Protein 1MPY (pdb70)

CATH classification: 3.10.180.10 (+1 more: 3.10.180.10)

Solvent-accessible surface area: 40881 Å² total; per-residue (Å²): 22,104,71,10,0,1,26,4,6,0,0,8,0,38,0,84,56,20,88,121,0,19,109,11,0,26,74,8,0,3,5,28,74,53,38,131,21,145,134,41,15,0,0,0,0,0,25,13,18,5,10,34,4,3,0,0,0,86,109,18,144,100,31,0,17,30,6,0,0,0,13,0,52,68,65,83,15,0,121,94,1,8,133,34,0,98,92,107,68,39,96,35,88,96,17,85,74,44,52,0,50,38,8,12,62,0,0,37,4,99,1,46,0,10,3,66,0,0,0,2,7,85,14,85,65,58,10,50,73,48,38,113,79,58,24,12,50,13,41,4,124,111,40,112,9,12,27,0,23,23,4,5,4,0,8,0,0,0,44,69,4,101,38,0,48,50,3,0,28,123,6,0,2,7,26,18,4,1,14,5,29,31,157,122,51,73,82,41,2,1,12,0,0,3,10,17,33,11,17,1,0,0,0,13,80,32,111,85,103,26,50,2,1,4,0,0,0,39,4,86,25,1,25,50,0,11,109,1,0,4,0,0,2,42,67,110,15,70,26,5,27,19,3,5,18,23,0,8,9,6,0,6,0,0,5,0,30,6,64,8,34,0,5,0,3,0,23,2,29,33,33,46,8,10,41,36,26,123,45,31,23,0,39,36,114,62,50,18,12,0,10,1,0,1,40,47,121,68,20,119,92,4,98,102,58,21,36,20,79,61,11,1,1,23,8,5,0,0,8,0,33,0,71,61,19,79,109,0,23,109,12,0,28,82,6,0,4,4,24,76,54,36,134,27,145,134,47,17,1,0,0,1,2,30,10,19,5,7,24,2,7,0,0,0,76,98,22,151,112,33,0,24,28,10,0,0,1,13,0,49,65,50,108,7,1,133,73,0,18,150,36,0,102,55,99,64,19,96,37,70,105,24,84,71,40,68,0,48,39,6,9,52,0,0,38,2,96,1,33,0,17,5,56,0,0,1,1,11,85,17,85,84,61,14,54,89,51,38,111,112,59,30,8,49,9,58,7,118,120,45,103,13,1,23,1,20,31,7,3,3,0,10,0,0,0,49,73,6,107,39,0,49,54,0,0,30,141,8,0,4,6,23,15,4,4,15,3,35,36,152,122,49,77,90,39,1,2,12,0,0,1,12,15,28,11,16,1,0,0,0,5,88,30,107,94,92,26,60,0,0,4,0,0,3,34,1,85,23,5,24,37,0,9,66,0,0,1,1,0,1,33,72,106,19,66,24,10,30,15,6,7,18,22,0,6,12,7,0,12,0,0,6,0,28,8,73,11,33,0,2,0,3,0,24,2,31,38,42,41,12,7,31,39,20,123,45,35,19,0,32,52,114,59,31,13,17,0,12,1,0,0,45,55,111,64,30,137,83,3,66,98,52,28,16,35,94,82,13,0,2,32,7,8,0,0,7,0,54,0,84,49,22,74,121,0,25,111,10,0,31,64,7,0,3,3,30,72,59,35,128,13,158,125,55,18,1,0,0,1,0,28,12,26,7,8,17,2,3,0,0,0,78,98,22,119,100,28,0,17,26,8,0,0,0,12,0,57,71,58,98,20,0,107,102,3,15,146,45,0,90,91,109,67,36,99,30,94,95,21,93,66,48,55,0,49,41,7,11,55,0,0,42,5,103,1,43,0,13,5,63,0,0,0,2,8,81,13,90,78,54,16,53,74,48,35,109,118,55,29,9,52,8,52,4,115,119,51,115,18,1,20,0,20,32,6,4,4,0,10,0,0,0,46,81,3,96,36,0,57,50,4,0,27,133,6,0,3,7,30,14,6,4,12,4,40,35,133,119,56,70,78,42,2,0,14,0,0,2,4,15,30,9,15,1,0,0,0,12,84,34,112,98,84,27,56,0,1,5,0,0,0,36,1,82,16,5,26,36,0,14,72,0,0,4,5,0,2,37,61,109,13,69,16,5,36,16,6,5,18,18,0,7,10,8,1,9,0,0,7,0,24,4,74,9,33,0,3,0,5,0,23,4,30,32,43,43,8,5,38,35,23,121,46,31,13,0,36,40,119,60,46,14,19,0,8,2,0,0,50,46,118,64,33,152,93,4,78,104,48,27,18,26,96,59,12,0,1,26,7,4,0,0,8,0,45,0,73,47,23,80,121,0,20,102,11,0,19,81,6,0,3,8,24,75,54,37,142,20,142,112,48,17,0,0,0,1,1,25,12,21,6,5,24,5,5,0,0,0,85,100,19,143,115,29,0,14,24,8,0,0,0,12,1,54,60,62,103,10,0,107,67,0,17,146,47,0,114,93,98,62,25,94,37,87,99,15,95,68,46,61,0,44,39,7,11,68,1,0,40,3,98,0,41,0,16,2,69,0,0,0,1,9,80,16,79,77,59,14,55,75,51,31,121,96,65,29,10,49,8,31,3,100,121,52,113,14,14,25,0,20,26,6,4,3,0,7,0,3,0,40,79,2,93,40,0,43,45,0,0,27,125,10,0,2,5,24,14,5,3,20,2,41,30,156,127,49,74,74,45,2,1,10,0,0,0,9,16,30,10,15,1,0,0,0,14,80,33,105,89,89,21,68,0,1,2,0,0,2,38,3,79,24,3,32,51,0,14,106,0,0,3,3,0,0,29,59,110,17,69,27,6,27,17,3,9,18,18,0,6,10,13,0,8,0,0,4,0,30,8,68,11,30,0,3,0,4,0,21,2,27,36,41,48,10,8,37,37,19,122,46,30,18,0,35,55,123,58,28,14,23,0,10,4,0,1,53,51,120,75,26,114,81,2,79,102,59,32,26

Secondary structure (DSSP, 8-state):
-TTSEEEEEEEEEEES-HHHHHIIIIIIT-PEEEEE-TTS-EEEE-TT--BS-SEEEEE-SS-EEEEEEEEES-HHHHHHHHHHHHHHT---EEEPTTSSTTB--EEEEE-TTS-EEEEES-B-B--STT--SBS--SS-S---TT---EEEEEEEEES-HHHHHHIIIIIT--EEEEEEE-TT--EEEEEEESSSBS-SEEEEE-SSSSEEEEEEEE-S-HHHHHHHHHHHHHHT--EEEEEEE-SSTT-EEEEEE-TTS-EEEEEE---B--TTSPPEEEEGGGHHHHH-TTT-S--GGGGT---/--SSEEEEEEEEEEES-HHHHHIIIIIIS-PEEEEE-TT--EEEE-TT--BS-SEEEEE-SS-EEEEEEEEES-HHHHHHHHHHHHHHT---EEEPTTSSTTB--EEEEE-TTS-EEEEES-B-B--STT--SBS--SS-TT--TT---EEEEEEEEES-HHHHHHIIIIIT--EEEEEEE-TT--EEEEEEESSSSS-SEEEEE-SSTTEEEEEEEE---HHHHHHHHHHHHHHT-EEEEEEEE-SSTT-EEEEEE-TTS-EEEEEE------TTSPPEEEEGGGHHHHH-TTT-S--HHHHH---/-TTSEEEEEEEEEEES-HHHHHIIIIIIS-PEEEEE-TTSEEEEE-TT--BS-SEEEEE-SS-EEEEEEEEESSHHHHHHHHHHHHHTT---EEEPTTSSTTB--EEEEE-TTS-EEEEES-B-B--STT--SBS--SS-S---TT---EEEEEEEEES-HHHHHHIIIIIT--EEEEEEE-TTS-EEEEEEESSSSS-SEEEEE-SSSSEEEEEEEE-S-HHHHHHHHHHHHHHTPPEEEEEEE-SSTT-EEEEEE-TTS-EEEEEE------TTSPPEEEEGGGHHHHH-TTT-S--HHHHS---/--SSEEEEEEEEEEES-HHHHHIIIIIIS-PEEEEE-TTS-EEEE-TT--BS-SEEEEE-SS-EEEEEEEEES-HHHHHHHHHHHHHHT--EEEE-TTSSTTB--EEEEE-TTS-EEEEES-B-B--STT--SBS--SS-SS--TT---EEEEEEEEES-HHHHHHIIIIIS--EEEEEEEETTTEEEEEEEESSSBS-SEEEEE-SSSS-EEEEEEE---HHHHHHHHHHHHHTT--EEEEEEE-SGGG-EEEEEE-TTS-EEEEEE---B--TTSPPEEEEGGGHHHHH-TTT-S--HHHHH---

Organism: Pseudomonas putida (NCBI:txid303)

Nearest PDB structures (foldseek):
  1mpy-assembly1_D  TM=1.002E+00  e=1.279E-67  Pseudomonas putida
  3hpv-assembly1_D  TM=9.755E-01  e=1.397E-42  Pseudomonas alkylphenolica
  4z6m-assembly1_A  TM=8.998E-01  e=2.943E-26  Brevibacterium fuscum
  3ecj-assembly1_B  TM=9.038E-01  e=1.707E-25  Brevibacterium fuscum
  2ehz-assembly1_A  TM=8.226E-01  e=1.346E-21  Pseudomonas sp. C18

Foldseek 3Di:
DQQFFDFWQAWEKEFQDPVQLCCCCCAAVQWAFQQADDQGKTFTWAQQDFFRGHYIYHYDNAIATDEIETEGAAPVSVVVLLVVCVVVVFDWDWAAQCSPPQFHIWIWGQAQQRHIYIYGHGGHGHGGPQFDPPPTDPDHDDGHHLSFHGFAAFEFEGAPVVRNVCCCCPSVVWAFAAFEAEPVRHTQKTAIGRFWQSHSYMYGYDPHGRKTQETETEHADLVSLVSSVVSCVVVVFAWDDHFAFALRQRWTKTWTAGPRQHIYMYTYHGGIDGRVDDHHYHYVVQVQCRGGVVRSHDDPCNVPRID/DQLFWDAWQAWEKEFQDPVQQCCCCCAAVLWAWADADPQGKTFTWAQQDFFRGHYIYHHDDAIATQEIETEGAAPVSVVQLLVLCVVVVWDWDWAQQCPPPQFHIWIWTAAPFGHIYIYGHGGHGPGGPQFDPPPTDPDHPPTHHLRFRGFAAWEEEGADDVRNVCSCVPSNNWAWAAFEAEPVRDTQKTATHNFWASHRYIYGYDPHGRWTLETETEHEDLVSLVSSVVSCVVVVFAWQAHFAFALRQRWTWTWTAGPNQHIYIYIYDGGTDGRPDDHHYHYPVQVQCNGGVPVSHDRPCSPPRTD/DQLFWDAFQAWEKEFQDDVLLVCCVCAAQQWAFQDADPQRKTFTWFQQDFFRGHYIYDYDNAIATQEIEIEGAAPVSVVVLLVLCVVVVFDWDKDAACPPPQFHIKIWGAAQQGHIYIYGHDGHTHHGPQFDPPPTDPDHDPTHHLRFHGFAEFEFAGADVPSNVCCCPVRVPWAFQAFEAEDVRHTQKTATHNFKANHRYIYGYDPHGRWTQATETEGEDLVSLVSSVVSCVVVVFAWDDHFFFALRQRWTWTWTARPNQHIYMYIYRGGIDGNPDDHHYHYPVQVQCRGGVVVSHDDDCNPPRTD/DVLFWDAWQAWEKEFADPVQQVCCCCQAVQWAFQDADPQGKTFTWAQQDFFRGHYIYHHDPAIATQEIETEGQADVSQVQLLVLCVVVVWDWDWAAQPPPPQFHIWIWTAAPFGHIYIYGHDGHTPGGPQWDPPPTDPDHDDTHHLRFRGFAAFEFEGADPPRSVCVCCPRVNWAFAAFEAEPVRHTQKTATHRFWASHRYIYGYDPHGRWTLETETEHEDLVSLVRSQVSCVVVVFAWQAHFFAALRQRWTWTWTAGPRGHIYIYIYDGGIDGRPDDYHYHYPVQVQCNGTVVPSHDDPCNVPPID

Structure (mmCIF, N/CA/C/O backbone):
data_1MPY
#
_entry.id   1MPY
#
_cell.length_a   264.000
_cell.length_b   264.000
_cell.length_c   59.800
_cell.angle_alpha   90.00
_cell.angle_beta   90.00
_cell.angle_gamma   90.00
#
_symmetry.space_group_name_H-M   'P 42 21 2'
#
loop_
_entity.id
_entity.type
_entity.pdbx_description
1 polymer 'CATECHOL 2,3-DIOXYGENASE'
2 non-polymer 'FE (II) ION'
3 non-polymer ACETONE
4 water water
#
loop_
_atom_site.group_PDB
_atom_site.id
_atom_site.type_symbol
_atom_site.label_atom_id
_atom_site.label_alt_id
_atom_site.label_comp_id
_atom_site.label_asym_id
_atom_site.label_entity_id
_atom_site.label_seq_id
_atom_site.pdbx_PDB_ins_code
_atom_site.Cartn_x
_atom_site.Cartn_y
_atom_site.Cartn_z
_atom_site.occupancy
_atom_site.B_iso_or_equiv
_atom_site.auth_seq_id
_atom_site.auth_comp_id
_atom_site.auth_asym_id
_atom_site.auth_atom_id
_atom_site.pdbx_PDB_model_num
ATOM 1 N N . MET A 1 1 ? 103.110 11.705 -4.118 1.00 30.56 1 MET A N 1
ATOM 2 C CA . MET A 1 1 ? 103.424 10.618 -3.170 1.00 31.02 1 MET A CA 1
ATOM 3 C C . MET A 1 1 ? 104.619 9.810 -3.715 1.00 32.31 1 MET A C 1
ATOM 4 O O . MET A 1 1 ? 104.871 8.681 -3.254 1.00 30.50 1 MET A O 1
ATOM 9 N N . ASN A 1 2 ? 105.234 10.462 -4.661 1.00 33.01 2 ASN A N 1
ATOM 10 C CA . ASN A 1 2 ? 106.449 10.160 -5.449 1.00 31.58 2 ASN A CA 1
ATOM 11 C C . ASN A 1 2 ? 107.629 9.859 -4.592 1.00 27.63 2 ASN A C 1
ATOM 12 O O . ASN A 1 2 ? 108.442 8.964 -4.904 1.00 28.93 2 ASN A O 1
ATOM 17 N N . LYS A 1 3 ? 107.571 10.638 -3.559 1.00 22.79 3 LYS A N 1
ATOM 18 C CA . LYS A 1 3 ? 108.694 10.743 -2.641 1.00 19.75 3 LYS A CA 1
ATOM 19 C C . LYS A 1 3 ? 108.259 10.658 -1.180 1.00 15.80 3 LYS A C 1
ATOM 20 O O . LYS A 1 3 ? 108.942 11.128 -0.274 1.00 12.89 3 LYS A O 1
ATOM 26 N N . GLY A 1 4 ? 107.089 10.110 -0.909 1.00 15.39 4 GLY A N 1
ATOM 27 C CA . GLY A 1 4 ? 106.724 9.878 0.498 1.00 11.14 4 GLY A CA 1
ATOM 28 C C . GLY A 1 4 ? 105.611 10.841 0.930 1.00 9.90 4 GLY A C 1
ATOM 29 O O . GLY A 1 4 ? 104.848 10.553 1.868 1.00 15.06 4 GLY A O 1
ATOM 30 N N . VAL A 1 5 ? 105.491 12.035 0.361 1.00 8.10 5 VAL A N 1
ATOM 31 C CA . VAL A 1 5 ? 104.456 13.000 0.796 1.00 7.85 5 VAL A CA 1
ATOM 32 C C . VAL A 1 5 ? 103.062 12.446 0.497 1.00 7.85 5 VAL A C 1
ATOM 33 O O . VAL A 1 5 ? 102.706 12.205 -0.661 1.00 7.85 5 VAL A O 1
ATOM 37 N N . MET A 1 6 ? 102.282 12.197 1.569 1.00 7.85 6 MET A N 1
ATOM 38 C CA . MET A 1 6 ? 100.943 11.607 1.444 1.00 7.85 6 MET A CA 1
ATOM 39 C C . MET A 1 6 ? 99.767 12.564 1.278 1.00 7.85 6 MET A C 1
ATOM 40 O O . MET A 1 6 ? 98.933 12.372 0.381 1.00 10.12 6 MET A O 1
ATOM 45 N N . ARG A 1 7 ? 99.663 13.562 2.153 1.00 7.85 7 ARG A N 1
ATOM 46 C CA . ARG A 1 7 ? 98.556 14.505 2.064 1.00 7.85 7 ARG A CA 1
ATOM 47 C C . ARG A 1 7 ? 98.773 15.668 3.014 1.00 8.24 7 ARG A C 1
ATOM 48 O O . ARG A 1 7 ? 99.694 15.624 3.829 1.00 11.22 7 ARG A O 1
ATOM 56 N N . PRO A 1 8 ? 97.970 16.747 2.890 1.00 7.85 8 PRO A N 1
ATOM 57 C CA . PRO A 1 8 ? 98.106 17.908 3.775 1.00 7.85 8 PRO A CA 1
ATOM 58 C C . PRO A 1 8 ? 97.672 17.475 5.175 1.00 7.85 8 PRO A C 1
ATOM 59 O O . PRO A 1 8 ? 96.542 17.022 5.363 1.00 7.85 8 PRO A O 1
ATOM 63 N N . GLY A 1 9 ? 98.581 17.585 6.141 1.00 8.23 9 GLY A N 1
ATOM 64 C CA . GLY A 1 9 ? 98.284 17.180 7.504 1.00 7.85 9 GLY A CA 1
ATOM 65 C C . GLY A 1 9 ? 97.674 18.241 8.398 1.00 7.85 9 GLY A C 1
ATOM 66 O O . GLY A 1 9 ? 96.866 17.929 9.267 1.00 7.85 9 GLY A O 1
ATOM 67 N N . HIS A 1 10 ? 98.083 19.489 8.223 1.00 7.85 10 HIS A N 1
ATOM 68 C CA . HIS A 1 10 ? 97.539 20.560 9.042 1.00 7.85 10 HIS A CA 1
ATOM 69 C C . HIS A 1 10 ? 97.868 21.953 8.531 1.00 7.85 10 HIS A C 1
ATOM 70 O O . HIS A 1 10 ? 98.751 22.122 7.689 1.00 7.85 10 HIS A O 1
ATOM 77 N N . VAL A 1 11 ? 97.152 22.941 9.049 1.00 7.85 11 VAL A N 1
ATOM 78 C CA . VAL A 1 11 ? 97.359 24.339 8.690 1.00 7.85 11 VAL A CA 1
ATOM 79 C C . VAL A 1 11 ? 97.054 25.194 9.919 1.00 7.85 11 VAL A C 1
ATOM 80 O O . VAL A 1 11 ? 96.078 24.940 10.641 1.00 7.85 11 VAL A O 1
ATOM 84 N N . GLN A 1 12 ? 97.940 26.138 10.212 1.00 7.85 12 GLN A N 1
ATOM 85 C CA . GLN A 1 12 ? 97.747 27.034 11.345 1.00 8.03 12 GLN A CA 1
ATOM 86 C C . GLN A 1 12 ? 97.327 28.404 10.820 1.00 7.85 12 GLN A C 1
ATOM 87 O O . GLN A 1 12 ? 98.050 29.027 10.029 1.00 7.85 12 GLN A O 1
ATOM 93 N N . LEU A 1 13 ? 96.152 28.854 11.254 1.00 7.85 13 LEU A N 1
ATOM 94 C CA . LEU A 1 13 ? 95.610 30.140 10.829 1.00 8.11 13 LEU A CA 1
ATOM 95 C C . LEU A 1 13 ? 95.604 31.171 11.941 1.00 7.85 13 LEU A C 1
ATOM 96 O O . LEU A 1 13 ? 95.508 30.827 13.122 1.00 7.85 13 LEU A O 1
ATOM 101 N N . ARG A 1 14 ? 95.697 32.435 11.552 1.00 7.85 14 ARG A N 1
ATOM 102 C CA . ARG A 1 14 ? 95.657 33.526 12.502 1.00 8.26 14 ARG A CA 1
ATOM 103 C C . ARG A 1 14 ? 94.249 34.070 12.562 1.00 8.83 14 ARG A C 1
ATOM 104 O O . ARG A 1 14 ? 93.628 34.309 11.527 1.00 11.22 14 ARG A O 1
ATOM 112 N N . VAL A 1 15 ? 93.732 34.229 13.774 1.00 10.85 15 VAL A N 1
ATOM 113 C CA . VAL A 1 15 ? 92.391 34.746 13.954 1.00 13.95 15 VAL A CA 1
ATOM 114 C C . VAL A 1 15 ? 92.413 35.919 14.917 1.00 17.35 15 VAL A C 1
ATOM 115 O O . VAL A 1 15 ? 93.146 35.910 15.913 1.00 18.25 15 VAL A O 1
ATOM 119 N N . LEU A 1 16 ? 91.619 36.934 14.605 1.00 19.89 16 LEU A N 1
ATOM 120 C CA . LEU A 1 16 ? 91.531 38.127 15.432 1.00 20.45 16 LEU A CA 1
ATOM 121 C C . LEU A 1 16 ? 90.894 37.819 16.776 1.00 22.02 16 LEU A C 1
ATOM 122 O O . LEU A 1 16 ? 91.292 38.370 17.798 1.00 22.89 16 LEU A O 1
ATOM 127 N N . ASP A 1 17 ? 89.913 36.925 16.772 1.00 21.38 17 ASP A N 1
ATOM 128 C CA . ASP A 1 17 ? 89.204 36.561 17.990 1.00 22.67 17 ASP A CA 1
ATOM 129 C C . ASP A 1 17 ? 89.020 35.046 18.071 1.00 21.17 17 ASP A C 1
ATOM 130 O O . ASP A 1 17 ? 88.413 34.422 17.188 1.00 20.49 17 ASP A O 1
ATOM 135 N N . MET A 1 18 ? 89.520 34.472 19.158 1.00 19.32 18 MET A N 1
ATOM 136 C CA . MET A 1 18 ? 89.438 33.038 19.397 1.00 17.13 18 MET A CA 1
ATOM 137 C C . MET A 1 18 ? 88.023 32.578 19.762 1.00 19.33 18 MET A C 1
ATOM 138 O O . MET A 1 18 ? 87.591 31.519 19.306 1.00 17.99 18 MET A O 1
ATOM 143 N N . SER A 1 19 ? 87.293 33.358 20.565 1.00 17.17 19 SER A N 1
ATOM 144 C CA . SER A 1 19 ? 85.925 32.972 20.943 1.00 19.89 19 SER A CA 1
ATOM 145 C C . SER A 1 19 ? 85.052 32.845 19.705 1.00 19.26 19 SER A C 1
ATOM 146 O O . SER A 1 19 ? 84.313 31.868 19.544 1.00 18.44 19 SER A O 1
ATOM 149 N N . LYS A 1 20 ? 85.158 33.837 18.828 1.00 18.27 20 LYS A N 1
ATOM 150 C CA . LYS A 1 20 ? 84.401 33.858 17.587 1.00 17.41 20 LYS A CA 1
ATOM 151 C C . LYS A 1 20 ? 84.880 32.792 16.627 1.00 13.40 20 LYS A C 1
ATOM 152 O O . LYS A 1 20 ? 84.083 32.008 16.118 1.00 15.55 20 LYS A O 1
ATOM 158 N N . ALA A 1 21 ? 86.186 32.764 16.385 1.00 15.35 21 ALA A N 1
ATOM 159 C CA . ALA A 1 21 ? 86.776 31.786 15.481 1.00 11.32 21 ALA A CA 1
ATOM 160 C C . ALA A 1 21 ? 86.305 30.383 15.831 1.00 12.72 21 ALA A C 1
ATOM 161 O O . ALA A 1 21 ? 85.886 29.635 14.947 1.00 13.39 21 ALA A O 1
ATOM 163 N N . LEU A 1 22 ? 86.321 30.048 17.124 1.00 12.81 22 LEU A N 1
ATOM 164 C CA . LEU A 1 22 ? 85.880 28.729 17.580 1.00 10.93 22 LEU A CA 1
ATOM 165 C C . LEU A 1 22 ? 84.425 28.441 17.229 1.00 11.78 22 LEU A C 1
ATOM 166 O O . LEU A 1 22 ? 84.089 27.303 16.918 1.00 15.43 22 LEU A O 1
ATOM 171 N N . GLU A 1 23 ? 83.563 29.452 17.263 1.00 13.68 23 GLU A N 1
ATOM 172 C CA . GLU A 1 23 ? 82.156 29.246 16.912 1.00 14.74 23 GLU A CA 1
ATOM 173 C C . GLU A 1 23 ? 81.973 28.928 15.439 1.00 11.99 23 GLU A C 1
ATOM 174 O O . GLU A 1 23 ? 81.114 28.126 15.063 1.00 10.67 23 GLU A O 1
ATOM 180 N N . HIS A 1 24 ? 82.742 29.607 14.599 1.00 8.04 24 HIS A N 1
ATOM 181 C CA . HIS A 1 24 ? 82.656 29.388 13.174 1.00 7.85 24 HIS A CA 1
ATOM 182 C C . HIS A 1 24 ? 83.115 27.970 12.839 1.00 8.52 24 HIS A C 1
ATOM 183 O O . HIS A 1 24 ? 82.374 27.192 12.237 1.00 8.42 24 HIS A O 1
ATOM 190 N N . TYR A 1 25 ? 84.308 27.615 13.301 1.00 9.61 25 TYR A N 1
ATOM 191 C CA . TYR A 1 25 ? 84.894 26.307 13.025 1.00 7.85 25 TYR A CA 1
ATOM 192 C C . TYR A 1 25 ? 84.280 25.081 13.705 1.00 8.45 25 TYR A C 1
ATOM 193 O O . TYR A 1 25 ? 84.232 24.003 13.098 1.00 8.24 25 TYR A O 1
ATOM 202 N N . VAL A 1 26 ? 83.788 25.218 14.934 1.00 7.85 26 VAL A N 1
ATOM 203 C CA . VAL A 1 26 ? 83.186 24.054 15.576 1.00 8.88 26 VAL A CA 1
ATOM 204 C C . VAL A 1 26 ? 81.670 23.999 15.377 1.00 10.04 26 VAL A C 1
ATOM 205 O O . VAL A 1 26 ? 81.129 22.953 15.037 1.00 10.39 26 VAL A O 1
ATOM 209 N N . GLU A 1 27 ? 80.998 25.137 15.489 1.00 7.85 27 GLU A N 1
ATOM 210 C CA . GLU A 1 27 ? 79.548 25.165 15.332 1.00 11.31 27 GLU A CA 1
ATOM 211 C C . GLU A 1 27 ? 79.065 25.112 13.891 1.00 7.85 27 GLU A C 1
ATOM 212 O O . GLU A 1 27 ? 78.229 24.285 13.537 1.00 7.85 27 GLU A O 1
ATOM 218 N N . LEU A 1 28 ? 79.568 26.028 13.076 1.00 7.85 28 LEU A N 1
ATOM 219 C CA . LEU A 1 28 ? 79.171 26.112 11.685 1.00 7.85 28 LEU A CA 1
ATOM 220 C C . LEU A 1 28 ? 79.843 25.025 10.860 1.00 7.85 28 LEU A C 1
ATOM 221 O O . LEU A 1 28 ? 79.173 24.327 10.103 1.00 7.85 28 LEU A O 1
ATOM 226 N N . LEU A 1 29 ? 81.146 24.829 11.046 1.00 7.85 29 LEU A N 1
ATOM 227 C CA . LEU A 1 29 ? 81.866 23.829 10.266 1.00 7.85 29 LEU A CA 1
ATOM 228 C C . LEU A 1 29 ? 81.810 22.386 10.747 1.00 7.85 29 LEU A C 1
ATOM 229 O O . LEU A 1 29 ? 81.999 21.468 9.955 1.00 7.85 29 LEU A O 1
ATOM 234 N N . GLY A 1 30 ? 81.542 22.171 12.027 1.00 7.85 30 GLY A N 1
ATOM 235 C CA . GLY A 1 30 ? 81.476 20.812 12.538 1.00 7.85 30 GLY A CA 1
ATOM 236 C C . GLY A 1 30 ? 82.820 20.208 12.934 1.00 7.85 30 GLY A C 1
ATOM 237 O O . GLY A 1 30 ? 82.914 18.994 13.137 1.00 7.85 30 GLY A O 1
ATOM 238 N N . LEU A 1 31 ? 83.865 21.033 13.020 1.00 7.85 31 LEU A N 1
ATOM 239 C CA . LEU A 1 31 ? 85.186 20.552 13.417 1.00 7.85 31 LEU A CA 1
ATOM 240 C C . LEU A 1 31 ? 85.194 20.250 14.907 1.00 7.85 31 LEU A C 1
ATOM 241 O O . LEU A 1 31 ? 84.482 20.885 15.676 1.00 7.85 31 LEU A O 1
ATOM 246 N N . ILE A 1 32 ? 86.036 19.312 15.312 1.00 7.85 32 ILE A N 1
ATOM 247 C CA . ILE A 1 32 ? 86.124 18.901 16.705 1.00 7.85 32 ILE A CA 1
ATOM 248 C C . ILE A 1 32 ? 87.361 19.478 17.386 1.00 7.85 32 ILE A C 1
ATOM 249 O O . ILE A 1 32 ? 88.490 19.202 16.972 1.00 7.85 32 ILE A O 1
ATOM 254 N N . GLU A 1 33 ? 87.143 20.307 18.406 1.00 7.85 33 GLU A N 1
ATOM 255 C CA . GLU A 1 33 ? 88.232 20.895 19.169 1.00 8.15 33 GLU A CA 1
ATOM 256 C C . GLU A 1 33 ? 88.860 19.738 19.917 1.00 7.85 33 GLU A C 1
ATOM 257 O O . GLU A 1 33 ? 88.191 19.053 20.689 1.00 10.69 33 GLU A O 1
ATOM 263 N N . MET A 1 34 ? 90.151 19.539 19.713 1.00 10.28 34 MET A N 1
ATOM 264 C CA . MET A 1 34 ? 90.843 18.427 20.331 1.00 7.85 34 MET A CA 1
ATOM 265 C C . MET A 1 34 ? 91.834 18.798 21.418 1.00 13.23 34 MET A C 1
ATOM 266 O O . MET A 1 34 ? 92.124 17.979 22.289 1.00 12.34 34 MET A O 1
ATOM 271 N N . ASP A 1 35 ? 92.331 20.032 21.396 1.00 15.31 35 ASP A N 1
ATOM 272 C CA . ASP A 1 35 ? 93.340 20.450 22.363 1.00 19.02 35 ASP A CA 1
ATOM 273 C C . ASP A 1 35 ? 93.461 21.972 22.409 1.00 22.35 35 ASP A C 1
ATOM 274 O O . ASP A 1 35 ? 92.843 22.682 21.612 1.00 21.96 35 ASP A O 1
ATOM 279 N N . ARG A 1 36 ? 94.286 22.452 23.336 1.00 20.93 36 ARG A N 1
ATOM 280 C CA . ARG A 1 36 ? 94.564 23.874 23.539 1.00 23.61 36 ARG A CA 1
ATOM 281 C C . ARG A 1 36 ? 95.908 23.890 24.272 1.00 21.90 36 ARG A C 1
ATOM 282 O O . ARG A 1 36 ? 96.053 23.203 25.281 1.00 22.99 36 ARG A O 1
ATOM 290 N N . ASP A 1 37 ? 96.905 24.611 23.768 1.00 20.42 37 ASP A N 1
ATOM 291 C CA . ASP A 1 37 ? 98.194 24.623 24.453 1.00 19.54 37 ASP A CA 1
ATOM 292 C C . ASP A 1 37 ? 98.473 25.883 25.267 1.00 23.30 37 ASP A C 1
ATOM 293 O O . ASP A 1 37 ? 97.600 26.739 25.410 1.00 22.97 37 ASP A O 1
ATOM 298 N N . ASP A 1 38 ? 99.709 26.011 25.748 1.00 29.46 38 ASP A N 1
ATOM 299 C CA . ASP A 1 38 ? 100.120 27.163 26.555 1.00 32.65 38 ASP A CA 1
ATOM 300 C C . ASP A 1 38 ? 99.865 28.509 25.878 1.00 31.07 38 ASP A C 1
ATOM 301 O O . ASP A 1 38 ? 99.161 29.357 26.420 1.00 30.77 38 ASP A O 1
ATOM 306 N N . GLN A 1 39 ? 100.416 28.700 24.683 1.00 27.88 39 GLN A N 1
ATOM 307 C CA . GLN A 1 39 ? 100.247 29.959 23.974 1.00 27.29 39 GLN A CA 1
ATOM 308 C C . GLN A 1 39 ? 98.830 30.243 23.476 1.00 28.10 39 GLN A C 1
ATOM 309 O O . GLN A 1 39 ? 98.627 31.123 22.641 1.00 30.28 39 GLN A O 1
ATOM 315 N N . GLY A 1 40 ? 97.849 29.514 23.996 1.00 25.63 40 GLY A N 1
ATOM 316 C CA . GLY A 1 40 ? 96.479 29.743 23.585 1.00 24.73 40 GLY A CA 1
ATOM 317 C C . GLY A 1 40 ? 96.160 29.307 22.164 1.00 21.88 40 GLY A C 1
ATOM 318 O O . GLY A 1 40 ? 95.304 29.899 21.499 1.00 23.84 40 GLY A O 1
ATOM 319 N N . ARG A 1 41 ? 96.916 28.343 21.659 1.00 17.92 41 ARG A N 1
ATOM 320 C CA . ARG A 1 41 ? 96.643 27.809 20.338 1.00 11.96 41 ARG A CA 1
ATOM 321 C C . ARG A 1 41 ? 95.566 26.770 20.646 1.00 11.23 41 ARG A C 1
ATOM 322 O O . ARG A 1 41 ? 95.556 26.187 21.741 1.00 10.09 41 ARG A O 1
ATOM 330 N N . VAL A 1 42 ? 94.625 26.588 19.731 1.00 10.09 42 VAL A N 1
ATOM 331 C CA . VAL A 1 42 ? 93.591 25.587 19.925 1.00 10.37 42 VAL A CA 1
ATOM 332 C C . VAL A 1 42 ? 93.644 24.671 18.702 1.00 10.99 42 VAL A C 1
ATOM 333 O O . VAL A 1 42 ? 93.788 25.137 17.567 1.00 9.97 42 VAL A O 1
ATOM 337 N N . TYR A 1 43 ? 93.683 23.368 18.957 1.00 11.66 43 TYR A N 1
ATOM 338 C CA . TYR A 1 43 ? 93.758 22.361 17.901 1.00 9.96 43 TYR A CA 1
ATOM 339 C C . TYR A 1 43 ? 92.383 21.753 17.614 1.00 8.24 43 TYR A C 1
ATOM 340 O O . TYR A 1 43 ? 91.607 21.492 18.531 1.00 7.85 43 TYR A O 1
ATOM 349 N N . LEU A 1 44 ? 92.090 21.515 16.344 1.00 7.85 44 LEU A N 1
ATOM 350 C CA . LEU A 1 44 ? 90.811 20.955 15.951 1.00 7.85 44 LEU A CA 1
ATOM 351 C C . LEU A 1 44 ? 91.008 19.944 14.842 1.00 7.85 44 LEU A C 1
ATOM 352 O O . LEU A 1 44 ? 92.070 19.911 14.216 1.00 7.85 44 LEU A O 1
ATOM 357 N N . LYS A 1 45 ? 89.975 19.147 14.573 1.00 7.85 45 LYS A N 1
ATOM 358 C CA . LYS A 1 45 ? 90.040 18.118 13.532 1.00 7.85 45 LYS A CA 1
ATOM 359 C C . LYS A 1 45 ? 88.683 17.822 12.886 1.00 7.85 45 LYS A C 1
ATOM 360 O O . LYS A 1 45 ? 87.638 18.208 13.403 1.00 8.22 45 LYS A O 1
ATOM 366 N N . ALA A 1 46 ? 88.719 17.185 11.721 1.00 7.85 46 ALA A N 1
ATOM 367 C CA . ALA A 1 46 ? 87.508 16.793 11.012 1.00 7.85 46 ALA A CA 1
ATOM 368 C C . ALA A 1 46 ? 87.350 15.324 11.409 1.00 7.85 46 ALA A C 1
ATOM 369 O O . ALA A 1 46 ? 88.346 14.631 11.617 1.00 9.04 46 ALA A O 1
ATOM 371 N N . TRP A 1 47 ? 86.117 14.839 11.495 1.00 7.85 47 TRP A N 1
ATOM 372 C CA . TRP A 1 47 ? 85.882 13.478 11.952 1.00 7.85 47 TRP A CA 1
ATOM 373 C C . TRP A 1 47 ? 86.431 12.253 11.187 1.00 8.99 47 TRP A C 1
ATOM 374 O O . TRP A 1 47 ? 86.749 11.246 11.820 1.00 8.99 47 TRP A O 1
ATOM 385 N N . THR A 1 48 ? 86.516 12.297 9.857 1.00 7.85 48 THR A N 1
ATOM 386 C CA . THR A 1 48 ? 87.024 11.135 9.118 1.00 7.85 48 THR A CA 1
ATOM 387 C C . THR A 1 48 ? 88.544 11.023 9.211 1.00 7.85 48 THR A C 1
ATOM 388 O O . THR A 1 48 ? 89.132 9.986 8.882 1.00 7.85 48 THR A O 1
ATOM 392 N N . GLU A 1 49 ? 89.174 12.093 9.680 1.00 7.99 49 GLU A N 1
ATOM 393 C CA . GLU A 1 49 ? 90.620 12.128 9.829 1.00 7.85 49 GLU A CA 1
ATOM 394 C C . GLU A 1 49 ? 91.037 11.222 10.978 1.00 7.85 49 GLU A C 1
ATOM 395 O O . GLU A 1 49 ? 90.352 11.116 11.997 1.00 7.85 49 GLU A O 1
ATOM 401 N N . VAL A 1 50 ? 92.160 10.550 10.780 1.00 7.85 50 VAL A N 1
ATOM 402 C CA . VAL A 1 50 ? 92.677 9.586 11.729 1.00 7.85 50 VAL A CA 1
ATOM 403 C C . VAL A 1 50 ? 93.646 10.145 12.778 1.00 7.85 50 VAL A C 1
ATOM 404 O O . VAL A 1 50 ? 93.859 9.526 13.819 1.00 7.85 50 VAL A O 1
ATOM 408 N N . ASP A 1 51 ? 94.224 11.311 12.521 1.00 7.85 51 ASP A N 1
ATOM 409 C CA . ASP A 1 51 ? 95.163 11.899 13.469 1.00 7.85 51 ASP A CA 1
ATOM 410 C C . ASP A 1 51 ? 94.558 12.989 14.355 1.00 7.85 51 ASP A C 1
ATOM 411 O O . ASP A 1 51 ? 93.548 13.607 14.012 1.00 7.85 51 ASP A O 1
ATOM 416 N N . LYS A 1 52 ? 95.216 13.225 15.484 1.00 7.85 52 LYS A N 1
ATOM 417 C CA . LYS A 1 52 ? 94.810 14.196 16.495 1.00 7.85 52 LYS A CA 1
ATOM 418 C C . LYS A 1 52 ? 94.231 15.521 16.006 1.00 7.85 52 LYS A C 1
ATOM 419 O O . LYS A 1 52 ? 93.168 15.930 16.462 1.00 7.85 52 LYS A O 1
ATOM 425 N N . PHE A 1 53 ? 94.934 16.202 15.108 1.00 7.85 53 PHE A N 1
ATOM 426 C CA . PHE A 1 53 ? 94.474 17.500 14.618 1.00 7.85 53 PHE A CA 1
ATOM 427 C C . PHE A 1 53 ? 94.860 17.797 13.179 1.00 7.85 53 PHE A C 1
ATOM 428 O O . PHE A 1 53 ? 95.704 17.117 12.613 1.00 7.85 53 PHE A O 1
ATOM 436 N N . SER A 1 54 ? 94.230 18.824 12.608 1.00 7.85 54 SER A N 1
ATOM 437 C CA . SER A 1 54 ? 94.488 19.277 11.238 1.00 7.85 54 SER A CA 1
ATOM 438 C C . SER A 1 54 ? 94.381 20.799 11.143 1.00 7.85 54 SER A C 1
ATOM 439 O O . SER A 1 54 ? 95.013 21.424 10.290 1.00 9.51 54 SER A O 1
ATOM 442 N N . LEU A 1 55 ? 93.574 21.400 12.009 1.00 8.01 55 LEU A N 1
ATOM 443 C CA . LEU A 1 55 ? 93.417 22.846 12.014 1.00 7.85 55 LEU A CA 1
ATOM 444 C C . LEU A 1 55 ? 93.823 23.340 13.370 1.00 11.02 55 LEU A C 1
ATOM 445 O O . LEU A 1 55 ? 93.406 22.796 14.385 1.00 8.51 55 LEU A O 1
ATOM 450 N N . VAL A 1 56 ? 94.648 24.370 13.384 1.00 12.35 56 VAL A N 1
ATOM 451 C CA . VAL A 1 56 ? 95.099 24.949 14.631 1.00 11.24 56 VAL A CA 1
ATOM 452 C C . VAL A 1 56 ? 95.017 26.463 14.524 1.00 9.99 56 VAL A C 1
ATOM 453 O O . VAL A 1 56 ? 95.646 27.082 13.655 1.00 10.08 56 VAL A O 1
ATOM 457 N N . LEU A 1 57 ? 94.108 27.026 15.313 1.00 10.99 57 LEU A N 1
ATOM 458 C CA . LEU A 1 57 ? 93.907 28.458 15.344 1.00 10.00 57 LEU A CA 1
ATOM 459 C C . LEU A 1 57 ? 94.839 29.109 16.354 1.00 12.05 57 LEU A C 1
ATOM 460 O O . LEU A 1 57 ? 95.151 28.543 17.403 1.00 11.10 57 LEU A O 1
ATOM 465 N N . ARG A 1 58 ? 95.262 30.316 16.030 1.00 9.09 58 ARG A N 1
ATOM 466 C CA . ARG A 1 58 ? 96.155 31.075 16.876 1.00 10.77 58 ARG A CA 1
ATOM 467 C C . ARG A 1 58 ? 95.628 32.501 16.899 1.00 11.28 58 ARG A C 1
ATOM 468 O O . ARG A 1 58 ? 95.268 33.056 15.848 1.00 9.09 58 ARG A O 1
ATOM 476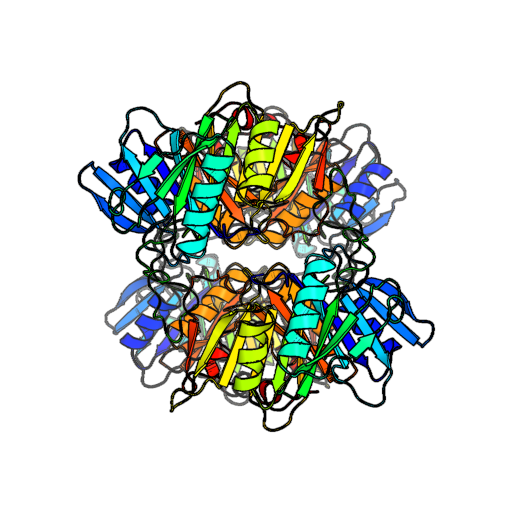 N N . GLU A 1 59 ? 95.489 33.077 18.089 1.00 13.80 59 GLU A N 1
ATOM 477 C CA . GLU A 1 59 ? 95.005 34.444 18.153 1.00 16.85 59 GLU A CA 1
ATOM 478 C C . GLU A 1 59 ? 96.149 35.417 17.847 1.00 15.05 59 GLU A C 1
ATOM 479 O O . GLU A 1 59 ? 97.192 35.392 18.497 1.00 16.00 59 GLU A O 1
ATOM 485 N N . ALA A 1 60 ? 95.987 36.185 16.777 1.00 14.52 60 ALA A N 1
ATOM 486 C CA . ALA A 1 60 ? 96.974 37.168 16.349 1.00 13.58 60 ALA A CA 1
ATOM 487 C C . ALA A 1 60 ? 96.167 38.309 15.780 1.00 18.29 60 ALA A C 1
ATOM 488 O O . ALA A 1 60 ? 95.088 38.099 15.230 1.00 19.06 60 ALA A O 1
ATOM 490 N N . ASP A 1 61 ? 96.696 39.515 15.865 1.00 19.31 61 ASP A N 1
ATOM 491 C CA . ASP A 1 61 ? 95.968 40.675 15.372 1.00 24.87 61 ASP A CA 1
ATOM 492 C C . ASP A 1 61 ? 95.971 40.894 13.859 1.00 23.20 61 ASP A C 1
ATOM 493 O O . ASP A 1 61 ? 95.725 42.001 13.383 1.00 22.62 61 ASP A O 1
ATOM 498 N N . GLU A 1 62 ? 96.201 39.829 13.105 1.00 20.54 62 GLU A N 1
ATOM 499 C CA . GLU A 1 62 ? 96.230 39.905 11.652 1.00 21.21 62 GLU A CA 1
ATOM 500 C C . GLU A 1 62 ? 95.827 38.540 11.140 1.00 19.33 62 GLU A C 1
ATOM 501 O O . GLU A 1 62 ? 96.440 37.544 11.506 1.00 20.12 62 GLU A O 1
ATOM 507 N N . PRO A 1 63 ? 94.759 38.462 10.329 1.00 17.77 63 PRO A N 1
ATOM 508 C CA . PRO A 1 63 ? 94.340 37.159 9.816 1.00 13.95 63 PRO A CA 1
ATOM 509 C C . PRO A 1 63 ? 95.329 36.643 8.778 1.00 12.07 63 PRO A C 1
ATOM 510 O O . PRO A 1 63 ? 96.131 37.407 8.233 1.00 12.85 63 PRO A O 1
ATOM 514 N N . GLY A 1 64 ? 95.307 35.336 8.546 1.00 11.36 64 GLY A N 1
ATOM 515 C CA . GLY A 1 64 ? 96.207 34.757 7.573 1.00 8.13 64 GLY A CA 1
ATOM 516 C C . GLY A 1 64 ? 96.701 33.383 7.956 1.00 8.29 64 GLY A C 1
ATOM 517 O O . GLY A 1 64 ? 96.323 32.824 8.990 1.00 7.85 64 GLY A O 1
ATOM 518 N N . MET A 1 65 ? 97.561 32.838 7.108 1.00 7.85 65 MET A N 1
ATOM 519 C CA . MET A 1 65 ? 98.132 31.520 7.332 1.00 8.17 65 MET A CA 1
ATOM 520 C C . MET A 1 65 ? 99.566 31.643 7.829 1.00 7.85 65 MET A C 1
ATOM 521 O O . MET A 1 65 ? 100.315 32.479 7.338 1.00 9.78 65 MET A O 1
ATOM 526 N N . ASP A 1 66 ? 99.930 30.842 8.826 1.00 9.86 66 ASP A N 1
ATOM 527 C CA . ASP A 1 66 ? 101.293 30.840 9.356 1.00 10.36 66 ASP A CA 1
ATOM 528 C C . ASP A 1 66 ? 102.144 29.797 8.619 1.00 13.46 66 ASP A C 1
ATOM 529 O O . ASP A 1 66 ? 103.289 30.054 8.235 1.00 15.49 66 ASP A O 1
ATOM 534 N N . PHE A 1 67 ? 101.568 28.611 8.441 1.00 16.75 67 PHE A N 1
ATOM 535 C CA . PHE A 1 67 ? 102.230 27.504 7.763 1.00 17.25 67 PHE A CA 1
ATOM 536 C C . PHE A 1 67 ? 101.242 26.358 7.477 1.00 16.19 67 PHE A C 1
ATOM 537 O O . PHE A 1 67 ? 100.234 26.202 8.177 1.00 14.64 67 PHE A O 1
ATOM 545 N N . MET A 1 68 ? 101.531 25.592 6.427 1.00 14.45 68 MET A N 1
ATOM 546 C CA . MET A 1 68 ? 100.728 24.442 6.017 1.00 11.85 68 MET A CA 1
ATOM 547 C C . MET A 1 68 ? 101.682 23.271 5.928 1.00 9.09 68 MET A C 1
ATOM 548 O O . MET A 1 68 ? 102.664 23.327 5.179 1.00 9.60 68 MET A O 1
ATOM 553 N N . GLY A 1 69 ? 101.416 22.240 6.724 1.00 7.85 69 GLY A N 1
ATOM 554 C CA . GLY A 1 69 ? 102.260 21.059 6.737 1.00 7.85 69 GLY A CA 1
ATOM 555 C C . GLY A 1 69 ? 101.639 19.847 6.073 1.00 7.85 69 GLY A C 1
ATOM 556 O O . GLY A 1 69 ? 100.412 19.725 5.995 1.00 7.85 69 GLY A O 1
ATOM 557 N N . PHE A 1 70 ? 102.505 18.952 5.609 1.00 7.85 70 PHE A N 1
ATOM 558 C CA . PHE A 1 70 ? 102.115 17.714 4.938 1.00 8.38 70 PHE A CA 1
ATOM 559 C C . PHE A 1 70 ? 102.693 16.549 5.733 1.00 7.85 70 PHE A C 1
ATOM 560 O O . PHE A 1 70 ? 103.810 16.645 6.239 1.00 10.71 70 PHE A O 1
ATOM 568 N N . LYS A 1 71 ? 101.936 15.467 5.880 1.00 7.85 71 LYS A N 1
ATOM 569 C CA . LYS A 1 71 ? 102.441 14.310 6.592 1.00 7.85 71 LYS A CA 1
ATOM 570 C C . LYS A 1 71 ? 103.076 13.388 5.559 1.00 8.99 71 LYS A C 1
ATOM 571 O O . LYS A 1 71 ? 102.545 13.218 4.456 1.00 8.04 71 LYS A O 1
ATOM 577 N N . VAL A 1 72 ? 104.252 12.864 5.874 1.00 10.46 72 VAL A N 1
ATOM 578 C CA . VAL A 1 72 ? 104.938 11.950 4.973 1.00 12.65 72 VAL A CA 1
ATOM 579 C C . VAL A 1 72 ? 104.857 10.571 5.603 1.00 12.45 72 VAL A C 1
ATOM 580 O O . VAL A 1 72 ? 104.659 10.473 6.816 1.00 11.88 72 VAL A O 1
ATOM 584 N N . VAL A 1 73 ? 104.999 9.528 4.780 1.00 14.38 73 VAL A N 1
ATOM 585 C CA . VAL A 1 73 ? 104.921 8.128 5.220 1.00 15.84 73 VAL A CA 1
ATOM 586 C C . VAL A 1 73 ? 105.645 7.777 6.517 1.00 18.39 73 VAL A C 1
ATOM 587 O O . VAL A 1 73 ? 105.010 7.517 7.542 1.00 18.18 73 VAL A O 1
ATOM 591 N N . ASP A 1 74 ? 106.973 7.750 6.464 1.00 17.30 74 ASP A N 1
ATOM 592 C CA . ASP A 1 74 ? 107.772 7.416 7.633 1.00 18.70 74 ASP A CA 1
ATOM 593 C C . ASP A 1 74 ? 108.880 8.414 7.953 1.00 16.28 74 ASP A C 1
ATOM 594 O O . ASP A 1 74 ? 109.117 9.371 7.212 1.00 12.25 74 ASP A O 1
ATOM 599 N N . GLU A 1 75 ? 109.580 8.146 9.050 1.00 18.07 75 GLU A N 1
ATOM 600 C CA . GLU A 1 75 ? 110.684 8.986 9.496 1.00 18.70 75 GLU A CA 1
ATOM 601 C C . GLU A 1 75 ? 111.792 8.964 8.448 1.00 16.44 75 GLU A C 1
ATOM 602 O O . GLU A 1 75 ? 112.496 9.957 8.253 1.00 14.82 75 GLU A O 1
ATOM 608 N N . ASP A 1 76 ? 111.919 7.836 7.756 1.00 17.56 76 ASP A N 1
ATOM 609 C CA . ASP A 1 76 ? 112.927 7.688 6.714 1.00 20.68 76 ASP A CA 1
ATOM 610 C C . ASP A 1 76 ? 112.733 8.714 5.597 1.00 22.77 76 ASP A C 1
ATOM 611 O O . ASP A 1 76 ? 113.651 9.466 5.260 1.00 21.82 76 ASP A O 1
ATOM 616 N N . ALA A 1 77 ? 111.529 8.749 5.035 1.00 21.20 77 ALA A N 1
ATOM 617 C CA . ALA A 1 77 ? 111.203 9.687 3.968 1.00 17.33 77 ALA A CA 1
ATOM 618 C C . ALA A 1 77 ? 111.379 11.133 4.430 1.00 14.05 77 ALA A C 1
ATOM 619 O O . ALA A 1 77 ? 111.666 12.004 3.614 1.00 17.42 77 ALA A O 1
ATOM 621 N N . LEU A 1 78 ? 111.204 11.385 5.729 1.00 14.69 78 LEU A N 1
ATOM 622 C CA . LEU A 1 78 ? 111.365 12.731 6.289 1.00 11.32 78 LEU A CA 1
ATOM 623 C C . LEU A 1 78 ? 112.837 13.143 6.284 1.00 11.96 78 LEU A C 1
ATOM 624 O O . LEU A 1 78 ? 113.178 14.238 5.845 1.00 9.86 78 LEU A O 1
ATOM 629 N N . ARG A 1 79 ? 113.714 12.263 6.756 1.00 12.00 79 ARG A N 1
ATOM 630 C CA . ARG A 1 79 ? 115.140 12.570 6.775 1.00 13.72 79 ARG A CA 1
ATOM 631 C C . ARG A 1 79 ? 115.615 12.750 5.353 1.00 12.72 79 ARG A C 1
ATOM 632 O O . ARG A 1 79 ? 116.469 13.578 5.063 1.00 9.59 79 ARG A O 1
ATOM 640 N N . GLN A 1 80 ? 114.992 12.001 4.478 1.00 15.57 80 GLN A N 1
ATOM 641 C CA . GLN A 1 80 ? 115.342 12.009 3.058 1.00 18.48 80 GLN A CA 1
ATOM 642 C C . GLN A 1 80 ? 114.943 13.341 2.418 1.00 17.18 80 GLN A C 1
ATOM 643 O O . GLN A 1 80 ? 115.771 14.008 1.778 1.00 19.50 80 GLN A O 1
ATOM 649 N N . LEU A 1 81 ? 113.697 13.795 2.587 1.00 14.96 81 LEU A N 1
ATOM 650 C CA . LEU A 1 81 ? 113.268 15.066 2.014 1.00 15.84 81 LEU A CA 1
ATOM 651 C C . LEU A 1 81 ? 114.064 16.209 2.647 1.00 17.74 81 LEU A C 1
ATOM 652 O O . LEU A 1 81 ? 114.520 17.116 1.950 1.00 16.98 81 LEU A O 1
ATOM 657 N N . GLU A 1 82 ? 114.294 16.118 3.953 1.00 18.70 82 GLU A N 1
ATOM 658 C CA . GLU A 1 82 ? 115.061 17.114 4.690 1.00 16.66 82 GLU A CA 1
ATOM 659 C C . GLU A 1 82 ? 116.463 17.238 4.099 1.00 18.38 82 GLU A C 1
ATOM 660 O O . GLU A 1 82 ? 116.999 18.341 3.999 1.00 21.20 82 GLU A O 1
ATOM 666 N N . ARG A 1 83 ? 117.055 16.104 3.729 1.00 16.76 83 ARG A N 1
ATOM 667 C CA . ARG A 1 83 ? 118.390 16.066 3.122 1.00 19.43 83 ARG A CA 1
ATOM 668 C C . ARG A 1 83 ? 118.333 16.741 1.758 1.00 16.76 83 ARG A C 1
ATOM 669 O O . ARG A 1 83 ? 119.134 17.628 1.461 1.00 14.49 83 ARG A O 1
ATOM 677 N N . ASP A 1 84 ? 117.365 16.311 0.945 1.00 15.48 84 ASP A N 1
ATOM 678 C CA . ASP A 1 84 ? 117.142 16.832 -0.406 1.00 12.54 84 ASP A CA 1
ATOM 679 C C . ASP A 1 84 ? 116.880 18.341 -0.420 1.00 12.81 84 ASP A C 1
ATOM 680 O O . ASP A 1 84 ? 117.213 19.029 -1.388 1.00 8.52 84 ASP A O 1
ATOM 685 N N . LEU A 1 85 ? 116.234 18.834 0.632 1.00 10.45 85 LEU A N 1
ATOM 686 C CA . LEU A 1 85 ? 115.921 20.254 0.772 1.00 12.32 85 LEU A CA 1
ATOM 687 C C . LEU A 1 85 ? 117.203 21.035 1.024 1.00 13.77 85 LEU A C 1
ATOM 688 O O . LEU A 1 85 ? 117.448 22.058 0.393 1.00 15.52 85 LEU A O 1
ATOM 693 N N . MET A 1 86 ? 118.042 20.533 1.919 1.00 17.85 86 MET A N 1
ATOM 694 C CA . MET A 1 86 ? 119.302 21.200 2.205 1.00 20.31 86 MET A CA 1
ATOM 695 C C . MET A 1 86 ? 120.187 21.125 0.970 1.00 19.32 86 MET A C 1
ATOM 696 O O . MET A 1 86 ? 120.840 22.101 0.606 1.00 20.74 86 MET A O 1
ATOM 701 N N . ALA A 1 87 ? 120.166 19.978 0.300 1.00 18.72 87 ALA A N 1
ATOM 702 C CA . ALA A 1 87 ? 120.958 19.794 -0.908 1.00 21.31 87 ALA A CA 1
ATOM 703 C C . ALA A 1 87 ? 120.494 20.763 -1.996 1.00 23.37 87 ALA A C 1
ATOM 704 O O . ALA A 1 87 ? 121.311 21.336 -2.714 1.00 23.77 87 ALA A O 1
ATOM 706 N N . TYR A 1 88 ? 119.183 20.971 -2.083 1.00 25.00 88 TYR A N 1
ATOM 707 C CA . TYR A 1 88 ? 118.592 21.868 -3.078 1.00 24.93 88 TYR A CA 1
ATOM 708 C C . TYR A 1 88 ? 119.060 23.317 -2.878 1.00 24.66 88 TYR A C 1
ATOM 709 O O . TYR A 1 88 ? 118.976 24.138 -3.794 1.00 24.81 88 TYR A O 1
ATOM 718 N N . GLY A 1 89 ? 119.545 23.620 -1.676 1.00 24.16 89 GLY A N 1
ATOM 719 C CA . GLY A 1 89 ? 120.021 24.961 -1.373 1.00 24.86 89 GLY A CA 1
ATOM 720 C C . GLY A 1 89 ? 119.080 25.729 -0.464 1.00 25.03 89 GLY A C 1
ATOM 721 O O . GLY A 1 89 ? 119.240 26.932 -0.252 1.00 27.21 89 GLY A O 1
ATOM 722 N N . CYS A 1 90 ? 118.087 25.037 0.075 1.00 25.29 90 CYS A N 1
ATOM 723 C CA . CYS A 1 90 ? 117.122 25.667 0.965 1.00 24.12 90 CYS A CA 1
ATOM 724 C C . CYS A 1 90 ? 117.559 25.816 2.426 1.00 19.18 90 CYS A C 1
ATOM 725 O O . CYS A 1 90 ? 118.389 25.055 2.944 1.00 19.66 90 CYS A O 1
ATOM 728 N N . ALA A 1 91 ? 117.020 26.856 3.053 1.00 20.18 91 ALA A N 1
ATOM 729 C CA . ALA A 1 91 ? 117.252 27.153 4.457 1.00 16.07 91 ALA A CA 1
ATOM 730 C C . ALA A 1 91 ? 116.084 26.490 5.187 1.00 19.01 91 ALA A C 1
ATOM 731 O O . ALA A 1 91 ? 114.917 26.882 5.035 1.00 19.23 91 ALA A O 1
ATOM 733 N N . VAL A 1 92 ? 116.415 25.421 5.894 1.00 15.87 92 VAL A N 1
ATOM 734 C CA . VAL A 1 92 ? 115.469 24.620 6.651 1.00 13.92 92 VAL A CA 1
ATOM 735 C C . VAL A 1 92 ? 115.368 25.056 8.114 1.00 12.30 92 VAL A C 1
ATOM 736 O O . VAL A 1 92 ? 116.297 25.619 8.678 1.00 13.47 92 VAL A O 1
ATOM 740 N N . GLU A 1 93 ? 114.219 24.816 8.719 1.00 13.94 93 GLU A N 1
ATOM 741 C CA . GLU A 1 93 ? 114.019 25.121 10.121 1.00 13.17 93 GLU A CA 1
ATOM 742 C C . GLU A 1 93 ? 113.568 23.801 10.743 1.00 11.00 93 GLU A C 1
ATOM 743 O O . GLU A 1 93 ? 112.720 23.103 10.181 1.00 9.46 93 GLU A O 1
ATOM 749 N N . GLN A 1 94 ? 114.197 23.421 11.849 1.00 10.02 94 GLN A N 1
ATOM 750 C CA . GLN A 1 94 ? 113.896 22.154 12.534 1.00 9.53 94 GLN A CA 1
ATOM 751 C C . GLN A 1 94 ? 113.029 22.408 13.760 1.00 11.28 94 GLN A C 1
ATOM 752 O O . GLN A 1 94 ? 113.519 22.891 14.789 1.00 14.70 94 GLN A O 1
ATOM 758 N N . LEU A 1 95 ? 111.759 22.057 13.668 1.00 10.86 95 LEU A N 1
ATOM 759 C CA . LEU A 1 95 ? 110.866 22.195 14.803 1.00 11.06 95 LEU A CA 1
ATOM 760 C C . LEU A 1 95 ? 110.992 20.918 15.611 1.00 12.63 95 LEU A C 1
ATOM 761 O O . LEU A 1 95 ? 110.892 19.819 15.068 1.00 10.17 95 LEU A O 1
ATOM 766 N N . PRO A 1 96 ? 111.296 21.046 16.907 1.00 15.82 96 PRO A N 1
ATOM 767 C CA . PRO A 1 96 ? 111.440 19.885 17.783 1.00 16.65 96 PRO A CA 1
ATOM 768 C C . PRO A 1 96 ? 110.084 19.254 18.038 1.00 16.20 96 PRO A C 1
ATOM 769 O O . PRO A 1 96 ? 109.044 19.902 17.876 1.00 18.73 96 PRO A O 1
ATOM 773 N N . ALA A 1 97 ? 110.096 17.980 18.409 1.00 16.95 97 ALA A N 1
ATOM 774 C CA . ALA A 1 97 ? 108.861 17.263 18.707 1.00 15.34 97 ALA A CA 1
ATOM 775 C C . ALA A 1 97 ? 108.241 17.920 19.917 1.00 16.16 97 ALA A C 1
ATOM 776 O O . ALA A 1 97 ? 108.946 18.256 20.869 1.00 16.46 97 ALA A O 1
ATOM 778 N N . GLY A 1 98 ? 106.936 18.150 19.859 1.00 19.07 98 GLY A N 1
ATOM 779 C CA . GLY A 1 98 ? 106.251 18.777 20.973 1.00 20.22 98 GLY A CA 1
ATOM 780 C C . GLY A 1 98 ? 105.991 20.258 20.776 1.00 20.94 98 GLY A C 1
ATOM 781 O O . GLY A 1 98 ? 105.187 20.833 21.520 1.00 23.04 98 GLY A O 1
ATOM 782 N N . GLU A 1 99 ? 106.669 20.879 19.804 1.00 21.79 99 GLU A N 1
ATOM 783 C CA . GLU A 1 99 ? 106.478 22.306 19.517 1.00 21.06 99 GLU A CA 1
ATOM 784 C C . GLU A 1 99 ? 104.958 22.455 19.343 1.00 20.26 99 GLU A C 1
ATOM 785 O O . GLU A 1 99 ? 104.331 23.349 19.918 1.00 21.28 99 GLU A O 1
ATOM 791 N N . LEU A 1 100 ? 104.383 21.535 18.573 1.00 17.18 100 LEU A N 1
ATOM 792 C CA . LEU A 1 100 ? 102.947 21.455 18.365 1.00 14.21 100 LEU A CA 1
ATOM 793 C C . LEU A 1 100 ? 102.530 20.220 19.160 1.00 14.45 100 LEU A C 1
ATOM 794 O O . LEU A 1 100 ? 102.992 19.114 18.889 1.00 13.45 100 LEU A O 1
ATOM 799 N N . ASN A 1 101 ? 101.688 20.400 20.130 1.00 13.21 101 ASN A N 1
ATOM 800 C CA . ASN A 1 101 ? 101.262 19.323 21.035 1.00 14.34 101 ASN A CA 1
ATOM 801 C C . ASN A 1 101 ? 100.790 18.109 20.228 1.00 15.17 101 ASN A C 1
ATOM 802 O O . ASN A 1 101 ? 100.119 18.246 19.195 1.00 15.57 101 ASN A O 1
ATOM 807 N N . SER A 1 102 ? 101.259 16.947 20.684 1.00 11.15 102 SER A N 1
ATOM 808 C CA . SER A 1 102 ? 100.938 15.656 20.086 1.00 10.42 102 SER A CA 1
ATOM 809 C C . SER A 1 102 ? 101.393 15.495 18.647 1.00 9.94 102 SER A C 1
ATOM 810 O O . SER A 1 102 ? 100.818 14.708 17.892 1.00 12.39 102 SER A O 1
ATOM 813 N N . CYS A 1 103 ? 102.461 16.197 18.289 1.00 8.55 103 CYS A N 1
ATOM 814 C CA . CYS A 1 103 ? 102.995 16.152 16.942 1.00 11.18 103 CYS A CA 1
ATOM 815 C C . CYS A 1 103 ? 104.500 15.963 17.045 1.00 12.48 103 CYS A C 1
ATOM 816 O O . CYS A 1 103 ? 105.124 16.458 17.985 1.00 12.03 103 CYS A O 1
ATOM 819 N N . GLY A 1 104 ? 105.068 15.201 16.117 1.00 11.70 104 GLY A N 1
ATOM 820 C CA . GLY A 1 104 ? 106.499 14.952 16.115 1.00 11.01 104 GLY A CA 1
ATOM 821 C C . GLY A 1 104 ? 107.307 16.128 15.608 1.00 11.43 104 GLY A C 1
ATOM 822 O O . GLY A 1 104 ? 106.804 17.251 15.567 1.00 12.66 104 GLY A O 1
ATOM 823 N N . ARG A 1 105 ? 108.571 15.889 15.259 1.00 15.02 105 ARG A N 1
ATOM 824 C CA . ARG A 1 105 ? 109.415 16.970 14.755 1.00 12.10 105 ARG A CA 1
ATOM 825 C C . ARG A 1 105 ? 108.883 17.361 13.394 1.00 14.17 105 ARG A C 1
ATOM 826 O O . ARG A 1 105 ? 108.117 16.611 12.778 1.00 15.40 105 ARG A O 1
ATOM 834 N N . ARG A 1 106 ? 109.302 18.523 12.918 1.00 12.26 106 ARG A N 1
ATOM 835 C CA . ARG A 1 106 ? 108.858 19.017 11.628 1.00 12.16 106 ARG A CA 1
ATOM 836 C C . ARG A 1 106 ? 109.995 19.740 10.918 1.00 10.37 106 ARG A C 1
ATOM 837 O O . ARG A 1 106 ? 110.927 20.235 11.550 1.00 14.39 106 ARG A O 1
ATOM 845 N N . VAL A 1 107 ? 109.954 19.737 9.600 1.00 10.68 107 VAL A N 1
ATOM 846 C CA . VAL A 1 107 ? 110.944 20.429 8.806 1.00 9.13 107 VAL A CA 1
ATOM 847 C C . VAL A 1 107 ? 110.128 21.534 8.144 1.00 9.39 107 VAL A C 1
ATOM 848 O O . VAL A 1 107 ? 109.105 21.263 7.525 1.00 10.69 107 VAL A O 1
ATOM 852 N N . ARG A 1 108 ? 110.506 22.783 8.346 1.00 7.85 108 ARG A N 1
ATOM 853 C CA . ARG A 1 108 ? 109.749 23.869 7.746 1.00 7.85 108 ARG A CA 1
ATOM 854 C C . ARG A 1 108 ? 110.595 24.677 6.782 1.00 7.85 108 ARG A C 1
ATOM 855 O O . ARG A 1 108 ? 111.775 24.904 7.026 1.00 7.85 108 ARG A O 1
ATOM 863 N N . PHE A 1 109 ? 109.993 25.116 5.686 1.00 8.22 109 PHE A N 1
ATOM 864 C CA . PHE A 1 109 ? 110.704 25.924 4.703 1.00 10.80 109 PHE A CA 1
ATOM 865 C C . PHE A 1 109 ? 109.781 26.964 4.080 1.00 12.25 109 PHE A C 1
ATOM 866 O O . PHE A 1 109 ? 108.563 26.868 4.194 1.00 10.18 109 PHE A O 1
ATOM 874 N N . GLN A 1 110 ? 110.369 28.014 3.524 1.00 13.40 110 GLN A N 1
ATOM 875 C CA . GLN A 1 110 ? 109.595 29.054 2.861 1.00 12.37 110 GLN A CA 1
ATOM 876 C C . GLN A 1 110 ? 109.749 28.798 1.376 1.00 13.29 110 GLN A C 1
ATOM 877 O O . GLN A 1 110 ? 110.873 28.660 0.878 1.00 13.30 110 GLN A O 1
ATOM 883 N N . ALA A 1 111 ? 108.623 28.621 0.697 1.00 13.39 111 ALA A N 1
ATOM 884 C CA . ALA A 1 111 ? 108.626 28.403 -0.743 1.00 12.99 111 ALA A CA 1
ATOM 885 C C . ALA A 1 111 ? 108.854 29.777 -1.388 1.00 9.86 111 ALA A C 1
ATOM 886 O O . ALA A 1 111 ? 108.494 30.795 -0.801 1.00 9.65 111 ALA A O 1
ATOM 888 N N . PRO A 1 112 ? 109.454 29.824 -2.594 1.00 8.41 112 PRO A N 1
ATOM 889 C CA . PRO A 1 112 ? 109.721 31.081 -3.304 1.00 8.78 112 PRO A CA 1
ATOM 890 C C . PRO A 1 112 ? 108.514 32.035 -3.304 1.00 12.20 112 PRO A C 1
ATOM 891 O O . PRO A 1 112 ? 108.671 33.261 -3.291 1.00 13.23 112 PRO A O 1
ATOM 895 N N . SER A 1 113 ? 107.316 31.457 -3.240 1.00 12.49 113 SER A N 1
ATOM 896 C CA . SER A 1 113 ? 106.065 32.210 -3.220 1.00 13.75 113 SER A CA 1
ATOM 897 C C . SER A 1 113 ? 105.839 32.959 -1.901 1.00 12.05 113 SER A C 1
ATOM 898 O O . SER A 1 113 ? 104.835 33.668 -1.741 1.00 13.24 113 SER A O 1
ATOM 901 N N . GLY A 1 114 ? 106.730 32.730 -0.940 1.00 11.64 114 GLY A N 1
ATOM 902 C CA . GLY A 1 114 ? 106.631 33.369 0.360 1.00 11.01 114 GLY A CA 1
ATOM 903 C C . GLY A 1 114 ? 105.791 32.619 1.384 1.00 12.42 114 GLY A C 1
ATOM 904 O O . GLY A 1 114 ? 105.601 33.085 2.515 1.00 13.37 114 GLY A O 1
ATOM 905 N N . HIS A 1 115 ? 105.288 31.451 1.003 1.00 13.25 115 HIS A N 1
ATOM 906 C CA . HIS A 1 115 ? 104.464 30.660 1.904 1.00 12.94 115 HIS A CA 1
ATOM 907 C C . HIS A 1 115 ? 105.324 29.675 2.652 1.00 10.92 115 HIS A C 1
ATOM 908 O O . HIS A 1 115 ? 106.298 29.166 2.101 1.00 9.73 115 HIS A O 1
ATOM 915 N N . HIS A 1 116 ? 105.005 29.440 3.920 1.00 12.61 116 HIS A N 1
ATOM 916 C CA . HIS A 1 116 ? 105.784 28.491 4.698 1.00 10.03 116 HIS A CA 1
ATOM 917 C C . HIS A 1 116 ? 105.126 27.138 4.665 1.00 13.67 116 HIS A C 1
ATOM 918 O O . HIS A 1 116 ? 103.912 27.037 4.782 1.00 15.85 116 HIS A O 1
ATOM 925 N N . PHE A 1 117 ? 105.930 26.101 4.482 1.00 14.88 117 PHE A N 1
ATOM 926 C CA . PHE A 1 117 ? 105.427 24.747 4.429 1.00 14.41 117 PHE A CA 1
ATOM 927 C C . PHE A 1 117 ? 106.155 23.847 5.405 1.00 10.95 117 PHE A C 1
ATOM 928 O O . PHE A 1 117 ? 107.246 24.177 5.868 1.00 11.90 117 PHE A O 1
ATOM 936 N N . GLU A 1 118 ? 105.533 22.722 5.735 1.00 11.87 118 GLU A N 1
ATOM 937 C CA . GLU A 1 118 ? 106.113 21.771 6.668 1.00 10.04 118 GLU A CA 1
ATOM 938 C C . GLU A 1 118 ? 105.969 20.336 6.210 1.00 15.28 118 GLU A C 1
ATOM 939 O O . GLU A 1 118 ? 105.065 19.988 5.441 1.00 14.54 118 GLU A O 1
ATOM 945 N N . LEU A 1 119 ? 106.812 19.494 6.794 1.00 15.59 119 LEU A N 1
ATOM 946 C CA . LEU A 1 119 ? 106.837 18.064 6.543 1.00 13.38 119 LEU A CA 1
ATOM 947 C C . LEU A 1 119 ? 106.924 17.436 7.930 1.00 9.92 119 LEU A C 1
ATOM 948 O O . LEU A 1 119 ? 107.534 18.008 8.829 1.00 9.93 119 LEU A O 1
ATOM 953 N N . TYR A 1 120 ? 106.236 16.327 8.141 1.00 8.87 120 TYR A N 1
ATOM 954 C CA . TYR A 1 120 ? 106.303 15.658 9.429 1.00 9.81 120 TYR A CA 1
ATOM 955 C C . TYR A 1 120 ? 105.875 14.218 9.275 1.00 10.67 120 TYR A C 1
ATOM 956 O O . TYR A 1 120 ? 105.079 13.896 8.391 1.00 13.80 120 TYR A O 1
ATOM 965 N N . ALA A 1 121 ? 106.431 13.351 10.114 1.00 13.39 121 ALA A N 1
ATOM 966 C CA . ALA A 1 121 ? 106.125 11.933 10.042 1.00 13.60 121 ALA A CA 1
ATOM 967 C C . ALA A 1 121 ? 105.209 11.441 11.151 1.00 16.24 121 ALA A C 1
ATOM 968 O O . ALA A 1 121 ? 104.397 10.540 10.925 1.00 16.82 121 ALA A O 1
ATOM 970 N N . ASP A 1 122 ? 105.303 12.048 12.334 1.00 15.67 122 ASP A N 1
ATOM 971 C CA . ASP A 1 122 ? 104.504 11.591 13.467 1.00 14.32 122 ASP A CA 1
ATOM 972 C C . ASP A 1 122 ? 103.530 12.569 14.067 1.00 12.32 122 ASP A C 1
ATOM 973 O O . ASP A 1 122 ? 103.827 13.740 14.226 1.00 16.91 122 ASP A O 1
ATOM 978 N N . LYS A 1 123 ? 102.375 12.046 14.446 1.00 10.95 123 LYS A N 1
ATOM 979 C CA . LYS A 1 123 ? 101.315 12.801 15.090 1.00 10.64 123 LYS A CA 1
ATOM 980 C C . LYS A 1 123 ? 100.478 11.739 15.776 1.00 10.05 123 LYS A C 1
ATOM 981 O O . LYS A 1 123 ? 100.256 10.660 15.220 1.00 7.89 123 LYS A O 1
ATOM 987 N N . GLU A 1 124 ? 100.094 12.012 17.015 1.00 9.51 124 GLU A N 1
ATOM 988 C CA . GLU A 1 124 ? 99.306 11.081 17.802 1.00 10.48 124 GLU A CA 1
ATOM 989 C C . GLU A 1 124 ? 98.118 10.539 16.996 1.00 11.28 124 GLU A C 1
ATOM 990 O O . GLU A 1 124 ? 97.238 11.302 16.570 1.00 9.88 124 GLU A O 1
ATOM 996 N N . TYR A 1 125 ? 98.153 9.235 16.717 1.00 11.82 125 TYR A N 1
ATOM 997 C CA . TYR A 1 125 ? 97.085 8.567 15.974 1.00 11.29 125 TYR A CA 1
ATOM 998 C C . TYR A 1 125 ? 95.899 8.500 16.920 1.00 10.95 125 TYR A C 1
ATOM 999 O O . TYR A 1 125 ? 96.027 8.043 18.047 1.00 13.81 125 TYR A O 1
ATOM 1008 N N . THR A 1 126 ? 94.736 8.926 16.459 1.00 14.94 126 THR A N 1
ATOM 1009 C CA . THR A 1 126 ? 93.574 8.936 17.326 1.00 13.02 126 THR A CA 1
ATOM 1010 C C . THR A 1 126 ? 92.387 8.178 16.712 1.00 13.83 126 THR A C 1
ATOM 1011 O O . THR A 1 126 ? 91.488 7.731 17.428 1.00 13.52 126 THR A O 1
ATOM 1015 N N . GLY A 1 127 ? 92.446 7.938 15.405 1.00 11.33 127 GLY A N 1
ATOM 1016 C CA . GLY A 1 127 ? 91.371 7.225 14.735 1.00 11.68 127 GLY A CA 1
ATOM 1017 C C . GLY A 1 127 ? 90.197 8.137 14.434 1.00 10.92 127 GLY A C 1
ATOM 1018 O O . GLY A 1 127 ? 90.139 9.242 14.969 1.00 11.55 127 GLY A O 1
ATOM 1019 N N . LYS A 1 128 ? 89.282 7.695 13.573 1.00 7.85 128 LYS A N 1
ATOM 1020 C CA . LYS A 1 128 ? 88.119 8.497 13.207 1.00 7.85 128 LYS A CA 1
ATOM 1021 C C . LYS A 1 128 ? 87.382 8.898 14.459 1.00 7.85 128 LYS A C 1
ATOM 1022 O O . LYS A 1 128 ? 87.309 8.116 15.405 1.00 7.85 128 LYS A O 1
ATOM 1028 N N . TRP A 1 129 ? 86.836 10.112 14.463 1.00 8.79 129 TRP A N 1
ATOM 1029 C CA . TRP A 1 129 ? 86.142 10.622 15.635 1.00 11.28 129 TRP A CA 1
ATOM 1030 C C . TRP A 1 129 ? 84.793 10.009 15.877 1.00 10.02 129 TRP A C 1
ATOM 1031 O O . TRP A 1 129 ? 83.922 10.056 15.018 1.00 9.61 129 TRP A O 1
ATOM 1042 N N . GLY A 1 130 ? 84.626 9.494 17.091 1.00 13.47 130 GLY A N 1
ATOM 1043 C CA . GLY A 1 130 ? 83.380 8.883 17.519 1.00 12.39 130 GLY A CA 1
ATOM 1044 C C . GLY A 1 130 ? 82.898 7.704 16.705 1.00 17.36 130 GLY A C 1
ATOM 1045 O O . GLY A 1 130 ? 81.754 7.706 16.254 1.00 17.88 130 GLY A O 1
ATOM 1046 N N . LEU A 1 131 ? 83.743 6.679 16.582 1.00 17.73 131 LEU A N 1
ATOM 1047 C CA . LEU A 1 131 ? 83.447 5.458 15.820 1.00 17.67 131 LEU A CA 1
ATOM 1048 C C . LEU A 1 131 ? 84.397 4.354 16.309 1.00 21.60 131 LEU A C 1
ATOM 1049 O O . LEU A 1 131 ? 85.612 4.542 16.306 1.00 23.09 131 LEU A O 1
ATOM 1054 N N . ASN A 1 132 ? 83.859 3.230 16.781 1.00 26.70 132 ASN A N 1
ATOM 1055 C CA . ASN A 1 132 ? 84.705 2.133 17.267 1.00 28.23 132 ASN A CA 1
ATOM 1056 C C . ASN A 1 132 ? 85.590 1.652 16.115 1.00 24.84 132 ASN A C 1
ATOM 1057 O O . ASN A 1 132 ? 85.214 1.747 14.949 1.00 24.23 132 ASN A O 1
ATOM 1062 N N . ASP A 1 133 ? 86.780 1.165 16.446 1.00 25.06 133 ASP A N 1
ATOM 1063 C CA . ASP A 1 133 ? 87.722 0.680 15.441 1.00 26.19 133 ASP A CA 1
ATOM 1064 C C . ASP A 1 133 ? 87.299 -0.643 14.794 1.00 25.49 133 ASP A C 1
ATOM 1065 O O . ASP A 1 133 ? 87.757 -0.974 13.694 1.00 21.40 133 ASP A O 1
ATOM 1070 N N . VAL A 1 134 ? 86.480 -1.421 15.499 1.00 18.12 134 VAL A N 1
ATOM 1071 C CA . VAL A 1 134 ? 85.986 -2.683 14.961 1.00 14.37 134 VAL A CA 1
ATOM 1072 C C . VAL A 1 134 ? 84.508 -2.533 14.679 1.00 8.58 134 VAL A C 1
ATOM 1073 O O . VAL A 1 134 ? 83.750 -2.104 15.540 1.00 11.31 134 VAL A O 1
ATOM 1077 N N . ASN A 1 135 ? 84.120 -2.873 13.462 1.00 8.97 135 ASN A N 1
ATOM 1078 C CA . ASN A 1 135 ? 82.735 -2.802 12.975 1.00 8.67 135 ASN A CA 1
ATOM 1079 C C . ASN A 1 135 ? 82.202 -1.377 13.114 1.00 10.87 135 ASN A C 1
ATOM 1080 O O . ASN A 1 135 ? 81.170 -1.143 13.757 1.00 13.12 135 ASN A O 1
ATOM 1085 N N . PRO A 1 136 ? 82.877 -0.419 12.462 1.00 11.31 136 PRO A N 1
ATOM 1086 C CA . PRO A 1 136 ? 82.465 0.990 12.494 1.00 9.66 136 PRO A CA 1
ATOM 1087 C C . PRO A 1 136 ? 81.149 1.280 11.780 1.00 8.50 136 PRO A C 1
ATOM 1088 O O . PRO A 1 136 ? 80.809 0.632 10.783 1.00 7.85 136 PRO A O 1
ATOM 1092 N N . GLU A 1 137 ? 80.405 2.251 12.302 1.00 9.83 137 GLU A N 1
ATOM 1093 C CA . GLU A 1 137 ? 79.145 2.653 11.688 1.00 10.26 137 GLU A CA 1
ATOM 1094 C C . GLU A 1 137 ? 79.497 3.570 10.526 1.00 7.85 137 GLU A C 1
ATOM 1095 O O . GLU A 1 137 ? 80.657 3.899 10.320 1.00 9.80 137 GLU A O 1
ATOM 1101 N N . ALA A 1 138 ? 78.502 3.983 9.761 1.00 8.06 138 ALA A N 1
ATOM 1102 C CA . ALA A 1 138 ? 78.763 4.826 8.610 1.00 7.85 138 ALA A CA 1
ATOM 1103 C C . ALA A 1 138 ? 79.137 6.248 8.979 1.00 7.85 138 ALA A C 1
ATOM 1104 O O . ALA A 1 138 ? 79.821 6.929 8.211 1.00 7.85 138 ALA A O 1
ATOM 1106 N N . TRP A 1 139 ? 78.691 6.697 10.147 1.00 7.85 139 TRP A N 1
ATOM 1107 C CA . TRP A 1 139 ? 78.968 8.057 10.598 1.00 7.85 139 TRP A CA 1
ATOM 1108 C C . TRP A 1 139 ? 78.632 8.249 12.070 1.00 7.85 139 TRP A C 1
ATOM 1109 O O . TRP A 1 139 ? 77.774 7.538 12.608 1.00 7.85 139 TRP A O 1
ATOM 1120 N N . PRO A 1 140 ? 79.352 9.166 12.751 1.00 8.01 140 PRO A N 1
ATOM 1121 C CA . PRO A 1 140 ? 79.161 9.479 14.165 1.00 8.56 140 PRO A CA 1
ATOM 1122 C C . PRO A 1 140 ? 77.796 10.089 14.306 1.00 14.03 140 PRO A C 1
ATOM 1123 O O . PRO A 1 140 ? 77.261 10.651 13.355 1.00 13.28 140 PRO A O 1
ATOM 1127 N N . ARG A 1 141 ? 77.273 10.097 15.515 1.00 16.89 141 ARG A N 1
ATOM 1128 C CA . ARG A 1 141 ? 75.948 10.641 15.698 1.00 24.13 141 ARG A CA 1
ATOM 1129 C C . ARG A 1 141 ? 75.833 12.137 15.949 1.00 25.69 141 ARG A C 1
ATOM 1130 O O . ARG A 1 141 ? 74.898 12.771 15.451 1.00 26.68 141 ARG A O 1
ATOM 1138 N N . ASP A 1 142 ? 76.806 12.719 16.643 1.00 26.88 142 ASP A N 1
ATOM 1139 C CA . ASP A 1 142 ? 76.710 14.133 17.006 1.00 28.41 142 ASP A CA 1
ATOM 1140 C C . ASP A 1 142 ? 77.519 15.187 16.242 1.00 28.08 142 ASP A C 1
ATOM 1141 O O . ASP A 1 142 ? 78.068 16.115 16.843 1.00 29.82 142 ASP A O 1
ATOM 1146 N N . LEU A 1 143 ? 77.549 15.081 14.919 1.00 23.83 143 LEU A N 1
ATOM 1147 C CA . LEU A 1 143 ? 78.289 16.034 14.096 1.00 21.77 143 LEU A CA 1
ATOM 1148 C C . LEU A 1 143 ? 77.496 17.326 13.873 1.00 19.40 143 LEU A C 1
ATOM 1149 O O . LEU A 1 143 ? 76.430 17.317 13.263 1.00 19.97 143 LEU A O 1
ATOM 1154 N N . LYS A 1 144 ? 78.030 18.429 14.385 1.00 16.10 144 LYS A N 1
ATOM 1155 C CA . LYS A 1 144 ? 77.401 19.737 14.285 1.00 14.09 144 LYS A CA 1
ATOM 1156 C C . LYS A 1 144 ? 77.515 20.431 12.932 1.00 14.25 144 LYS A C 1
ATOM 1157 O O . LYS A 1 144 ? 78.385 20.109 12.121 1.00 14.01 144 LYS A O 1
ATOM 1163 N N . GLY A 1 145 ? 76.629 21.405 12.729 1.00 8.79 145 GLY A N 1
ATOM 1164 C CA . GLY A 1 145 ? 76.591 22.205 11.517 1.00 9.19 145 GLY A CA 1
ATOM 1165 C C . GLY A 1 145 ? 76.838 21.467 10.224 1.00 8.72 145 GLY A C 1
ATOM 1166 O O . GLY A 1 145 ? 76.150 20.485 9.924 1.00 8.57 145 GLY A O 1
ATOM 1167 N N . MET A 1 146 ? 77.822 21.954 9.469 1.00 7.85 146 MET A N 1
ATOM 1168 C CA . MET A 1 146 ? 78.212 21.382 8.187 1.00 7.85 146 MET A CA 1
ATOM 1169 C C . MET A 1 146 ? 78.803 19.974 8.267 1.00 7.85 146 MET A C 1
ATOM 1170 O O . MET A 1 146 ? 78.877 19.282 7.254 1.00 9.22 146 MET A O 1
ATOM 1175 N N . ALA A 1 147 ? 79.256 19.572 9.455 1.00 8.41 147 ALA A N 1
ATOM 1176 C CA . ALA A 1 147 ? 79.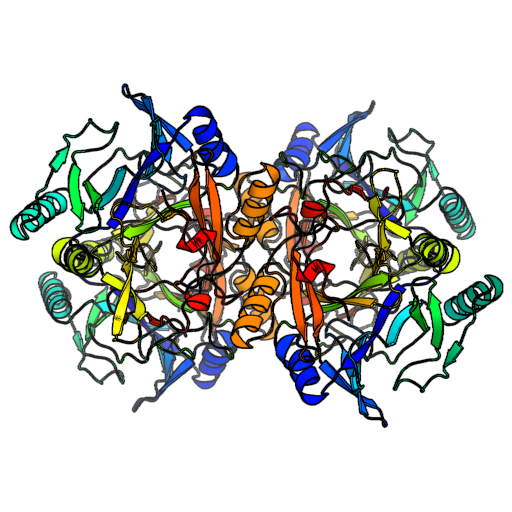859 18.258 9.676 1.00 8.39 147 ALA A CA 1
ATOM 1177 C C . ALA A 1 147 ? 80.972 17.962 8.660 1.00 8.54 147 ALA A C 1
ATOM 1178 O O . ALA A 1 147 ? 80.965 16.912 8.002 1.00 9.30 147 ALA A O 1
ATOM 1180 N N . ALA A 1 148 ? 81.923 18.891 8.542 1.00 7.85 148 ALA A N 1
ATOM 1181 C CA . ALA A 1 148 ? 83.038 18.770 7.594 1.00 7.85 148 ALA A CA 1
ATOM 1182 C C . ALA A 1 148 ? 83.670 17.396 7.637 1.00 7.85 148 ALA A C 1
ATOM 1183 O O . ALA A 1 148 ? 83.886 16.845 8.708 1.00 9.05 148 ALA A O 1
ATOM 1185 N N . VAL A 1 149 ? 83.969 16.842 6.468 1.00 8.07 149 VAL A N 1
ATOM 1186 C CA . VAL A 1 149 ? 84.575 15.520 6.381 1.00 8.09 149 VAL A CA 1
ATOM 1187 C C . VAL A 1 149 ? 86.079 15.504 6.686 1.00 7.85 149 VAL A C 1
ATOM 1188 O O . VAL A 1 149 ? 86.521 14.784 7.581 1.00 7.85 149 VAL A O 1
ATOM 1192 N N . ARG A 1 150 ? 86.856 16.309 5.967 1.00 8.24 150 ARG A N 1
ATOM 1193 C CA . ARG A 1 150 ? 88.303 16.356 6.165 1.00 9.24 150 ARG A CA 1
ATOM 1194 C C . ARG A 1 150 ? 88.909 17.643 5.624 1.00 10.18 150 ARG A C 1
ATOM 1195 O O . ARG A 1 150 ? 88.348 18.267 4.724 1.00 12.35 150 ARG A O 1
ATOM 1203 N N . PHE A 1 151 ? 90.032 18.057 6.204 1.00 9.63 151 PHE A N 1
ATOM 1204 C CA . PHE A 1 151 ? 90.732 19.253 5.754 1.00 8.53 151 PHE A CA 1
ATOM 1205 C C . PHE A 1 151 ? 91.287 18.819 4.405 1.00 7.85 151 PHE A C 1
ATOM 1206 O O . PHE A 1 151 ? 92.155 17.964 4.335 1.00 8.54 151 PHE A O 1
ATOM 1214 N N . ASP A 1 152 ? 90.766 19.396 3.334 1.00 7.85 152 ASP A N 1
ATOM 1215 C CA . ASP A 1 152 ? 91.177 18.992 2.000 1.00 7.85 152 ASP A CA 1
ATOM 1216 C C . ASP A 1 152 ? 92.432 19.603 1.386 1.00 7.85 152 ASP A C 1
ATOM 1217 O O . ASP A 1 152 ? 93.399 18.899 1.121 1.00 7.85 152 ASP A O 1
ATOM 1222 N N . HIS A 1 153 ? 92.399 20.900 1.112 1.00 7.85 153 HIS A N 1
ATOM 1223 C CA . HIS A 1 153 ? 93.536 21.567 0.489 1.00 7.85 153 HIS A CA 1
ATOM 1224 C C . HIS A 1 153 ? 93.499 23.043 0.821 1.00 7.85 153 HIS A C 1
ATOM 1225 O O . HIS A 1 153 ? 92.711 23.475 1.651 1.00 8.45 153 HIS A O 1
ATOM 1232 N N . ALA A 1 154 ? 94.318 23.815 0.124 1.00 7.85 154 ALA A N 1
ATOM 1233 C CA . ALA A 1 154 ? 94.378 25.252 0.320 1.00 9.16 154 ALA A CA 1
ATOM 1234 C C . ALA A 1 154 ? 94.950 25.885 -0.930 1.00 10.00 154 ALA A C 1
ATOM 1235 O O . ALA A 1 154 ? 95.822 25.299 -1.582 1.00 10.12 154 ALA A O 1
ATOM 1237 N N . LEU A 1 155 ? 94.423 27.039 -1.301 1.00 8.23 155 LEU A N 1
ATOM 1238 C CA . LEU A 1 155 ? 94.889 27.751 -2.478 1.00 10.23 155 LEU A CA 1
ATOM 1239 C C . LEU A 1 155 ? 95.732 28.956 -2.025 1.00 10.40 155 LEU A C 1
ATOM 1240 O O . LEU A 1 155 ? 95.312 29.734 -1.155 1.00 9.73 155 LEU A O 1
ATOM 1245 N N . MET A 1 156 ? 96.855 29.070 -2.734 1.00 11.76 156 MET A N 1
ATOM 1246 C CA . MET A 1 156 ? 97.709 30.183 -2.302 1.00 10.51 156 MET A CA 1
ATOM 1247 C C . MET A 1 156 ? 97.984 31.141 -3.447 1.00 13.91 156 MET A C 1
ATOM 1248 O O . MET A 1 156 ? 98.213 30.723 -4.589 1.00 11.55 156 MET A O 1
ATOM 1253 N N . TYR A 1 157 ? 97.951 32.402 -3.102 1.00 15.16 157 TYR A N 1
ATOM 1254 C CA . TYR A 1 157 ? 98.242 33.480 -4.039 1.00 17.26 157 TYR A CA 1
ATOM 1255 C C . TYR A 1 157 ? 99.684 33.903 -3.767 1.00 17.93 157 TYR A C 1
ATOM 1256 O O . TYR A 1 157 ? 99.981 34.540 -2.747 1.00 16.52 157 TYR A O 1
ATOM 1265 N N . GLY A 1 158 ? 100.557 33.526 -4.689 1.00 20.16 158 GLY A N 1
ATOM 1266 C CA . GLY A 1 158 ? 101.994 33.815 -4.561 1.00 20.28 158 GLY A CA 1
ATOM 1267 C C . GLY A 1 158 ? 102.561 34.498 -5.804 1.00 20.60 158 GLY A C 1
ATOM 1268 O O . GLY A 1 158 ? 101.852 34.714 -6.798 1.00 21.66 158 GLY A O 1
ATOM 1269 N N . ASP A 1 159 ? 103.841 34.804 -5.669 1.00 25.07 159 ASP A N 1
ATOM 1270 C CA . ASP A 1 159 ? 104.638 35.472 -6.702 1.00 28.54 159 ASP A CA 1
ATOM 1271 C C . ASP A 1 159 ? 105.451 34.442 -7.489 1.00 29.59 159 ASP A C 1
ATOM 1272 O O . ASP A 1 159 ? 105.709 34.613 -8.689 1.00 33.05 159 ASP A O 1
ATOM 1277 N N . GLU A 1 160 ? 106.360 33.573 -6.990 1.00 28.10 160 GLU A N 1
ATOM 1278 C CA . GLU A 1 160 ? 107.386 32.842 -7.767 1.00 26.10 160 GLU A CA 1
ATOM 1279 C C . GLU A 1 160 ? 106.855 31.466 -8.216 1.00 28.69 160 GLU A C 1
ATOM 1280 O O . GLU A 1 160 ? 107.375 30.418 -7.840 1.00 28.26 160 GLU A O 1
ATOM 1286 N N . LEU A 1 161 ? 105.846 31.451 -9.046 1.00 25.98 161 LEU A N 1
ATOM 1287 C CA . LEU A 1 161 ? 105.201 30.195 -9.484 1.00 24.79 161 LEU A CA 1
ATOM 1288 C C . LEU A 1 161 ? 106.219 29.185 -10.103 1.00 20.08 161 LEU A C 1
ATOM 1289 O O . LEU A 1 161 ? 106.263 28.012 -9.703 1.00 19.96 161 LEU A O 1
ATOM 1294 N N . PRO A 1 162 ? 107.083 29.570 -11.094 1.00 16.41 162 PRO A N 1
ATOM 1295 C CA . PRO A 1 162 ? 108.031 28.625 -11.735 1.00 13.85 162 PRO A CA 1
ATOM 1296 C C . PRO A 1 162 ? 109.003 28.013 -10.763 1.00 9.87 162 PRO A C 1
ATOM 1297 O O . PRO A 1 162 ? 109.384 26.807 -10.949 1.00 13.10 162 PRO A O 1
ATOM 1301 N N . ALA A 1 163 ? 109.461 28.798 -9.838 1.00 11.34 163 ALA A N 1
ATOM 1302 C CA . ALA A 1 163 ? 110.452 28.353 -8.851 1.00 7.85 163 ALA A CA 1
ATOM 1303 C C . ALA A 1 163 ? 109.805 27.404 -7.845 1.00 8.34 163 ALA A C 1
ATOM 1304 O O . ALA A 1 163 ? 110.344 26.326 -7.550 1.00 9.90 163 ALA A O 1
ATOM 1306 N N . THR A 1 164 ? 108.611 27.751 -7.416 1.00 8.51 164 THR A N 1
ATOM 1307 C CA . THR A 1 164 ? 107.851 26.917 -6.485 1.00 7.85 164 THR A CA 1
ATOM 1308 C C . THR A 1 164 ? 107.494 25.602 -7.182 1.00 7.85 164 THR A C 1
ATOM 1309 O O . THR A 1 164 ? 107.599 24.518 -6.595 1.00 7.85 164 THR A O 1
ATOM 1313 N N . TYR A 1 165 ? 107.073 25.706 -8.437 1.00 7.85 165 TYR A N 1
ATOM 1314 C CA . TYR A 1 165 ? 106.704 24.539 -9.217 1.00 7.85 165 TYR A CA 1
ATOM 1315 C C . TYR A 1 165 ? 107.840 23.522 -9.195 1.00 7.85 165 TYR A C 1
ATOM 1316 O O . TYR A 1 165 ? 107.638 22.358 -8.849 1.00 7.85 165 TYR A O 1
ATOM 1325 N N . ASP A 1 166 ? 109.045 23.967 -9.525 1.00 9.60 166 ASP A N 1
ATOM 1326 C CA . ASP A 1 166 ? 110.191 23.066 -9.510 1.00 12.17 166 ASP A CA 1
ATOM 1327 C C . ASP A 1 166 ? 110.450 22.494 -8.127 1.00 9.97 166 ASP A C 1
ATOM 1328 O O . ASP A 1 166 ? 110.749 21.313 -7.987 1.00 7.85 166 ASP A O 1
ATOM 1333 N N . LEU A 1 167 ? 110.326 23.334 -7.106 1.00 8.46 167 LEU A N 1
ATOM 1334 C CA . LEU A 1 167 ? 110.553 22.918 -5.726 1.00 7.85 167 LEU A CA 1
ATOM 1335 C C . LEU A 1 167 ? 109.595 21.786 -5.312 1.00 7.85 167 LEU A C 1
ATOM 1336 O O . LEU A 1 167 ? 110.027 20.750 -4.790 1.00 7.85 167 LEU A O 1
ATOM 1341 N N . PHE A 1 168 ? 108.309 21.958 -5.605 1.00 7.85 168 PHE A N 1
ATOM 1342 C CA . PHE A 1 168 ? 107.312 20.951 -5.264 1.00 9.32 168 PHE A CA 1
ATOM 1343 C C . PHE A 1 168 ? 107.417 19.682 -6.106 1.00 10.47 168 PHE A C 1
ATOM 1344 O O . PHE A 1 168 ? 107.411 18.579 -5.566 1.00 10.69 168 PHE A O 1
ATOM 1352 N N . THR A 1 169 ? 107.513 19.826 -7.422 1.00 11.79 169 THR A N 1
ATOM 1353 C CA . THR A 1 169 ? 107.626 18.653 -8.267 1.00 14.34 169 THR A CA 1
ATOM 1354 C C . THR A 1 169 ? 108.963 17.946 -8.038 1.00 14.89 169 THR A C 1
ATOM 1355 O O . THR A 1 169 ? 108.986 16.784 -7.635 1.00 19.32 169 THR A O 1
ATOM 1359 N N . LYS A 1 170 ? 110.068 18.666 -8.195 1.00 13.62 170 LYS A N 1
ATOM 1360 C CA . LYS A 1 170 ? 111.388 18.061 -8.031 1.00 14.87 170 LYS A CA 1
ATOM 1361 C C . LYS A 1 170 ? 111.765 17.511 -6.654 1.00 13.97 170 LYS A C 1
ATOM 1362 O O . LYS A 1 170 ? 112.135 16.340 -6.534 1.00 13.37 170 LYS A O 1
ATOM 1368 N N . VAL A 1 171 ? 111.696 18.347 -5.623 1.00 13.13 171 VAL A N 1
ATOM 1369 C CA . VAL A 1 171 ? 112.076 17.899 -4.291 1.00 12.59 171 VAL A CA 1
ATOM 1370 C C . VAL A 1 171 ? 110.953 17.226 -3.506 1.00 14.37 171 VAL A C 1
ATOM 1371 O O . VAL A 1 171 ? 111.184 16.224 -2.832 1.00 16.85 171 VAL A O 1
ATOM 1375 N N . LEU A 1 172 ? 109.732 17.740 -3.613 1.00 17.16 172 LEU A N 1
ATOM 1376 C CA . LEU A 1 172 ? 108.620 17.168 -2.856 1.00 16.05 172 LEU A CA 1
ATOM 1377 C C . LEU A 1 172 ? 107.810 16.042 -3.522 1.00 16.35 172 LEU A C 1
ATOM 1378 O O . LEU A 1 172 ? 106.964 15.406 -2.875 1.00 16.76 172 LEU A O 1
ATOM 1383 N N . GLY A 1 173 ? 108.097 15.765 -4.790 1.00 14.16 173 GLY A N 1
ATOM 1384 C CA . GLY A 1 173 ? 107.402 14.693 -5.474 1.00 13.25 173 GLY A CA 1
ATOM 1385 C C . GLY A 1 173 ? 105.900 14.854 -5.591 1.00 11.69 173 GLY A C 1
ATOM 1386 O O . GLY A 1 173 ? 105.139 13.972 -5.166 1.00 12.03 173 GLY A O 1
ATOM 1387 N N . PHE A 1 174 ? 105.492 16.013 -6.107 1.00 10.06 174 PHE A N 1
ATOM 1388 C CA . PHE A 1 174 ? 104.095 16.381 -6.376 1.00 7.89 174 PHE A CA 1
ATOM 1389 C C . PHE A 1 174 ? 104.003 16.308 -7.901 1.00 7.85 174 PHE A C 1
ATOM 1390 O O . PHE A 1 174 ? 105.026 16.256 -8.584 1.00 8.78 174 PHE A O 1
ATOM 1398 N N . TYR A 1 175 ? 102.793 16.344 -8.443 1.00 7.88 175 TYR A N 1
ATOM 1399 C CA . TYR A 1 175 ? 102.627 16.339 -9.888 1.00 7.85 175 TYR A CA 1
ATOM 1400 C C . TYR A 1 175 ? 101.555 17.339 -10.320 1.00 7.85 175 TYR A C 1
ATOM 1401 O O . TYR A 1 175 ? 100.562 17.553 -9.613 1.00 8.48 175 TYR A O 1
ATOM 1410 N N . LEU A 1 176 ? 101.808 18.009 -11.440 1.00 7.85 176 LEU A N 1
ATOM 1411 C CA . LEU A 1 176 ? 100.884 19.001 -11.981 1.00 9.12 176 LEU A CA 1
ATOM 1412 C C . LEU A 1 176 ? 99.613 18.321 -12.496 1.00 9.88 176 LEU A C 1
ATOM 1413 O O . LEU A 1 176 ? 99.635 17.658 -13.526 1.00 10.68 176 LEU A O 1
ATOM 1418 N N . ALA A 1 177 ? 98.520 18.465 -11.757 1.00 10.14 177 ALA A N 1
ATOM 1419 C CA . ALA A 1 177 ? 97.248 17.880 -12.143 1.00 8.71 177 ALA A CA 1
ATOM 1420 C C . ALA A 1 177 ? 96.594 18.782 -13.187 1.00 8.96 177 ALA A C 1
ATOM 1421 O O . ALA A 1 177 ? 96.349 18.364 -14.322 1.00 10.95 177 ALA A O 1
ATOM 1423 N N . GLU A 1 178 ? 96.340 20.032 -12.811 1.00 10.26 178 GLU A N 1
ATOM 1424 C CA . GLU A 1 178 ? 95.721 20.994 -13.719 1.00 10.88 178 GLU A CA 1
ATOM 1425 C C . GLU A 1 178 ? 96.545 22.264 -13.774 1.00 9.91 178 GLU A C 1
ATOM 1426 O O . GLU A 1 178 ? 97.387 22.496 -12.915 1.00 10.54 178 GLU A O 1
ATOM 1432 N N . GLN A 1 179 ? 96.295 23.096 -14.774 1.00 9.62 179 GLN A N 1
ATOM 1433 C CA . GLN A 1 179 ? 97.029 24.346 -14.923 1.00 7.85 179 GLN A CA 1
ATOM 1434 C C . GLN A 1 179 ? 96.228 25.299 -15.789 1.00 7.85 179 GLN A C 1
ATOM 1435 O O . GLN A 1 179 ? 95.245 24.902 -16.422 1.00 7.85 179 GLN A O 1
ATOM 1441 N N . VAL A 1 180 ? 96.641 26.560 -15.789 1.00 8.27 180 VAL A N 1
ATOM 1442 C CA . VAL A 1 180 ? 96.019 27.592 -16.612 1.00 7.85 180 VAL A CA 1
ATOM 1443 C C . VAL A 1 180 ? 97.147 28.475 -17.107 1.00 7.85 180 VAL A C 1
ATOM 1444 O O . VAL A 1 180 ? 98.004 28.880 -16.323 1.00 7.85 180 VAL A O 1
ATOM 1448 N N . LEU A 1 181 ? 97.210 28.685 -18.414 1.00 8.19 181 LEU A N 1
ATOM 1449 C CA . LEU A 1 181 ? 98.254 29.530 -18.968 1.00 11.75 181 LEU A CA 1
ATOM 1450 C C . LEU A 1 181 ? 97.755 30.615 -19.916 1.00 15.57 181 LEU A C 1
ATOM 1451 O O . LEU A 1 181 ? 96.713 30.455 -20.565 1.00 16.07 181 LEU A O 1
ATOM 1456 N N . ASP A 1 182 ? 98.468 31.741 -19.945 1.00 14.67 182 ASP A N 1
ATOM 1457 C CA . ASP A 1 182 ? 98.085 32.856 -20.806 1.00 19.26 182 ASP A CA 1
ATOM 1458 C C . ASP A 1 182 ? 98.479 32.668 -22.271 1.00 22.01 182 ASP A C 1
ATOM 1459 O O . ASP A 1 182 ? 99.056 31.647 -22.649 1.00 22.69 182 ASP A O 1
ATOM 1464 N N . GLU A 1 183 ? 98.199 33.696 -23.071 1.00 27.36 183 GLU A N 1
ATOM 1465 C CA . GLU A 1 183 ? 98.486 33.709 -24.509 1.00 29.73 183 GLU A CA 1
ATOM 1466 C C . GLU A 1 183 ? 99.931 33.340 -24.831 1.00 27.53 183 GLU A C 1
ATOM 1467 O O . GLU A 1 183 ? 100.198 32.665 -25.821 1.00 30.38 183 GLU A O 1
ATOM 1473 N N . ASN A 1 184 ? 100.852 33.766 -23.969 1.00 29.20 184 ASN A N 1
ATOM 1474 C CA . ASN A 1 184 ? 102.281 33.494 -24.136 1.00 29.86 184 ASN A CA 1
ATOM 1475 C C . ASN A 1 184 ? 102.648 32.123 -23.570 1.00 30.94 184 ASN A C 1
ATOM 1476 O O . ASN A 1 184 ? 103.824 31.809 -23.368 1.00 27.84 184 ASN A O 1
ATOM 1481 N N . GLY A 1 185 ? 101.626 31.309 -23.319 1.00 25.59 185 GLY A N 1
ATOM 1482 C CA . GLY A 1 185 ? 101.841 29.980 -22.785 1.00 26.49 185 GLY A CA 1
ATOM 1483 C C . GLY A 1 185 ? 102.489 30.010 -21.416 1.00 23.98 185 GLY A C 1
ATOM 1484 O O . GLY A 1 185 ? 103.085 29.018 -20.988 1.00 25.36 185 GLY A O 1
ATOM 1485 N N . THR A 1 186 ? 102.387 31.152 -20.739 1.00 20.41 186 THR A N 1
ATOM 1486 C CA . THR A 1 186 ? 102.951 31.322 -19.404 1.00 20.39 186 THR A CA 1
ATOM 1487 C C . THR A 1 186 ? 101.962 30.752 -18.381 1.00 18.68 186 THR A C 1
ATOM 1488 O O . THR A 1 186 ? 100.797 31.171 -18.319 1.00 18.10 186 THR A O 1
ATOM 1492 N N . ARG A 1 187 ? 102.423 29.765 -17.621 1.00 19.07 187 ARG A N 1
ATOM 1493 C CA . ARG A 1 187 ? 101.604 29.118 -16.605 1.00 16.91 187 ARG A CA 1
ATOM 1494 C C . ARG A 1 187 ? 101.259 30.103 -15.494 1.00 17.12 187 ARG A C 1
ATOM 1495 O O . ARG A 1 187 ? 102.104 30.454 -14.669 1.00 18.01 187 ARG A O 1
ATOM 1503 N N . VAL A 1 188 ? 100.005 30.537 -15.486 1.00 17.84 188 VAL A N 1
ATOM 1504 C CA . VAL A 1 188 ? 99.511 31.507 -14.523 1.00 16.68 188 VAL A CA 1
ATOM 1505 C C . VAL A 1 188 ? 99.017 30.916 -13.194 1.00 16.04 188 VAL A C 1
ATOM 1506 O O . VAL A 1 188 ? 98.906 31.623 -12.183 1.00 15.94 188 VAL A O 1
ATOM 1510 N N . ALA A 1 189 ? 98.758 29.614 -13.188 1.00 13.48 189 ALA A N 1
ATOM 1511 C CA . ALA A 1 189 ? 98.319 28.922 -11.983 1.00 14.61 189 ALA A CA 1
ATOM 1512 C C . ALA A 1 189 ? 98.584 27.431 -12.141 1.00 12.19 189 ALA A C 1
ATOM 1513 O O . ALA A 1 189 ? 98.425 26.875 -13.234 1.00 11.73 189 ALA A O 1
ATOM 1515 N N . GLN A 1 190 ? 98.990 26.796 -11.047 1.00 11.19 190 GLN A N 1
ATOM 1516 C CA . GLN A 1 190 ? 99.294 25.379 -11.044 1.00 7.85 190 GLN A CA 1
ATOM 1517 C C . GLN A 1 190 ? 98.550 24.654 -9.929 1.00 8.85 190 GLN A C 1
ATOM 1518 O O . GLN A 1 190 ? 98.491 25.128 -8.788 1.00 8.36 190 GLN A O 1
ATOM 1524 N N . PHE A 1 191 ? 97.944 23.527 -10.280 1.00 7.85 191 PHE A N 1
ATOM 1525 C CA . PHE A 1 191 ? 97.202 22.712 -9.336 1.00 8.12 191 PHE A CA 1
ATOM 1526 C C . PHE A 1 191 ? 97.967 21.402 -9.213 1.00 8.89 191 PHE A C 1
ATOM 1527 O O . PHE A 1 191 ? 97.979 20.594 -10.144 1.00 9.73 191 PHE A O 1
ATOM 1535 N N . LEU A 1 192 ? 98.625 21.217 -8.069 1.00 7.85 192 LEU A N 1
ATOM 1536 C CA . LEU A 1 192 ? 99.462 20.047 -7.818 1.00 7.85 192 LEU A CA 1
ATOM 1537 C C . LEU A 1 192 ? 98.863 19.057 -6.858 1.00 7.85 192 LEU A C 1
ATOM 1538 O O . LEU A 1 192 ? 98.309 19.429 -5.835 1.00 7.85 192 LEU A O 1
ATOM 1543 N N . SER A 1 193 ? 99.038 17.782 -7.164 1.00 10.78 193 SER A N 1
ATOM 1544 C CA . SER A 1 193 ? 98.512 16.712 -6.328 1.00 12.41 193 SER A CA 1
ATOM 1545 C C . SER A 1 193 ? 99.586 15.733 -5.890 1.00 14.28 193 SER A C 1
ATOM 1546 O O . SER A 1 193 ? 100.682 15.702 -6.447 1.00 14.00 193 SER A O 1
ATOM 1549 N N . LEU A 1 194 ? 99.280 14.965 -4.854 1.00 14.89 194 LEU A N 1
ATOM 1550 C CA . LEU A 1 194 ? 100.210 13.976 -4.342 1.00 18.19 194 LEU A CA 1
ATOM 1551 C C . LEU A 1 194 ? 99.862 12.607 -4.896 1.00 23.06 194 LEU A C 1
ATOM 1552 O O . LEU A 1 194 ? 100.749 11.880 -5.333 1.00 26.75 194 LEU A O 1
ATOM 1557 N N . SER A 1 195 ? 98.572 12.273 -4.902 1.00 25.84 195 SER A N 1
ATOM 1558 C CA . SER A 1 195 ? 98.135 10.965 -5.369 1.00 26.80 195 SER A CA 1
ATOM 1559 C C . SER A 1 195 ? 97.029 10.941 -6.425 1.00 24.65 195 SER A C 1
ATOM 1560 O O . SER A 1 195 ? 97.296 10.711 -7.604 1.00 22.87 195 SER A O 1
ATOM 1563 N N . THR A 1 196 ? 95.787 11.139 -5.992 1.00 20.46 196 THR A N 1
ATOM 1564 C CA . THR A 1 196 ? 94.659 11.103 -6.914 1.00 16.13 196 THR A CA 1
ATOM 1565 C C . THR A 1 196 ? 93.761 12.327 -6.886 1.00 14.41 196 THR A C 1
ATOM 1566 O O . THR A 1 196 ? 92.964 12.532 -7.808 1.00 13.04 196 THR A O 1
ATOM 1570 N N . LYS A 1 197 ? 93.875 13.117 -5.819 1.00 9.61 197 LYS A N 1
ATOM 1571 C CA . LYS A 1 197 ? 93.087 14.338 -5.647 1.00 7.85 197 LYS A CA 1
ATOM 1572 C C . LYS A 1 197 ? 93.445 15.342 -6.728 1.00 7.97 197 LYS A C 1
ATOM 1573 O O . LYS A 1 197 ? 94.610 15.500 -7.044 1.00 9.66 197 LYS A O 1
ATOM 1579 N N . ALA A 1 198 ? 92.447 16.059 -7.254 1.00 10.47 198 ALA A N 1
ATOM 1580 C CA . ALA A 1 198 ? 92.674 17.065 -8.302 1.00 10.01 198 ALA A CA 1
ATOM 1581 C C . ALA A 1 198 ? 93.780 18.018 -7.878 1.00 9.97 198 ALA A C 1
ATOM 1582 O O . ALA A 1 198 ? 94.502 18.561 -8.711 1.00 10.48 198 ALA A O 1
ATOM 1584 N N . HIS A 1 199 ? 93.873 18.231 -6.575 1.00 11.12 199 HIS A N 1
ATOM 1585 C CA . HIS A 1 199 ? 94.895 19.094 -6.045 1.00 11.71 199 HIS A CA 1
ATOM 1586 C C . HIS A 1 199 ? 94.952 19.059 -4.503 1.00 12.89 199 HIS A C 1
ATOM 1587 O O . HIS A 1 199 ? 93.917 19.000 -3.847 1.00 12.18 199 HIS A O 1
ATOM 1594 N N . ASP A 1 200 ? 96.183 18.999 -3.979 1.00 7.85 200 ASP A N 1
ATOM 1595 C CA . ASP A 1 200 ? 96.460 18.967 -2.545 1.00 8.79 200 ASP A CA 1
ATOM 1596 C C . ASP A 1 200 ? 96.960 20.357 -2.131 1.00 7.85 200 ASP A C 1
ATOM 1597 O O . ASP A 1 200 ? 96.973 20.720 -0.947 1.00 8.58 200 ASP A O 1
ATOM 1602 N N . VAL A 1 201 ? 97.395 21.112 -3.139 1.00 7.85 201 VAL A N 1
ATOM 1603 C CA . VAL A 1 201 ? 97.867 22.487 -2.988 1.00 7.85 201 VAL A CA 1
ATOM 1604 C C . VAL A 1 201 ? 97.887 23.122 -4.387 1.00 7.85 201 VAL A C 1
ATOM 1605 O O . VAL A 1 201 ? 98.012 22.418 -5.402 1.00 7.85 201 VAL A O 1
ATOM 1609 N N . ALA A 1 202 ? 97.667 24.433 -4.442 1.00 7.85 202 ALA A N 1
ATOM 1610 C CA . ALA A 1 202 ? 97.641 25.153 -5.706 1.00 7.85 202 ALA A CA 1
ATOM 1611 C C . ALA A 1 202 ? 98.128 26.578 -5.511 1.00 7.87 202 ALA A C 1
ATOM 1612 O O . ALA A 1 202 ? 98.002 27.140 -4.424 1.00 7.85 202 ALA A O 1
ATOM 1614 N N . PHE A 1 203 ? 98.699 27.152 -6.563 1.00 8.14 203 PHE A N 1
ATOM 1615 C CA . PHE A 1 203 ? 99.222 28.514 -6.507 1.00 11.21 203 PHE A CA 1
ATOM 1616 C C . PHE A 1 203 ? 98.746 29.327 -7.694 1.00 11.75 203 PHE A C 1
ATOM 1617 O O . PHE A 1 203 ? 98.874 28.886 -8.842 1.00 14.13 203 PHE A O 1
ATOM 1625 N N . ILE A 1 204 ? 98.179 30.498 -7.416 1.00 13.58 204 ILE A N 1
ATOM 1626 C CA . ILE A 1 204 ? 97.715 31.409 -8.464 1.00 16.50 204 ILE A CA 1
ATOM 1627 C C . ILE A 1 204 ? 98.652 32.612 -8.441 1.00 15.73 204 ILE A C 1
ATOM 1628 O O . ILE A 1 204 ? 98.951 33.149 -7.366 1.00 15.89 204 ILE A O 1
ATOM 1633 N N . HIS A 1 205 ? 99.139 33.024 -9.612 1.00 16.45 205 HIS A N 1
ATOM 1634 C CA . HIS A 1 205 ? 100.052 34.156 -9.671 1.00 15.60 205 HIS A CA 1
ATOM 1635 C C . HIS A 1 205 ? 99.440 35.427 -9.114 1.00 14.89 205 HIS A C 1
ATOM 1636 O O . HIS A 1 205 ? 98.325 35.818 -9.459 1.00 14.34 205 HIS A O 1
ATOM 1643 N N . HIS A 1 206 ? 100.234 36.096 -8.289 1.00 16.59 206 HIS A N 1
ATOM 1644 C CA . HIS A 1 206 ? 99.841 37.322 -7.615 1.00 12.13 206 HIS A CA 1
ATOM 1645 C C . HIS A 1 206 ? 101.142 38.061 -7.312 1.00 13.92 206 HIS A C 1
ATOM 1646 O O . HIS A 1 206 ? 102.166 37.433 -7.048 1.00 14.69 206 HIS A O 1
ATOM 1653 N N . PRO A 1 207 ? 101.142 39.395 -7.425 1.00 15.23 207 PRO A N 1
ATOM 1654 C CA . PRO A 1 207 ? 102.344 40.194 -7.160 1.00 16.88 207 PRO A CA 1
ATOM 1655 C C . PRO A 1 207 ? 102.760 40.265 -5.687 1.00 19.95 207 PRO A C 1
ATOM 1656 O O . PRO A 1 207 ? 103.668 41.012 -5.322 1.00 20.50 207 PRO A O 1
ATOM 1660 N N . GLU A 1 208 ? 102.082 39.511 -4.833 1.00 23.57 208 GLU A N 1
ATOM 1661 C CA . GLU A 1 208 ? 102.439 39.505 -3.427 1.00 24.45 208 GLU A CA 1
ATOM 1662 C C . GLU A 1 208 ? 102.776 38.110 -2.958 1.00 24.45 208 GLU A C 1
ATOM 1663 O O . GLU A 1 208 ? 102.202 37.133 -3.444 1.00 26.63 208 GLU A O 1
ATOM 1669 N N . LYS A 1 209 ? 103.721 38.025 -2.027 1.00 21.75 209 LYS A N 1
ATOM 1670 C CA . LYS A 1 209 ? 104.151 36.749 -1.480 1.00 19.84 209 LYS A CA 1
ATOM 1671 C C . LYS A 1 209 ? 103.407 36.439 -0.172 1.00 17.27 209 LYS A C 1
ATOM 1672 O O . LYS A 1 209 ? 102.862 37.340 0.450 1.00 16.84 209 LYS A O 1
ATOM 1678 N N . GLY A 1 210 ? 103.299 35.156 0.169 1.00 14.07 210 GLY A N 1
ATOM 1679 C CA . GLY A 1 210 ? 102.651 34.737 1.406 1.00 17.64 210 GLY A CA 1
ATOM 1680 C C . GLY A 1 210 ? 101.155 34.921 1.646 1.00 17.18 210 GLY A C 1
ATOM 1681 O O . GLY A 1 210 ? 100.683 34.661 2.752 1.00 16.52 210 GLY A O 1
ATOM 1682 N N . ARG A 1 211 ? 100.399 35.285 0.611 1.00 17.61 211 ARG A N 1
ATOM 1683 C CA . ARG A 1 211 ? 98.951 35.507 0.724 1.00 16.16 211 ARG A CA 1
ATOM 1684 C C . ARG A 1 211 ? 98.129 34.212 0.667 1.00 15.85 211 ARG A C 1
ATOM 1685 O O . ARG A 1 211 ? 98.380 33.321 -0.153 1.00 16.02 211 ARG A O 1
ATOM 1693 N N . LEU A 1 212 ? 97.130 34.121 1.532 1.00 15.24 212 LEU A N 1
ATOM 1694 C CA . LEU A 1 212 ? 96.282 32.937 1.611 1.00 13.65 212 LEU A CA 1
ATOM 1695 C C . LEU A 1 212 ? 94.953 33.251 0.965 1.00 13.95 212 LEU A C 1
ATOM 1696 O O . LEU A 1 212 ? 94.273 34.173 1.382 1.00 16.48 212 LEU A O 1
ATOM 1701 N N . HIS A 1 213 ? 94.588 32.527 -0.079 1.00 14.51 213 HIS A N 1
ATOM 1702 C CA . HIS A 1 213 ? 93.308 32.804 -0.705 1.00 13.86 213 HIS A CA 1
ATOM 1703 C C . HIS A 1 213 ? 92.186 32.099 0.040 1.00 13.80 213 HIS A C 1
ATOM 1704 O O . HIS A 1 213 ? 91.146 32.703 0.296 1.00 10.57 213 HIS A O 1
ATOM 1711 N N . HIS A 1 214 ? 92.379 30.812 0.335 1.00 9.92 214 HIS A N 1
ATOM 1712 C CA . HIS A 1 214 ? 91.384 30.012 1.058 1.00 9.99 214 HIS A CA 1
ATOM 1713 C C . HIS A 1 214 ? 91.915 28.654 1.516 1.00 7.85 214 HIS A C 1
ATOM 1714 O O . HIS A 1 214 ? 92.892 28.129 0.980 1.00 7.85 214 HIS A O 1
ATOM 1721 N N . VAL A 1 215 ? 91.270 28.108 2.535 1.00 9.64 215 VAL A N 1
ATOM 1722 C CA . VAL A 1 215 ? 91.617 26.810 3.084 1.00 10.42 215 VAL A CA 1
ATOM 1723 C C . VAL A 1 215 ? 90.342 25.996 2.865 1.00 10.28 215 VAL A C 1
ATOM 1724 O O . VAL A 1 215 ? 89.243 26.536 3.017 1.00 9.30 215 VAL A O 1
ATOM 1728 N N . SER A 1 216 ? 90.471 24.731 2.473 1.00 11.73 216 SER A N 1
ATOM 1729 C CA . SER A 1 216 ? 89.288 23.915 2.194 1.00 13.79 216 SER A CA 1
ATOM 1730 C C . SER A 1 216 ? 88.997 22.693 3.030 1.00 12.33 216 SER A C 1
ATOM 1731 O O . SER A 1 216 ? 89.896 21.986 3.485 1.00 14.38 216 SER A O 1
ATOM 1734 N N . PHE A 1 217 ? 87.707 22.409 3.131 1.00 10.64 217 PHE A N 1
ATOM 1735 C CA . PHE A 1 217 ? 87.203 21.263 3.852 1.00 9.87 217 PHE A CA 1
ATOM 1736 C C . PHE A 1 217 ? 86.268 20.554 2.895 1.00 8.85 217 PHE A C 1
ATOM 1737 O O . PHE A 1 217 ? 85.551 21.180 2.105 1.00 7.85 217 PHE A O 1
ATOM 1745 N N . HIS A 1 218 ? 86.355 19.236 2.914 1.00 8.13 218 HIS A N 1
ATOM 1746 C CA . HIS A 1 218 ? 85.576 18.404 2.033 1.00 7.85 218 HIS A CA 1
ATOM 1747 C C . HIS A 1 218 ? 84.229 18.071 2.630 1.00 7.85 218 HIS A C 1
ATOM 1748 O O . HIS A 1 218 ? 84.114 17.834 3.825 1.00 7.85 218 HIS A O 1
ATOM 1755 N N . LEU A 1 219 ? 83.211 18.110 1.779 1.00 7.85 219 LEU A N 1
ATOM 1756 C CA . LEU A 1 219 ? 81.842 17.762 2.121 1.00 7.85 219 LEU A CA 1
ATOM 1757 C C . LEU A 1 219 ? 81.535 16.695 1.072 1.00 7.85 219 LEU A C 1
ATOM 1758 O O . LEU A 1 219 ? 82.031 16.764 -0.059 1.00 8.63 219 LEU A O 1
ATOM 1763 N N . GLU A 1 220 ? 80.765 15.687 1.449 1.00 7.85 220 GLU A N 1
ATOM 1764 C CA . GLU A 1 220 ? 80.481 14.585 0.547 1.00 10.11 220 GLU A CA 1
ATOM 1765 C C . GLU A 1 220 ? 79.639 14.812 -0.711 1.00 9.31 220 GLU A C 1
ATOM 1766 O O . GLU A 1 220 ? 80.115 14.557 -1.817 1.00 9.36 220 GLU A O 1
ATOM 1772 N N . THR A 1 221 ? 78.421 15.323 -0.562 1.00 13.41 221 THR A N 1
ATOM 1773 C CA . THR A 1 221 ? 77.528 15.503 -1.710 1.00 13.54 221 THR A CA 1
ATOM 1774 C C . THR A 1 221 ? 77.018 16.912 -2.007 1.00 11.82 221 THR A C 1
ATOM 1775 O O . THR A 1 221 ? 77.103 17.812 -1.171 1.00 11.65 221 THR A O 1
ATOM 1779 N N . TRP A 1 222 ? 76.379 17.039 -3.170 1.00 10.03 222 TRP A N 1
ATOM 1780 C CA . TRP A 1 222 ? 75.805 18.288 -3.667 1.00 8.18 222 TRP A CA 1
ATOM 1781 C C . TRP A 1 222 ? 74.697 18.740 -2.734 1.00 7.85 222 TRP A C 1
ATOM 1782 O O . TRP A 1 222 ? 74.512 19.924 -2.508 1.00 8.01 222 TRP A O 1
ATOM 1793 N N . GLU A 1 223 ? 73.972 17.786 -2.169 1.00 9.17 223 GLU A N 1
ATOM 1794 C CA . GLU A 1 223 ? 72.902 18.126 -1.236 1.00 10.55 223 GLU A CA 1
ATOM 1795 C C . GLU A 1 223 ? 73.490 18.567 0.097 1.00 8.23 223 GLU A C 1
ATOM 1796 O O . GLU A 1 223 ? 72.840 19.265 0.871 1.00 10.40 223 GLU A O 1
ATOM 1802 N N . ASP A 1 224 ? 74.714 18.132 0.370 1.00 7.85 224 ASP A N 1
ATOM 1803 C CA . ASP A 1 224 ? 75.402 18.514 1.591 1.00 7.85 224 ASP A CA 1
ATOM 1804 C C . ASP A 1 224 ? 75.794 19.968 1.421 1.00 7.85 224 ASP A C 1
ATOM 1805 O O . ASP A 1 224 ? 75.724 20.748 2.366 1.00 7.85 224 ASP A O 1
ATOM 1810 N N . LEU A 1 225 ? 76.209 20.325 0.207 1.00 7.85 225 LEU A N 1
ATOM 1811 C CA . LEU A 1 225 ? 76.603 21.701 -0.116 1.00 8.53 225 LEU A CA 1
ATOM 1812 C C . LEU A 1 225 ? 75.406 22.622 0.099 1.00 7.85 225 LEU A C 1
ATOM 1813 O O . LEU A 1 225 ? 75.554 23.745 0.566 1.00 7.85 225 LEU A O 1
ATOM 1818 N N . LEU A 1 226 ? 74.218 22.121 -0.233 1.00 7.85 226 LEU A N 1
ATOM 1819 C CA . LEU A 1 226 ? 72.986 22.875 -0.078 1.00 7.85 226 LEU A CA 1
ATOM 1820 C C . LEU A 1 226 ? 72.665 23.098 1.395 1.00 7.85 226 LEU A C 1
ATOM 1821 O O . LEU A 1 226 ? 72.303 24.207 1.790 1.00 7.85 226 LEU A O 1
ATOM 1826 N N . ARG A 1 227 ? 72.805 22.060 2.211 1.00 7.85 227 ARG A N 1
ATOM 1827 C CA . ARG A 1 227 ? 72.541 22.190 3.637 1.00 7.85 227 ARG A CA 1
ATOM 1828 C C . ARG A 1 227 ? 73.513 23.200 4.246 1.00 7.85 227 ARG A C 1
ATOM 1829 O O . ARG A 1 227 ? 73.158 23.946 5.144 1.00 7.85 227 ARG A O 1
ATOM 1837 N N . ALA A 1 228 ? 74.736 23.227 3.730 1.00 7.85 228 ALA A N 1
ATOM 1838 C CA . ALA A 1 228 ? 75.771 24.148 4.184 1.00 7.85 228 ALA A CA 1
ATOM 1839 C C . ALA A 1 228 ? 75.351 25.575 3.873 1.00 8.13 228 ALA A C 1
ATOM 1840 O O . ALA A 1 228 ? 75.520 26.480 4.693 1.00 9.09 228 ALA A O 1
ATOM 1842 N N . ALA A 1 229 ? 74.788 25.768 2.684 1.00 8.36 229 ALA A N 1
ATOM 1843 C CA . ALA A 1 229 ? 74.339 27.080 2.246 1.00 7.85 229 ALA A CA 1
ATOM 1844 C C . ALA A 1 229 ? 73.201 27.583 3.131 1.00 7.85 229 ALA A C 1
ATOM 1845 O O . ALA A 1 229 ? 73.070 28.781 3.366 1.00 9.64 229 ALA A O 1
ATOM 1847 N N . ASP A 1 230 ? 72.347 26.673 3.579 1.00 7.85 230 ASP A N 1
ATOM 1848 C CA . ASP A 1 230 ? 71.230 27.040 4.445 1.00 8.23 230 ASP A CA 1
ATOM 1849 C C . ASP A 1 230 ? 71.780 27.537 5.780 1.00 8.80 230 ASP A C 1
ATOM 1850 O O . ASP A 1 230 ? 71.335 28.564 6.294 1.00 8.40 230 ASP A O 1
ATOM 1855 N N . LEU A 1 231 ? 72.751 26.800 6.325 1.00 8.24 231 LEU A N 1
ATOM 1856 C CA . LEU A 1 231 ? 73.382 27.122 7.601 1.00 7.85 231 LEU A CA 1
ATOM 1857 C C . LEU A 1 231 ? 74.090 28.457 7.537 1.00 7.85 231 LEU A C 1
ATOM 1858 O O . LEU A 1 231 ? 73.932 29.279 8.432 1.00 8.78 231 LEU A O 1
ATOM 1863 N N . ILE A 1 232 ? 74.853 28.690 6.475 1.00 7.85 232 ILE A N 1
ATOM 1864 C CA . ILE A 1 232 ? 75.541 29.968 6.316 1.00 7.85 232 ILE A CA 1
ATOM 1865 C C . ILE A 1 232 ? 74.489 31.069 6.432 1.00 7.85 232 ILE A C 1
ATOM 1866 O O . ILE A 1 232 ? 74.624 31.986 7.244 1.00 7.85 232 ILE A O 1
ATOM 1871 N N . SER A 1 233 ? 73.404 30.913 5.680 1.00 7.85 233 SER A N 1
ATOM 1872 C CA . SER A 1 233 ? 72.300 31.863 5.670 1.00 7.85 233 SER A CA 1
ATOM 1873 C C . SER A 1 233 ? 71.662 32.040 7.053 1.00 8.51 233 SER A C 1
ATOM 1874 O O . SER A 1 233 ? 71.375 33.164 7.476 1.00 7.85 233 SER A O 1
ATOM 1877 N N . MET A 1 234 ? 71.456 30.924 7.752 1.00 12.59 234 MET A N 1
ATOM 1878 C CA . MET A 1 234 ? 70.857 30.919 9.092 1.00 13.11 234 MET A CA 1
ATOM 1879 C C . MET A 1 234 ? 71.729 31.529 10.180 1.00 14.73 234 MET A C 1
ATOM 1880 O O . MET A 1 234 ? 71.217 32.168 11.100 1.00 15.47 234 MET A O 1
ATOM 1885 N N . THR A 1 235 ? 73.034 31.293 10.105 1.00 13.56 235 THR A N 1
ATOM 1886 C CA . THR A 1 235 ? 73.956 31.818 11.102 1.00 14.13 235 THR A CA 1
ATOM 1887 C C . THR A 1 235 ? 74.455 33.199 10.720 1.00 15.09 235 THR A C 1
ATOM 1888 O O . THR A 1 235 ? 75.211 33.827 11.467 1.00 16.73 235 THR A O 1
ATOM 1892 N N . ASP A 1 236 ? 74.014 33.666 9.555 1.00 17.11 236 ASP A N 1
ATOM 1893 C CA . ASP A 1 236 ? 74.397 34.973 9.041 1.00 18.68 236 ASP A CA 1
ATOM 1894 C C . ASP A 1 236 ? 75.893 35.085 8.865 1.00 17.06 236 ASP A C 1
ATOM 1895 O O . ASP A 1 236 ? 76.543 35.972 9.416 1.00 20.14 236 ASP A O 1
ATOM 1900 N N . THR A 1 237 ? 76.438 34.140 8.120 1.00 17.19 237 THR A N 1
ATOM 1901 C CA . THR A 1 237 ? 77.855 34.118 7.836 1.00 15.85 237 THR A CA 1
ATOM 1902 C C . THR A 1 237 ? 78.000 34.848 6.510 1.00 17.22 237 THR A C 1
ATOM 1903 O O . THR A 1 237 ? 77.042 34.922 5.731 1.00 19.49 237 THR A O 1
ATOM 1907 N N . SER A 1 238 ? 79.167 35.433 6.273 1.00 15.96 238 SER A N 1
ATOM 1908 C CA . SER A 1 238 ? 79.401 36.154 5.033 1.00 14.83 238 SER A CA 1
ATOM 1909 C C . SER A 1 238 ? 79.744 35.148 3.945 1.00 15.69 238 SER A C 1
ATOM 1910 O O . SER A 1 238 ? 80.745 34.439 4.034 1.00 17.22 238 SER A O 1
ATOM 1913 N N . ILE A 1 239 ? 78.881 35.052 2.946 1.00 12.85 239 ILE A N 1
ATOM 1914 C CA . ILE A 1 239 ? 79.093 34.126 1.851 1.00 15.85 239 ILE A CA 1
ATOM 1915 C C . ILE A 1 239 ? 79.737 34.869 0.693 1.00 16.33 239 ILE A C 1
ATOM 1916 O O . ILE A 1 239 ? 79.343 35.985 0.383 1.00 15.78 239 ILE A O 1
ATOM 1921 N N . ASP A 1 240 ? 80.771 34.276 0.106 1.00 17.06 240 ASP A N 1
ATOM 1922 C CA . ASP A 1 240 ? 81.458 34.878 -1.028 1.00 15.21 240 ASP A CA 1
ATOM 1923 C C . ASP A 1 240 ? 80.814 34.438 -2.338 1.00 15.55 240 ASP A C 1
ATOM 1924 O O . ASP A 1 240 ? 80.338 35.274 -3.100 1.00 18.21 240 ASP A O 1
ATOM 1929 N N . ILE A 1 241 ? 80.825 33.138 -2.620 1.00 18.80 241 ILE A N 1
ATOM 1930 C CA . ILE A 1 241 ? 80.222 32.643 -3.853 1.00 19.70 241 ILE A CA 1
ATOM 1931 C C . ILE A 1 241 ? 79.374 31.403 -3.581 1.00 19.86 241 ILE A C 1
ATOM 1932 O O . ILE A 1 241 ? 79.869 30.405 -3.044 1.00 21.22 241 ILE A O 1
ATOM 1937 N N . GLY A 1 242 ? 78.080 31.529 -3.906 1.00 22.58 242 GLY A N 1
ATOM 1938 C CA . GLY A 1 242 ? 77.076 30.486 -3.711 1.00 18.52 242 GLY A CA 1
ATOM 1939 C C . GLY A 1 242 ? 77.394 29.124 -4.293 1.00 21.13 242 GLY A C 1
ATOM 1940 O O . GLY A 1 242 ? 78.395 28.982 -5.011 1.00 20.47 242 GLY A O 1
ATOM 1941 N N . PRO A 1 243 ? 76.546 28.106 -4.030 1.00 16.99 243 PRO A N 1
ATOM 1942 C CA . PRO A 1 243 ? 76.767 26.746 -4.538 1.00 14.86 243 PRO A CA 1
ATOM 1943 C C . PRO A 1 243 ? 76.883 26.721 -6.052 1.00 12.50 243 PRO A C 1
ATOM 1944 O O . PRO A 1 243 ? 75.898 26.912 -6.768 1.00 14.04 243 PRO A O 1
ATOM 1948 N N . THR A 1 244 ? 78.105 26.542 -6.535 1.00 10.68 244 THR A N 1
ATOM 1949 C CA . THR A 1 244 ? 78.357 26.517 -7.965 1.00 8.99 244 THR A CA 1
ATOM 1950 C C . THR A 1 244 ? 79.314 25.391 -8.289 1.00 9.28 244 THR A C 1
ATOM 1951 O O . THR A 1 244 ? 79.513 24.487 -7.479 1.00 7.85 244 THR A O 1
ATOM 1955 N N . ARG A 1 245 ? 79.874 25.448 -9.493 1.00 11.12 245 ARG A N 1
ATOM 1956 C CA . ARG A 1 245 ? 80.817 24.467 -9.992 1.00 9.14 245 ARG A CA 1
ATOM 1957 C C . ARG A 1 245 ? 82.011 25.200 -10.594 1.00 10.07 245 ARG A C 1
ATOM 1958 O O . ARG A 1 245 ? 81.829 26.199 -11.292 1.00 8.57 245 ARG A O 1
ATOM 1966 N N . HIS A 1 246 ? 83.219 24.738 -10.274 1.00 9.70 246 HIS A N 1
ATOM 1967 C CA . HIS A 1 246 ? 84.448 25.321 -10.798 1.00 8.25 246 HIS A CA 1
ATOM 1968 C C . HIS A 1 246 ? 84.716 24.741 -12.185 1.00 9.65 246 HIS A C 1
ATOM 1969 O O . HIS A 1 246 ? 84.257 23.644 -12.494 1.00 13.13 246 HIS A O 1
ATOM 1976 N N . GLY A 1 247 ? 85.439 25.478 -13.027 1.00 14.43 247 GLY A N 1
ATOM 1977 C CA . GLY A 1 247 ? 85.809 24.962 -14.345 1.00 16.90 247 GLY A CA 1
ATOM 1978 C C . GLY A 1 247 ? 86.970 24.008 -14.073 1.00 13.15 247 GLY A C 1
ATOM 1979 O O . GLY A 1 247 ? 86.936 22.818 -14.419 1.00 12.94 247 GLY A O 1
ATOM 1980 N N . LEU A 1 248 ? 87.989 24.539 -13.396 1.00 14.57 248 LEU A N 1
ATOM 1981 C CA . LEU A 1 248 ? 89.156 23.761 -12.992 1.00 11.56 248 LEU A CA 1
ATOM 1982 C C . LEU A 1 248 ? 88.654 22.787 -11.942 1.00 12.53 248 LEU A C 1
ATOM 1983 O O . LEU A 1 248 ? 87.867 23.160 -11.071 1.00 14.51 248 LEU A O 1
ATOM 1988 N N . THR A 1 249 ? 89.084 21.538 -12.048 1.00 10.95 249 THR A N 1
ATOM 1989 C CA . THR A 1 249 ? 88.708 20.468 -11.125 1.00 9.67 249 THR A CA 1
ATOM 1990 C C . THR A 1 249 ? 87.241 20.013 -11.195 1.00 9.10 249 THR A C 1
ATOM 1991 O O . THR A 1 249 ? 86.943 18.885 -10.830 1.00 9.87 249 THR A O 1
ATOM 1995 N N . HIS A 1 250 ? 86.357 20.859 -11.725 1.00 7.85 250 HIS A N 1
ATOM 1996 C CA . HIS A 1 250 ? 84.923 20.571 -11.842 1.00 7.85 250 HIS A CA 1
ATOM 1997 C C . HIS A 1 250 ? 84.184 20.268 -10.531 1.00 7.85 250 HIS A C 1
ATOM 1998 O O . HIS A 1 250 ? 83.060 19.775 -10.543 1.00 7.85 250 HIS A O 1
ATOM 2005 N N . GLY A 1 251 ? 84.791 20.617 -9.402 1.00 7.85 251 GLY A N 1
ATOM 2006 C CA . GLY A 1 251 ? 84.156 20.360 -8.120 1.00 7.85 251 GLY A CA 1
ATOM 2007 C C . GLY A 1 251 ? 83.071 21.373 -7.799 1.00 8.76 251 GLY A C 1
ATOM 2008 O O . GLY A 1 251 ? 83.146 22.526 -8.246 1.00 7.85 251 GLY A O 1
ATOM 2009 N N . LYS A 1 252 ? 82.066 20.943 -7.035 1.00 7.85 252 LYS A N 1
ATOM 2010 C CA . LYS A 1 252 ? 80.956 21.797 -6.631 1.00 9.53 252 LYS A CA 1
ATOM 2011 C C . LYS A 1 252 ? 81.500 22.599 -5.462 1.00 10.69 252 LYS A C 1
ATOM 2012 O O . LYS A 1 252 ? 82.115 22.025 -4.581 1.00 11.57 252 LYS A O 1
ATOM 2018 N N . THR A 1 253 ? 81.225 23.898 -5.403 1.00 11.48 253 THR A N 1
ATOM 2019 C CA . THR A 1 253 ? 81.834 24.720 -4.359 1.00 12.16 253 THR A CA 1
ATOM 2020 C C . THR A 1 253 ? 81.039 25.869 -3.734 1.00 10.46 253 THR A C 1
ATOM 2021 O O . THR A 1 253 ? 80.101 26.396 -4.335 1.00 12.96 253 THR A O 1
ATOM 2025 N N . ILE A 1 254 ? 81.437 26.244 -2.518 1.00 8.01 254 ILE A N 1
ATOM 2026 C CA . ILE A 1 254 ? 80.850 27.379 -1.800 1.00 8.95 254 ILE A CA 1
ATOM 2027 C C . ILE A 1 254 ? 81.984 28.078 -1.072 1.00 8.28 254 ILE A C 1
ATOM 2028 O O . ILE A 1 254 ? 82.746 27.442 -0.346 1.00 7.85 254 ILE A O 1
ATOM 2033 N N . TYR A 1 255 ? 82.124 29.374 -1.333 1.00 12.16 255 TYR A N 1
ATOM 2034 C CA . TYR A 1 255 ? 83.131 30.207 -0.696 1.00 11.26 255 TYR A CA 1
ATOM 2035 C C . TYR A 1 255 ? 82.448 31.068 0.368 1.00 10.03 255 TYR A C 1
ATOM 2036 O O . TYR A 1 255 ? 81.349 31.574 0.138 1.00 9.76 255 TYR A O 1
ATOM 2045 N N . PHE A 1 256 ? 83.065 31.181 1.542 1.00 7.85 256 PHE A N 1
ATOM 2046 C CA . PHE A 1 256 ? 82.541 32.007 2.637 1.00 9.24 256 PHE A CA 1
ATOM 2047 C C . PHE A 1 256 ? 83.681 32.457 3.548 1.00 7.92 256 PHE A C 1
ATOM 2048 O O . PHE A 1 256 ? 84.835 32.110 3.296 1.00 8.83 256 PHE A O 1
ATOM 2056 N N . PHE A 1 257 ? 83.383 33.249 4.575 1.00 10.69 257 PHE A N 1
ATOM 2057 C CA . PHE A 1 257 ? 84.439 33.761 5.458 1.00 11.30 257 PHE A CA 1
ATOM 2058 C C . PHE A 1 257 ? 84.285 33.450 6.935 1.00 13.64 257 PHE A C 1
ATOM 2059 O O . PHE A 1 257 ? 83.166 33.314 7.431 1.00 14.26 257 PHE A O 1
ATOM 2067 N N . ASP A 1 258 ? 85.409 33.334 7.636 1.00 11.61 258 ASP A N 1
ATOM 2068 C CA . ASP A 1 258 ? 85.370 33.087 9.071 1.00 14.88 258 ASP A CA 1
ATOM 2069 C C . ASP A 1 258 ? 85.279 34.462 9.744 1.00 14.45 258 ASP A C 1
ATOM 2070 O O . ASP A 1 258 ? 85.461 35.484 9.075 1.00 14.06 258 ASP A O 1
ATOM 2075 N N . PRO A 1 259 ? 85.046 34.512 11.071 1.00 15.28 259 PRO A N 1
ATOM 2076 C CA . PRO A 1 259 ? 84.939 35.804 11.752 1.00 15.06 259 PRO A CA 1
ATOM 2077 C C . PRO A 1 259 ? 86.152 36.739 11.632 1.00 16.84 259 PRO A C 1
ATOM 2078 O O . PRO A 1 259 ? 86.071 37.907 12.015 1.00 17.69 259 PRO A O 1
ATOM 2082 N N . SER A 1 260 ? 87.269 36.233 11.113 1.00 14.84 260 SER A N 1
ATOM 2083 C CA . SER A 1 260 ? 88.471 37.050 10.965 1.00 11.59 260 SER A CA 1
ATOM 2084 C C . SER A 1 260 ? 88.772 37.448 9.528 1.00 9.79 260 SER A C 1
ATOM 2085 O O . SER A 1 260 ? 89.786 38.093 9.273 1.00 14.08 260 SER A O 1
ATOM 2088 N N . GLY A 1 261 ? 87.920 37.049 8.589 1.00 10.22 261 GLY A N 1
ATOM 2089 C CA . GLY A 1 261 ? 88.143 37.417 7.199 1.00 8.98 261 GLY A CA 1
ATOM 2090 C C . GLY A 1 261 ? 88.771 36.349 6.321 1.00 9.31 261 GLY A C 1
ATOM 2091 O O . GLY A 1 261 ? 88.763 36.472 5.097 1.00 10.44 261 GLY A O 1
ATOM 2092 N N . ASN A 1 262 ? 89.353 35.323 6.954 1.00 9.86 262 ASN A N 1
ATOM 2093 C CA . ASN A 1 262 ? 89.939 34.232 6.166 1.00 7.85 262 ASN A CA 1
ATOM 2094 C C . ASN A 1 262 ? 88.839 33.498 5.409 1.00 10.26 262 ASN A C 1
ATOM 2095 O O . ASN A 1 262 ? 87.775 33.200 5.970 1.00 7.85 262 ASN A O 1
ATOM 2100 N N . ARG A 1 263 ? 89.043 33.327 4.118 1.00 7.85 263 ARG A N 1
ATOM 2101 C CA . ARG A 1 263 ? 88.046 32.654 3.302 1.00 10.81 263 ARG A CA 1
ATOM 2102 C C . ARG A 1 263 ? 88.080 31.143 3.515 1.00 10.40 263 ARG A C 1
ATOM 2103 O O . ARG A 1 263 ? 89.179 30.557 3.635 1.00 13.17 263 ARG A O 1
ATOM 2111 N N . ASN A 1 264 ? 86.924 30.560 3.672 1.00 10.22 264 ASN A N 1
ATOM 2112 C CA . ASN A 1 264 ? 86.794 29.123 3.853 1.00 7.97 264 ASN A CA 1
ATOM 2113 C C . ASN A 1 264 ? 86.054 28.584 2.624 1.00 7.85 264 ASN A C 1
ATOM 2114 O O . ASN A 1 264 ? 85.254 29.311 2.000 1.00 9.43 264 ASN A O 1
ATOM 2119 N N . GLU A 1 265 ? 86.329 27.343 2.259 1.00 7.85 265 GLU A N 1
ATOM 2120 C CA . GLU A 1 265 ? 85.633 26.722 1.151 1.00 7.85 265 GLU A CA 1
ATOM 2121 C C . GLU A 1 265 ? 85.187 25.350 1.581 1.00 7.85 265 GLU A C 1
ATOM 2122 O O . GLU A 1 265 ? 85.832 24.710 2.423 1.00 8.40 265 GLU A O 1
ATOM 2128 N N . VAL A 1 266 ? 84.109 24.908 0.976 1.00 10.00 266 VAL A N 1
ATOM 2129 C CA . VAL A 1 266 ? 83.488 23.605 1.213 1.00 9.01 266 VAL A CA 1
ATOM 2130 C C . VAL A 1 266 ? 83.157 23.117 -0.196 1.00 7.85 266 VAL A C 1
ATOM 2131 O O . VAL A 1 266 ? 82.645 23.894 -1.023 1.00 11.41 266 VAL A O 1
ATOM 2135 N N . PHE A 1 267 ? 83.494 21.886 -0.510 1.00 10.37 267 PHE A N 1
ATOM 2136 C CA . PHE A 1 267 ? 83.201 21.388 -1.838 1.00 12.50 267 PHE A CA 1
ATOM 2137 C C . PHE A 1 267 ? 83.070 19.883 -1.876 1.00 12.38 267 PHE A C 1
ATOM 2138 O O . PHE A 1 267 ? 83.497 19.193 -0.950 1.00 7.85 267 PHE A O 1
ATOM 2146 N N . CYS A 1 268 ? 82.554 19.389 -2.994 1.00 11.01 268 CYS A N 1
ATOM 2147 C CA . CYS A 1 268 ? 82.387 17.968 -3.195 1.00 11.94 268 CYS A CA 1
ATOM 2148 C C . CYS A 1 268 ? 82.699 17.610 -4.642 1.00 10.05 268 CYS A C 1
ATOM 2149 O O . CYS A 1 268 ? 82.665 18.471 -5.515 1.00 12.18 268 CYS A O 1
ATOM 2152 N N . GLY A 1 269 ? 83.141 16.368 -4.831 1.00 16.39 269 GLY A N 1
ATOM 2153 C CA . GLY A 1 269 ? 83.445 15.788 -6.134 1.00 17.75 269 GLY A CA 1
ATOM 2154 C C . GLY A 1 269 ? 84.183 16.445 -7.288 1.00 17.77 269 GLY A C 1
ATOM 2155 O O . GLY A 1 269 ? 83.581 16.772 -8.316 1.00 22.87 269 GLY A O 1
ATOM 2156 N N . GLY A 1 270 ? 85.493 16.590 -7.166 1.00 20.67 270 GLY A N 1
ATOM 2157 C CA . GLY A 1 270 ? 86.239 17.155 -8.277 1.00 21.68 270 GLY A CA 1
ATOM 2158 C C . GLY A 1 270 ? 86.526 16.054 -9.291 1.00 18.53 270 GLY A C 1
ATOM 2159 O O . GLY A 1 270 ? 85.810 15.053 -9.369 1.00 19.90 270 GLY A O 1
ATOM 2160 N N . ASP A 1 271 ? 87.543 16.264 -10.111 1.00 20.24 271 ASP A N 1
ATOM 2161 C CA . ASP A 1 271 ? 87.963 15.257 -11.077 1.00 17.82 271 ASP A CA 1
ATOM 2162 C C . ASP A 1 271 ? 89.089 14.515 -10.353 1.00 18.05 271 ASP A C 1
ATOM 2163 O O . ASP A 1 271 ? 89.659 15.046 -9.390 1.00 18.73 271 ASP A O 1
ATOM 2168 N N . TYR A 1 272 ? 89.368 13.282 -10.766 1.00 16.50 272 TYR A N 1
ATOM 2169 C CA . TYR A 1 272 ? 90.443 12.522 -10.150 1.00 15.65 272 TYR A CA 1
ATOM 2170 C C . TYR A 1 272 ? 91.505 12.351 -11.214 1.00 14.89 272 TYR A C 1
ATOM 2171 O O . TYR A 1 272 ? 91.225 12.447 -12.410 1.00 15.22 272 TYR A O 1
ATOM 2180 N N . ASN A 1 273 ? 92.730 12.125 -10.768 1.00 13.03 273 ASN A N 1
ATOM 2181 C CA . ASN A 1 273 ? 93.798 11.893 -11.751 1.00 11.00 273 ASN A CA 1
ATOM 2182 C C . ASN A 1 273 ? 94.913 11.052 -11.123 1.00 10.57 273 ASN A C 1
ATOM 2183 O O . ASN A 1 273 ? 94.840 10.673 -9.945 1.00 10.47 273 ASN A O 1
ATOM 2188 N N . TYR A 1 274 ? 95.793 10.572 -11.980 1.00 10.36 274 TYR A N 1
ATOM 2189 C CA . TYR A 1 274 ? 96.905 9.724 -11.578 1.00 14.20 274 TYR A CA 1
ATOM 2190 C C . TYR A 1 274 ? 98.137 10.330 -12.259 1.00 11.46 274 TYR A C 1
ATOM 2191 O O . TYR A 1 274 ? 98.008 11.035 -13.262 1.00 13.73 274 TYR A O 1
ATOM 2200 N N . PRO A 1 275 ? 99.339 10.026 -11.758 1.00 10.52 275 PRO A N 1
ATOM 2201 C CA . PRO A 1 275 ? 100.613 10.523 -12.288 1.00 11.53 275 PRO A CA 1
ATOM 2202 C C . PRO A 1 275 ? 100.831 10.452 -13.809 1.00 12.92 275 PRO A C 1
ATOM 2203 O O . PRO A 1 275 ? 101.670 11.182 -14.347 1.00 14.28 275 PRO A O 1
ATOM 2207 N N . ASP A 1 276 ? 100.095 9.581 -14.497 1.00 12.67 276 ASP A N 1
ATOM 2208 C CA . ASP A 1 276 ? 100.242 9.417 -15.948 1.00 13.10 276 ASP A CA 1
ATOM 2209 C C . ASP A 1 276 ? 99.355 10.328 -16.801 1.00 11.61 276 ASP A C 1
ATOM 2210 O O . ASP A 1 276 ? 99.558 10.449 -18.020 1.00 12.24 276 ASP A O 1
ATOM 2215 N N . HIS A 1 277 ? 98.355 10.933 -16.165 1.00 13.50 277 HIS A N 1
ATOM 2216 C CA . HIS A 1 277 ? 97.444 11.853 -16.842 1.00 12.79 277 HIS A CA 1
ATOM 2217 C C . HIS A 1 277 ? 98.181 13.096 -17.337 1.00 14.59 277 HIS A C 1
ATOM 2218 O O . HIS A 1 277 ? 99.152 13.540 -16.733 1.00 13.61 277 HIS A O 1
ATOM 2225 N N . LYS A 1 278 ? 97.709 13.655 -18.440 1.00 13.25 278 LYS A N 1
ATOM 2226 C CA . LYS A 1 278 ? 98.292 14.871 -18.987 1.00 16.84 278 LYS A CA 1
ATOM 2227 C C . LYS A 1 278 ? 97.640 15.975 -18.143 1.00 15.87 278 LYS A C 1
ATOM 2228 O O . LYS A 1 278 ? 96.456 15.864 -17.803 1.00 18.43 278 LYS A O 1
ATOM 2234 N N . PRO A 1 279 ? 98.390 17.033 -17.770 1.00 15.00 279 PRO A N 1
ATOM 2235 C CA . PRO A 1 279 ? 97.754 18.076 -16.963 1.00 15.05 279 PRO A CA 1
ATOM 2236 C C . PRO A 1 279 ? 96.653 18.770 -17.750 1.00 17.57 279 PRO A C 1
ATOM 2237 O O . PRO A 1 279 ? 96.853 19.128 -18.922 1.00 17.23 279 PRO A O 1
ATOM 2241 N N . VAL A 1 280 ? 95.474 18.908 -17.144 1.00 17.04 280 VAL A N 1
ATOM 2242 C CA . VAL A 1 280 ? 94.374 19.574 -17.841 1.00 16.44 280 VAL A CA 1
ATOM 2243 C C . VAL A 1 280 ? 94.731 21.050 -17.975 1.00 16.26 280 VAL A C 1
ATOM 2244 O O . VAL A 1 280 ? 95.302 21.657 -17.062 1.00 16.27 280 VAL A O 1
ATOM 2248 N N . THR A 1 281 ? 94.436 21.612 -19.138 1.00 18.15 281 THR A N 1
ATOM 2249 C CA . THR A 1 281 ? 94.774 23.000 -19.401 1.00 17.87 281 THR A CA 1
ATOM 2250 C C . THR A 1 281 ? 93.586 23.931 -19.564 1.00 14.46 281 THR A C 1
ATOM 2251 O O . THR A 1 281 ? 92.582 23.587 -20.180 1.00 16.90 281 THR A O 1
ATOM 2255 N N . TRP A 1 282 ? 93.700 25.105 -18.964 1.00 13.54 282 TRP A N 1
ATOM 2256 C CA . TRP A 1 282 ? 92.681 26.131 -19.070 1.00 12.58 282 TRP A CA 1
ATOM 2257 C C . TRP A 1 282 ? 93.447 27.343 -19.558 1.00 13.94 282 TRP A C 1
ATOM 2258 O O . TRP A 1 282 ? 94.560 27.593 -19.107 1.00 16.68 282 TRP A O 1
ATOM 2269 N N . THR A 1 283 ? 92.943 27.975 -20.607 1.00 14.42 283 THR A N 1
ATOM 2270 C CA . THR A 1 283 ? 93.580 29.163 -21.161 1.00 15.51 283 THR A CA 1
ATOM 2271 C C . THR A 1 283 ? 92.892 30.402 -20.584 1.00 11.29 283 THR A C 1
ATOM 2272 O O . THR A 1 283 ? 91.671 30.418 -20.436 1.00 12.63 283 THR A O 1
ATOM 2276 N N . THR A 1 284 ? 93.677 31.418 -20.231 1.00 13.40 284 THR A N 1
ATOM 2277 C CA . THR A 1 284 ? 93.155 32.664 -19.650 1.00 11.66 284 THR A CA 1
ATOM 2278 C C . THR A 1 284 ? 91.946 33.296 -20.369 1.00 14.50 284 THR A C 1
ATOM 2279 O O . THR A 1 284 ? 91.119 33.961 -19.732 1.00 11.41 284 THR A O 1
ATOM 2283 N N . ASP A 1 285 ? 91.816 33.063 -21.676 1.00 16.01 285 ASP A N 1
ATOM 2284 C CA . ASP A 1 285 ? 90.682 33.618 -22.425 1.00 19.21 285 ASP A CA 1
ATOM 2285 C C . ASP A 1 285 ? 89.349 33.038 -21.916 1.00 18.60 285 ASP A C 1
ATOM 2286 O O . ASP A 1 285 ? 88.266 33.587 -22.153 1.00 16.34 285 ASP A O 1
ATOM 2291 N N . GLN A 1 286 ? 89.453 31.930 -21.193 1.00 16.82 286 GLN A N 1
ATOM 2292 C CA . GLN A 1 286 ? 88.306 31.255 -20.616 1.00 16.41 286 GLN A CA 1
ATOM 2293 C C . GLN A 1 286 ? 88.394 31.270 -19.090 1.00 13.37 286 GLN A C 1
ATOM 2294 O O . GLN A 1 286 ? 87.673 30.539 -18.420 1.00 11.77 286 GLN A O 1
ATOM 2300 N N . LEU A 1 287 ? 89.243 32.150 -18.554 1.00 12.81 287 LEU A N 1
ATOM 2301 C CA . LEU A 1 287 ? 89.453 32.293 -17.115 1.00 13.10 287 LEU A CA 1
ATOM 2302 C C . LEU A 1 287 ? 88.115 32.492 -16.395 1.00 15.26 287 LEU A C 1
ATOM 2303 O O . LEU A 1 287 ? 87.946 32.066 -15.249 1.00 17.30 287 LEU A O 1
ATOM 2308 N N . GLY A 1 288 ? 87.174 33.162 -17.054 1.00 13.58 288 GLY A N 1
ATOM 2309 C CA . GLY A 1 288 ? 85.873 33.384 -16.448 1.00 11.02 288 GLY A CA 1
ATOM 2310 C C . GLY A 1 288 ? 85.202 32.055 -16.159 1.00 12.51 288 GLY A C 1
ATOM 2311 O O . GLY A 1 288 ? 84.836 31.781 -15.018 1.00 11.15 288 GLY A O 1
ATOM 2312 N N . LYS A 1 289 ? 85.081 31.218 -17.188 1.00 11.79 289 LYS A N 1
ATOM 2313 C CA . LYS A 1 289 ? 84.466 29.893 -17.064 1.00 12.01 289 LYS A CA 1
ATOM 2314 C C . LYS A 1 289 ? 85.339 28.947 -16.230 1.00 13.02 289 LYS A C 1
ATOM 2315 O O . LYS A 1 289 ? 84.834 28.116 -15.479 1.00 16.89 289 LYS A O 1
ATOM 2321 N N . ALA A 1 290 ? 86.653 29.083 -16.375 1.00 13.89 290 ALA A N 1
ATOM 2322 C CA . ALA A 1 290 ? 87.628 28.265 -15.660 1.00 15.50 290 ALA A CA 1
ATOM 2323 C C . ALA A 1 290 ? 87.418 28.292 -14.148 1.00 15.07 290 ALA A C 1
ATOM 2324 O O . ALA A 1 290 ? 87.568 27.269 -13.472 1.00 13.14 290 ALA A O 1
ATOM 2326 N N . ILE A 1 291 ? 87.102 29.468 -13.618 1.00 13.38 291 ILE A N 1
ATOM 2327 C CA . ILE A 1 291 ? 86.872 29.627 -12.188 1.00 13.49 291 ILE A CA 1
ATOM 2328 C C . ILE A 1 291 ? 85.402 29.368 -11.866 1.00 13.09 291 ILE A C 1
ATOM 2329 O O . ILE A 1 291 ? 85.077 28.571 -10.983 1.00 13.75 291 ILE A O 1
ATOM 2334 N N . PHE A 1 292 ? 84.518 30.057 -12.575 1.00 13.00 292 PHE A N 1
ATOM 2335 C CA . PHE A 1 292 ? 83.092 29.915 -12.358 1.00 14.36 292 PHE A CA 1
ATOM 2336 C C . PHE A 1 292 ? 82.439 29.346 -13.606 1.00 13.86 292 PHE A C 1
ATOM 2337 O O . PHE A 1 292 ? 82.047 30.066 -14.513 1.00 15.27 292 PHE A O 1
ATOM 2345 N N . TYR A 1 293 ? 82.341 28.025 -13.626 1.00 13.58 293 TYR A N 1
ATOM 2346 C CA . TYR A 1 293 ? 81.777 27.265 -14.727 1.00 14.37 293 TYR A CA 1
ATOM 2347 C C . TYR A 1 293 ? 80.369 27.691 -15.155 1.00 15.02 293 TYR A C 1
ATOM 2348 O O . TYR A 1 293 ? 80.128 27.916 -16.334 1.00 12.65 293 TYR A O 1
ATOM 2357 N N . HIS A 1 294 ? 79.439 27.798 -14.206 1.00 18.18 294 HIS A N 1
ATOM 2358 C CA . HIS A 1 294 ? 78.052 28.184 -14.524 1.00 18.65 294 HIS A CA 1
ATOM 2359 C C . HIS A 1 294 ? 77.876 29.645 -14.929 1.00 19.03 294 HIS A C 1
ATOM 2360 O O . HIS A 1 294 ? 77.087 29.945 -15.824 1.00 19.79 294 HIS A O 1
ATOM 2367 N N . ASP A 1 295 ? 78.572 30.544 -14.227 1.00 20.55 295 ASP A N 1
ATOM 2368 C CA . ASP A 1 295 ? 78.486 31.990 -14.465 1.00 19.50 295 ASP A CA 1
ATOM 2369 C C . ASP A 1 295 ? 79.377 32.476 -15.580 1.00 17.65 295 ASP A C 1
ATOM 2370 O O . ASP A 1 295 ? 79.076 33.465 -16.250 1.00 16.67 295 ASP A O 1
ATOM 2375 N N . ARG A 1 296 ? 80.524 31.827 -15.694 1.00 16.92 296 ARG A N 1
ATOM 2376 C CA . ARG A 1 296 ? 81.509 32.144 -16.709 1.00 17.62 296 ARG A CA 1
ATOM 2377 C C . ARG A 1 296 ? 82.057 33.567 -16.610 1.00 19.12 296 ARG A C 1
ATOM 2378 O O . ARG A 1 296 ? 82.701 34.051 -17.538 1.00 17.85 296 ARG A O 1
ATOM 2386 N N . ILE A 1 297 ? 81.824 34.215 -15.466 1.00 20.45 297 ILE A N 1
ATOM 2387 C CA . ILE A 1 297 ? 82.321 35.571 -15.207 1.00 24.68 297 ILE A CA 1
ATOM 2388 C C . ILE A 1 297 ? 83.131 35.561 -13.906 1.00 24.46 297 ILE A C 1
ATOM 2389 O O . ILE A 1 297 ? 82.970 34.660 -13.087 1.00 27.88 297 ILE A O 1
ATOM 2394 N N . LEU A 1 298 ? 84.006 36.547 -13.722 1.00 25.71 298 LEU A N 1
ATOM 2395 C CA . LEU A 1 298 ? 84.831 36.618 -12.514 1.00 25.71 298 LEU A CA 1
ATOM 2396 C C . LEU A 1 298 ? 84.259 37.613 -11.494 1.00 24.41 298 LEU A C 1
ATOM 2397 O O . LEU A 1 298 ? 84.021 38.774 -11.823 1.00 23.52 298 LEU A O 1
ATOM 2402 N N . ASN A 1 299 ? 83.993 37.125 -10.270 1.00 23.01 299 ASN A N 1
ATOM 2403 C CA . ASN A 1 299 ? 83.457 38.028 -9.245 1.00 21.69 299 ASN A CA 1
ATOM 2404 C C . ASN A 1 299 ? 84.611 38.755 -8.546 1.00 22.61 299 ASN A C 1
ATOM 2405 O O . ASN A 1 299 ? 85.665 38.164 -8.267 1.00 19.85 299 ASN A O 1
ATOM 2410 N N . GLU A 1 300 ? 84.465 40.079 -8.494 1.00 21.34 300 GLU A N 1
ATOM 2411 C CA . GLU A 1 300 ? 85.466 40.986 -7.937 1.00 26.22 300 GLU A CA 1
ATOM 2412 C C . GLU A 1 300 ? 86.186 40.479 -6.678 1.00 22.86 300 GLU A C 1
ATOM 2413 O O . GLU A 1 300 ? 87.412 40.380 -6.659 1.00 21.72 300 GLU A O 1
ATOM 2419 N N . ARG A 1 301 ? 85.417 40.115 -5.657 1.00 22.95 301 ARG A N 1
ATOM 2420 C CA . ARG A 1 301 ? 85.962 39.613 -4.399 1.00 21.68 301 ARG A CA 1
ATOM 2421 C C . ARG A 1 301 ? 86.926 38.448 -4.591 1.00 20.45 301 ARG A C 1
ATOM 2422 O O . ARG A 1 301 ? 87.941 38.381 -3.915 1.00 21.22 301 ARG A O 1
ATOM 2430 N N . PHE A 1 302 ? 86.609 37.537 -5.510 1.00 22.78 302 PHE A N 1
ATOM 2431 C CA . PHE A 1 302 ? 87.454 36.370 -5.768 1.00 26.06 302 PHE A CA 1
ATOM 2432 C C . PHE A 1 302 ? 88.943 36.649 -5.975 1.00 28.18 302 PHE A C 1
ATOM 2433 O O . PHE A 1 302 ? 89.780 35.995 -5.354 1.00 27.68 302 PHE A O 1
ATOM 2441 N N . MET A 1 303 ? 89.297 37.533 -6.899 1.00 30.53 303 MET A N 1
ATOM 2442 C CA . MET A 1 303 ? 90.720 37.778 -7.099 1.00 32.77 303 MET A CA 1
ATOM 2443 C C . MET A 1 303 ? 91.223 39.044 -6.426 1.00 31.69 303 MET A C 1
ATOM 2444 O O . MET A 1 303 ? 92.314 39.538 -6.725 1.00 33.96 303 MET A O 1
ATOM 2449 N N . THR A 1 304 ? 90.457 39.513 -5.451 1.00 31.20 304 THR A N 1
ATOM 2450 C CA . THR A 1 304 ? 90.799 40.719 -4.717 1.00 29.97 304 THR A CA 1
ATOM 2451 C C . THR A 1 304 ? 90.982 40.462 -3.212 1.00 28.69 304 THR A C 1
ATOM 2452 O O . THR A 1 304 ? 92.046 40.752 -2.657 1.00 29.20 304 THR A O 1
ATOM 2456 N N . VAL A 1 305 ? 89.947 39.934 -2.559 1.00 23.98 305 VAL A N 1
ATOM 2457 C CA . VAL A 1 305 ? 90.003 39.628 -1.127 1.00 21.84 305 VAL A CA 1
ATOM 2458 C C . VAL A 1 305 ? 91.055 38.540 -0.897 1.00 20.39 305 VAL A C 1
ATOM 2459 O O . VAL A 1 305 ? 90.987 37.463 -1.495 1.00 21.66 305 VAL A O 1
ATOM 2463 N N . LEU A 1 306 ? 92.016 38.822 -0.022 1.00 16.97 306 LEU A N 1
ATOM 2464 C CA . LEU A 1 306 ? 93.091 37.880 0.234 1.00 14.83 306 LEU A CA 1
ATOM 2465 C C . LEU A 1 306 ? 93.591 37.827 1.696 1.00 13.72 306 LEU A C 1
ATOM 2466 O O . LEU A 1 306 ? 93.417 38.776 2.468 1.00 13.68 306 LEU A O 1
ATOM 2471 N N . THR A 1 307 ? 94.263 36.721 2.012 1.00 16.17 307 THR A N 1
ATOM 2472 C CA . THR A 1 307 ? 94.829 36.368 3.322 1.00 15.00 307 THR A CA 1
ATOM 2473 C C . THR A 1 307 ? 93.889 36.311 4.540 1.00 15.15 307 THR A C 1
ATOM 2474 O O . THR A 1 307 ? 92.981 37.149 4.704 1.00 14.01 307 THR A O 1
ATOM 2479 N N . MET B 1 1 ? 41.516 25.512 -6.061 1.00 27.22 1 MET B N 1
ATOM 2480 C CA . MET B 1 1 ? 40.572 24.393 -6.359 1.00 26.30 1 MET B CA 1
ATOM 2481 C C . MET B 1 1 ? 39.258 24.650 -5.628 1.00 26.34 1 MET B C 1
ATOM 2482 O O . MET B 1 1 ? 38.365 23.809 -5.592 1.00 25.69 1 MET B O 1
ATOM 2487 N N . ASN B 1 2 ? 39.133 25.857 -5.097 1.00 29.77 2 ASN B N 1
ATOM 2488 C CA . ASN B 1 2 ? 37.963 26.259 -4.334 1.00 28.93 2 ASN B CA 1
ATOM 2489 C C . ASN B 1 2 ? 36.760 26.487 -5.251 1.00 26.05 2 ASN B C 1
ATOM 2490 O O . ASN B 1 2 ? 35.632 26.169 -4.890 1.00 23.65 2 ASN B O 1
ATOM 2495 N N . LYS B 1 3 ? 37.014 27.004 -6.453 1.00 22.79 3 LYS B N 1
ATOM 2496 C CA . LYS B 1 3 ? 35.945 27.266 -7.419 1.00 17.61 3 LYS B CA 1
ATOM 2497 C C . LYS B 1 3 ? 35.992 26.368 -8.656 1.00 15.05 3 LYS B C 1
ATOM 2498 O O . LYS B 1 3 ? 35.283 26.609 -9.623 1.00 13.77 3 LYS B O 1
ATOM 2504 N N . GLY B 1 4 ? 36.826 25.335 -8.629 1.00 10.51 4 GLY B N 1
ATOM 2505 C CA . GLY B 1 4 ? 36.917 24.440 -9.767 1.00 8.82 4 GLY B CA 1
ATOM 2506 C C . GLY B 1 4 ? 38.145 24.622 -10.637 1.00 7.85 4 GLY B C 1
ATOM 2507 O O . GLY B 1 4 ? 38.282 23.939 -11.648 1.00 7.85 4 GLY B O 1
ATOM 2508 N N . VAL B 1 5 ? 39.010 25.567 -10.286 1.00 7.85 5 VAL B N 1
ATOM 2509 C CA . VAL B 1 5 ? 40.236 25.802 -11.049 1.00 7.85 5 VAL B CA 1
ATOM 2510 C C . VAL B 1 5 ? 41.288 24.829 -10.507 1.00 7.85 5 VAL B C 1
ATOM 2511 O O . VAL B 1 5 ? 41.565 24.816 -9.309 1.00 7.85 5 VAL B O 1
ATOM 2515 N N . MET B 1 6 ? 41.856 24.007 -11.382 1.00 7.85 6 MET B N 1
ATOM 2516 C CA . MET B 1 6 ? 42.847 23.009 -10.977 1.00 7.85 6 MET B CA 1
ATOM 2517 C C . MET B 1 6 ? 44.312 23.386 -11.100 1.00 7.85 6 MET B C 1
ATOM 2518 O O . MET B 1 6 ? 45.096 23.089 -10.204 1.00 7.85 6 MET B O 1
ATOM 2523 N N . ARG B 1 7 ? 44.700 24.001 -12.214 1.00 7.85 7 ARG B N 1
ATOM 2524 C CA . ARG B 1 7 ? 46.119 24.320 -12.418 1.00 8.07 7 ARG B CA 1
ATOM 2525 C C . ARG B 1 7 ? 46.386 25.189 -13.640 1.00 7.85 7 ARG B C 1
ATOM 2526 O O . ARG B 1 7 ? 45.478 25.489 -14.417 1.00 10.27 7 ARG B O 1
ATOM 2534 N N . PRO B 1 8 ? 47.635 25.662 -13.780 1.00 10.10 8 PRO B N 1
ATOM 2535 C CA . PRO B 1 8 ? 48.031 26.486 -14.923 1.00 7.85 8 PRO B CA 1
ATOM 2536 C C . PRO B 1 8 ? 48.125 25.487 -16.079 1.00 7.85 8 PRO B C 1
ATOM 2537 O O . PRO B 1 8 ? 48.861 24.509 -15.988 1.00 7.85 8 PRO B O 1
ATOM 2541 N N . GLY B 1 9 ? 47.421 25.760 -17.181 1.00 7.85 9 GLY B N 1
ATOM 2542 C CA . GLY B 1 9 ? 47.310 24.746 -18.237 1.00 7.85 9 GLY B CA 1
ATOM 2543 C C . GLY B 1 9 ? 48.206 25.097 -19.441 1.00 7.85 9 GLY B C 1
ATOM 2544 O O . GLY B 1 9 ? 48.736 24.219 -20.133 1.00 7.85 9 GLY B O 1
ATOM 2545 N N . HIS B 1 10 ? 48.377 26.381 -19.696 1.00 7.85 10 HIS B N 1
ATOM 2546 C CA . HIS B 1 10 ? 49.212 26.814 -20.827 1.00 7.85 10 HIS B CA 1
ATOM 2547 C C . HIS B 1 10 ? 49.491 28.316 -20.777 1.00 7.85 10 HIS B C 1
ATOM 2548 O O . HIS B 1 10 ? 48.739 29.096 -20.183 1.00 7.85 10 HIS B O 1
ATOM 2555 N N . VAL B 1 11 ? 50.582 28.664 -21.410 1.00 7.85 11 VAL B N 1
ATOM 2556 C CA . VAL B 1 11 ? 51.043 30.044 -21.510 1.00 7.85 11 VAL B CA 1
ATOM 2557 C C . VAL B 1 11 ? 51.545 30.287 -22.921 1.00 7.85 11 VAL B C 1
ATOM 2558 O O . VAL B 1 11 ? 52.001 29.351 -23.594 1.00 7.85 11 VAL B O 1
ATOM 2562 N N . GLN B 1 12 ? 51.216 31.421 -23.471 1.00 7.85 12 GLN B N 1
ATOM 2563 C CA . GLN B 1 12 ? 51.648 31.715 -24.817 1.00 7.85 12 GLN B CA 1
ATOM 2564 C C . GLN B 1 12 ? 52.613 32.876 -24.723 1.00 8.06 12 GLN B C 1
ATOM 2565 O O . GLN B 1 12 ? 52.221 33.973 -24.312 1.00 7.85 12 GLN B O 1
ATOM 2571 N N . LEU B 1 13 ? 53.872 32.611 -25.066 1.00 7.85 13 LEU B N 1
ATOM 2572 C CA . LEU B 1 13 ? 54.933 33.609 -25.024 1.00 8.39 13 LEU B CA 1
ATOM 2573 C C . LEU B 1 13 ? 55.230 34.120 -26.413 1.00 7.85 13 LEU B C 1
ATOM 2574 O O . LEU B 1 13 ? 54.973 33.422 -27.392 1.00 10.28 13 LEU B O 1
ATOM 2579 N N . ARG B 1 14 ? 55.783 35.323 -26.501 1.00 7.85 14 ARG B N 1
ATOM 2580 C CA . ARG B 1 14 ? 56.155 35.896 -27.782 1.00 7.85 14 ARG B CA 1
ATOM 2581 C C . ARG B 1 14 ? 57.650 35.788 -27.919 1.00 7.85 14 ARG B C 1
ATOM 2582 O O . ARG B 1 14 ? 58.378 36.103 -26.981 1.00 7.85 14 ARG B O 1
ATOM 2590 N N . VAL B 1 15 ? 58.113 35.363 -29.087 1.00 7.85 15 VAL B N 1
ATOM 2591 C CA . VAL B 1 15 ? 59.542 35.242 -29.333 1.00 7.85 15 VAL B CA 1
ATOM 2592 C C . VAL B 1 15 ? 59.891 35.989 -30.611 1.00 10.26 15 VAL B C 1
ATOM 2593 O O . VAL B 1 15 ? 59.052 36.132 -31.504 1.00 10.45 15 VAL B O 1
ATOM 2597 N N . LEU B 1 16 ? 61.119 36.489 -30.684 1.00 11.24 16 LEU B N 1
ATOM 2598 C CA . LEU B 1 16 ? 61.569 37.218 -31.860 1.00 13.42 16 LEU B CA 1
ATOM 2599 C C . LEU B 1 16 ? 61.978 36.264 -32.965 1.00 14.57 16 LEU B C 1
ATOM 2600 O O . LEU B 1 16 ? 61.840 36.589 -34.145 1.00 16.80 16 LEU B O 1
ATOM 2605 N N . ASP B 1 17 ? 62.502 35.097 -32.587 1.00 14.28 17 ASP B N 1
ATOM 2606 C CA . ASP B 1 17 ? 62.909 34.102 -33.573 1.00 12.80 17 ASP B CA 1
ATOM 2607 C C . ASP B 1 17 ? 62.466 32.708 -33.145 1.00 15.41 17 ASP B C 1
ATOM 2608 O O . ASP B 1 17 ? 62.954 32.150 -32.154 1.00 16.42 17 ASP B O 1
ATOM 2613 N N . MET B 1 18 ? 61.578 32.126 -33.938 1.00 13.11 18 MET B N 1
ATOM 2614 C CA . MET B 1 18 ? 61.042 30.805 -33.677 1.00 13.03 18 MET B CA 1
ATOM 2615 C C . MET B 1 18 ? 62.112 29.718 -33.621 1.00 13.46 18 MET B C 1
ATOM 2616 O O . MET B 1 18 ? 62.174 28.965 -32.654 1.00 16.96 18 MET B O 1
ATOM 2621 N N . SER B 1 19 ? 62.981 29.661 -34.626 1.00 15.38 19 SER B N 1
ATOM 2622 C CA . SER B 1 19 ? 64.039 28.641 -34.686 1.00 15.59 19 SER B CA 1
ATOM 2623 C C . SER B 1 19 ? 64.974 28.637 -33.486 1.00 13.74 19 SER B C 1
ATOM 2624 O O . SER B 1 19 ? 65.430 27.587 -33.042 1.00 12.00 19 SER B O 1
ATOM 2627 N N . LYS B 1 20 ? 65.267 29.830 -32.988 1.00 14.01 20 LYS B N 1
ATOM 2628 C CA . LYS B 1 20 ? 66.139 29.997 -31.841 1.00 11.79 20 LYS B CA 1
ATOM 2629 C C . LYS B 1 20 ? 65.382 29.511 -30.630 1.00 9.89 20 LYS B C 1
ATOM 2630 O O . LYS B 1 20 ? 65.913 28.792 -29.788 1.00 10.80 20 LYS B O 1
ATOM 2636 N N . ALA B 1 21 ? 64.128 29.927 -30.548 1.00 7.85 21 ALA B N 1
ATOM 2637 C CA . ALA B 1 21 ? 63.284 29.550 -29.440 1.00 7.85 21 ALA B CA 1
ATOM 2638 C C . ALA B 1 21 ? 63.138 28.035 -29.369 1.00 8.25 21 ALA B C 1
ATOM 2639 O O . ALA B 1 21 ? 63.225 27.462 -28.289 1.00 7.85 21 ALA B O 1
ATOM 2641 N N . LEU B 1 22 ? 62.953 27.372 -30.504 1.00 7.85 22 LEU B N 1
ATOM 2642 C CA . LEU B 1 22 ? 62.801 25.921 -30.473 1.00 7.85 22 LEU B CA 1
ATOM 2643 C C . LEU B 1 22 ? 64.073 25.215 -30.002 1.00 7.85 22 LEU B C 1
ATOM 2644 O O . LEU B 1 22 ? 63.990 24.258 -29.230 1.00 7.85 22 LEU B O 1
ATOM 2649 N N . GLU B 1 23 ? 65.240 25.687 -30.430 1.00 9.09 23 GLU B N 1
ATOM 2650 C CA . GLU B 1 23 ? 66.507 25.075 -29.987 1.00 13.78 23 GLU B CA 1
ATOM 2651 C C . GLU B 1 23 ? 66.539 25.091 -28.460 1.00 10.24 23 GLU B C 1
ATOM 2652 O O . GLU B 1 23 ? 66.787 24.081 -27.819 1.00 9.12 23 GLU B O 1
ATOM 2658 N N . HIS B 1 24 ? 66.232 26.253 -27.892 1.00 11.96 24 HIS B N 1
ATOM 2659 C CA . HIS B 1 24 ? 66.195 26.456 -26.451 1.00 7.85 24 HIS B CA 1
ATOM 2660 C C . HIS B 1 24 ? 65.153 25.567 -25.753 1.00 7.85 24 HIS B C 1
ATOM 2661 O O . HIS B 1 24 ? 65.476 24.780 -24.863 1.00 7.85 24 HIS B O 1
ATOM 2668 N N . TYR B 1 25 ? 63.903 25.679 -26.178 1.00 7.85 25 TYR B N 1
ATOM 2669 C CA . TYR B 1 25 ? 62.836 24.928 -25.561 1.00 7.85 25 TYR B CA 1
ATOM 2670 C C . TYR B 1 25 ? 62.803 23.434 -25.804 1.00 7.85 25 TYR B C 1
ATOM 2671 O O . TYR B 1 25 ? 62.419 22.697 -24.901 1.00 9.03 25 TYR B O 1
ATOM 2680 N N . VAL B 1 26 ? 63.234 22.954 -26.967 1.00 7.85 26 VAL B N 1
ATOM 2681 C CA . VAL B 1 26 ? 63.204 21.505 -27.177 1.00 8.24 26 VAL B CA 1
ATOM 2682 C C . VAL B 1 26 ? 64.525 20.827 -26.881 1.00 7.85 26 VAL B C 1
ATOM 2683 O O . VAL B 1 26 ? 64.552 19.728 -26.337 1.00 7.85 26 VAL B O 1
ATOM 2687 N N . GLU B 1 27 ? 65.623 21.503 -27.182 1.00 7.85 27 GLU B N 1
ATOM 2688 C CA . GLU B 1 27 ? 66.935 20.928 -26.951 1.00 7.85 27 GLU B CA 1
ATOM 2689 C C . GLU B 1 27 ? 67.501 21.148 -25.549 1.00 8.08 27 GLU B C 1
ATOM 2690 O O . GLU B 1 27 ? 68.200 20.286 -25.013 1.00 9.75 27 GLU B O 1
ATOM 2696 N N . LEU B 1 28 ? 67.221 22.306 -24.959 1.00 9.92 28 LEU B N 1
ATOM 2697 C CA . LEU B 1 28 ? 67.718 22.605 -23.625 1.00 7.85 28 LEU B CA 1
ATOM 2698 C C . LEU B 1 28 ? 66.689 22.217 -22.577 1.00 7.85 28 LEU B C 1
ATOM 2699 O O . LEU B 1 28 ? 66.940 21.338 -21.752 1.00 7.85 28 LEU B O 1
ATOM 2704 N N . LEU B 1 29 ? 65.531 22.869 -22.610 1.00 7.85 29 LEU B N 1
ATOM 2705 C CA . LEU B 1 29 ? 64.498 22.593 -21.638 1.00 7.85 29 LEU B CA 1
ATOM 2706 C C . LEU B 1 29 ? 63.988 21.165 -21.689 1.00 7.85 29 LEU B C 1
ATOM 2707 O O . LEU B 1 29 ? 63.568 20.618 -20.672 1.00 7.85 29 LEU B O 1
ATOM 2712 N N . GLY B 1 30 ? 64.036 20.557 -22.868 1.00 7.85 30 GLY B N 1
ATOM 2713 C CA . GLY B 1 30 ? 63.582 19.187 -23.012 1.00 7.85 30 GLY B CA 1
ATOM 2714 C C . GLY B 1 30 ? 62.118 19.066 -23.376 1.00 8.13 30 GLY B C 1
ATOM 2715 O O . GLY B 1 30 ? 61.562 17.961 -23.397 1.00 7.85 30 GLY B O 1
ATOM 2716 N N . LEU B 1 31 ? 61.483 20.202 -23.652 1.00 7.85 31 LEU B N 1
ATOM 2717 C CA . LEU B 1 31 ? 60.070 20.228 -24.016 1.00 7.85 31 LEU B CA 1
ATOM 2718 C C . LEU B 1 31 ? 59.802 19.510 -25.330 1.00 7.85 31 LEU B C 1
ATOM 2719 O O . LEU B 1 31 ? 60.582 19.594 -26.276 1.00 7.85 31 LEU B O 1
ATOM 2724 N N . ILE B 1 32 ? 58.707 18.763 -25.358 1.00 7.85 32 ILE B N 1
ATOM 2725 C CA . ILE B 1 32 ? 58.316 18.017 -26.539 1.00 7.85 32 ILE B CA 1
ATOM 2726 C C . ILE B 1 32 ? 57.348 18.844 -27.392 1.00 7.85 32 ILE B C 1
ATOM 2727 O O . ILE B 1 32 ? 56.377 19.410 -26.880 1.00 7.85 32 ILE B O 1
ATOM 2732 N N . GLU B 1 33 ? 57.656 18.956 -28.680 1.00 7.85 33 GLU B N 1
ATOM 2733 C CA . GLU B 1 33 ? 56.820 19.687 -29.625 1.00 7.85 33 GLU B CA 1
ATOM 2734 C C . GLU B 1 33 ? 55.605 18.831 -29.921 1.00 7.85 33 GLU B C 1
ATOM 2735 O O . GLU B 1 33 ? 55.713 17.622 -29.987 1.00 9.77 33 GLU B O 1
ATOM 2741 N N . MET B 1 34 ? 54.462 19.443 -30.152 1.00 7.85 34 MET B N 1
ATOM 2742 C CA . MET B 1 34 ? 53.273 18.656 -30.402 1.00 8.86 34 MET B CA 1
ATOM 2743 C C . MET B 1 34 ? 52.404 19.042 -31.601 1.00 9.10 34 MET B C 1
ATOM 2744 O O . MET B 1 34 ? 51.798 18.171 -32.229 1.00 10.76 34 MET B O 1
ATOM 2749 N N . ASP B 1 35 ? 52.347 20.329 -31.932 1.00 8.21 35 ASP B N 1
ATOM 2750 C CA . ASP B 1 35 ? 51.477 20.781 -33.015 1.00 8.01 35 ASP B CA 1
ATOM 2751 C C . ASP B 1 35 ? 52.025 22.058 -33.621 1.00 8.10 35 ASP B C 1
ATOM 2752 O O . ASP B 1 35 ? 52.957 22.671 -33.081 1.00 10.25 35 ASP B O 1
ATOM 2757 N N . ARG B 1 36 ? 51.430 22.458 -34.739 1.00 8.65 36 ARG B N 1
ATOM 2758 C CA . ARG B 1 36 ? 51.793 23.690 -35.420 1.00 8.57 36 ARG B CA 1
ATOM 2759 C C . ARG B 1 36 ? 50.502 24.312 -35.952 1.00 7.85 36 ARG B C 1
ATOM 2760 O O . ARG B 1 36 ? 49.504 23.626 -36.154 1.00 8.18 36 ARG B O 1
ATOM 2768 N N . ASP B 1 37 ? 50.517 25.621 -36.128 1.00 7.85 37 ASP B N 1
ATOM 2769 C CA . ASP B 1 37 ? 49.346 26.377 -36.553 1.00 11.60 37 ASP B CA 1
ATOM 2770 C C . ASP B 1 37 ? 49.172 26.779 -38.002 1.00 12.08 37 ASP B C 1
ATOM 2771 O O . ASP B 1 37 ? 50.082 26.741 -38.820 1.00 15.46 37 ASP B O 1
ATOM 2776 N N . ASP B 1 38 ? 48.003 27.365 -38.208 1.00 19.29 38 ASP B N 1
ATOM 2777 C CA . ASP B 1 38 ? 47.551 27.945 -39.464 1.00 19.42 38 ASP B CA 1
ATOM 2778 C C . ASP B 1 38 ? 48.284 29.296 -39.397 1.00 20.23 38 ASP B C 1
ATOM 2779 O O . ASP B 1 38 ? 48.713 29.853 -40.400 1.00 17.51 38 ASP B O 1
ATOM 2784 N N . GLN B 1 39 ? 48.452 29.771 -38.161 1.00 19.81 39 GLN B N 1
ATOM 2785 C CA . GLN B 1 39 ? 49.090 31.043 -37.830 1.00 21.62 39 GLN B CA 1
ATOM 2786 C C . GLN B 1 39 ? 50.590 30.907 -37.512 1.00 19.66 39 GLN B C 1
ATOM 2787 O O . GLN B 1 39 ? 51.207 31.835 -36.982 1.00 18.21 39 GLN B O 1
ATOM 2793 N N . GLY B 1 40 ? 51.150 29.727 -37.743 1.00 14.99 40 GLY B N 1
ATOM 2794 C CA . GLY B 1 40 ? 52.567 29.524 -37.482 1.00 13.28 40 GLY B CA 1
ATOM 2795 C C . GLY B 1 40 ? 53.015 29.374 -36.035 1.00 10.24 40 GLY B C 1
ATOM 2796 O O . GLY B 1 40 ? 54.203 29.523 -35.747 1.00 10.98 40 GLY B O 1
ATOM 2797 N N . ARG B 1 41 ? 52.087 29.091 -35.123 1.00 7.88 41 ARG B N 1
ATOM 2798 C CA . ARG B 1 41 ? 52.441 28.909 -33.725 1.00 7.85 41 ARG B CA 1
ATOM 2799 C C . ARG B 1 41 ? 52.913 27.494 -33.509 1.00 7.85 41 ARG B C 1
ATOM 2800 O O . ARG B 1 41 ? 52.563 26.597 -34.276 1.00 7.85 41 ARG B O 1
ATOM 2808 N N . VAL B 1 42 ? 53.745 27.297 -32.494 1.00 7.85 42 VAL B N 1
ATOM 2809 C CA . VAL B 1 42 ? 54.250 25.968 -32.192 1.00 7.85 42 VAL B CA 1
ATOM 2810 C C . VAL B 1 42 ? 53.812 25.580 -30.789 1.00 7.85 42 VAL B C 1
ATOM 2811 O O . VAL B 1 42 ? 54.000 26.344 -29.842 1.00 7.85 42 VAL B O 1
ATOM 2815 N N . TYR B 1 43 ? 53.167 24.418 -30.694 1.00 8.36 43 TYR B N 1
ATOM 2816 C CA . TYR B 1 43 ? 52.646 23.881 -29.438 1.00 7.85 43 TYR B CA 1
ATOM 2817 C C . TYR B 1 43 ? 53.600 22.878 -28.794 1.00 7.85 43 TYR B C 1
ATOM 2818 O O . TYR B 1 43 ? 54.011 21.931 -29.457 1.00 8.97 43 TYR B O 1
ATOM 2827 N N . LEU B 1 44 ? 53.894 23.043 -27.501 1.00 8.07 44 LEU B N 1
ATOM 2828 C CA . LEU B 1 44 ? 54.792 22.133 -26.768 1.00 7.85 44 LEU B CA 1
ATOM 2829 C C . LEU B 1 44 ? 54.219 21.720 -25.413 1.00 7.85 44 LEU B C 1
ATOM 2830 O O . LEU B 1 44 ? 53.365 22.404 -24.848 1.00 7.85 44 LEU B O 1
ATOM 2835 N N . LYS B 1 45 ? 54.720 20.608 -24.886 1.00 7.85 45 LYS B N 1
ATOM 2836 C CA . LYS B 1 45 ? 54.298 20.084 -23.591 1.00 7.85 45 LYS B CA 1
ATOM 2837 C C . LYS B 1 45 ? 55.511 19.531 -22.861 1.00 7.85 45 LYS B C 1
ATOM 2838 O O . LYS B 1 45 ? 56.618 19.487 -23.406 1.00 7.85 45 LYS B O 1
ATOM 2844 N N . ALA B 1 46 ? 55.296 19.150 -21.608 1.00 7.85 46 ALA B N 1
ATOM 2845 C CA . ALA B 1 46 ? 56.326 18.544 -20.768 1.00 7.85 46 ALA B CA 1
ATOM 2846 C C . ALA B 1 46 ? 55.886 17.088 -20.715 1.00 7.85 46 ALA B C 1
ATOM 2847 O O . ALA B 1 46 ? 54.725 16.783 -20.964 1.00 7.85 46 ALA B O 1
ATOM 2849 N N . TRP B 1 47 ? 56.779 16.181 -20.365 1.00 7.85 47 TRP B N 1
ATOM 2850 C CA . TRP B 1 47 ? 56.405 14.776 -20.381 1.00 7.85 47 TRP B CA 1
ATOM 2851 C C . TRP B 1 47 ? 55.462 14.212 -19.321 1.00 7.85 47 TRP B C 1
ATOM 2852 O O . TRP B 1 47 ? 54.735 13.268 -19.608 1.00 7.91 47 TRP B O 1
ATOM 2863 N N . THR B 1 48 ? 55.455 14.753 -18.109 1.00 7.85 48 THR B N 1
ATOM 2864 C CA . THR B 1 48 ? 54.568 14.203 -17.089 1.00 7.85 48 THR B CA 1
ATOM 2865 C C . THR B 1 48 ? 53.157 14.716 -17.275 1.00 7.85 48 THR B C 1
ATOM 2866 O O . THR B 1 48 ? 52.222 14.299 -16.587 1.00 7.85 48 THR B O 1
ATOM 2870 N N . GLU B 1 49 ? 53.006 15.620 -18.226 1.00 7.85 49 GLU B N 1
ATOM 2871 C CA . GLU B 1 49 ? 51.720 16.211 -18.501 1.00 7.85 49 GLU B CA 1
ATOM 2872 C C . GLU B 1 49 ? 50.860 15.317 -19.370 1.00 7.85 49 GLU B C 1
ATOM 2873 O O . GLU B 1 49 ? 51.318 14.714 -20.326 1.00 7.85 49 GLU B O 1
ATOM 2879 N N . VAL B 1 50 ? 49.606 15.210 -18.969 1.00 7.85 50 VAL B N 1
ATOM 2880 C CA . VAL B 1 50 ? 48.612 14.390 -19.620 1.00 7.85 50 VAL B CA 1
ATOM 2881 C C . VAL B 1 50 ? 47.947 15.059 -20.851 1.00 7.85 50 VAL B C 1
ATOM 2882 O O . VAL B 1 50 ? 47.568 14.382 -21.809 1.00 7.85 50 VAL B O 1
ATOM 2886 N N . ASP B 1 51 ? 47.800 16.379 -20.830 1.00 7.85 51 ASP B N 1
ATOM 2887 C CA . ASP B 1 51 ? 47.191 17.089 -21.953 1.00 7.85 51 ASP B CA 1
ATOM 2888 C C . ASP B 1 51 ? 48.139 17.409 -23.108 1.00 7.85 51 ASP B C 1
ATOM 2889 O O . ASP B 1 51 ? 49.349 17.483 -22.936 1.00 7.85 51 ASP B O 1
ATOM 2894 N N . LYS B 1 52 ? 47.537 17.728 -24.249 1.00 7.85 52 LYS B N 1
ATOM 2895 C CA . LYS B 1 52 ? 48.236 18.049 -25.492 1.00 7.85 52 LYS B CA 1
ATOM 2896 C C . LYS B 1 52 ? 49.404 19.032 -25.403 1.00 7.85 52 LYS B C 1
ATOM 2897 O O . LYS B 1 52 ? 50.501 18.744 -25.888 1.00 8.74 52 LYS B O 1
ATOM 2903 N N . PHE B 1 53 ? 49.171 20.194 -24.807 1.00 7.85 53 PHE B N 1
ATOM 2904 C CA . PHE B 1 53 ? 50.221 21.200 -24.712 1.00 7.85 53 PHE B CA 1
ATOM 2905 C C . PHE B 1 53 ? 50.091 22.128 -23.507 1.00 7.85 53 PHE B C 1
ATOM 2906 O O . PHE B 1 53 ? 48.995 22.318 -22.966 1.00 7.89 53 PHE B O 1
ATOM 2914 N N . SER B 1 54 ? 51.211 22.735 -23.131 1.00 7.85 54 SER B N 1
ATOM 2915 C CA . SER B 1 54 ? 51.248 23.668 -22.025 1.00 7.85 54 SER B CA 1
ATOM 2916 C C . SER B 1 54 ? 51.973 24.945 -22.431 1.00 7.85 54 SER B C 1
ATOM 2917 O O . SER B 1 54 ? 51.742 26.009 -21.860 1.00 7.85 54 SER B O 1
ATOM 2920 N N . LEU B 1 55 ? 52.817 24.861 -23.447 1.00 7.85 55 LEU B N 1
ATOM 2921 C CA . LEU B 1 55 ? 53.550 26.036 -23.887 1.00 7.85 55 LEU B CA 1
ATOM 2922 C C . LEU B 1 55 ? 53.320 26.296 -25.356 1.00 7.85 55 LEU B C 1
ATOM 2923 O O . LEU B 1 55 ? 53.493 25.390 -26.165 1.00 7.85 55 LEU B O 1
ATOM 2928 N N . VAL B 1 56 ? 52.872 27.499 -25.701 1.00 7.85 56 VAL B N 1
ATOM 2929 C CA . VAL B 1 56 ? 52.671 27.839 -27.105 1.00 7.85 56 VAL B CA 1
ATOM 2930 C C . VAL B 1 56 ? 53.521 29.066 -27.456 1.00 7.85 56 VAL B C 1
ATOM 2931 O O . VAL B 1 56 ? 53.552 30.057 -26.724 1.00 8.29 56 VAL B O 1
ATOM 2935 N N . LEU B 1 57 ? 54.330 28.921 -28.497 1.00 7.85 57 LEU B N 1
ATOM 2936 C CA . LEU B 1 57 ? 55.230 29.979 -28.945 1.00 7.85 57 LEU B CA 1
ATOM 2937 C C . LEU B 1 57 ? 54.685 30.737 -30.143 1.00 7.85 57 LEU B C 1
ATOM 2938 O O . LEU B 1 57 ? 54.176 30.142 -31.082 1.00 8.76 57 LEU B O 1
ATOM 2943 N N . ARG B 1 58 ? 54.829 32.050 -30.123 1.00 7.85 58 ARG B N 1
ATOM 2944 C CA . ARG B 1 58 ? 54.359 32.886 -31.217 1.00 12.71 58 ARG B CA 1
ATOM 2945 C C . ARG B 1 58 ? 55.393 33.947 -31.633 1.00 15.89 58 ARG B C 1
ATOM 2946 O O . ARG B 1 58 ? 55.821 34.774 -30.812 1.00 14.12 58 ARG B O 1
ATOM 2954 N N . GLU B 1 59 ? 55.832 33.880 -32.892 1.00 16.16 59 GLU B N 1
ATOM 2955 C CA . GLU B 1 59 ? 56.801 34.842 -33.426 1.00 16.44 59 GLU B CA 1
ATOM 2956 C C . GLU B 1 59 ? 56.166 36.217 -33.392 1.00 15.21 59 GLU B C 1
ATOM 2957 O O . GLU B 1 59 ? 55.046 36.395 -33.875 1.00 17.63 59 GLU B O 1
ATOM 2963 N N . ALA B 1 60 ? 56.870 37.176 -32.807 1.00 16.62 60 ALA B N 1
ATOM 2964 C CA . ALA B 1 60 ? 56.369 38.536 -32.695 1.00 15.27 60 ALA B CA 1
ATOM 2965 C C . ALA B 1 60 ? 57.544 39.484 -32.661 1.00 16.30 60 ALA B C 1
ATOM 2966 O O . ALA B 1 60 ? 58.690 39.061 -32.598 1.00 13.54 60 ALA B O 1
ATOM 2968 N N . ASP B 1 61 ? 57.250 40.773 -32.682 1.00 22.43 61 ASP B N 1
ATOM 2969 C CA . ASP B 1 61 ? 58.290 41.786 -32.674 1.00 22.96 61 ASP B CA 1
ATOM 2970 C C . ASP B 1 61 ? 58.856 42.059 -31.303 1.00 19.95 61 ASP B C 1
ATOM 2971 O O . ASP B 1 61 ? 59.996 42.484 -31.191 1.00 21.69 61 ASP B O 1
ATOM 2976 N N . GLU B 1 62 ? 58.060 41.840 -30.264 1.00 17.38 62 GLU B N 1
ATOM 2977 C CA . GLU B 1 62 ? 58.531 42.036 -28.897 1.00 18.52 62 GLU B CA 1
ATOM 2978 C C . GLU B 1 62 ? 58.272 40.764 -28.093 1.00 14.21 62 GLU B C 1
ATOM 2979 O O . GLU B 1 62 ? 57.339 40.008 -28.392 1.00 15.11 62 GLU B O 1
ATOM 2985 N N . PRO B 1 63 ? 59.192 40.422 -27.181 1.00 10.41 63 PRO B N 1
ATOM 2986 C CA . PRO B 1 63 ? 58.993 39.219 -26.376 1.00 8.16 63 PRO B CA 1
ATOM 2987 C C . PRO B 1 63 ? 57.961 39.532 -25.306 1.00 7.85 63 PRO B C 1
ATOM 2988 O O . PRO B 1 63 ? 57.457 40.654 -25.244 1.00 7.85 63 PRO B O 1
ATOM 2992 N N . GLY B 1 64 ? 57.619 38.544 -24.492 1.00 7.85 64 GLY B N 1
ATOM 2993 C CA . GLY B 1 64 ? 56.650 38.788 -23.449 1.00 7.85 64 GLY B CA 1
ATOM 2994 C C . GLY B 1 64 ? 55.612 37.697 -23.398 1.00 7.95 64 GLY B C 1
ATOM 2995 O O . GLY B 1 64 ? 55.770 36.669 -24.053 1.00 8.42 64 GLY B O 1
ATOM 2996 N N . MET B 1 65 ? 54.559 37.918 -22.614 1.00 7.85 65 MET B N 1
ATOM 2997 C CA . MET B 1 65 ? 53.483 36.957 -22.454 1.00 7.85 65 MET B CA 1
ATOM 2998 C C . MET B 1 65 ? 52.202 37.453 -23.101 1.00 8.94 65 MET B C 1
ATOM 2999 O O . MET B 1 65 ? 51.834 38.625 -22.965 1.00 10.90 65 MET B O 1
ATOM 3004 N N . ASP B 1 66 ? 51.533 36.564 -23.821 1.00 8.74 66 ASP B N 1
ATOM 3005 C CA . ASP B 1 66 ? 50.269 36.903 -24.448 1.00 12.02 66 ASP B CA 1
ATOM 3006 C C . ASP B 1 66 ? 49.164 36.616 -23.451 1.00 10.44 66 ASP B C 1
ATOM 3007 O O . ASP B 1 66 ? 48.250 37.415 -23.285 1.00 11.48 66 ASP B O 1
ATOM 3012 N N . PHE B 1 67 ? 49.234 35.461 -22.798 1.00 9.18 67 PHE B N 1
ATOM 3013 C CA . PHE B 1 67 ? 48.216 35.087 -21.826 1.00 7.85 67 PHE B CA 1
ATOM 3014 C C . PHE B 1 67 ? 48.553 33.786 -21.133 1.00 7.85 67 PHE B C 1
ATOM 3015 O O . PHE B 1 67 ? 49.303 32.971 -21.667 1.00 7.85 67 PHE B O 1
ATOM 3023 N N . MET B 1 68 ? 48.009 33.609 -19.935 1.00 7.85 68 MET B N 1
ATOM 3024 C CA . MET B 1 68 ? 48.216 32.397 -19.152 1.00 7.85 68 MET B CA 1
ATOM 3025 C C . MET B 1 68 ? 46.842 31.796 -18.904 1.00 7.85 68 MET B C 1
ATOM 3026 O O . MET B 1 68 ? 45.905 32.508 -18.532 1.00 7.85 68 MET B O 1
ATOM 3031 N N . GLY B 1 69 ? 46.709 30.497 -19.152 1.00 7.85 69 GLY B N 1
ATOM 3032 C CA . GLY B 1 69 ? 45.436 29.838 -18.955 1.00 7.85 69 GLY B CA 1
ATOM 3033 C C . GLY B 1 69 ? 45.505 28.811 -17.852 1.00 7.85 69 GLY B C 1
ATOM 3034 O O . GLY B 1 69 ? 46.551 28.200 -17.633 1.00 7.85 69 GLY B O 1
ATOM 3035 N N . PHE B 1 70 ? 44.399 28.668 -17.132 1.00 7.85 70 PHE B N 1
ATOM 3036 C CA . PHE B 1 70 ? 44.260 27.704 -16.051 1.00 7.85 70 PHE B CA 1
ATOM 3037 C C . PHE B 1 70 ? 43.146 26.758 -16.472 1.00 7.85 70 PHE B C 1
ATOM 3038 O O . PHE B 1 70 ? 42.154 27.186 -17.064 1.00 7.85 70 PHE B O 1
ATOM 3046 N N . LYS B 1 71 ? 43.309 25.477 -16.181 1.00 7.85 71 LYS B N 1
ATOM 3047 C CA . LYS B 1 71 ? 42.310 24.491 -16.548 1.00 7.85 71 LYS B CA 1
ATOM 3048 C C . LYS B 1 71 ? 41.347 24.255 -15.397 1.00 7.85 71 LYS B C 1
ATOM 3049 O O . LYS B 1 71 ? 41.772 24.177 -14.245 1.00 7.85 71 LYS B O 1
ATOM 3055 N N . VAL B 1 72 ? 40.055 24.179 -15.702 1.00 7.85 72 VAL B N 1
ATOM 3056 C CA . VAL B 1 72 ? 39.025 23.955 -14.689 1.00 7.94 72 VAL B CA 1
ATOM 3057 C C . VAL B 1 72 ? 38.473 22.533 -14.787 1.00 8.14 72 VAL B C 1
ATOM 3058 O O . VAL B 1 72 ? 38.543 21.909 -15.851 1.00 12.97 72 VAL B O 1
ATOM 3062 N N . VAL B 1 73 ? 37.907 22.027 -13.695 1.00 11.73 73 VAL B N 1
ATOM 3063 C CA . VAL B 1 73 ? 37.363 20.666 -13.676 1.00 14.75 73 VAL B CA 1
ATOM 3064 C C . VAL B 1 73 ? 36.434 20.324 -14.845 1.00 16.17 73 VAL B C 1
ATOM 3065 O O . VAL B 1 73 ? 36.670 19.346 -15.558 1.00 17.00 73 VAL B O 1
ATOM 3069 N N . ASP B 1 74 ? 35.363 21.094 -15.024 1.00 13.69 74 ASP B N 1
ATOM 3070 C CA . ASP B 1 74 ? 34.430 20.813 -16.106 1.00 13.51 74 ASP B CA 1
ATOM 3071 C C . ASP B 1 74 ? 33.750 22.042 -16.683 1.00 12.56 74 ASP B C 1
ATOM 3072 O O . ASP B 1 74 ? 34.016 23.168 -16.267 1.00 14.32 74 ASP B O 1
ATOM 3077 N N . GLU B 1 75 ? 32.848 21.804 -17.627 1.00 15.55 75 GLU B N 1
ATOM 3078 C CA . GLU B 1 75 ? 32.105 22.865 -18.294 1.00 15.84 75 GLU B CA 1
ATOM 3079 C C . GLU B 1 75 ? 31.142 23.575 -17.344 1.00 14.94 75 GLU B C 1
ATOM 3080 O O . GLU B 1 75 ? 30.933 24.784 -17.461 1.00 13.13 75 GLU B O 1
ATOM 3086 N N . ASP B 1 76 ? 30.589 22.843 -16.379 1.00 13.62 76 ASP B N 1
ATOM 3087 C CA . ASP B 1 76 ? 29.656 23.441 -15.425 1.00 13.15 76 ASP B CA 1
ATOM 3088 C C . ASP B 1 76 ? 30.392 24.518 -14.652 1.00 12.92 76 ASP B C 1
ATOM 3089 O O . ASP B 1 76 ? 29.884 25.625 -14.455 1.00 16.37 76 ASP B O 1
ATOM 3094 N N . ALA B 1 77 ? 31.610 24.190 -14.241 1.00 12.69 77 ALA B N 1
ATOM 3095 C CA . ALA B 1 77 ? 32.449 25.121 -13.514 1.00 8.04 77 ALA B CA 1
ATOM 3096 C C . ALA B 1 77 ? 32.891 26.236 -14.468 1.00 7.85 77 ALA B C 1
ATOM 3097 O O . ALA B 1 77 ? 33.000 27.388 -14.063 1.00 7.94 77 ALA B O 1
ATOM 3099 N N . LEU B 1 78 ? 33.098 25.913 -15.741 1.00 7.85 78 LEU B N 1
ATOM 3100 C CA . LEU B 1 78 ? 33.507 26.928 -16.706 1.00 7.85 78 LEU B CA 1
ATOM 3101 C C . LEU B 1 78 ? 32.439 28.027 -16.829 1.00 9.00 78 LEU B C 1
ATOM 3102 O O . LEU B 1 78 ? 32.757 29.219 -16.764 1.00 7.85 78 LEU B O 1
ATOM 3107 N N . ARG B 1 79 ? 31.173 27.631 -16.952 1.00 9.36 79 ARG B N 1
ATOM 3108 C CA . ARG B 1 79 ? 30.078 28.591 -17.079 1.00 10.04 79 ARG B CA 1
ATOM 3109 C C . ARG B 1 79 ? 29.874 29.384 -15.810 1.00 8.27 79 ARG B C 1
ATOM 3110 O O . ARG B 1 79 ? 29.483 30.551 -15.852 1.00 12.33 79 ARG B O 1
ATOM 3118 N N . GLN B 1 80 ? 30.111 28.758 -14.683 1.00 7.97 80 GLN B N 1
ATOM 3119 C CA . GLN B 1 80 ? 29.845 29.375 -13.376 1.00 11.19 80 GLN B CA 1
ATOM 3120 C C . GLN B 1 80 ? 30.929 30.415 -13.070 1.00 11.31 80 GLN B C 1
ATOM 3121 O O . GLN B 1 80 ? 30.627 31.579 -12.752 1.00 8.01 80 GLN B O 1
ATOM 3127 N N . LEU B 1 81 ? 32.222 30.188 -13.440 1.00 10.95 81 LEU B N 1
ATOM 3128 C CA . LEU B 1 81 ? 33.318 31.160 -13.264 1.00 10.95 81 LEU B CA 1
ATOM 3129 C C . LEU B 1 81 ? 33.263 32.229 -14.353 1.00 8.89 81 LEU B C 1
ATOM 3130 O O . LEU B 1 81 ? 33.781 33.334 -14.214 1.00 10.81 81 LEU B O 1
ATOM 3135 N N . GLU B 1 82 ? 32.615 31.883 -15.446 1.00 8.99 82 GLU B N 1
ATOM 3136 C CA . GLU B 1 82 ? 32.467 32.780 -16.567 1.00 7.85 82 GLU B CA 1
ATOM 3137 C C . GLU B 1 82 ? 31.417 33.829 -16.194 1.00 7.85 82 GLU B C 1
ATOM 3138 O O . GLU B 1 82 ? 31.638 35.031 -16.392 1.00 8.07 82 GLU B O 1
ATOM 3144 N N . ARG B 1 83 ? 30.296 33.374 -15.622 1.00 7.85 83 ARG B N 1
ATOM 3145 C CA . ARG B 1 83 ? 29.209 34.272 -15.198 1.00 8.29 83 ARG B CA 1
ATOM 3146 C C . ARG B 1 83 ? 29.614 35.132 -13.994 1.00 7.85 83 ARG B C 1
ATOM 3147 O O . ARG B 1 83 ? 29.275 36.314 -13.937 1.00 7.85 83 ARG B O 1
ATOM 3155 N N . ASP B 1 84 ? 30.381 34.558 -13.066 1.00 7.85 84 ASP B N 1
ATOM 3156 C CA . ASP B 1 84 ? 30.836 35.284 -11.879 1.00 7.85 84 ASP B CA 1
ATOM 3157 C C . ASP B 1 84 ? 31.786 36.421 -12.239 1.00 7.85 84 ASP B C 1
ATOM 3158 O O . ASP B 1 84 ? 31.768 37.472 -11.596 1.00 7.85 84 ASP B O 1
ATOM 3163 N N . LEU B 1 85 ? 32.595 36.204 -13.279 1.00 7.85 85 LEU B N 1
ATOM 3164 C CA . LEU B 1 85 ? 33.559 37.188 -13.777 1.00 7.85 85 LEU B CA 1
ATOM 3165 C C . LEU B 1 85 ? 32.797 38.348 -14.373 1.00 8.97 85 LEU B C 1
ATOM 3166 O O . LEU B 1 85 ? 33.129 39.508 -14.159 1.00 9.37 85 LEU B O 1
ATOM 3171 N N . MET B 1 86 ? 31.763 38.027 -15.131 1.00 11.84 86 MET B N 1
ATOM 3172 C CA . MET B 1 86 ? 30.948 39.055 -15.748 1.00 16.93 86 MET B CA 1
ATOM 3173 C C . MET B 1 86 ? 30.121 39.747 -14.683 1.00 17.30 86 MET B C 1
ATOM 3174 O O . MET B 1 86 ? 29.821 40.930 -14.799 1.00 18.89 86 MET B O 1
ATOM 3179 N N . ALA B 1 87 ? 29.749 38.999 -13.649 1.00 20.01 87 ALA B N 1
ATOM 3180 C CA . ALA B 1 87 ? 28.964 39.542 -12.543 1.00 17.50 87 ALA B CA 1
ATOM 3181 C C . ALA B 1 87 ? 29.846 40.428 -11.666 1.00 17.97 87 ALA B C 1
ATOM 3182 O O . ALA B 1 87 ? 29.375 41.395 -11.073 1.00 19.77 87 ALA B O 1
ATOM 3184 N N . TYR B 1 88 ? 31.128 40.083 -11.591 1.00 17.99 88 TYR B N 1
ATOM 3185 C CA . TYR B 1 88 ? 32.095 40.837 -10.810 1.00 20.88 88 TYR B CA 1
ATOM 3186 C C . TYR B 1 88 ? 32.374 42.185 -11.488 1.00 22.46 88 TYR B C 1
ATOM 3187 O O . TYR B 1 88 ? 32.717 43.172 -10.825 1.00 22.66 88 TYR B O 1
ATOM 3196 N N . GLY B 1 89 ? 32.226 42.223 -12.809 1.00 19.89 89 GLY B N 1
ATOM 3197 C CA . GLY B 1 89 ? 32.466 43.449 -13.545 1.00 21.94 89 GLY B CA 1
ATOM 3198 C C . GLY B 1 89 ? 33.595 43.297 -14.544 1.00 22.48 89 GLY B C 1
ATOM 3199 O O . GLY B 1 89 ? 33.969 44.246 -15.235 1.00 23.73 89 GLY B O 1
ATOM 3200 N N . CYS B 1 90 ? 34.173 42.103 -14.599 1.00 26.64 90 CYS B N 1
ATOM 3201 C CA . CYS B 1 90 ? 35.259 41.837 -15.532 1.00 24.86 90 CYS B CA 1
ATOM 3202 C C . CYS B 1 90 ? 34.717 41.604 -16.941 1.00 25.09 90 CYS B C 1
ATOM 3203 O O . CYS B 1 90 ? 33.852 40.755 -17.142 1.00 24.69 90 CYS B O 1
ATOM 3206 N N . ALA B 1 91 ? 35.185 42.398 -17.901 1.00 22.04 91 ALA B N 1
ATOM 3207 C CA . ALA B 1 91 ? 34.761 42.259 -19.294 1.00 21.07 91 ALA B CA 1
ATOM 3208 C C . ALA B 1 91 ? 35.473 41.048 -19.865 1.00 17.95 91 ALA B C 1
ATOM 3209 O O . ALA B 1 91 ? 36.691 41.071 -20.050 1.00 18.41 91 ALA B O 1
ATOM 3211 N N . VAL B 1 92 ? 34.698 39.996 -20.104 1.00 15.24 92 VAL B N 1
ATOM 3212 C CA . VAL B 1 92 ? 35.174 38.708 -20.610 1.00 12.58 92 VAL B CA 1
ATOM 3213 C C . VAL B 1 92 ? 35.202 38.566 -22.151 1.00 14.00 92 VAL B C 1
ATOM 3214 O O . VAL B 1 92 ? 34.414 39.195 -22.857 1.00 14.64 92 VAL B O 1
ATOM 3218 N N . GLU B 1 93 ? 36.146 37.769 -22.654 1.00 15.33 93 GLU B N 1
ATOM 3219 C CA . GLU B 1 93 ? 36.287 37.473 -24.083 1.00 13.47 93 GLU B CA 1
ATOM 3220 C C . GLU B 1 93 ? 35.981 35.998 -24.218 1.00 13.41 93 GLU B C 1
ATOM 3221 O O . GLU B 1 93 ? 36.575 35.175 -23.517 1.00 12.58 93 GLU B O 1
ATOM 3227 N N . GLN B 1 94 ? 35.059 35.663 -25.093 1.00 14.92 94 GLN B N 1
ATOM 3228 C CA . GLN B 1 94 ? 34.773 34.242 -25.330 1.00 17.07 94 GLN B CA 1
ATOM 3229 C C . GLN B 1 94 ? 35.603 33.738 -26.508 1.00 17.60 94 GLN B C 1
ATOM 3230 O O . GLN B 1 94 ? 35.550 34.302 -27.610 1.00 17.77 94 GLN B O 1
ATOM 3236 N N . LEU B 1 95 ? 36.533 32.825 -26.244 1.00 12.91 95 LEU B N 1
ATOM 3237 C CA . LEU B 1 95 ? 37.365 32.258 -27.300 1.00 12.12 95 LEU B CA 1
ATOM 3238 C C . LEU B 1 95 ? 36.777 30.906 -27.656 1.00 11.14 95 LEU B C 1
ATOM 3239 O O . LEU B 1 95 ? 36.496 30.092 -26.770 1.00 12.13 95 LEU B O 1
ATOM 3244 N N . PRO B 1 96 ? 36.534 30.663 -28.955 1.00 11.05 96 PRO B N 1
ATOM 3245 C CA . PRO B 1 96 ? 35.965 29.413 -29.478 1.00 9.11 96 PRO B CA 1
ATOM 3246 C C . PRO B 1 96 ? 36.933 28.236 -29.516 1.00 8.46 96 PRO B C 1
ATOM 3247 O O . PRO B 1 96 ? 38.141 28.410 -29.674 1.00 11.53 96 PRO B O 1
ATOM 3251 N N . ALA B 1 97 ? 36.387 27.032 -29.388 1.00 11.98 97 ALA B N 1
ATOM 3252 C CA . ALA B 1 97 ? 37.190 25.813 -29.415 1.00 10.03 97 ALA B CA 1
ATOM 3253 C C . ALA B 1 97 ? 37.866 25.695 -30.760 1.00 12.10 97 ALA B C 1
ATOM 3254 O O . ALA B 1 97 ? 37.234 25.901 -31.786 1.00 11.60 97 ALA B O 1
ATOM 3256 N N . GLY B 1 98 ? 39.152 25.378 -30.751 1.00 13.07 98 GLY B N 1
ATOM 3257 C CA . GLY B 1 98 ? 39.876 25.242 -31.995 1.00 11.17 98 GLY B CA 1
ATOM 3258 C C . GLY B 1 98 ? 40.766 26.420 -32.328 1.00 14.24 98 GLY B C 1
ATOM 3259 O O . GLY B 1 98 ? 41.797 26.241 -32.981 1.00 16.62 98 GLY B O 1
ATOM 3260 N N . GLU B 1 99 ? 40.410 27.617 -31.866 1.00 13.74 99 GLU B N 1
ATOM 3261 C CA . GLU B 1 99 ? 41.217 28.807 -32.147 1.00 15.32 99 GLU B CA 1
ATOM 3262 C C . GLU B 1 99 ? 42.666 28.581 -31.680 1.00 15.38 99 GLU B C 1
ATOM 3263 O O . GLU B 1 99 ? 43.602 29.273 -32.099 1.00 12.24 99 GLU B O 1
ATOM 3269 N N . LEU B 1 100 ? 42.813 27.603 -30.790 1.00 11.30 100 LEU B N 1
ATOM 3270 C CA . LEU B 1 100 ? 44.086 27.129 -30.290 1.00 9.48 100 LEU B CA 1
ATOM 3271 C C . LEU B 1 100 ? 43.885 25.660 -30.635 1.00 8.06 100 LEU B C 1
ATOM 3272 O O . LEU B 1 100 ? 42.925 25.038 -30.170 1.00 9.38 100 LEU B O 1
ATOM 3277 N N . ASN B 1 101 ? 44.712 25.125 -31.525 1.00 13.20 101 ASN B N 1
ATOM 3278 C CA . ASN B 1 101 ? 44.578 23.722 -31.935 1.00 12.03 101 ASN B CA 1
ATOM 3279 C C . ASN B 1 101 ? 44.518 22.744 -30.751 1.00 13.27 101 ASN B C 1
ATOM 3280 O O . ASN B 1 101 ? 45.389 22.748 -29.880 1.00 15.28 101 ASN B O 1
ATOM 3285 N N . SER B 1 102 ? 43.474 21.919 -30.732 1.00 14.02 102 SER B N 1
ATOM 3286 C CA . SER B 1 102 ? 43.254 20.903 -29.698 1.00 15.99 102 SER B CA 1
ATOM 3287 C C . SER B 1 102 ? 42.790 21.413 -28.338 1.00 14.52 102 SER B C 1
ATOM 3288 O O . SER B 1 102 ? 42.766 20.666 -27.351 1.00 14.24 102 SER B O 1
ATOM 3291 N N . CYS B 1 103 ? 42.364 22.665 -28.295 1.00 12.87 103 CYS B N 1
ATOM 3292 C CA . CYS B 1 103 ? 41.918 23.229 -27.046 1.00 8.09 103 CYS B CA 1
ATOM 3293 C C . CYS B 1 103 ? 40.442 23.542 -27.107 1.00 9.21 103 CYS B C 1
ATOM 3294 O O . CYS B 1 103 ? 39.898 23.871 -28.169 1.00 7.85 103 CYS B O 1
ATOM 3297 N N . GLY B 1 104 ? 39.777 23.364 -25.976 1.00 9.91 104 GLY B N 1
ATOM 3298 C CA . GLY B 1 104 ? 38.362 23.649 -25.915 1.00 9.07 104 GLY B CA 1
ATOM 3299 C C . GLY B 1 104 ? 38.169 25.146 -25.964 1.00 9.97 104 GLY B C 1
ATOM 3300 O O . GLY B 1 104 ? 39.059 25.886 -26.413 1.00 11.19 104 GLY B O 1
ATOM 3301 N N . ARG B 1 105 ? 37.001 25.598 -25.520 1.00 11.96 105 ARG B N 1
ATOM 3302 C CA . ARG B 1 105 ? 36.719 27.024 -25.525 1.00 10.35 105 ARG B CA 1
ATOM 3303 C C . ARG B 1 105 ? 37.372 27.664 -24.319 1.00 10.30 105 ARG B C 1
ATOM 3304 O O . ARG B 1 105 ? 37.599 27.007 -23.300 1.00 10.18 105 ARG B O 1
ATOM 3312 N N . ARG B 1 106 ? 37.718 28.931 -24.450 1.00 7.85 106 ARG B N 1
ATOM 3313 C CA . ARG B 1 106 ? 38.341 29.627 -23.349 1.00 7.85 106 ARG B CA 1
ATOM 3314 C C . ARG B 1 106 ? 37.601 30.898 -23.038 1.00 7.85 106 ARG B C 1
ATOM 3315 O O . ARG B 1 106 ? 36.793 31.384 -23.828 1.00 7.85 106 ARG B O 1
ATOM 3323 N N . VAL B 1 107 ? 37.836 31.384 -21.836 1.00 7.85 107 VAL B N 1
ATOM 3324 C CA . VAL B 1 107 ? 37.239 32.604 -21.352 1.00 7.85 107 VAL B CA 1
ATOM 3325 C C . VAL B 1 107 ? 38.480 33.395 -21.071 1.00 7.85 107 VAL B C 1
ATOM 3326 O O . VAL B 1 107 ? 39.336 32.941 -20.311 1.00 8.61 107 VAL B O 1
ATOM 3330 N N . ARG B 1 108 ? 38.656 34.503 -21.767 1.00 7.85 108 ARG B N 1
ATOM 3331 C CA . ARG B 1 108 ? 39.847 35.295 -21.532 1.00 7.85 108 ARG B CA 1
ATOM 3332 C C . ARG B 1 108 ? 39.501 36.655 -20.964 1.00 7.91 108 ARG B C 1
ATOM 3333 O O . ARG B 1 108 ? 38.781 37.426 -21.591 1.00 7.85 108 ARG B O 1
ATOM 3341 N N . PHE B 1 109 ? 40.009 36.945 -19.774 1.00 7.85 109 PHE B N 1
ATOM 3342 C CA . PHE B 1 109 ? 39.752 38.217 -19.135 1.00 7.85 109 PHE B CA 1
ATOM 3343 C C . PHE B 1 109 ? 41.050 38.919 -18.897 1.00 7.85 109 PHE B C 1
ATOM 3344 O O . PHE B 1 109 ? 42.116 38.345 -19.097 1.00 7.85 109 PHE B O 1
ATOM 3352 N N . GLN B 1 110 ? 40.963 40.184 -18.518 1.00 12.95 110 GLN B N 1
ATOM 3353 C CA . GLN B 1 110 ? 42.160 40.950 -18.235 1.00 13.77 110 GLN B CA 1
ATOM 3354 C C . GLN B 1 110 ? 42.220 41.370 -16.786 1.00 12.99 110 GLN B C 1
ATOM 3355 O O . GLN B 1 110 ? 41.332 42.061 -16.287 1.00 15.12 110 GLN B O 1
ATOM 3361 N N . ALA B 1 111 ? 43.279 40.935 -16.117 1.00 11.49 111 ALA B N 1
ATOM 3362 C CA . ALA B 1 111 ? 43.513 41.256 -14.721 1.00 14.07 111 ALA B CA 1
ATOM 3363 C C . ALA B 1 111 ? 43.738 42.756 -14.581 1.00 13.36 111 ALA B C 1
ATOM 3364 O O . ALA B 1 111 ? 44.230 43.409 -15.508 1.00 14.25 111 ALA B O 1
ATOM 3366 N N . PRO B 1 112 ? 43.388 43.323 -13.415 1.00 11.95 112 PRO B N 1
ATOM 3367 C CA . PRO B 1 112 ? 43.567 44.754 -13.173 1.00 8.50 112 PRO B CA 1
ATOM 3368 C C . PRO B 1 112 ? 45.044 45.129 -13.340 1.00 8.82 112 PRO B C 1
ATOM 3369 O O . PRO B 1 112 ? 45.374 46.251 -13.716 1.00 10.24 112 PRO B O 1
ATOM 3373 N N . SER B 1 113 ? 45.925 44.159 -13.111 1.00 7.85 113 SER B N 1
ATOM 3374 C CA . SER B 1 113 ? 47.354 44.378 -13.244 1.00 7.85 113 SER B CA 1
ATOM 3375 C C . SER B 1 113 ? 47.804 44.476 -14.718 1.00 7.85 113 SER B C 1
ATOM 3376 O O . SER B 1 113 ? 48.961 44.791 -15.005 1.00 7.85 113 SER B O 1
ATOM 3379 N N . GLY B 1 114 ? 46.907 44.150 -15.646 1.00 7.85 114 GLY B N 1
ATOM 3380 C CA . GLY B 1 114 ? 47.230 44.238 -17.064 1.00 7.85 114 GLY B CA 1
ATOM 3381 C C . GLY B 1 114 ? 47.531 42.942 -17.799 1.00 7.85 114 GLY B C 1
ATOM 3382 O O . GLY B 1 114 ? 47.795 42.954 -19.001 1.00 7.85 114 GLY B O 1
ATOM 3383 N N . HIS B 1 115 ? 47.494 41.822 -17.087 1.00 7.85 115 HIS B N 1
ATOM 3384 C CA . HIS B 1 115 ? 47.787 40.531 -17.683 1.00 7.85 115 HIS B CA 1
ATOM 3385 C C . HIS B 1 115 ? 46.529 39.836 -18.163 1.00 7.85 115 HIS B C 1
ATOM 3386 O O . HIS B 1 115 ? 45.466 39.989 -17.575 1.00 7.85 115 HIS B O 1
ATOM 3393 N N . HIS B 1 116 ? 46.645 39.066 -19.231 1.00 7.85 116 HIS B N 1
ATOM 3394 C CA . HIS B 1 116 ? 45.496 38.365 -19.749 1.00 7.85 116 HIS B CA 1
ATOM 3395 C C . HIS B 1 116 ? 45.534 36.939 -19.283 1.00 7.85 116 HIS B C 1
ATOM 3396 O O . HIS B 1 116 ? 46.541 36.255 -19.447 1.00 7.85 116 HIS B O 1
ATOM 3403 N N . PHE B 1 117 ? 44.438 36.517 -18.665 1.00 7.85 117 PHE B N 1
ATOM 3404 C CA . PHE B 1 117 ? 44.301 35.173 -18.153 1.00 7.85 117 PHE B CA 1
ATOM 3405 C C . PHE B 1 117 ? 43.128 34.473 -18.820 1.00 7.85 117 PHE B C 1
ATOM 3406 O O . PHE B 1 117 ? 42.188 35.118 -19.290 1.00 7.85 117 PHE B O 1
ATOM 3414 N N . GLU B 1 118 ? 43.205 33.148 -18.883 1.00 7.85 118 GLU B N 1
ATOM 3415 C CA . GLU B 1 118 ? 42.172 32.330 -19.498 1.00 7.85 118 GLU B CA 1
ATOM 3416 C C . GLU B 1 118 ? 41.774 31.183 -18.576 1.00 7.85 118 GLU B C 1
ATOM 3417 O O . GLU B 1 118 ? 42.556 30.741 -17.723 1.00 7.85 118 GLU B O 1
ATOM 3423 N N . LEU B 1 119 ? 40.552 30.707 -18.767 1.00 7.85 119 LEU B N 1
ATOM 3424 C CA . LEU B 1 119 ? 40.010 29.585 -18.029 1.00 7.85 119 LEU B CA 1
ATOM 3425 C C . LEU B 1 119 ? 39.553 28.634 -19.143 1.00 11.03 119 LEU B C 1
ATOM 3426 O O . LEU B 1 119 ? 39.092 29.100 -20.199 1.00 7.85 119 LEU B O 1
ATOM 3431 N N . TYR B 1 120 ? 39.708 27.326 -18.951 1.00 8.10 120 TYR B N 1
ATOM 3432 C CA . TYR B 1 120 ? 39.263 26.368 -19.964 1.00 7.85 120 TYR B CA 1
ATOM 3433 C C . TYR B 1 120 ? 39.007 24.985 -19.379 1.00 8.27 120 TYR B C 1
ATOM 3434 O O . TYR B 1 120 ? 39.764 24.514 -18.525 1.00 11.43 120 TYR B O 1
ATOM 3443 N N . ALA B 1 121 ? 37.923 24.351 -19.812 1.00 8.16 121 ALA B N 1
ATOM 3444 C CA . ALA B 1 121 ? 37.571 23.025 -19.303 1.00 11.85 121 ALA B CA 1
ATOM 3445 C C . ALA B 1 121 ? 38.147 21.870 -20.122 1.00 10.04 121 ALA B C 1
ATOM 3446 O O . ALA B 1 121 ? 38.511 20.842 -19.569 1.00 8.68 121 ALA B O 1
ATOM 3448 N N . ASP B 1 122 ? 38.253 22.071 -21.433 1.00 14.83 122 ASP B N 1
ATOM 3449 C CA . ASP B 1 122 ? 38.731 21.051 -22.363 1.00 11.56 122 ASP B CA 1
ATOM 3450 C C . ASP B 1 122 ? 40.109 21.241 -22.973 1.00 9.41 122 ASP B C 1
ATOM 3451 O O . ASP B 1 122 ? 40.561 22.353 -23.212 1.00 10.39 122 ASP B O 1
ATOM 3456 N N . LYS B 1 123 ? 40.719 20.115 -23.301 1.00 7.85 123 LYS B N 1
ATOM 3457 C CA . LYS B 1 123 ? 42.007 20.052 -23.962 1.00 7.85 123 LYS B CA 1
ATOM 3458 C C . LYS B 1 123 ? 42.255 18.583 -24.293 1.00 7.85 123 LYS B C 1
ATOM 3459 O O . LYS B 1 123 ? 41.906 17.686 -23.519 1.00 7.85 123 LYS B O 1
ATOM 3465 N N . GLU B 1 124 ? 42.798 18.344 -25.479 1.00 7.85 124 GLU B N 1
ATOM 3466 C CA . GLU B 1 124 ? 43.068 16.999 -25.952 1.00 7.85 124 GLU B CA 1
ATOM 3467 C C . GLU B 1 124 ? 44.021 16.219 -25.042 1.00 8.14 124 GLU B C 1
ATOM 3468 O O . GLU B 1 124 ? 45.172 16.614 -24.831 1.00 8.85 124 GLU B O 1
ATOM 3474 N N . TYR B 1 125 ? 43.529 15.095 -24.537 1.00 8.10 125 TYR B N 1
ATOM 3475 C CA . TYR B 1 125 ? 44.280 14.224 -23.639 1.00 9.83 125 TYR B CA 1
ATOM 3476 C C . TYR B 1 125 ? 45.180 13.253 -24.412 1.00 12.15 125 TYR B C 1
ATOM 3477 O O . TYR B 1 125 ? 44.691 12.280 -24.987 1.00 11.77 125 TYR B O 1
ATOM 3486 N N . THR B 1 126 ? 46.487 13.499 -24.417 1.00 12.14 126 THR B N 1
ATOM 3487 C CA . THR B 1 126 ? 47.408 12.601 -25.120 1.00 12.00 126 THR B CA 1
ATOM 3488 C C . THR B 1 126 ? 48.162 11.689 -24.140 1.00 12.56 126 THR B C 1
ATOM 3489 O O . THR B 1 126 ? 48.784 10.694 -24.547 1.00 15.56 126 THR B O 1
ATOM 3493 N N . GLY B 1 127 ? 48.049 11.993 -22.848 1.00 12.83 127 GLY B N 1
ATOM 3494 C CA . GLY B 1 127 ? 48.726 11.202 -21.833 1.00 12.71 127 GLY B CA 1
ATOM 3495 C C . GLY B 1 127 ? 50.192 11.560 -21.659 1.00 14.65 127 GLY B C 1
ATOM 3496 O O . GLY B 1 127 ? 50.752 12.335 -22.442 1.00 15.22 127 GLY B O 1
ATOM 3497 N N . LYS B 1 128 ? 50.810 11.007 -20.619 1.00 9.50 128 LYS B N 1
ATOM 3498 C CA . LYS B 1 128 ? 52.223 11.256 -20.335 1.00 9.12 128 LYS B CA 1
ATOM 3499 C C . LYS B 1 128 ? 53.054 10.947 -21.570 1.00 7.85 128 LYS B C 1
ATOM 3500 O O . LYS B 1 128 ? 52.740 10.021 -22.297 1.00 10.43 128 LYS B O 1
ATOM 3506 N N . TRP B 1 129 ? 54.118 11.697 -21.816 1.00 7.85 129 TRP B N 1
ATOM 3507 C CA . TRP B 1 129 ? 54.919 11.423 -22.999 1.00 7.85 129 TRP B CA 1
ATOM 3508 C C . TRP B 1 129 ? 55.931 10.295 -22.842 1.00 7.85 129 TRP B C 1
ATOM 3509 O O . TRP B 1 129 ? 56.687 10.236 -21.871 1.00 7.85 129 TRP B O 1
ATOM 3520 N N . GLY B 1 130 ? 55.916 9.393 -23.820 1.00 7.85 130 GLY B N 1
ATOM 3521 C CA . GLY B 1 130 ? 56.842 8.275 -23.859 1.00 7.85 130 GLY B CA 1
ATOM 3522 C C . GLY B 1 130 ? 56.566 7.154 -22.895 1.00 7.85 130 GLY B C 1
ATOM 3523 O O . GLY B 1 130 ? 57.421 6.296 -22.688 1.00 7.85 130 GLY B O 1
ATOM 3524 N N . LEU B 1 131 ? 55.367 7.135 -22.335 1.00 10.59 131 LEU B N 1
ATOM 3525 C CA . LEU B 1 131 ? 54.986 6.111 -21.372 1.00 10.75 131 LEU B CA 1
ATOM 3526 C C . LEU B 1 131 ? 53.650 5.463 -21.747 1.00 14.23 131 LEU B C 1
ATOM 3527 O O . LEU B 1 131 ? 52.819 6.080 -22.430 1.00 18.05 131 LEU B O 1
ATOM 3532 N N . ASN B 1 132 ? 53.469 4.210 -21.330 1.00 16.37 132 ASN B N 1
ATOM 3533 C CA . ASN B 1 132 ? 52.236 3.458 -21.582 1.00 20.37 132 ASN B CA 1
ATOM 3534 C C . ASN B 1 132 ? 51.216 3.759 -20.500 1.00 21.29 132 ASN B C 1
ATOM 3535 O O . ASN B 1 132 ? 51.571 4.235 -19.424 1.00 21.30 132 ASN B O 1
ATOM 3540 N N . ASP B 1 133 ? 49.955 3.437 -20.766 1.00 23.18 133 ASP B N 1
ATOM 3541 C CA . ASP B 1 133 ? 48.902 3.669 -19.779 1.00 25.05 133 ASP B CA 1
ATOM 3542 C C . ASP B 1 133 ? 48.898 2.537 -18.751 1.00 22.59 133 ASP B C 1
ATOM 3543 O O . ASP B 1 133 ? 48.556 2.752 -17.583 1.00 21.33 133 ASP B O 1
ATOM 3548 N N . VAL B 1 134 ? 49.279 1.337 -19.182 1.00 15.59 134 VAL B N 1
ATOM 3549 C CA . VAL B 1 134 ? 49.327 0.201 -18.271 1.00 13.49 134 VAL B CA 1
ATOM 3550 C C . VAL B 1 134 ? 50.759 -0.229 -17.995 1.00 12.68 134 VAL B C 1
ATOM 3551 O O . VAL B 1 134 ? 51.578 -0.323 -18.909 1.00 12.84 134 VAL B O 1
ATOM 3555 N N . ASN B 1 135 ? 51.053 -0.489 -16.731 1.00 12.38 135 ASN B N 1
ATOM 3556 C CA . ASN B 1 135 ? 52.367 -0.913 -16.224 1.00 12.18 135 ASN B CA 1
ATOM 3557 C C . ASN B 1 135 ? 53.450 0.056 -16.702 1.00 11.86 135 ASN B C 1
ATOM 3558 O O . ASN B 1 135 ? 54.508 -0.356 -17.198 1.00 16.48 135 ASN B O 1
ATOM 3563 N N . PRO B 1 136 ? 53.265 1.369 -16.446 1.00 13.67 136 PRO B N 1
ATOM 3564 C CA . PRO B 1 136 ? 54.247 2.388 -16.839 1.00 11.83 136 PRO B CA 1
ATOM 3565 C C . PRO B 1 136 ? 55.581 2.402 -16.101 1.00 9.85 136 PRO B C 1
ATOM 3566 O O . PRO B 1 136 ? 55.658 2.176 -14.887 1.00 11.34 136 PRO B O 1
ATOM 3570 N N . GLU B 1 137 ? 56.627 2.715 -16.853 1.00 11.65 137 GLU B N 1
ATOM 3571 C CA . GLU B 1 137 ? 57.980 2.801 -16.315 1.00 7.85 137 GLU B CA 1
ATOM 3572 C C . GLU B 1 137 ? 58.126 4.103 -15.528 1.00 7.85 137 GLU B C 1
ATOM 3573 O O . GLU B 1 137 ? 57.228 4.942 -15.523 1.00 7.85 137 GLU B O 1
ATOM 3579 N N . ALA B 1 138 ? 59.263 4.276 -14.874 1.00 7.85 138 ALA B N 1
ATOM 3580 C CA . ALA B 1 138 ? 59.495 5.474 -14.094 1.00 7.85 138 ALA B CA 1
ATOM 3581 C C . ALA B 1 138 ? 59.609 6.719 -14.970 1.00 7.85 138 ALA B C 1
ATOM 3582 O O . ALA B 1 138 ? 59.267 7.816 -14.537 1.00 8.76 138 ALA B O 1
ATOM 3584 N N . TRP B 1 139 ? 60.076 6.541 -16.204 1.00 8.14 139 TRP B N 1
ATOM 3585 C CA . TRP B 1 139 ? 60.262 7.657 -17.136 1.00 7.85 139 TRP B CA 1
ATOM 3586 C C . TRP B 1 139 ? 60.627 7.200 -18.552 1.00 7.85 139 TRP B C 1
ATOM 3587 O O . TRP B 1 139 ? 61.104 6.075 -18.734 1.00 8.21 139 TRP B O 1
ATOM 3598 N N . PRO B 1 140 ? 60.372 8.049 -19.574 1.00 7.91 140 PRO B N 1
ATOM 3599 C CA . PRO B 1 140 ? 60.675 7.725 -20.968 1.00 10.99 140 PRO B CA 1
ATOM 3600 C C . PRO B 1 140 ? 62.169 7.848 -21.150 1.00 14.71 140 PRO B C 1
ATOM 3601 O O . PRO B 1 140 ? 62.814 8.760 -20.678 1.00 13.40 140 PRO B O 1
ATOM 3605 N N . ARG B 1 141 ? 62.718 6.948 -21.991 1.00 16.17 141 ARG B N 1
ATOM 3606 C CA . ARG B 1 141 ? 64.156 6.946 -22.172 1.00 21.01 141 ARG B CA 1
ATOM 3607 C C . ARG B 1 141 ? 64.843 7.922 -23.063 1.00 22.84 141 ARG B C 1
ATOM 3608 O O . ARG B 1 141 ? 66.065 7.897 -23.115 1.00 24.04 141 ARG B O 1
ATOM 3616 N N . ASP B 1 142 ? 64.100 8.727 -23.824 1.00 25.12 142 ASP B N 1
ATOM 3617 C CA . ASP B 1 142 ? 64.878 9.634 -24.610 1.00 28.59 142 ASP B CA 1
ATOM 3618 C C . ASP B 1 142 ? 64.592 11.067 -24.588 1.00 22.79 142 ASP B C 1
ATOM 3619 O O . ASP B 1 142 ? 64.455 11.717 -25.623 1.00 22.34 142 ASP B O 1
ATOM 3624 N N . LEU B 1 143 ? 64.476 11.496 -23.361 1.00 18.74 143 LEU B N 1
ATOM 3625 C CA . LEU B 1 143 ? 64.233 12.865 -23.035 1.00 14.91 143 LEU B CA 1
ATOM 3626 C C . LEU B 1 143 ? 65.540 13.595 -23.272 1.00 15.76 143 LEU B C 1
ATOM 3627 O O . LEU B 1 143 ? 66.629 12.978 -23.150 1.00 14.55 143 LEU B O 1
ATOM 3632 N N . LYS B 1 144 ? 65.434 14.862 -23.557 1.00 16.56 144 LYS B N 1
ATOM 3633 C CA . LYS B 1 144 ? 66.559 15.738 -23.858 1.00 13.31 144 LYS B CA 1
ATOM 3634 C C . LYS B 1 144 ? 66.825 16.800 -22.801 1.00 9.72 144 LYS B C 1
ATOM 3635 O O . LYS B 1 144 ? 65.991 17.063 -21.941 1.00 11.97 144 LYS B O 1
ATOM 3641 N N . GLY B 1 145 ? 67.936 17.503 -22.995 1.00 12.82 145 GLY B N 1
ATOM 3642 C CA . GLY B 1 145 ? 68.341 18.595 -22.130 1.00 8.81 145 GLY B CA 1
ATOM 3643 C C . GLY B 1 145 ? 68.081 18.405 -20.664 1.00 7.93 145 GLY B C 1
ATOM 3644 O O . GLY B 1 145 ? 68.588 17.462 -20.060 1.00 9.80 145 GLY B O 1
ATOM 3645 N N . MET B 1 146 ? 67.275 19.303 -20.106 1.00 7.85 146 MET B N 1
ATOM 3646 C CA . MET B 1 146 ? 66.921 19.288 -18.692 1.00 7.85 146 MET B CA 1
ATOM 3647 C C . MET B 1 146 ? 65.746 18.365 -18.402 1.00 7.85 146 MET B C 1
ATOM 3648 O O . MET B 1 146 ? 65.553 17.941 -17.268 1.00 7.85 146 MET B O 1
ATOM 3653 N N . ALA B 1 147 ? 64.942 18.098 -19.426 1.00 7.85 147 ALA B N 1
ATOM 3654 C CA . ALA B 1 147 ? 63.763 17.247 -19.314 1.00 7.85 147 ALA B CA 1
ATOM 3655 C C . ALA B 1 147 ? 62.787 17.800 -18.283 1.00 7.85 147 ALA B C 1
ATOM 3656 O O . ALA B 1 147 ? 62.473 17.142 -17.283 1.00 9.11 147 ALA B O 1
ATOM 3658 N N . ALA B 1 148 ? 62.315 19.015 -18.540 1.00 9.08 148 ALA B N 1
ATOM 3659 C CA . ALA B 1 148 ? 61.371 19.694 -17.667 1.00 9.42 148 ALA B CA 1
ATOM 3660 C C . ALA B 1 148 ? 60.228 18.756 -17.361 1.00 8.96 148 ALA B C 1
ATOM 3661 O O . ALA B 1 148 ? 59.709 18.087 -18.266 1.00 10.83 148 ALA B O 1
ATOM 3663 N N . VAL B 1 149 ? 59.862 18.684 -16.086 1.00 7.85 149 VAL B N 1
ATOM 3664 C CA . VAL B 1 149 ? 58.775 17.816 -15.647 1.00 7.85 149 VAL B CA 1
ATOM 3665 C C . VAL B 1 149 ? 57.427 18.391 -16.066 1.00 7.85 149 VAL B C 1
ATOM 3666 O O . VAL B 1 149 ? 56.636 17.715 -16.717 1.00 7.85 149 VAL B O 1
ATOM 3670 N N . ARG B 1 150 ? 57.190 19.656 -15.745 1.00 7.85 150 ARG B N 1
ATOM 3671 C CA . ARG B 1 150 ? 55.923 20.286 -16.087 1.00 7.85 150 ARG B CA 1
ATOM 3672 C C . ARG B 1 150 ? 56.012 21.795 -15.967 1.00 7.85 150 ARG B C 1
ATOM 3673 O O . ARG B 1 150 ? 56.926 22.321 -15.330 1.00 7.85 150 ARG B O 1
ATOM 3681 N N . PHE B 1 151 ? 55.077 22.479 -16.615 1.00 7.85 151 PHE B N 1
ATOM 3682 C CA . PHE B 1 151 ? 54.972 23.934 -16.557 1.00 7.85 151 PHE B CA 1
ATOM 3683 C C . PHE B 1 151 ? 54.401 24.139 -15.154 1.00 7.85 151 PHE B C 1
ATOM 3684 O O . PHE B 1 151 ? 53.292 23.696 -14.859 1.00 7.85 151 PHE B O 1
ATOM 3692 N N . ASP B 1 152 ? 55.191 24.743 -14.277 1.00 7.85 152 ASP B N 1
ATOM 3693 C CA . ASP B 1 152 ? 54.773 24.927 -12.899 1.00 7.85 152 ASP B CA 1
ATOM 3694 C C . ASP B 1 152 ? 53.961 26.165 -12.607 1.00 7.85 152 ASP B C 1
ATOM 3695 O O . ASP B 1 152 ? 52.829 26.066 -12.167 1.00 7.85 152 ASP B O 1
ATOM 3700 N N . HIS B 1 153 ? 54.546 27.332 -12.835 1.00 8.14 153 HIS B N 1
ATOM 3701 C CA . HIS B 1 153 ? 53.866 28.591 -12.548 1.00 7.85 153 HIS B CA 1
ATOM 3702 C C . HIS B 1 153 ? 54.519 29.720 -13.330 1.00 7.85 153 HIS B C 1
ATOM 3703 O O . HIS B 1 153 ? 55.357 29.474 -14.195 1.00 7.85 153 HIS B O 1
ATOM 3710 N N . ALA B 1 154 ? 54.165 30.953 -12.979 1.00 7.85 154 ALA B N 1
ATOM 3711 C CA . ALA B 1 154 ? 54.723 32.151 -13.606 1.00 9.10 154 ALA B CA 1
ATOM 3712 C C . ALA B 1 154 ? 54.527 33.326 -12.646 1.00 11.05 154 ALA B C 1
ATOM 3713 O O . ALA B 1 154 ? 53.532 33.367 -11.909 1.00 12.11 154 ALA B O 1
ATOM 3715 N N . LEU B 1 155 ? 55.497 34.240 -12.613 1.00 10.65 155 LEU B N 1
ATOM 3716 C CA . LEU B 1 155 ? 55.442 35.406 -11.729 1.00 10.01 155 LEU B CA 1
ATOM 3717 C C . LEU B 1 155 ? 55.236 36.676 -12.552 1.00 10.20 155 LEU B C 1
ATOM 3718 O O . LEU B 1 155 ? 55.962 36.919 -13.526 1.00 12.67 155 LEU B O 1
ATOM 3723 N N . MET B 1 156 ? 54.307 37.522 -12.115 1.00 11.51 156 MET B N 1
ATOM 3724 C CA . MET B 1 156 ? 54.022 38.763 -12.818 1.00 8.28 156 MET B CA 1
ATOM 3725 C C . MET B 1 156 ? 54.311 40.061 -12.074 1.00 8.06 156 MET B C 1
ATOM 3726 O O . MET B 1 156 ? 54.235 40.116 -10.849 1.00 9.97 156 MET B O 1
ATOM 3731 N N . TYR B 1 157 ? 54.719 41.097 -12.808 1.00 7.85 157 TYR B N 1
ATOM 3732 C CA . TYR B 1 157 ? 54.958 42.439 -12.223 1.00 8.10 157 TYR B CA 1
ATOM 3733 C C . TYR B 1 157 ? 53.793 43.284 -12.669 1.00 9.03 157 TYR B C 1
ATOM 3734 O O . TYR B 1 157 ? 53.502 43.367 -13.878 1.00 7.85 157 TYR B O 1
ATOM 3743 N N . GLY B 1 158 ? 53.143 43.909 -11.662 1.00 12.71 158 GLY B N 1
ATOM 3744 C CA . GLY B 1 158 ? 51.836 44.520 -11.949 1.00 16.88 158 GLY B CA 1
ATOM 3745 C C . GLY B 1 158 ? 51.524 45.762 -11.161 1.00 21.49 158 GLY B C 1
ATOM 3746 O O . GLY B 1 158 ? 52.216 46.101 -10.200 1.00 22.05 158 GLY B O 1
ATOM 3747 N N . ASP B 1 159 ? 50.439 46.399 -11.613 1.00 27.12 159 ASP B N 1
ATOM 3748 C CA . ASP B 1 159 ? 49.997 47.702 -11.077 1.00 27.24 159 ASP B CA 1
ATOM 3749 C C . ASP B 1 159 ? 48.882 47.744 -10.001 1.00 26.28 159 ASP B C 1
ATOM 3750 O O . ASP B 1 159 ? 48.864 48.609 -9.127 1.00 31.81 159 ASP B O 1
ATOM 3755 N N . GLU B 1 160 ? 47.914 46.867 -9.995 1.00 18.78 160 GLU B N 1
ATOM 3756 C CA . GLU B 1 160 ? 46.843 47.004 -8.966 1.00 16.01 160 GLU B CA 1
ATOM 3757 C C . GLU B 1 160 ? 46.666 45.728 -8.154 1.00 14.81 160 GLU B C 1
ATOM 3758 O O . GLU B 1 160 ? 45.692 44.992 -8.337 1.00 11.61 160 GLU B O 1
ATOM 3764 N N . LEU B 1 161 ? 47.530 45.768 -7.222 1.00 13.05 161 LEU B N 1
ATOM 3765 C CA . LEU B 1 161 ? 47.544 44.456 -6.603 1.00 8.53 161 LEU B CA 1
ATOM 3766 C C . LEU B 1 161 ? 46.289 44.132 -5.789 1.00 7.85 161 LEU B C 1
ATOM 3767 O O . LEU B 1 161 ? 45.788 43.009 -5.861 1.00 7.85 161 LEU B O 1
ATOM 3772 N N . PRO B 1 162 ? 45.739 45.110 -5.038 1.00 7.89 162 PRO B N 1
ATOM 3773 C CA . PRO B 1 162 ? 44.531 44.853 -4.241 1.00 7.85 162 PRO B CA 1
ATOM 3774 C C . PRO B 1 162 ? 43.339 44.336 -5.050 1.00 7.85 162 PRO B C 1
ATOM 3775 O O . PRO B 1 162 ? 42.650 43.417 -4.616 1.00 7.85 162 PRO B O 1
ATOM 3779 N N . ALA B 1 163 ? 43.102 44.932 -6.217 1.00 7.85 163 ALA B N 1
ATOM 3780 C CA . ALA B 1 163 ? 41.986 44.551 -7.087 1.00 7.85 163 ALA B CA 1
ATOM 3781 C C . ALA B 1 163 ? 42.200 43.191 -7.726 1.00 7.85 163 ALA B C 1
ATOM 3782 O O . ALA B 1 163 ? 41.252 42.463 -8.001 1.00 7.85 163 ALA B O 1
ATOM 3784 N N . THR B 1 164 ? 43.457 42.878 -7.999 1.00 7.85 164 THR B N 1
ATOM 3785 C CA . THR B 1 164 ? 43.816 41.613 -8.596 1.00 7.85 164 THR B CA 1
ATOM 3786 C C . THR B 1 164 ? 43.661 40.531 -7.530 1.00 7.85 164 THR B C 1
ATOM 3787 O O . THR B 1 164 ? 43.132 39.454 -7.809 1.00 7.85 164 THR B O 1
ATOM 3791 N N . TYR B 1 165 ? 44.046 40.848 -6.296 1.00 7.85 165 TYR B N 1
ATOM 3792 C CA . TYR B 1 165 ? 43.929 39.904 -5.183 1.00 7.85 165 TYR B CA 1
ATOM 3793 C C . TYR B 1 165 ? 42.472 39.521 -4.970 1.00 7.85 165 TYR B C 1
ATOM 3794 O O . TYR B 1 165 ? 42.166 38.354 -4.761 1.00 8.01 165 TYR B O 1
ATOM 3803 N N . ASP B 1 166 ? 41.574 40.500 -5.034 1.00 8.00 166 ASP B N 1
ATOM 3804 C CA . ASP B 1 166 ? 40.150 40.243 -4.843 1.00 10.49 166 ASP B CA 1
ATOM 3805 C C . ASP B 1 166 ? 39.566 39.393 -5.942 1.00 10.50 166 ASP B C 1
ATOM 3806 O O . ASP B 1 166 ? 38.670 38.585 -5.696 1.00 10.07 166 ASP B O 1
ATOM 3811 N N . LEU B 1 167 ? 40.072 39.578 -7.156 1.00 11.07 167 LEU B N 1
ATOM 3812 C CA . LEU B 1 167 ? 39.592 38.826 -8.302 1.00 9.25 167 LEU B CA 1
ATOM 3813 C C . LEU B 1 167 ? 39.965 37.362 -8.125 1.00 7.85 167 LEU B C 1
ATOM 3814 O O . LEU B 1 167 ? 39.098 36.485 -8.161 1.00 8.79 167 LEU B O 1
ATOM 3819 N N . PHE B 1 168 ? 41.246 37.101 -7.898 1.00 10.46 168 PHE B N 1
ATOM 3820 C CA . PHE B 1 168 ? 41.698 35.729 -7.756 1.00 7.85 168 PHE B CA 1
ATOM 3821 C C . PHE B 1 168 ? 41.161 35.000 -6.537 1.00 8.31 168 PHE B C 1
ATOM 3822 O O . PHE B 1 168 ? 40.793 33.831 -6.635 1.00 8.46 168 PHE B O 1
ATOM 3830 N N . THR B 1 169 ? 41.038 35.684 -5.410 1.00 7.85 169 THR B N 1
ATOM 3831 C CA . THR B 1 169 ? 40.512 35.015 -4.226 1.00 7.85 169 THR B CA 1
ATOM 3832 C C . THR B 1 169 ? 38.988 34.845 -4.266 1.00 8.22 169 THR B C 1
ATOM 3833 O O . THR B 1 169 ? 38.468 33.731 -4.182 1.00 8.60 169 THR B O 1
ATOM 3837 N N . LYS B 1 170 ? 38.274 35.943 -4.459 1.00 9.27 170 LYS B N 1
ATOM 3838 C CA . LYS B 1 170 ? 36.823 35.890 -4.460 1.00 10.25 170 LYS B CA 1
ATOM 3839 C C . LYS B 1 170 ? 36.171 35.169 -5.625 1.00 8.76 170 LYS B C 1
ATOM 3840 O O . LYS B 1 170 ? 35.501 34.163 -5.433 1.00 10.95 170 LYS B O 1
ATOM 3846 N N . VAL B 1 171 ? 36.354 35.667 -6.836 1.00 8.62 171 VAL B N 1
ATOM 3847 C CA . VAL B 1 171 ? 35.709 35.026 -7.967 1.00 9.47 171 VAL B CA 1
ATOM 3848 C C . VAL B 1 171 ? 36.364 33.757 -8.524 1.00 8.58 171 VAL B C 1
ATOM 3849 O O . VAL B 1 171 ? 35.650 32.845 -8.927 1.00 10.41 171 VAL B O 1
ATOM 3853 N N . LEU B 1 172 ? 37.686 33.632 -8.428 1.00 9.56 172 LEU B N 1
ATOM 3854 C CA . LEU B 1 172 ? 38.377 32.453 -8.979 1.00 8.29 172 LEU B CA 1
ATOM 3855 C C . LEU B 1 172 ? 38.734 31.298 -8.029 1.00 9.72 172 LEU B C 1
ATOM 3856 O O . LEU B 1 172 ? 39.026 30.183 -8.483 1.00 9.17 172 LEU B O 1
ATOM 3861 N N . GLY B 1 173 ? 38.764 31.558 -6.729 1.00 7.85 173 GLY B N 1
ATOM 3862 C CA . GLY B 1 173 ? 39.055 30.491 -5.790 1.00 7.85 173 GLY B CA 1
ATOM 3863 C C . GLY B 1 173 ? 40.500 30.165 -5.453 1.00 8.22 173 GLY B C 1
ATOM 3864 O O . GLY B 1 173 ? 40.794 29.017 -5.112 1.00 8.40 173 GLY B O 1
ATOM 3865 N N . PHE B 1 174 ? 41.410 31.120 -5.611 1.00 7.85 174 PHE B N 1
ATOM 3866 C CA . PHE B 1 174 ? 42.812 30.901 -5.252 1.00 7.85 174 PHE B CA 1
ATOM 3867 C C . PHE B 1 174 ? 42.902 31.347 -3.801 1.00 7.85 174 PHE B C 1
ATOM 3868 O O . PHE B 1 174 ? 42.133 32.216 -3.377 1.00 11.28 174 PHE B O 1
ATOM 3876 N N . TYR B 1 175 ? 43.840 30.794 -3.041 1.00 8.24 175 TYR B N 1
ATOM 3877 C CA . TYR B 1 175 ? 44.019 31.231 -1.662 1.00 7.85 175 TYR B CA 1
ATOM 3878 C C . TYR B 1 175 ? 45.442 31.763 -1.487 1.00 7.85 175 TYR B C 1
ATOM 3879 O O . TYR B 1 175 ? 46.353 31.339 -2.193 1.00 7.85 175 TYR B O 1
ATOM 3888 N N . LEU B 1 176 ? 45.602 32.754 -0.612 1.00 7.85 176 LEU B N 1
ATOM 3889 C CA . LEU B 1 176 ? 46.905 33.361 -0.337 1.00 7.85 176 LEU B CA 1
ATOM 3890 C C . LEU B 1 176 ? 47.806 32.355 0.375 1.00 7.85 176 LEU B C 1
ATOM 3891 O O . LEU B 1 176 ? 47.471 31.872 1.459 1.00 7.85 176 LEU B O 1
ATOM 3896 N N . ALA B 1 177 ? 48.943 32.050 -0.232 1.00 7.85 177 ALA B N 1
ATOM 3897 C CA . ALA B 1 177 ? 49.881 31.093 0.344 1.00 7.85 177 ALA B CA 1
ATOM 3898 C C . ALA B 1 177 ? 51.089 31.785 0.980 1.00 7.85 177 ALA B C 1
ATOM 3899 O O . ALA B 1 177 ? 51.519 31.415 2.070 1.00 7.85 177 ALA B O 1
ATOM 3901 N N . GLU B 1 178 ? 51.647 32.765 0.275 1.00 7.85 178 GLU B N 1
ATOM 3902 C CA . GLU B 1 178 ? 52.798 33.525 0.754 1.00 7.85 178 GLU B CA 1
ATOM 3903 C C . GLU B 1 178 ? 52.524 34.987 0.450 1.00 7.85 178 GLU B C 1
ATOM 3904 O O . GLU B 1 178 ? 51.790 35.303 -0.483 1.00 7.85 178 GLU B O 1
ATOM 3910 N N . GLN B 1 179 ? 53.150 35.874 1.213 1.00 7.85 179 GLN B N 1
ATOM 3911 C CA . GLN B 1 179 ? 52.989 37.304 1.025 1.00 7.85 179 GLN B CA 1
ATOM 3912 C C . GLN B 1 179 ? 54.178 38.029 1.623 1.00 7.85 179 GLN B C 1
ATOM 3913 O O . GLN B 1 179 ? 54.884 37.479 2.465 1.00 7.85 179 GLN B O 1
ATOM 3919 N N . VAL B 1 180 ? 54.425 39.244 1.154 1.00 7.85 180 VAL B N 1
ATOM 3920 C CA . VAL B 1 180 ? 55.479 40.068 1.712 1.00 7.85 180 VAL B CA 1
ATOM 3921 C C . VAL B 1 180 ? 54.838 41.423 1.971 1.00 7.85 180 VAL B C 1
ATOM 3922 O O . VAL B 1 180 ? 54.212 41.998 1.089 1.00 7.85 180 VAL B O 1
ATOM 3926 N N . LEU B 1 181 ? 54.854 41.830 3.233 1.00 7.85 181 LEU B N 1
ATOM 3927 C CA . LEU B 1 181 ? 54.265 43.092 3.681 1.00 7.85 181 LEU B CA 1
ATOM 3928 C C . LEU B 1 181 ? 55.335 44.096 4.050 1.00 7.85 181 LEU B C 1
ATOM 3929 O O . LEU B 1 181 ? 56.471 43.714 4.339 1.00 7.85 181 LEU B O 1
ATOM 3934 N N . ASP B 1 182 ? 54.978 45.380 4.032 1.00 8.72 182 ASP B N 1
ATOM 3935 C CA . ASP B 1 182 ? 55.910 46.429 4.444 1.00 7.85 182 ASP B CA 1
ATOM 3936 C C . ASP B 1 182 ? 55.539 46.864 5.868 1.00 9.07 182 ASP B C 1
ATOM 3937 O O . ASP B 1 182 ? 54.691 46.229 6.504 1.00 10.05 182 ASP B O 1
ATOM 3942 N N . GLU B 1 183 ? 56.097 47.969 6.349 1.00 9.07 183 GLU B N 1
ATOM 3943 C CA . GLU B 1 183 ? 55.811 48.408 7.715 1.00 14.21 183 GLU B CA 1
ATOM 3944 C C . GLU B 1 183 ? 54.361 48.783 8.000 1.00 11.70 183 GLU B C 1
ATOM 3945 O O . GLU B 1 183 ? 53.935 48.815 9.154 1.00 8.79 183 GLU B O 1
ATOM 3951 N N . ASN B 1 184 ? 53.598 49.029 6.943 1.00 9.66 184 ASN B N 1
ATOM 3952 C CA . ASN B 1 184 ? 52.197 49.397 7.073 1.00 10.17 184 ASN B CA 1
ATOM 3953 C C . ASN B 1 184 ? 51.276 48.200 7.001 1.00 10.46 184 ASN B C 1
ATOM 3954 O O . ASN B 1 184 ? 50.098 48.288 7.372 1.00 12.76 184 ASN B O 1
ATOM 3959 N N . GLY B 1 185 ? 51.801 47.090 6.503 1.00 9.76 185 GLY B N 1
ATOM 3960 C CA . GLY B 1 185 ? 50.994 45.894 6.377 1.00 10.70 185 GLY B CA 1
ATOM 3961 C C . GLY B 1 185 ? 50.445 45.807 4.970 1.00 10.47 185 GLY B C 1
ATOM 3962 O O . GLY B 1 185 ? 49.454 45.127 4.731 1.00 9.26 185 GLY B O 1
ATOM 3963 N N . THR B 1 186 ? 51.107 46.496 4.041 1.00 11.66 186 THR B N 1
ATOM 3964 C CA . THR B 1 186 ? 50.728 46.528 2.625 1.00 9.74 186 THR B CA 1
ATOM 3965 C C . THR B 1 186 ? 51.405 45.387 1.834 1.00 9.79 186 THR B C 1
ATOM 3966 O O . THR B 1 186 ? 52.625 45.222 1.920 1.00 7.85 186 THR B O 1
ATOM 3970 N N . ARG B 1 187 ? 50.604 44.581 1.123 1.00 8.21 187 ARG B N 1
ATOM 3971 C CA . ARG B 1 187 ? 51.103 43.453 0.321 1.00 7.85 187 ARG B CA 1
ATOM 3972 C C . ARG B 1 187 ? 51.856 43.880 -0.925 1.00 7.85 187 ARG B C 1
ATOM 3973 O O . ARG B 1 187 ? 51.273 44.347 -1.899 1.00 7.85 187 ARG B O 1
ATOM 3981 N N . VAL B 1 188 ? 53.157 43.661 -0.888 1.00 7.85 188 VAL B N 1
ATOM 3982 C CA . VAL B 1 188 ? 54.060 44.014 -1.963 1.00 7.85 188 VAL B CA 1
ATOM 3983 C C . VAL B 1 188 ? 54.162 42.887 -2.987 1.00 7.85 188 VAL B C 1
ATOM 3984 O O . VAL B 1 188 ? 54.494 43.110 -4.153 1.00 7.85 188 VAL B O 1
ATOM 3988 N N . ALA B 1 189 ? 53.871 41.677 -2.542 1.00 7.85 189 ALA B N 1
ATOM 3989 C CA . ALA B 1 189 ? 53.902 40.516 -3.408 1.00 7.85 189 ALA B CA 1
ATOM 3990 C C . ALA B 1 189 ? 52.902 39.574 -2.794 1.00 7.85 189 ALA B C 1
ATOM 3991 O O . ALA B 1 189 ? 52.659 39.622 -1.584 1.00 7.85 189 ALA B O 1
ATOM 3993 N N . GLN B 1 190 ? 52.297 38.746 -3.631 1.00 7.85 190 GLN B N 1
ATOM 3994 C CA . GLN B 1 190 ? 51.298 37.800 -3.170 1.00 7.85 190 GLN B CA 1
ATOM 3995 C C . GLN B 1 190 ? 51.439 36.527 -3.965 1.00 7.85 190 GLN B C 1
ATOM 3996 O O . GLN B 1 190 ? 51.516 36.567 -5.193 1.00 7.85 190 GLN B O 1
ATOM 4002 N N . PHE B 1 191 ? 51.551 35.413 -3.253 1.00 7.85 191 PHE B N 1
ATOM 4003 C CA . PHE B 1 191 ? 51.698 34.106 -3.869 1.00 7.85 191 PHE B CA 1
ATOM 4004 C C . PHE B 1 191 ? 50.407 33.344 -3.627 1.00 7.85 191 PHE B C 1
ATOM 4005 O O . PHE B 1 191 ? 50.094 32.961 -2.502 1.00 7.85 191 PHE B O 1
ATOM 4013 N N . LEU B 1 192 ? 49.635 33.195 -4.694 1.00 7.85 192 LEU B N 1
ATOM 4014 C CA . LEU B 1 192 ? 48.343 32.534 -4.659 1.00 7.85 192 LEU B CA 1
ATOM 4015 C C . LEU B 1 192 ? 48.442 31.070 -5.040 1.00 7.85 192 LEU B C 1
ATOM 4016 O O . LEU B 1 192 ? 49.106 30.709 -6.016 1.00 7.85 192 LEU B O 1
ATOM 4021 N N . SER B 1 193 ? 47.823 30.215 -4.240 1.00 7.85 193 SER B N 1
ATOM 4022 C CA . SER B 1 193 ? 47.845 28.801 -4.533 1.00 7.85 193 SER B CA 1
ATOM 4023 C C . SER B 1 193 ? 46.468 28.325 -4.951 1.00 12.34 193 SER B C 1
ATOM 4024 O O . SER B 1 193 ? 45.442 28.894 -4.561 1.00 10.42 193 SER B O 1
ATOM 4027 N N . LEU B 1 194 ? 46.453 27.252 -5.728 1.00 12.34 194 LEU B N 1
ATOM 4028 C CA . LEU B 1 194 ? 45.223 26.671 -6.214 1.00 11.19 194 LEU B CA 1
ATOM 4029 C C . LEU B 1 194 ? 44.932 25.373 -5.454 1.00 13.72 194 LEU B C 1
ATOM 4030 O O . LEU B 1 194 ? 43.774 24.999 -5.293 1.00 16.86 194 LEU B O 1
ATOM 4035 N N . SER B 1 195 ? 45.980 24.712 -4.957 1.00 18.59 195 SER B N 1
ATOM 4036 C CA . SER B 1 195 ? 45.833 23.456 -4.202 1.00 23.00 195 SER B CA 1
ATOM 4037 C C . SER B 1 195 ? 46.851 23.272 -3.042 1.00 21.94 195 SER B C 1
ATOM 4038 O O . SER B 1 195 ? 46.615 23.732 -1.925 1.00 19.84 195 SER B O 1
ATOM 4041 N N . THR B 1 196 ? 47.983 22.626 -3.318 1.00 18.51 196 THR B N 1
ATOM 4042 C CA . THR B 1 196 ? 49.005 22.371 -2.294 1.00 15.68 196 THR B CA 1
ATOM 4043 C C . THR B 1 196 ? 50.353 23.033 -2.580 1.00 14.12 196 THR B C 1
ATOM 4044 O O . THR B 1 196 ? 51.270 23.007 -1.746 1.00 13.73 196 THR B O 1
ATOM 4048 N N . LYS B 1 197 ? 50.490 23.546 -3.799 1.00 12.46 197 LYS B N 1
ATOM 4049 C CA . LYS B 1 197 ? 51.708 24.200 -4.250 1.00 8.60 197 LYS B CA 1
ATOM 4050 C C . LYS B 1 197 ? 51.881 25.553 -3.573 1.00 11.62 197 LYS B C 1
ATOM 4051 O O . LYS B 1 197 ? 50.909 26.259 -3.329 1.00 11.56 197 LYS B O 1
ATOM 4057 N N . ALA B 1 198 ? 53.134 25.926 -3.316 1.00 14.44 198 ALA B N 1
ATOM 4058 C CA . ALA B 1 198 ? 53.438 27.206 -2.694 1.00 11.34 198 ALA B CA 1
ATOM 4059 C C . ALA B 1 198 ? 52.754 28.316 -3.471 1.00 10.16 198 ALA B C 1
ATOM 4060 O O . ALA B 1 198 ? 52.418 29.346 -2.911 1.00 13.19 198 ALA B O 1
ATOM 4062 N N . HIS B 1 199 ? 52.603 28.096 -4.773 1.00 8.48 199 HIS B N 1
ATOM 4063 C CA . HIS B 1 199 ? 51.967 29.055 -5.667 1.00 8.59 199 HIS B CA 1
ATOM 4064 C C . HIS B 1 199 ? 51.833 28.565 -7.120 1.00 7.85 199 HIS B C 1
ATOM 4065 O O . HIS B 1 199 ? 52.723 27.889 -7.628 1.00 7.85 199 HIS B O 1
ATOM 4072 N N . ASP B 1 200 ? 50.689 28.892 -7.732 1.00 7.85 200 ASP B N 1
ATOM 4073 C CA . ASP B 1 200 ? 50.377 28.556 -9.119 1.00 7.85 200 ASP B CA 1
ATOM 4074 C C . ASP B 1 200 ? 50.472 29.810 -9.985 1.00 7.85 200 ASP B C 1
ATOM 4075 O O . ASP B 1 200 ? 50.528 29.730 -11.205 1.00 7.85 200 ASP B O 1
ATOM 4080 N N . VAL B 1 201 ? 50.417 30.961 -9.332 1.00 7.85 201 VAL B N 1
ATOM 4081 C CA . VAL B 1 201 ? 50.516 32.258 -9.980 1.00 7.85 201 VAL B CA 1
ATOM 4082 C C . VAL B 1 201 ? 50.964 33.209 -8.871 1.00 7.85 201 VAL B C 1
ATOM 4083 O O . VAL B 1 201 ? 50.716 32.956 -7.689 1.00 7.85 201 VAL B O 1
ATOM 4087 N N . ALA B 1 202 ? 51.671 34.266 -9.235 1.00 7.85 202 ALA B N 1
ATOM 4088 C CA . ALA B 1 202 ? 52.144 35.206 -8.240 1.00 7.85 202 ALA B CA 1
ATOM 4089 C C . ALA B 1 202 ? 52.319 36.568 -8.876 1.00 8.32 202 ALA B C 1
ATOM 4090 O O . ALA B 1 202 ? 52.582 36.673 -10.077 1.00 8.82 202 ALA B O 1
ATOM 4092 N N . PHE B 1 203 ? 52.155 37.609 -8.069 1.00 8.09 203 PHE B N 1
ATOM 4093 C CA . PHE B 1 203 ? 52.281 38.984 -8.538 1.00 9.10 203 PHE B CA 1
ATOM 4094 C C . PHE B 1 203 ? 53.121 39.785 -7.550 1.00 9.09 203 PHE B C 1
ATOM 4095 O O . PHE B 1 203 ? 53.021 39.600 -6.328 1.00 10.40 203 PHE B O 1
ATOM 4103 N N . ILE B 1 204 ? 53.975 40.644 -8.088 1.00 8.10 204 ILE B N 1
ATOM 4104 C CA . ILE B 1 204 ? 54.796 41.539 -7.291 1.00 8.04 204 ILE B CA 1
ATOM 4105 C C . ILE B 1 204 ? 54.460 42.901 -7.887 1.00 7.85 204 ILE B C 1
ATOM 4106 O O . ILE B 1 204 ? 54.229 43.022 -9.091 1.00 9.85 204 ILE B O 1
ATOM 4111 N N . HIS B 1 205 ? 54.366 43.918 -7.048 1.00 10.82 205 HIS B N 1
ATOM 4112 C CA . HIS B 1 205 ? 54.012 45.240 -7.533 1.00 10.82 205 HIS B CA 1
ATOM 4113 C C . HIS B 1 205 ? 55.003 45.867 -8.497 1.00 10.88 205 HIS B C 1
ATOM 4114 O O . HIS B 1 205 ? 56.214 45.735 -8.337 1.00 12.74 205 HIS B O 1
ATOM 4121 N N . HIS B 1 206 ? 54.477 46.630 -9.450 1.00 9.53 206 HIS B N 1
ATOM 4122 C CA . HIS B 1 206 ? 55.300 47.306 -10.441 1.00 9.06 206 HIS B CA 1
ATOM 4123 C C . HIS B 1 206 ? 54.510 48.460 -11.031 1.00 10.55 206 HIS B C 1
ATOM 4124 O O . HIS B 1 206 ? 53.290 48.382 -11.152 1.00 12.56 206 HIS B O 1
ATOM 4131 N N . PRO B 1 207 ? 55.188 49.568 -11.351 1.00 12.98 207 PRO B N 1
ATOM 4132 C CA . PRO B 1 207 ? 54.562 50.762 -11.927 1.00 13.08 207 PRO B CA 1
ATOM 4133 C C . PRO B 1 207 ? 53.926 50.505 -13.290 1.00 13.16 207 PRO B C 1
ATOM 4134 O O . PRO B 1 207 ? 52.865 51.042 -13.597 1.00 14.10 207 PRO B O 1
ATOM 4138 N N . GLU B 1 208 ? 54.600 49.711 -14.112 1.00 12.82 208 GLU B N 1
ATOM 4139 C CA . GLU B 1 208 ? 54.095 49.390 -15.437 1.00 14.43 208 GLU B CA 1
ATOM 4140 C C . GLU B 1 208 ? 53.400 48.034 -15.472 1.00 8.56 208 GLU B C 1
ATOM 4141 O O . GLU B 1 208 ? 53.942 47.028 -15.024 1.00 10.81 208 GLU B O 1
ATOM 4147 N N . LYS B 1 209 ? 52.179 48.043 -15.983 1.00 7.85 209 LYS B N 1
ATOM 4148 C CA . LYS B 1 209 ? 51.336 46.862 -16.099 1.00 7.85 209 LYS B CA 1
ATOM 4149 C C . LYS B 1 209 ? 51.821 45.803 -17.084 1.00 10.03 209 LYS B C 1
ATOM 4150 O O . LYS B 1 209 ? 52.684 46.056 -17.922 1.00 9.87 209 LYS B O 1
ATOM 4156 N N . GLY B 1 210 ? 51.213 44.626 -16.996 1.00 7.85 210 GLY B N 1
ATOM 4157 C CA . GLY B 1 210 ? 51.519 43.556 -17.918 1.00 7.85 210 GLY B CA 1
ATOM 4158 C C . GLY B 1 210 ? 52.906 42.976 -18.021 1.00 9.58 210 GLY B C 1
ATOM 4159 O O . GLY B 1 210 ? 53.148 42.174 -18.923 1.00 10.57 210 GLY B O 1
ATOM 4160 N N . ARG B 1 211 ? 53.803 43.317 -17.106 1.00 9.35 211 ARG B N 1
ATOM 4161 C CA . ARG B 1 211 ? 55.153 42.763 -17.146 1.00 11.81 211 ARG B CA 1
ATOM 4162 C C . ARG B 1 211 ? 55.168 41.293 -16.704 1.00 9.64 211 ARG B C 1
ATOM 4163 O O . ARG B 1 211 ? 54.428 40.892 -15.790 1.00 7.85 211 ARG B O 1
ATOM 4171 N N . LEU B 1 212 ? 56.060 40.518 -17.318 1.00 8.99 212 LEU B N 1
ATOM 4172 C CA . LEU B 1 212 ? 56.233 39.102 -17.011 1.00 7.85 212 LEU B CA 1
ATOM 4173 C C . LEU B 1 212 ? 57.625 38.972 -16.419 1.00 7.85 212 LEU B C 1
ATOM 4174 O O . LEU B 1 212 ? 58.606 39.393 -17.038 1.00 9.01 212 LEU B O 1
ATOM 4179 N N . HIS B 1 213 ? 57.713 38.483 -15.188 1.00 7.85 213 HIS B N 1
ATOM 4180 C CA . HIS B 1 213 ? 59.021 38.315 -14.578 1.00 7.85 213 HIS B CA 1
ATOM 4181 C C . HIS B 1 213 ? 59.641 37.038 -15.118 1.00 7.90 213 HIS B C 1
ATOM 4182 O O . HIS B 1 213 ? 60.748 37.061 -15.636 1.00 7.85 213 HIS B O 1
ATOM 4189 N N . HIS B 1 214 ? 58.912 35.931 -15.020 1.00 7.85 214 HIS B N 1
ATOM 4190 C CA . HIS B 1 214 ? 59.409 34.655 -15.506 1.00 7.85 214 HIS B CA 1
ATOM 4191 C C . HIS B 1 214 ? 58.336 33.591 -15.609 1.00 7.85 214 HIS B C 1
ATOM 4192 O O . HIS B 1 214 ? 57.274 33.703 -14.989 1.00 7.85 214 HIS B O 1
ATOM 4199 N N . VAL B 1 215 ? 58.613 32.599 -16.453 1.00 7.85 215 VAL B N 1
ATOM 4200 C CA . VAL B 1 215 ? 57.750 31.448 -16.620 1.00 7.85 215 VAL B CA 1
ATOM 4201 C C . VAL B 1 215 ? 58.558 30.306 -16.006 1.00 7.85 215 VAL B C 1
ATOM 4202 O O . VAL B 1 215 ? 59.784 30.229 -16.316 1.00 7.85 215 VAL B O 1
ATOM 4206 N N . SER B 1 216 ? 58.025 29.532 -15.048 1.00 7.85 216 SER B N 1
ATOM 4207 C CA . SER B 1 216 ? 58.796 28.374 -14.490 1.00 8.21 216 SER B CA 1
ATOM 4208 C C . SER B 1 216 ? 58.378 27.031 -14.980 1.00 9.64 216 SER B C 1
ATOM 4209 O O . SER B 1 216 ? 57.183 26.760 -15.174 1.00 7.85 216 SER B O 1
ATOM 4212 N N . PHE B 1 217 ? 59.361 26.174 -14.837 1.00 7.85 217 PHE B N 1
ATOM 4213 C CA . PHE B 1 217 ? 59.238 24.775 -15.170 1.00 8.65 217 PHE B CA 1
ATOM 4214 C C . PHE B 1 217 ? 59.750 23.934 -14.011 1.00 7.85 217 PHE B C 1
ATOM 4215 O O . PHE B 1 217 ? 60.824 24.191 -13.470 1.00 7.85 217 PHE B O 1
ATOM 4223 N N . HIS B 1 218 ? 58.977 22.938 -13.617 1.00 7.85 218 HIS B N 1
ATOM 4224 C CA . HIS B 1 218 ? 59.371 22.100 -12.503 1.00 7.85 218 HIS B CA 1
ATOM 4225 C C . HIS B 1 218 ? 60.412 21.050 -12.847 1.00 7.85 218 HIS B C 1
ATOM 4226 O O . HIS B 1 218 ? 60.339 20.385 -13.881 1.00 8.04 218 HIS B O 1
ATOM 4233 N N . LEU B 1 219 ? 61.392 20.925 -11.969 1.00 9.66 219 LEU B N 1
ATOM 4234 C CA . LEU B 1 219 ? 62.464 19.953 -12.104 1.00 7.85 219 LEU B CA 1
ATOM 4235 C C . LEU B 1 219 ? 62.378 19.157 -10.802 1.00 7.85 219 LEU B C 1
ATOM 4236 O O . LEU B 1 219 ? 61.921 19.675 -9.791 1.00 8.09 219 LEU B O 1
ATOM 4241 N N . GLU B 1 220 ? 62.813 17.911 -10.807 1.00 7.85 220 GLU B N 1
ATOM 4242 C CA . GLU B 1 220 ? 62.677 17.092 -9.617 1.00 10.04 220 GLU B CA 1
ATOM 4243 C C . GLU B 1 220 ? 63.624 17.248 -8.431 1.00 11.99 220 GLU B C 1
ATOM 4244 O O . GLU B 1 220 ? 63.168 17.460 -7.300 1.00 11.05 220 GLU B O 1
ATOM 4250 N N . THR B 1 221 ? 64.928 17.132 -8.674 1.00 11.94 221 THR B N 1
ATOM 4251 C CA . THR B 1 221 ? 65.919 17.194 -7.602 1.00 12.26 221 THR B CA 1
ATOM 4252 C C . THR B 1 221 ? 66.985 18.288 -7.686 1.00 8.79 221 THR B C 1
ATOM 4253 O O . THR B 1 221 ? 67.226 18.861 -8.745 1.00 7.85 221 THR B O 1
ATOM 4257 N N . TRP B 1 222 ? 67.714 18.445 -6.580 1.00 10.70 222 TRP B N 1
ATOM 4258 C CA . TRP B 1 222 ? 68.797 19.414 -6.457 1.00 8.41 222 TRP B CA 1
ATOM 4259 C C . TRP B 1 222 ? 69.943 19.000 -7.377 1.00 8.29 222 TRP B C 1
ATOM 4260 O O . TRP B 1 222 ? 70.682 19.845 -7.875 1.00 10.15 222 TRP B O 1
ATOM 4271 N N . GLU B 1 223 ? 70.090 17.701 -7.621 1.00 8.22 223 GLU B N 1
ATOM 4272 C CA . GLU B 1 223 ? 71.133 17.232 -8.536 1.00 7.88 223 GLU B CA 1
ATOM 4273 C C . GLU B 1 223 ? 70.657 17.402 -9.979 1.00 10.51 223 GLU B C 1
ATOM 4274 O O . GLU B 1 223 ? 71.457 17.349 -10.908 1.00 13.20 223 GLU B O 1
ATOM 4280 N N . ASP B 1 224 ? 69.354 17.604 -10.167 1.00 12.28 224 ASP B N 1
ATOM 4281 C CA . ASP B 1 224 ? 68.809 17.846 -11.502 1.00 10.59 224 ASP B CA 1
ATOM 4282 C C . ASP B 1 224 ? 69.104 19.299 -11.846 1.00 9.39 224 ASP B C 1
ATOM 4283 O O . ASP B 1 224 ? 69.316 19.643 -13.011 1.00 10.36 224 ASP B O 1
ATOM 4288 N N . LEU B 1 225 ? 69.130 20.139 -10.811 1.00 8.58 225 LEU B N 1
ATOM 4289 C CA . LEU B 1 225 ? 69.410 21.563 -10.959 1.00 9.35 225 LEU B CA 1
ATOM 4290 C C . LEU B 1 225 ? 70.876 21.802 -11.289 1.00 8.60 225 LEU B C 1
ATOM 4291 O O . LEU B 1 225 ? 71.217 22.729 -12.021 1.00 8.80 225 LEU B O 1
ATOM 4296 N N . LEU B 1 226 ? 71.747 20.955 -10.760 1.00 8.99 226 LEU B N 1
ATOM 4297 C CA . LEU B 1 226 ? 73.169 21.076 -11.045 1.00 8.38 226 LEU B CA 1
ATOM 4298 C C . LEU B 1 226 ? 73.386 20.654 -12.499 1.00 7.85 226 LEU B C 1
ATOM 4299 O O . LEU B 1 226 ? 74.146 21.291 -13.230 1.00 8.57 226 LEU B O 1
ATOM 4304 N N . ARG B 1 227 ? 72.692 19.593 -12.913 1.00 7.85 227 ARG B N 1
ATOM 4305 C CA . ARG B 1 227 ? 72.791 19.088 -14.274 1.00 7.85 227 ARG B CA 1
ATOM 4306 C C . ARG B 1 227 ? 72.335 20.179 -15.223 1.00 7.85 227 ARG B C 1
ATOM 4307 O O . ARG B 1 227 ? 72.990 20.465 -16.224 1.00 7.85 227 ARG B O 1
ATOM 4315 N N . ALA B 1 228 ? 71.229 20.821 -14.876 1.00 7.85 228 ALA B N 1
ATOM 4316 C CA . ALA B 1 228 ? 70.680 21.893 -15.691 1.00 7.85 228 ALA B CA 1
ATOM 4317 C C . ALA B 1 228 ? 71.674 23.056 -15.835 1.00 7.85 228 ALA B C 1
ATOM 4318 O O . ALA B 1 228 ? 71.901 23.558 -16.936 1.00 7.85 228 ALA B O 1
ATOM 4320 N N . ALA B 1 229 ? 72.295 23.460 -14.732 1.00 7.85 229 ALA B N 1
ATOM 4321 C CA . ALA B 1 229 ? 73.253 24.562 -14.760 1.00 7.85 229 ALA B CA 1
ATOM 4322 C C . ALA B 1 229 ? 74.500 24.221 -15.566 1.00 7.85 229 ALA B C 1
ATOM 4323 O O . ALA B 1 229 ? 75.145 25.117 -16.110 1.00 7.85 229 ALA B O 1
ATOM 4325 N N . ASP B 1 230 ? 74.862 22.941 -15.612 1.00 7.85 230 ASP B N 1
ATOM 4326 C CA . ASP B 1 230 ? 76.018 22.511 -16.393 1.00 7.85 230 ASP B CA 1
ATOM 4327 C C . ASP B 1 230 ? 75.640 22.696 -17.844 1.00 9.65 230 ASP B C 1
ATOM 4328 O O . ASP B 1 230 ? 76.440 23.191 -18.646 1.00 7.85 230 ASP B O 1
ATOM 4333 N N . LEU B 1 231 ? 74.394 22.338 -18.158 1.00 7.85 231 LEU B N 1
ATOM 4334 C CA . LEU B 1 231 ? 73.860 22.469 -19.505 1.00 7.85 231 LEU B CA 1
ATOM 4335 C C . LEU B 1 231 ? 73.792 23.929 -19.959 1.00 7.85 231 LEU B C 1
ATOM 4336 O O . LEU B 1 231 ? 73.891 24.222 -21.159 1.00 7.85 231 LEU B O 1
ATOM 4341 N N . ILE B 1 232 ? 73.630 24.848 -19.012 1.00 7.85 232 ILE B N 1
ATOM 4342 C CA . ILE B 1 232 ? 73.571 26.254 -19.362 1.00 7.85 232 ILE B CA 1
ATOM 4343 C C . ILE B 1 232 ? 74.966 26.677 -19.816 1.00 7.85 232 ILE B C 1
ATOM 4344 O O . ILE B 1 232 ? 75.134 27.214 -20.914 1.00 7.85 232 ILE B O 1
ATOM 4349 N N . SER B 1 233 ? 75.977 26.354 -19.019 1.00 7.85 233 SER B N 1
ATOM 4350 C CA . SER B 1 233 ? 77.349 26.713 -19.370 1.00 7.85 233 SER B CA 1
ATOM 4351 C C . SER B 1 233 ? 77.691 26.087 -20.701 1.00 7.85 233 SER B C 1
ATOM 4352 O O . SER B 1 233 ? 78.206 26.747 -21.592 1.00 7.85 233 SER B O 1
ATOM 4355 N N . MET B 1 234 ? 77.369 24.804 -20.816 1.00 7.85 234 MET B N 1
ATOM 4356 C CA . MET B 1 234 ? 77.625 24.003 -22.008 1.00 7.85 234 MET B CA 1
ATOM 4357 C C . MET B 1 234 ? 77.089 24.643 -23.278 1.00 7.85 234 MET B C 1
ATOM 4358 O O . MET B 1 234 ? 77.828 24.826 -24.230 1.00 7.85 234 MET B O 1
ATOM 4363 N N . THR B 1 235 ? 75.811 25.003 -23.274 1.00 8.63 235 THR B N 1
ATOM 4364 C CA . THR B 1 235 ? 75.159 25.608 -24.433 1.00 7.94 235 THR B CA 1
ATOM 4365 C C . THR B 1 235 ? 75.374 27.118 -24.552 1.00 9.94 235 THR B C 1
ATOM 4366 O O . THR B 1 235 ? 74.930 27.749 -25.516 1.00 11.92 235 THR B O 1
ATOM 4370 N N . ASP B 1 236 ? 76.052 27.683 -23.559 1.00 10.04 236 ASP B N 1
ATOM 4371 C CA . ASP B 1 236 ? 76.336 29.106 -23.478 1.00 12.70 236 ASP B CA 1
ATOM 4372 C C . ASP B 1 236 ? 75.070 29.947 -23.436 1.00 13.73 236 ASP B C 1
ATOM 4373 O O . ASP B 1 236 ? 74.971 30.996 -24.067 1.00 12.35 236 ASP B O 1
ATOM 4378 N N . THR B 1 237 ? 74.086 29.430 -22.712 1.00 8.20 237 THR B N 1
ATOM 4379 C CA . THR B 1 237 ? 72.816 30.100 -22.491 1.00 8.22 237 THR B CA 1
ATOM 4380 C C . THR B 1 237 ? 73.133 31.148 -21.412 1.00 7.85 237 THR B C 1
ATOM 4381 O O . THR B 1 237 ? 74.097 30.985 -20.666 1.00 7.85 237 THR B O 1
ATOM 4385 N N . SER B 1 238 ? 72.368 32.237 -21.366 1.00 7.85 238 SER B N 1
ATOM 4386 C CA . SER B 1 238 ? 72.580 33.297 -20.377 1.00 9.00 238 SER B CA 1
ATOM 4387 C C . SER B 1 238 ? 71.938 32.915 -19.046 1.00 9.94 238 SER B C 1
ATOM 4388 O O . SER B 1 238 ? 70.777 32.508 -19.010 1.00 8.63 238 SER B O 1
ATOM 4391 N N . ILE B 1 239 ? 72.675 33.078 -17.952 1.00 11.45 239 ILE B N 1
ATOM 4392 C CA . ILE B 1 239 ? 72.160 32.730 -16.633 1.00 14.43 239 ILE B CA 1
ATOM 4393 C C . ILE B 1 239 ? 71.909 34.000 -15.817 1.00 16.28 239 ILE B C 1
ATOM 4394 O O . ILE B 1 239 ? 72.694 34.951 -15.896 1.00 19.67 239 ILE B O 1
ATOM 4399 N N . ASP B 1 240 ? 70.768 34.067 -15.131 1.00 18.61 240 ASP B N 1
ATOM 4400 C CA . ASP B 1 240 ? 70.448 35.237 -14.317 1.00 20.47 240 ASP B CA 1
ATOM 4401 C C . ASP B 1 240 ? 70.945 35.055 -12.887 1.00 19.73 240 ASP B C 1
ATOM 4402 O O . ASP B 1 240 ? 71.629 35.926 -12.355 1.00 20.79 240 ASP B O 1
ATOM 4407 N N . ILE B 1 241 ? 70.562 33.954 -12.245 1.00 20.03 241 ILE B N 1
ATOM 4408 C CA . ILE B 1 241 ? 71.015 33.671 -10.881 1.00 20.31 241 ILE B CA 1
ATOM 4409 C C . ILE B 1 241 ? 71.085 32.145 -10.712 1.00 19.16 241 ILE B C 1
ATOM 4410 O O . ILE B 1 241 ? 70.112 31.445 -10.970 1.00 20.24 241 ILE B O 1
ATOM 4415 N N . GLY B 1 242 ? 72.316 31.664 -10.486 1.00 25.19 242 GLY B N 1
ATOM 4416 C CA . GLY B 1 242 ? 72.659 30.239 -10.362 1.00 20.21 242 GLY B CA 1
ATOM 4417 C C . GLY B 1 242 ? 71.900 29.341 -9.410 1.00 20.85 242 GLY B C 1
ATOM 4418 O O . GLY B 1 242 ? 70.846 29.737 -8.924 1.00 24.77 242 GLY B O 1
ATOM 4419 N N . PRO B 1 243 ? 72.377 28.109 -9.152 1.00 18.00 243 PRO B N 1
ATOM 4420 C CA . PRO B 1 243 ? 71.643 27.235 -8.230 1.00 15.26 243 PRO B CA 1
ATOM 4421 C C . PRO B 1 243 ? 71.644 27.843 -6.826 1.00 14.33 243 PRO B C 1
ATOM 4422 O O . PRO B 1 243 ? 72.709 28.113 -6.264 1.00 12.20 243 PRO B O 1
ATOM 4426 N N . THR B 1 244 ? 70.458 28.112 -6.291 1.00 8.17 244 THR B N 1
ATOM 4427 C CA . THR B 1 244 ? 70.341 28.686 -4.958 1.00 7.90 244 THR B CA 1
ATOM 4428 C C . THR B 1 244 ? 68.978 28.319 -4.380 1.00 8.26 244 THR B C 1
ATOM 4429 O O . THR B 1 244 ? 68.287 27.438 -4.906 1.00 7.85 244 THR B O 1
ATOM 4433 N N . ARG B 1 245 ? 68.594 28.979 -3.295 1.00 7.85 245 ARG B N 1
ATOM 4434 C CA . ARG B 1 245 ? 67.317 28.711 -2.652 1.00 7.85 245 ARG B CA 1
ATOM 4435 C C . ARG B 1 245 ? 66.554 30.023 -2.369 1.00 7.85 245 ARG B C 1
ATOM 4436 O O . ARG B 1 245 ? 67.159 31.029 -1.965 1.00 7.85 245 ARG B O 1
ATOM 4444 N N . HIS B 1 246 ? 65.244 30.019 -2.611 1.00 8.01 246 HIS B N 1
ATOM 4445 C CA . HIS B 1 246 ? 64.404 31.192 -2.375 1.00 7.85 246 HIS B CA 1
ATOM 4446 C C . HIS B 1 246 ? 64.003 31.317 -0.908 1.00 8.04 246 HIS B C 1
ATOM 4447 O O . HIS B 1 246 ? 63.763 30.316 -0.233 1.00 7.85 246 HIS B O 1
ATOM 4454 N N . GLY B 1 247 ? 63.901 32.547 -0.422 1.00 9.12 247 GLY B N 1
ATOM 4455 C CA . GLY B 1 247 ? 63.470 32.751 0.950 1.00 8.49 247 GLY B CA 1
ATOM 4456 C C . GLY B 1 247 ? 61.996 32.390 0.977 1.00 10.48 247 GLY B C 1
ATOM 4457 O O . GLY B 1 247 ? 61.537 31.627 1.836 1.00 10.18 247 GLY B O 1
ATOM 4458 N N . LEU B 1 248 ? 61.266 32.933 -0.001 1.00 12.57 248 LEU B N 1
ATOM 4459 C CA . LEU B 1 248 ? 59.841 32.668 -0.188 1.00 10.35 248 LEU B CA 1
ATOM 4460 C C . LEU B 1 248 ? 59.752 31.283 -0.829 1.00 10.66 248 LEU B C 1
ATOM 4461 O O . LEU B 1 248 ? 60.541 30.955 -1.717 1.00 11.96 248 LEU B O 1
ATOM 4466 N N . THR B 1 249 ? 58.819 30.473 -0.336 1.00 10.73 249 THR B N 1
ATOM 4467 C CA . THR B 1 249 ? 58.569 29.096 -0.787 1.00 10.24 249 THR B CA 1
ATOM 4468 C C . THR B 1 249 ? 59.685 28.085 -0.459 1.00 12.70 249 THR B C 1
ATOM 4469 O O . THR B 1 249 ? 59.422 26.889 -0.348 1.00 13.71 249 THR B O 1
ATOM 4473 N N . HIS B 1 250 ? 60.898 28.582 -0.216 1.00 13.90 250 HIS B N 1
ATOM 4474 C CA . HIS B 1 250 ? 62.063 27.746 0.103 1.00 16.27 250 HIS B CA 1
ATOM 4475 C C . HIS B 1 250 ? 62.441 26.725 -0.982 1.00 16.22 250 HIS B C 1
ATOM 4476 O O . HIS B 1 250 ? 63.122 25.731 -0.707 1.00 17.00 250 HIS B O 1
ATOM 4483 N N . GLY B 1 251 ? 62.041 27.004 -2.220 1.00 16.62 251 GLY B N 1
ATOM 4484 C CA . GLY B 1 251 ? 62.355 26.113 -3.324 1.00 13.12 251 GLY B CA 1
ATOM 4485 C C . GLY B 1 251 ? 63.700 26.468 -3.928 1.00 16.46 251 GLY B C 1
ATOM 4486 O O . GLY B 1 251 ? 64.120 27.639 -3.872 1.00 15.96 251 GLY B O 1
ATOM 4487 N N . LYS B 1 252 ? 64.385 25.464 -4.477 1.00 13.63 252 LYS B N 1
ATOM 4488 C CA . LYS B 1 252 ? 65.701 25.640 -5.101 1.00 12.37 252 LYS B CA 1
ATOM 4489 C C . LYS B 1 252 ? 65.475 26.110 -6.522 1.00 11.01 252 LYS B C 1
ATOM 4490 O O . LYS B 1 252 ? 64.649 25.527 -7.233 1.00 9.75 252 LYS B O 1
ATOM 4496 N N . THR B 1 253 ? 66.277 27.073 -6.976 1.00 7.87 253 THR B N 1
ATOM 4497 C CA . THR B 1 253 ? 66.062 27.639 -8.298 1.00 7.85 253 THR B CA 1
ATOM 4498 C C . THR B 1 253 ? 67.279 28.133 -9.077 1.00 7.85 253 THR B C 1
ATOM 4499 O O . THR B 1 253 ? 68.343 28.414 -8.507 1.00 7.85 253 THR B O 1
ATOM 4503 N N . ILE B 1 254 ? 67.093 28.204 -10.396 1.00 7.85 254 ILE B N 1
ATOM 4504 C CA . ILE B 1 254 ? 68.080 28.730 -11.344 1.00 7.85 254 ILE B CA 1
ATOM 4505 C C . ILE B 1 254 ? 67.262 29.571 -12.326 1.00 8.13 254 ILE B C 1
ATOM 4506 O O . ILE B 1 254 ? 66.204 29.135 -12.797 1.00 7.85 254 ILE B O 1
ATOM 4511 N N . TYR B 1 255 ? 67.735 30.786 -12.587 1.00 8.50 255 TYR B N 1
ATOM 4512 C CA . TYR B 1 255 ? 67.090 31.711 -13.509 1.00 7.85 255 TYR B CA 1
ATOM 4513 C C . TYR B 1 255 ? 68.005 31.864 -14.713 1.00 7.85 255 TYR B C 1
ATOM 4514 O O . TYR B 1 255 ? 69.212 32.020 -14.550 1.00 10.22 255 TYR B O 1
ATOM 4523 N N . PHE B 1 256 ? 67.435 31.804 -15.909 1.00 7.85 256 PHE B N 1
ATOM 4524 C CA . PHE B 1 256 ? 68.193 31.942 -17.152 1.00 7.85 256 PHE B CA 1
ATOM 4525 C C . PHE B 1 256 ? 67.299 32.534 -18.242 1.00 9.50 256 PHE B C 1
ATOM 4526 O O . PHE B 1 256 ? 66.073 32.543 -18.106 1.00 8.92 256 PHE B O 1
ATOM 4534 N N . PHE B 1 257 ? 67.900 33.027 -19.320 1.00 7.93 257 PHE B N 1
ATOM 4535 C CA . PHE B 1 257 ? 67.124 33.647 -20.390 1.00 7.85 257 PHE B CA 1
ATOM 4536 C C . PHE B 1 257 ? 67.059 32.852 -21.672 1.00 7.85 257 PHE B C 1
ATOM 4537 O O . PHE B 1 257 ? 67.965 32.078 -21.981 1.00 7.85 257 PHE B O 1
ATOM 4545 N N . ASP B 1 258 ? 65.972 33.032 -22.415 1.00 7.85 258 ASP B N 1
ATOM 4546 C CA . ASP B 1 258 ? 65.831 32.366 -23.701 1.00 8.40 258 ASP B CA 1
ATOM 4547 C C . ASP B 1 258 ? 66.351 33.315 -24.799 1.00 8.81 258 ASP B C 1
ATOM 4548 O O . ASP B 1 258 ? 66.645 34.478 -24.529 1.00 7.85 258 ASP B O 1
ATOM 4553 N N . PRO B 1 259 ? 66.452 32.845 -26.048 1.00 10.51 259 PRO B N 1
ATOM 4554 C CA . PRO B 1 259 ? 66.951 33.721 -27.111 1.00 9.62 259 PRO B CA 1
ATOM 4555 C C . PRO B 1 259 ? 66.272 35.081 -27.223 1.00 11.15 259 PRO B C 1
ATOM 4556 O O . PRO B 1 259 ? 66.869 36.036 -27.724 1.00 7.85 259 PRO B O 1
ATOM 4560 N N . SER B 1 260 ? 65.031 35.164 -26.757 1.00 9.50 260 SER B N 1
ATOM 4561 C CA . SER B 1 260 ? 64.281 36.400 -26.839 1.00 7.85 260 SER B CA 1
ATOM 4562 C C . SER B 1 260 ? 64.377 37.296 -25.618 1.00 7.85 260 SER B C 1
ATOM 4563 O O . SER B 1 260 ? 63.824 38.387 -25.617 1.00 9.54 260 SER B O 1
ATOM 4566 N N . GLY B 1 261 ? 65.073 36.851 -24.584 1.00 7.85 261 GLY B N 1
ATOM 4567 C CA . GLY B 1 261 ? 65.196 37.661 -23.385 1.00 7.85 261 GLY B CA 1
ATOM 4568 C C . GLY B 1 261 ? 64.151 37.344 -22.328 1.00 9.38 261 GLY B C 1
ATOM 4569 O O . GLY B 1 261 ? 64.134 37.973 -21.268 1.00 9.51 261 GLY B O 1
ATOM 4570 N N . ASN B 1 262 ? 63.181 36.447 -22.683 1.00 8.16 262 ASN B N 1
ATOM 4571 C CA . ASN B 1 262 ? 62.240 35.982 -21.653 1.00 8.40 262 ASN B CA 1
ATOM 4572 C C . ASN B 1 262 ? 62.986 35.194 -20.590 1.00 7.85 262 ASN B C 1
ATOM 4573 O O . ASN B 1 262 ? 63.854 34.372 -20.910 1.00 8.77 262 ASN B O 1
ATOM 4578 N N . ARG B 1 263 ? 62.617 35.397 -19.366 1.00 10.78 263 ARG B N 1
ATOM 4579 C CA . ARG B 1 263 ? 63.278 34.661 -18.309 1.00 8.60 263 ARG B CA 1
ATOM 4580 C C . ARG B 1 263 ? 62.576 33.351 -18.015 1.00 10.95 263 ARG B C 1
ATOM 4581 O O . ARG B 1 263 ? 61.324 33.300 -17.979 1.00 11.35 263 ARG B O 1
ATOM 4589 N N . ASN B 1 264 ? 63.366 32.325 -17.845 1.00 7.85 264 ASN B N 1
ATOM 4590 C CA . ASN B 1 264 ? 62.854 31.013 -17.535 1.00 8.12 264 ASN B CA 1
ATOM 4591 C C . ASN B 1 264 ? 63.394 30.607 -16.165 1.00 8.27 264 ASN B C 1
ATOM 4592 O O . ASN B 1 264 ? 64.555 30.909 -15.820 1.00 9.61 264 ASN B O 1
ATOM 4597 N N . GLU B 1 265 ? 62.559 29.966 -15.376 1.00 7.85 265 GLU B N 1
ATOM 4598 C CA . GLU B 1 265 ? 63.011 29.467 -14.096 1.00 7.85 265 GLU B CA 1
ATOM 4599 C C . GLU B 1 265 ? 62.818 27.970 -14.136 1.00 7.85 265 GLU B C 1
ATOM 4600 O O . GLU B 1 265 ? 61.869 27.471 -14.769 1.00 8.79 265 GLU B O 1
ATOM 4606 N N . VAL B 1 266 ? 63.701 27.271 -13.478 1.00 7.85 266 VAL B N 1
ATOM 4607 C CA . VAL B 1 266 ? 63.643 25.823 -13.383 1.00 7.85 266 VAL B CA 1
ATOM 4608 C C . VAL B 1 266 ? 63.849 25.670 -11.884 1.00 7.85 266 VAL B C 1
ATOM 4609 O O . VAL B 1 266 ? 64.698 26.359 -11.290 1.00 10.93 266 VAL B O 1
ATOM 4613 N N . PHE B 1 267 ? 63.018 24.882 -11.223 1.00 7.85 267 PHE B N 1
ATOM 4614 C CA . PHE B 1 267 ? 63.180 24.749 -9.806 1.00 8.76 267 PHE B CA 1
ATOM 4615 C C . PHE B 1 267 ? 62.652 23.434 -9.282 1.00 10.25 267 PHE B C 1
ATOM 4616 O O . PHE B 1 267 ? 61.853 22.774 -9.948 1.00 10.54 267 PHE B O 1
ATOM 4624 N N . CYS B 1 268 ? 63.041 23.098 -8.053 1.00 13.48 268 CYS B N 1
ATOM 4625 C CA . CYS B 1 268 ? 62.572 21.875 -7.427 1.00 13.59 268 CYS B CA 1
ATOM 4626 C C . CYS B 1 268 ? 62.213 22.054 -5.960 1.00 12.91 268 CYS B C 1
ATOM 4627 O O . CYS B 1 268 ? 62.549 23.061 -5.347 1.00 13.72 268 CYS B O 1
ATOM 4630 N N . GLY B 1 269 ? 61.419 21.109 -5.469 1.00 14.80 269 GLY B N 1
ATOM 4631 C CA . GLY B 1 269 ? 60.958 21.071 -4.087 1.00 14.42 269 GLY B CA 1
ATOM 4632 C C . GLY B 1 269 ? 60.906 22.285 -3.175 1.00 15.28 269 GLY B C 1
ATOM 4633 O O . GLY B 1 269 ? 61.904 22.678 -2.573 1.00 16.06 269 GLY B O 1
ATOM 4634 N N . GLY B 1 270 ? 59.731 22.885 -3.082 1.00 15.89 270 GLY B N 1
ATOM 4635 C CA . GLY B 1 270 ? 59.549 24.014 -2.195 1.00 12.97 270 GLY B CA 1
ATOM 4636 C C . GLY B 1 270 ? 58.703 23.513 -1.036 1.00 12.71 270 GLY B C 1
ATOM 4637 O O . GLY B 1 270 ? 58.648 22.301 -0.767 1.00 12.34 270 GLY B O 1
ATOM 4638 N N . ASP B 1 271 ? 58.012 24.430 -0.372 1.00 10.60 271 ASP B N 1
ATOM 4639 C CA . ASP B 1 271 ? 57.162 24.073 0.751 1.00 10.25 271 ASP B CA 1
ATOM 4640 C C . ASP B 1 271 ? 55.728 23.878 0.279 1.00 8.01 271 ASP B C 1
ATOM 4641 O O . ASP B 1 271 ? 55.306 24.449 -0.730 1.00 10.01 271 ASP B O 1
ATOM 4646 N N . TYR B 1 272 ? 54.996 23.074 1.011 1.00 7.85 272 TYR B N 1
ATOM 4647 C CA . TYR B 1 272 ? 53.596 22.827 0.653 1.00 7.85 272 TYR B CA 1
ATOM 4648 C C . TYR B 1 272 ? 52.682 23.508 1.668 1.00 7.85 272 TYR B C 1
ATOM 4649 O O . TYR B 1 272 ? 53.100 23.883 2.770 1.00 7.85 272 TYR B O 1
ATOM 4658 N N . ASN B 1 273 ? 51.450 23.664 1.281 1.00 7.85 273 ASN B N 1
ATOM 4659 C CA . ASN B 1 273 ? 50.450 24.270 2.148 1.00 7.85 273 ASN B CA 1
ATOM 4660 C C . ASN B 1 273 ? 49.074 23.737 1.767 1.00 7.85 273 ASN B C 1
ATOM 4661 O O . ASN B 1 273 ? 48.911 23.035 0.759 1.00 7.85 273 ASN B O 1
ATOM 4666 N N . TYR B 1 274 ? 48.130 24.077 2.591 1.00 7.85 274 TYR B N 1
ATOM 4667 C CA . TYR B 1 274 ? 46.746 23.673 2.413 1.00 7.85 274 TYR B CA 1
ATOM 4668 C C . TYR B 1 274 ? 45.862 24.871 2.690 1.00 7.85 274 TYR B C 1
ATOM 4669 O O . TYR B 1 274 ? 46.278 25.799 3.398 1.00 7.85 274 TYR B O 1
ATOM 4678 N N . PRO B 1 275 ? 44.678 24.944 2.114 1.00 7.94 275 PRO B N 1
ATOM 4679 C CA . PRO B 1 275 ? 43.814 26.113 2.302 1.00 7.85 275 PRO B CA 1
ATOM 4680 C C . PRO B 1 275 ? 43.723 26.655 3.727 1.00 7.85 275 PRO B C 1
ATOM 4681 O O . PRO B 1 275 ? 43.601 27.866 3.922 1.00 11.83 275 PRO B O 1
ATOM 4685 N N . ASP B 1 276 ? 43.840 25.769 4.711 1.00 7.85 276 ASP B N 1
ATOM 4686 C CA . ASP B 1 276 ? 43.721 26.145 6.114 1.00 7.85 276 ASP B CA 1
ATOM 4687 C C . ASP B 1 276 ? 44.950 26.714 6.814 1.00 8.55 276 ASP B C 1
ATOM 4688 O O . ASP B 1 276 ? 44.871 27.094 7.983 1.00 9.68 276 ASP B O 1
ATOM 4693 N N . HIS B 1 277 ? 46.096 26.707 6.137 1.00 9.36 277 HIS B N 1
ATOM 4694 C CA . HIS B 1 277 ? 47.330 27.257 6.699 1.00 7.85 277 HIS B CA 1
ATOM 4695 C C . HIS B 1 277 ? 47.258 28.768 6.599 1.00 8.30 277 HIS B C 1
ATOM 4696 O O . HIS B 1 277 ? 46.701 29.299 5.634 1.00 7.85 277 HIS B O 1
ATOM 4703 N N . LYS B 1 278 ? 47.862 29.457 7.565 1.00 11.11 278 LYS B N 1
ATOM 4704 C CA . LYS B 1 278 ? 47.933 30.925 7.552 1.00 13.35 278 LYS B CA 1
ATOM 4705 C C . LYS B 1 278 ? 49.042 31.279 6.551 1.00 13.13 278 LYS B C 1
ATOM 4706 O O . LYS B 1 278 ? 50.080 30.609 6.512 1.00 14.17 278 LYS B O 1
ATOM 4712 N N . PRO B 1 279 ? 48.855 32.331 5.735 1.00 14.20 279 PRO B N 1
ATOM 4713 C CA . PRO B 1 279 ? 49.933 32.633 4.793 1.00 17.42 279 PRO B CA 1
ATOM 4714 C C . PRO B 1 279 ? 51.287 32.873 5.462 1.00 18.04 279 PRO B C 1
ATOM 4715 O O . PRO B 1 279 ? 51.360 33.435 6.560 1.00 17.55 279 PRO B O 1
ATOM 4719 N N . VAL B 1 280 ? 52.341 32.347 4.844 1.00 16.08 280 VAL B N 1
ATOM 4720 C CA . VAL B 1 280 ? 53.692 32.536 5.357 1.00 14.44 280 VAL B CA 1
ATOM 4721 C C . VAL B 1 280 ? 54.030 33.973 4.994 1.00 11.63 280 VAL B C 1
ATOM 4722 O O . VAL B 1 280 ? 53.764 34.422 3.874 1.00 11.18 280 VAL B O 1
ATOM 4726 N N . THR B 1 281 ? 54.532 34.710 5.974 1.00 9.98 281 THR B N 1
ATOM 4727 C CA . THR B 1 281 ? 54.846 36.115 5.790 1.00 9.09 281 THR B CA 1
ATOM 4728 C C . THR B 1 281 ? 56.321 36.437 5.787 1.00 7.85 281 THR B C 1
ATOM 4729 O O . THR B 1 281 ? 57.109 35.881 6.555 1.00 8.43 281 THR B O 1
ATOM 4733 N N . TRP B 1 282 ? 56.687 37.335 4.893 1.00 7.85 282 TRP B N 1
ATOM 4734 C CA . TRP B 1 282 ? 58.044 37.809 4.788 1.00 7.85 282 TRP B CA 1
ATOM 4735 C C . TRP B 1 282 ? 57.893 39.303 4.822 1.00 7.85 282 TRP B C 1
ATOM 4736 O O . TRP B 1 282 ? 56.846 39.836 4.434 1.00 7.85 282 TRP B O 1
ATOM 4747 N N . THR B 1 283 ? 58.879 39.990 5.365 1.00 7.85 283 THR B N 1
ATOM 4748 C CA . THR B 1 283 ? 58.782 41.430 5.422 1.00 7.85 283 THR B CA 1
ATOM 4749 C C . THR B 1 283 ? 59.732 42.126 4.471 1.00 7.85 283 THR B C 1
ATOM 4750 O O . THR B 1 283 ? 60.734 41.578 4.013 1.00 7.85 283 THR B O 1
ATOM 4754 N N . THR B 1 284 ? 59.379 43.360 4.177 1.00 10.98 284 THR B N 1
ATOM 4755 C CA . THR B 1 284 ? 60.131 44.196 3.285 1.00 12.11 284 THR B CA 1
ATOM 4756 C C . THR B 1 284 ? 61.577 44.441 3.760 1.00 12.42 284 THR B C 1
ATOM 4757 O O . THR B 1 284 ? 62.497 44.539 2.946 1.00 12.80 284 THR B O 1
ATOM 4761 N N . ASP B 1 285 ? 61.807 44.471 5.067 1.00 11.61 285 ASP B N 1
ATOM 4762 C CA . ASP B 1 285 ? 63.169 44.680 5.549 1.00 13.87 285 ASP B CA 1
ATOM 4763 C C . ASP B 1 285 ? 64.064 43.460 5.290 1.00 15.29 285 ASP B C 1
ATOM 4764 O O . ASP B 1 285 ? 65.287 43.512 5.452 1.00 16.48 285 ASP B O 1
ATOM 4769 N N . GLN B 1 286 ? 63.439 42.362 4.882 1.00 14.61 286 GLN B N 1
ATOM 4770 C CA . GLN B 1 286 ? 64.139 41.119 4.584 1.00 12.48 286 GLN B CA 1
ATOM 4771 C C . GLN B 1 286 ? 63.911 40.793 3.129 1.00 8.74 286 GLN B C 1
ATOM 4772 O O . GLN B 1 286 ? 63.874 39.629 2.758 1.00 10.14 286 GLN B O 1
ATOM 4778 N N . LEU B 1 287 ? 63.747 41.813 2.298 1.00 9.40 287 LEU B N 1
ATOM 4779 C CA . LEU B 1 287 ? 63.499 41.573 0.888 1.00 9.38 287 LEU B CA 1
ATOM 4780 C C . LEU B 1 287 ? 64.640 40.786 0.271 1.00 12.01 287 LEU B C 1
ATOM 4781 O O . LEU B 1 287 ? 64.396 39.851 -0.496 1.00 12.34 287 LEU B O 1
ATOM 4786 N N . GLY B 1 288 ? 65.877 41.134 0.637 1.00 16.19 288 GLY B N 1
ATOM 4787 C CA . GLY B 1 288 ? 67.036 40.427 0.108 1.00 12.48 288 GLY B CA 1
ATOM 4788 C C . GLY B 1 288 ? 66.888 38.932 0.320 1.00 10.98 288 GLY B C 1
ATOM 4789 O O . GLY B 1 288 ? 66.845 38.164 -0.635 1.00 13.90 288 GLY B O 1
ATOM 4790 N N . LYS B 1 289 ? 66.724 38.536 1.577 1.00 10.59 289 LYS B N 1
ATOM 4791 C CA . LYS B 1 289 ? 66.566 37.134 1.952 1.00 8.49 289 LYS B CA 1
ATOM 4792 C C . LYS B 1 289 ? 65.300 36.501 1.356 1.00 7.85 289 LYS B C 1
ATOM 4793 O O . LYS B 1 289 ? 65.334 35.367 0.878 1.00 7.85 289 LYS B O 1
ATOM 4799 N N . ALA B 1 290 ? 64.193 37.237 1.383 1.00 8.46 290 ALA B N 1
ATOM 4800 C CA . ALA B 1 290 ? 62.916 36.762 0.859 1.00 8.08 290 ALA B CA 1
ATOM 4801 C C . ALA B 1 290 ? 63.030 36.249 -0.577 1.00 10.17 290 ALA B C 1
ATOM 4802 O O . ALA B 1 290 ? 62.342 35.306 -0.971 1.00 10.46 290 ALA B O 1
ATOM 4804 N N . ILE B 1 291 ? 63.927 36.846 -1.348 1.00 10.22 291 ILE B N 1
ATOM 4805 C CA . ILE B 1 291 ? 64.114 36.445 -2.727 1.00 7.85 291 ILE B CA 1
ATOM 4806 C C . ILE B 1 291 ? 65.292 35.502 -2.812 1.00 8.15 291 ILE B C 1
ATOM 4807 O O . ILE B 1 291 ? 65.165 34.392 -3.343 1.00 8.12 291 ILE B O 1
ATOM 4812 N N . PHE B 1 292 ? 66.423 35.939 -2.257 1.00 8.68 292 PHE B N 1
ATOM 4813 C CA . PHE B 1 292 ? 67.670 35.171 -2.267 1.00 9.57 292 PHE B CA 1
ATOM 4814 C C . PHE B 1 292 ? 68.114 34.823 -0.864 1.00 7.85 292 PHE B C 1
ATOM 4815 O O . PHE B 1 292 ? 68.880 35.555 -0.235 1.00 7.85 292 PHE B O 1
ATOM 4823 N N . TYR B 1 293 ? 67.661 33.655 -0.428 1.00 7.94 293 TYR B N 1
ATOM 4824 C CA . TYR B 1 293 ? 67.915 33.096 0.892 1.00 7.88 293 TYR B CA 1
ATOM 4825 C C . TYR B 1 293 ? 69.382 33.015 1.313 1.00 10.33 293 TYR B C 1
ATOM 4826 O O . TYR B 1 293 ? 69.739 33.452 2.404 1.00 11.17 293 TYR B O 1
ATOM 4835 N N . HIS B 1 294 ? 70.229 32.460 0.447 1.00 11.07 294 HIS B N 1
ATOM 4836 C CA . HIS B 1 294 ? 71.651 32.289 0.751 1.00 13.15 294 HIS B CA 1
ATOM 4837 C C . HIS B 1 294 ? 72.506 33.561 0.744 1.00 16.90 294 HIS B C 1
ATOM 4838 O O . HIS B 1 294 ? 73.471 33.651 1.499 1.00 16.26 294 HIS B O 1
ATOM 4845 N N . ASP B 1 295 ? 72.172 34.527 -0.113 1.00 15.70 295 ASP B N 1
ATOM 4846 C CA . ASP B 1 295 ? 72.947 35.773 -0.201 1.00 19.34 295 ASP B CA 1
ATOM 4847 C C . ASP B 1 295 ? 72.355 36.904 0.606 1.00 16.71 295 ASP B C 1
ATOM 4848 O O . ASP B 1 295 ? 73.062 37.818 1.026 1.00 14.87 295 ASP B O 1
ATOM 4853 N N . ARG B 1 296 ? 71.043 36.834 0.798 1.00 16.54 296 ARG B N 1
ATOM 4854 C CA . ARG B 1 296 ? 70.294 37.822 1.560 1.00 15.17 296 ARG B CA 1
ATOM 4855 C C . ARG B 1 296 ? 70.406 39.242 1.010 1.00 15.27 296 ARG B C 1
ATOM 4856 O O . ARG B 1 296 ? 70.223 40.217 1.734 1.00 16.93 296 ARG B O 1
ATOM 4864 N N . ILE B 1 297 ? 70.725 39.344 -0.276 1.00 17.25 297 ILE B N 1
ATOM 4865 C CA . ILE B 1 297 ? 70.802 40.625 -0.971 1.00 19.77 297 ILE B CA 1
ATOM 4866 C C . ILE B 1 297 ? 70.127 40.409 -2.324 1.00 20.99 297 ILE B C 1
ATOM 4867 O O . ILE B 1 297 ? 70.024 39.277 -2.793 1.00 19.34 297 ILE B O 1
ATOM 4872 N N . LEU B 1 298 ? 69.658 41.494 -2.934 1.00 23.32 298 LEU B N 1
ATOM 4873 C CA . LEU B 1 298 ? 68.978 41.432 -4.225 1.00 22.98 298 LEU B CA 1
ATOM 4874 C C . LEU B 1 298 ? 69.850 41.624 -5.469 1.00 23.48 298 LEU B C 1
ATOM 4875 O O . LEU B 1 298 ? 70.700 42.513 -5.522 1.00 22.75 298 LEU B O 1
ATOM 4880 N N . ASN B 1 299 ? 69.639 40.756 -6.457 1.00 27.01 299 ASN B N 1
ATOM 4881 C CA . ASN B 1 299 ? 70.349 40.833 -7.730 1.00 28.95 299 ASN B CA 1
ATOM 4882 C C . ASN B 1 299 ? 69.765 42.069 -8.416 1.00 29.56 299 ASN B C 1
ATOM 4883 O O . ASN B 1 299 ? 68.547 42.173 -8.579 1.00 30.49 299 ASN B O 1
ATOM 4888 N N . GLU B 1 300 ? 70.630 43.016 -8.766 1.00 32.29 300 GLU B N 1
ATOM 4889 C CA . GLU B 1 300 ? 70.236 44.261 -9.436 1.00 32.05 300 GLU B CA 1
ATOM 4890 C C . GLU B 1 300 ? 69.226 44.033 -10.559 1.00 29.53 300 GLU B C 1
ATOM 4891 O O . GLU B 1 300 ? 68.167 44.664 -10.615 1.00 28.13 300 GLU B O 1
ATOM 4897 N N . ARG B 1 301 ? 69.558 43.087 -11.428 1.00 25.45 301 ARG B N 1
ATOM 4898 C CA . ARG B 1 301 ? 68.742 42.740 -12.574 1.00 25.77 301 ARG B CA 1
ATOM 4899 C C . ARG B 1 301 ? 67.505 41.905 -12.272 1.00 23.86 301 ARG B C 1
ATOM 4900 O O . ARG B 1 301 ? 66.657 41.731 -13.133 1.00 22.97 301 ARG B O 1
ATOM 4908 N N . PHE B 1 302 ? 67.392 41.417 -11.039 1.00 26.09 302 PHE B N 1
ATOM 4909 C CA . PHE B 1 302 ? 66.237 40.627 -10.619 1.00 23.24 302 PHE B CA 1
ATOM 4910 C C . PHE B 1 302 ? 64.987 41.504 -10.682 1.00 22.86 302 PHE B C 1
ATOM 4911 O O . PHE B 1 302 ? 63.933 41.070 -11.135 1.00 23.65 302 PHE B O 1
ATOM 4919 N N . MET B 1 303 ? 65.107 42.735 -10.208 1.00 25.40 303 MET B N 1
ATOM 4920 C CA . MET B 1 303 ? 63.972 43.654 -10.196 1.00 28.52 303 MET B CA 1
ATOM 4921 C C . MET B 1 303 ? 63.828 44.498 -11.458 1.00 26.16 303 MET B C 1
ATOM 4922 O O . MET B 1 303 ? 62.734 44.932 -11.812 1.00 23.68 303 MET B O 1
ATOM 4927 N N . THR B 1 304 ? 64.946 44.760 -12.115 1.00 25.16 304 THR B N 1
ATOM 4928 C CA . THR B 1 304 ? 64.953 45.610 -13.293 1.00 22.38 304 THR B CA 1
ATOM 4929 C C . THR B 1 304 ? 64.531 44.973 -14.606 1.00 21.50 304 THR B C 1
ATOM 4930 O O . THR B 1 304 ? 63.698 45.524 -15.325 1.00 20.59 304 THR B O 1
ATOM 4934 N N . VAL B 1 305 ? 65.124 43.824 -14.917 1.00 18.38 305 VAL B N 1
ATOM 4935 C CA . VAL B 1 305 ? 64.850 43.127 -16.167 1.00 17.49 305 VAL B CA 1
ATOM 4936 C C . VAL B 1 305 ? 63.545 42.349 -16.200 1.00 16.25 305 VAL B C 1
ATOM 4937 O O . VAL B 1 305 ? 63.333 41.428 -15.420 1.00 16.39 305 VAL B O 1
ATOM 4941 N N . LEU B 1 306 ? 62.675 42.746 -17.123 1.00 17.21 306 LEU B N 1
ATOM 4942 C CA . LEU B 1 306 ? 61.363 42.140 -17.330 1.00 14.16 306 LEU B CA 1
ATOM 4943 C C . LEU B 1 306 ? 61.154 41.956 -18.838 1.00 16.41 306 LEU B C 1
ATOM 4944 O O . LEU B 1 306 ? 62.028 42.279 -19.645 1.00 17.69 306 LEU B O 1
ATOM 4949 N N . THR B 1 307 ? 59.968 41.513 -19.221 1.00 13.54 307 THR B N 1
ATOM 4950 C CA . THR B 1 307 ? 59.662 41.309 -20.621 1.00 15.44 307 THR B CA 1
ATOM 4951 C C . THR B 1 307 ? 58.146 41.408 -20.836 1.00 13.73 307 THR B C 1
ATOM 4952 O O . THR B 1 307 ? 57.413 41.267 -19.830 1.00 11.55 307 THR B O 1
ATOM 4957 N N . MET C 1 1 ? 100.989 2.427 -4.250 1.00 25.49 1 MET C N 1
ATOM 4958 C CA . MET C 1 1 ? 102.008 3.233 -4.982 1.00 26.93 1 MET C CA 1
ATOM 4959 C C . MET C 1 1 ? 103.403 3.145 -4.344 1.00 26.69 1 MET C C 1
ATOM 4960 O O . MET C 1 1 ? 104.331 3.839 -4.751 1.00 23.67 1 MET C O 1
ATOM 4965 N N . ASN C 1 2 ? 103.558 2.241 -3.383 1.00 28.14 2 ASN C N 1
ATOM 4966 C CA . ASN C 1 2 ? 104.833 2.062 -2.691 1.00 28.86 2 ASN C CA 1
ATOM 4967 C C . ASN C 1 2 ? 105.938 1.540 -3.612 1.00 28.42 2 ASN C C 1
ATOM 4968 O O . ASN C 1 2 ? 107.119 1.793 -3.381 1.00 29.57 2 ASN C O 1
ATOM 4973 N N . LYS C 1 3 ? 105.539 0.838 -4.669 1.00 25.73 3 LYS C N 1
ATOM 4974 C CA . LYS C 1 3 ? 106.471 0.303 -5.651 1.00 21.07 3 LYS C CA 1
ATOM 4975 C C . LYS C 1 3 ? 105.973 0.603 -7.063 1.00 18.07 3 LYS C C 1
ATOM 4976 O O . LYS C 1 3 ? 105.911 -0.280 -7.905 1.00 18.70 3 LYS C O 1
ATOM 4982 N N . GLY C 1 4 ? 105.551 1.841 -7.298 1.00 16.93 4 GLY C N 1
ATOM 4983 C CA . GLY C 1 4 ? 105.070 2.241 -8.614 1.00 15.39 4 GLY C CA 1
ATOM 4984 C C . GLY C 1 4 ? 103.710 1.794 -9.154 1.00 13.86 4 GLY C C 1
ATOM 4985 O O . GLY C 1 4 ? 103.281 2.311 -10.191 1.00 12.58 4 GLY C O 1
ATOM 4986 N N . VAL C 1 5 ? 103.020 0.857 -8.504 1.00 11.93 5 VAL C N 1
ATOM 4987 C CA . VAL C 1 5 ? 101.725 0.410 -9.026 1.00 12.53 5 VAL C CA 1
ATOM 4988 C C . VAL C 1 5 ? 100.627 1.462 -8.820 1.00 10.83 5 VAL C C 1
ATOM 4989 O O . VAL C 1 5 ? 100.290 1.814 -7.686 1.00 9.01 5 VAL C O 1
ATOM 4993 N N . MET C 1 6 ? 100.083 1.952 -9.933 1.00 9.39 6 MET C N 1
ATOM 4994 C CA . MET C 1 6 ? 99.066 2.993 -9.926 1.00 10.24 6 MET C CA 1
ATOM 4995 C C . MET C 1 6 ? 97.605 2.613 -9.733 1.00 10.50 6 MET C C 1
ATOM 4996 O O . MET C 1 6 ? 96.971 3.076 -8.787 1.00 11.45 6 MET C O 1
ATOM 5001 N N . ARG C 1 7 ? 97.054 1.797 -10.626 1.00 13.82 7 ARG C N 1
ATOM 5002 C CA . ARG C 1 7 ? 95.640 1.469 -10.529 1.00 11.96 7 ARG C CA 1
ATOM 5003 C C . ARG C 1 7 ? 95.212 0.330 -11.453 1.00 12.23 7 ARG C C 1
ATOM 5004 O O . ARG C 1 7 ? 95.993 -0.124 -12.289 1.00 12.40 7 ARG C O 1
ATOM 5012 N N . PRO C 1 8 ? 93.989 -0.201 -11.268 1.00 11.43 8 PRO C N 1
ATOM 5013 C CA . PRO C 1 8 ? 93.525 -1.284 -12.140 1.00 10.55 8 PRO C CA 1
ATOM 5014 C C . PRO C 1 8 ? 93.426 -0.744 -13.575 1.00 9.70 8 PRO C C 1
ATOM 5015 O O . PRO C 1 8 ? 92.632 0.155 -13.862 1.00 8.88 8 PRO C O 1
ATOM 5019 N N . GLY C 1 9 ? 94.202 -1.315 -14.464 1.00 8.05 9 GLY C N 1
ATOM 5020 C CA . GLY C 1 9 ? 94.423 -0.847 -15.840 1.00 7.85 9 GLY C CA 1
ATOM 5021 C C . GLY C 1 9 ? 93.348 -1.412 -16.787 1.00 7.85 9 GLY C C 1
ATOM 5022 O O . GLY C 1 9 ? 92.770 -0.695 -17.613 1.00 7.85 9 GLY C O 1
ATOM 5023 N N . HIS C 1 10 ? 93.091 -2.704 -16.662 1.00 7.85 10 HIS C N 1
ATOM 5024 C CA . HIS C 1 10 ? 92.081 -3.373 -17.505 1.00 9.32 10 HIS C CA 1
ATOM 5025 C C . HIS C 1 10 ? 91.802 -4.796 -17.002 1.00 8.09 10 HIS C C 1
ATOM 5026 O O . HIS C 1 10 ? 92.575 -5.362 -16.218 1.00 11.03 10 HIS C O 1
ATOM 5033 N N . VAL C 1 11 ? 90.682 -5.326 -17.477 1.00 7.85 11 VAL C N 1
ATOM 5034 C CA . VAL C 1 11 ? 90.220 -6.681 -17.125 1.00 8.56 11 VAL C CA 1
ATOM 5035 C C . VAL C 1 11 ? 89.643 -7.380 -18.357 1.00 9.11 11 VAL C C 1
ATOM 5036 O O . VAL C 1 11 ? 88.926 -6.767 -19.161 1.00 11.45 11 VAL C O 1
ATOM 5040 N N . GLN C 1 12 ? 89.987 -8.658 -18.529 1.00 8.34 12 GLN C N 1
ATOM 5041 C CA . GLN C 1 12 ? 89.451 -9.418 -19.650 1.00 7.85 12 GLN C CA 1
ATOM 5042 C C . GLN C 1 12 ? 88.455 -10.452 -19.138 1.00 8.31 12 GLN C C 1
ATOM 5043 O O . GLN C 1 12 ? 88.827 -11.390 -18.418 1.00 7.85 12 GLN C O 1
ATOM 5049 N N . LEU C 1 13 ? 87.187 -10.252 -19.488 1.00 7.85 13 LEU C N 1
ATOM 5050 C CA . LEU C 1 13 ? 86.113 -11.146 -19.077 1.00 10.62 13 LEU C CA 1
ATOM 5051 C C . LEU C 1 13 ? 85.685 -12.015 -20.232 1.00 7.85 13 LEU C C 1
ATOM 5052 O O . LEU C 1 13 ? 85.726 -11.585 -21.379 1.00 7.85 13 LEU C O 1
ATOM 5057 N N . ARG C 1 14 ? 85.286 -13.240 -19.911 1.00 10.25 14 ARG C N 1
ATOM 5058 C CA . ARG C 1 14 ? 84.820 -14.196 -20.897 1.00 7.85 14 ARG C CA 1
ATOM 5059 C C . ARG C 1 14 ? 83.318 -14.112 -20.944 1.00 8.89 14 ARG C C 1
ATOM 5060 O O . ARG C 1 14 ? 82.658 -14.203 -19.903 1.00 11.41 14 ARG C O 1
ATOM 5068 N N . VAL C 1 15 ? 82.777 -13.913 -22.139 1.00 11.52 15 VAL C N 1
ATOM 5069 C CA . VAL C 1 15 ? 81.329 -13.836 -22.305 1.00 11.33 15 VAL C CA 1
ATOM 5070 C C . VAL C 1 15 ? 80.881 -15.005 -23.170 1.00 13.47 15 VAL C C 1
ATOM 5071 O O . VAL C 1 15 ? 81.666 -15.564 -23.941 1.00 9.98 15 VAL C O 1
ATOM 5075 N N . LEU C 1 16 ? 79.629 -15.399 -23.009 1.00 12.46 16 LEU C N 1
ATOM 5076 C CA . LEU C 1 16 ? 79.079 -16.511 -23.772 1.00 14.91 16 LEU C CA 1
ATOM 5077 C C . LEU C 1 16 ? 78.500 -16.086 -25.117 1.00 12.62 16 LEU C C 1
ATOM 5078 O O . LEU C 1 16 ? 78.311 -16.909 -25.997 1.00 16.15 16 LEU C O 1
ATOM 5083 N N . ASP C 1 17 ? 78.214 -14.800 -25.273 1.00 15.58 17 ASP C N 1
ATOM 5084 C CA . ASP C 1 17 ? 77.682 -14.265 -26.522 1.00 16.14 17 ASP C CA 1
ATOM 5085 C C . ASP C 1 17 ? 78.125 -12.823 -26.575 1.00 15.60 17 ASP C C 1
ATOM 5086 O O . ASP C 1 17 ? 77.749 -12.013 -25.719 1.00 13.68 17 ASP C O 1
ATOM 5091 N N . MET C 1 18 ? 78.889 -12.499 -27.609 1.00 10.82 18 MET C N 1
ATOM 5092 C CA . MET C 1 18 ? 79.416 -11.156 -27.783 1.00 13.38 18 MET C CA 1
ATOM 5093 C C . MET C 1 18 ? 78.331 -10.103 -27.921 1.00 14.08 18 MET C C 1
ATOM 5094 O O . MET C 1 18 ? 78.333 -9.124 -27.183 1.00 12.27 18 MET C O 1
ATOM 5099 N N . SER C 1 19 ? 77.394 -10.311 -28.842 1.00 15.39 19 SER C N 1
ATOM 5100 C CA . SER C 1 19 ? 76.316 -9.347 -29.046 1.00 18.22 19 SER C CA 1
ATOM 5101 C C . SER C 1 19 ? 75.532 -9.025 -27.775 1.00 19.93 19 SER C C 1
ATOM 5102 O O . SER C 1 19 ? 75.348 -7.853 -27.432 1.00 22.85 19 SER C O 1
ATOM 5105 N N . LYS C 1 20 ? 75.083 -10.052 -27.063 1.00 20.50 20 LYS C N 1
ATOM 5106 C CA . LYS C 1 20 ? 74.338 -9.815 -25.837 1.00 21.86 20 LYS C CA 1
ATOM 5107 C C . LYS C 1 20 ? 75.210 -9.069 -24.832 1.00 21.58 20 LYS C C 1
ATOM 5108 O O . LYS C 1 20 ? 74.773 -8.080 -24.235 1.00 22.35 20 LYS C O 1
ATOM 5114 N N . ALA C 1 21 ? 76.458 -9.514 -24.692 1.00 17.77 21 ALA C N 1
ATOM 5115 C CA . ALA C 1 21 ? 77.406 -8.901 -23.763 1.00 15.39 21 ALA C CA 1
ATOM 5116 C C . ALA C 1 21 ? 77.620 -7.421 -24.056 1.00 13.75 21 ALA C C 1
ATOM 5117 O O . ALA C 1 21 ? 77.667 -6.596 -23.142 1.00 13.52 21 ALA C O 1
ATOM 5119 N N . LEU C 1 22 ? 77.735 -7.099 -25.340 1.00 14.29 22 LEU C N 1
ATOM 5120 C CA . LEU C 1 22 ? 77.952 -5.737 -25.810 1.00 11.92 22 LEU C CA 1
ATOM 5121 C C . LEU C 1 22 ? 76.782 -4.841 -25.452 1.00 14.79 22 LEU C C 1
ATOM 5122 O O . LEU C 1 22 ? 76.975 -3.714 -24.995 1.00 17.15 22 LEU C O 1
ATOM 5127 N N . GLU C 1 23 ? 75.565 -5.333 -25.656 1.00 16.58 23 GLU C N 1
ATOM 5128 C CA . GLU C 1 23 ? 74.381 -4.550 -25.324 1.00 18.63 23 GLU C CA 1
ATOM 5129 C C . GLU C 1 23 ? 74.409 -4.192 -23.840 1.00 14.71 23 GLU C C 1
ATOM 5130 O O . GLU C 1 23 ? 74.108 -3.066 -23.455 1.00 17.26 23 GLU C O 1
ATOM 5136 N N . HIS C 1 24 ? 74.803 -5.144 -23.007 1.00 12.58 24 HIS C N 1
ATOM 5137 C CA . HIS C 1 24 ? 74.888 -4.905 -21.578 1.00 9.90 24 HIS C CA 1
ATOM 5138 C C . HIS C 1 24 ? 75.947 -3.840 -21.305 1.00 10.01 24 HIS C C 1
ATOM 5139 O O . HIS C 1 24 ? 75.666 -2.805 -20.688 1.00 10.64 24 HIS C O 1
ATOM 5146 N N . TYR C 1 25 ? 77.147 -4.071 -21.831 1.00 7.90 25 TYR C N 1
ATOM 5147 C CA . TYR C 1 25 ? 78.268 -3.170 -21.604 1.00 9.38 25 TYR C CA 1
ATOM 5148 C C . TYR C 1 25 ? 78.321 -1.818 -22.310 1.00 9.51 25 TYR C C 1
ATOM 5149 O O . TYR C 1 25 ? 79.009 -0.923 -21.811 1.00 8.74 25 TYR C O 1
ATOM 5158 N N . VAL C 1 26 ? 77.664 -1.645 -23.461 1.00 9.62 26 VAL C N 1
ATOM 5159 C CA . VAL C 1 26 ? 77.672 -0.309 -24.064 1.00 8.94 26 VAL C CA 1
ATOM 5160 C C . VAL C 1 26 ? 76.322 0.364 -23.847 1.00 9.56 26 VAL C C 1
ATOM 5161 O O . VAL C 1 26 ? 76.256 1.507 -23.406 1.00 10.22 26 VAL C O 1
ATOM 5165 N N . GLU C 1 27 ? 75.248 -0.385 -24.045 1.00 10.94 27 GLU C N 1
ATOM 5166 C CA . GLU C 1 27 ? 73.906 0.161 -23.883 1.00 15.26 27 GLU C CA 1
ATOM 5167 C C . GLU C 1 27 ? 73.435 0.382 -22.445 1.00 14.78 27 GLU C C 1
ATOM 5168 O O . GLU C 1 27 ? 72.754 1.369 -22.174 1.00 13.15 27 GLU C O 1
ATOM 5174 N N . LEU C 1 28 ? 73.774 -0.535 -21.535 1.00 15.76 28 LEU C N 1
ATOM 5175 C CA . LEU C 1 28 ? 73.364 -0.409 -20.135 1.00 12.20 28 LEU C CA 1
ATOM 5176 C C . LEU C 1 28 ? 74.342 0.436 -19.334 1.00 12.05 28 LEU C C 1
ATOM 5177 O O . LEU C 1 28 ? 74.003 1.540 -18.909 1.00 12.29 28 LEU C O 1
ATOM 5182 N N . LEU C 1 29 ? 75.556 -0.078 -19.138 1.00 12.09 29 LEU C N 1
ATOM 5183 C CA . LEU C 1 29 ? 76.585 0.625 -18.367 1.00 10.22 29 LEU C CA 1
ATOM 5184 C C . LEU C 1 29 ? 77.150 1.876 -19.015 1.00 9.66 29 LEU C C 1
ATOM 5185 O O . LEU C 1 29 ? 77.749 2.707 -18.327 1.00 10.03 29 LEU C O 1
ATOM 5190 N N . GLY C 1 30 ? 76.973 2.010 -20.327 1.00 9.50 30 GLY C N 1
ATOM 5191 C CA . GLY C 1 30 ? 77.466 3.184 -21.037 1.00 8.86 30 GLY C CA 1
ATOM 5192 C C . GLY C 1 30 ? 78.952 3.208 -21.365 1.00 8.43 30 GLY C C 1
ATOM 5193 O O . GLY C 1 30 ? 79.534 4.286 -21.471 1.00 8.87 30 GLY C O 1
ATOM 5194 N N . LEU C 1 31 ? 79.564 2.030 -21.499 1.00 10.00 31 LEU C N 1
ATOM 5195 C CA . LEU C 1 31 ? 80.985 1.904 -21.829 1.00 9.09 31 LEU C CA 1
ATOM 5196 C C . LEU C 1 31 ? 81.167 2.124 -23.320 1.00 8.72 31 LEU C C 1
ATOM 5197 O O . LEU C 1 31 ? 80.328 1.711 -24.114 1.00 11.07 31 LEU C O 1
ATOM 5202 N N . ILE C 1 32 ? 82.252 2.780 -23.704 1.00 10.26 32 ILE C N 1
ATOM 5203 C CA . ILE C 1 32 ? 82.511 3.046 -25.116 1.00 12.14 32 ILE C CA 1
ATOM 5204 C C . ILE C 1 32 ? 83.342 1.935 -25.780 1.00 12.69 32 ILE C C 1
ATOM 5205 O O . ILE C 1 32 ? 84.396 1.548 -25.266 1.00 15.61 32 ILE C O 1
ATOM 5210 N N . GLU C 1 33 ? 82.836 1.383 -26.883 1.00 14.16 33 GLU C N 1
ATOM 5211 C CA . GLU C 1 33 ? 83.570 0.356 -27.615 1.00 12.86 33 GLU C CA 1
ATOM 5212 C C . GLU C 1 33 ? 84.654 1.126 -28.358 1.00 14.44 33 GLU C C 1
ATOM 5213 O O . GLU C 1 33 ? 84.364 2.043 -29.138 1.00 13.85 33 GLU C O 1
ATOM 5219 N N . MET C 1 34 ? 85.899 0.746 -28.119 1.00 12.90 34 MET C N 1
ATOM 5220 C CA . MET C 1 34 ? 87.023 1.442 -28.713 1.00 13.93 34 MET C CA 1
ATOM 5221 C C . MET C 1 34 ? 87.773 0.709 -29.801 1.00 14.39 34 MET C C 1
ATOM 5222 O O . MET C 1 34 ? 88.317 1.340 -30.702 1.00 16.27 34 MET C O 1
ATOM 5227 N N . ASP C 1 35 ? 87.760 -0.616 -29.762 1.00 16.30 35 ASP C N 1
ATOM 5228 C CA . ASP C 1 35 ? 88.521 -1.395 -30.733 1.00 17.37 35 ASP C CA 1
ATOM 5229 C C . ASP C 1 35 ? 87.951 -2.804 -30.853 1.00 17.84 35 ASP C C 1
ATOM 5230 O O . ASP C 1 35 ? 87.033 -3.176 -30.121 1.00 18.79 35 ASP C O 1
ATOM 5235 N N . ARG C 1 36 ? 88.492 -3.574 -31.791 1.00 15.62 36 ARG C N 1
ATOM 5236 C CA . ARG C 1 36 ? 88.097 -4.965 -32.012 1.00 16.39 36 ARG C CA 1
ATOM 5237 C C . ARG C 1 36 ? 89.289 -5.732 -32.561 1.00 15.52 36 ARG C C 1
ATOM 5238 O O . ARG C 1 36 ? 89.820 -5.415 -33.623 1.00 13.25 36 ARG C O 1
ATOM 5246 N N . ASP C 1 37 ? 89.770 -6.654 -31.741 1.00 18.91 37 ASP C N 1
ATOM 5247 C CA . ASP C 1 37 ? 90.900 -7.521 -32.032 1.00 21.54 37 ASP C CA 1
ATOM 5248 C C . ASP C 1 37 ? 90.648 -8.309 -33.302 1.00 24.37 37 ASP C C 1
ATOM 5249 O O . ASP C 1 37 ? 89.508 -8.641 -33.631 1.00 24.50 37 ASP C O 1
ATOM 5254 N N . ASP C 1 38 ? 91.735 -8.734 -33.930 1.00 30.00 38 ASP C N 1
ATOM 5255 C CA . ASP C 1 38 ? 91.663 -9.538 -35.148 1.00 34.74 38 ASP C CA 1
ATOM 5256 C C . ASP C 1 38 ? 91.179 -10.949 -34.801 1.00 33.05 38 ASP C C 1
ATOM 5257 O O . ASP C 1 38 ? 91.053 -11.804 -35.672 1.00 33.58 38 ASP C O 1
ATOM 5262 N N . GLN C 1 39 ? 90.931 -11.198 -33.520 1.00 34.29 39 GLN C N 1
ATOM 5263 C CA . GLN C 1 39 ? 90.473 -12.506 -33.082 1.00 30.61 39 GLN C CA 1
ATOM 5264 C C . GLN C 1 39 ? 89.176 -12.432 -32.291 1.00 29.14 39 GLN C C 1
ATOM 5265 O O . GLN C 1 39 ? 88.998 -13.154 -31.315 1.00 28.21 39 GLN C O 1
ATOM 5271 N N . GLY C 1 40 ? 88.300 -11.512 -32.688 1.00 23.25 40 GLY C N 1
ATOM 5272 C CA . GLY C 1 40 ? 87.006 -11.365 -32.036 1.00 22.87 40 GLY C CA 1
ATOM 5273 C C . GLY C 1 40 ? 86.986 -10.932 -30.580 1.00 19.46 40 GLY C C 1
ATOM 5274 O O . GLY C 1 40 ? 86.041 -11.246 -29.838 1.00 18.34 40 GLY C O 1
ATOM 5275 N N . ARG C 1 41 ? 88.044 -10.242 -30.168 1.00 13.55 41 ARG C N 1
ATOM 5276 C CA . ARG C 1 41 ? 88.166 -9.734 -28.814 1.00 11.75 41 ARG C CA 1
ATOM 5277 C C . ARG C 1 41 ? 87.803 -8.249 -28.935 1.00 10.95 41 ARG C C 1
ATOM 5278 O O . ARG C 1 41 ? 88.368 -7.541 -29.755 1.00 7.85 41 ARG C O 1
ATOM 5286 N N . VAL C 1 42 ? 86.817 -7.785 -28.180 1.00 9.83 42 VAL C N 1
ATOM 5287 C CA . VAL C 1 42 ? 86.429 -6.385 -28.273 1.00 10.15 42 VAL C CA 1
ATOM 5288 C C . VAL C 1 42 ? 86.880 -5.549 -27.060 1.00 9.26 42 VAL C C 1
ATOM 5289 O O . VAL C 1 42 ? 86.867 -6.026 -25.927 1.00 8.48 42 VAL C O 1
ATOM 5293 N N . TYR C 1 43 ? 87.335 -4.324 -27.327 1.00 8.96 43 TYR C N 1
ATOM 5294 C CA . TYR C 1 43 ? 87.867 -3.418 -26.306 1.00 10.02 43 TYR C CA 1
ATOM 5295 C C . TYR C 1 43 ? 86.954 -2.260 -25.990 1.00 9.48 43 TYR C C 1
ATOM 5296 O O . TYR C 1 43 ? 86.550 -1.538 -26.894 1.00 10.46 43 TYR C O 1
ATOM 5305 N N . LEU C 1 44 ? 86.703 -2.028 -24.707 1.00 7.85 44 LEU C N 1
ATOM 5306 C CA . LEU C 1 44 ? 85.827 -0.943 -24.262 1.00 7.85 44 LEU C CA 1
ATOM 5307 C C . LEU C 1 44 ? 86.451 -0.108 -23.135 1.00 7.85 44 LEU C C 1
ATOM 5308 O O . LEU C 1 44 ? 87.378 -0.554 -22.460 1.00 7.85 44 LEU C O 1
ATOM 5313 N N . LYS C 1 45 ? 85.959 1.110 -22.940 1.00 7.85 45 LYS C N 1
ATOM 5314 C CA . LYS C 1 45 ? 86.474 1.974 -21.877 1.00 7.85 45 LYS C CA 1
ATOM 5315 C C . LYS C 1 45 ? 85.357 2.803 -21.274 1.00 8.68 45 LYS C C 1
ATOM 5316 O O . LYS C 1 45 ? 84.229 2.802 -21.773 1.00 10.34 45 LYS C O 1
ATOM 5322 N N . ALA C 1 46 ? 85.676 3.489 -20.182 1.00 10.54 46 ALA C N 1
ATOM 5323 C CA . ALA C 1 46 ? 84.732 4.370 -19.502 1.00 7.85 46 ALA C CA 1
ATOM 5324 C C . ALA C 1 46 ? 85.186 5.770 -19.908 1.00 7.85 46 ALA C C 1
ATOM 5325 O O . ALA C 1 46 ? 86.362 5.994 -20.167 1.00 7.85 46 ALA C O 1
ATOM 5327 N N . TRP C 1 47 ? 84.267 6.715 -19.966 1.00 9.34 47 TRP C N 1
ATOM 5328 C CA . TRP C 1 47 ? 84.609 8.042 -20.427 1.00 8.84 47 TRP C CA 1
ATOM 5329 C C . TRP C 1 47 ? 85.636 8.868 -19.660 1.00 10.23 47 TRP C C 1
ATOM 5330 O O . TRP C 1 47 ? 86.365 9.645 -20.276 1.00 12.46 47 TRP C O 1
ATOM 5341 N N . THR C 1 48 ? 85.677 8.758 -18.333 1.00 10.65 48 THR C N 1
ATOM 5342 C CA . THR C 1 48 ? 86.639 9.553 -17.552 1.00 7.85 48 THR C CA 1
ATOM 5343 C C . THR C 1 48 ? 88.059 9.019 -17.695 1.00 7.85 48 THR C C 1
ATOM 5344 O O . THR C 1 48 ? 89.036 9.728 -17.443 1.00 7.85 48 THR C O 1
ATOM 5348 N N . GLU C 1 49 ? 88.172 7.766 -18.110 1.00 7.85 49 GLU C N 1
ATOM 5349 C CA . GLU C 1 49 ? 89.465 7.134 -18.291 1.00 7.85 49 GLU C CA 1
ATOM 5350 C C . GLU C 1 49 ? 90.261 7.769 -19.410 1.00 8.80 49 GLU C C 1
ATOM 5351 O O . GLU C 1 49 ? 89.739 8.056 -20.488 1.00 9.36 49 GLU C O 1
ATOM 5357 N N . VAL C 1 50 ? 91.554 7.911 -19.163 1.00 9.08 50 VAL C N 1
ATOM 5358 C CA . VAL C 1 50 ? 92.449 8.546 -20.103 1.00 9.12 50 VAL C CA 1
ATOM 5359 C C . VAL C 1 50 ? 93.082 7.596 -21.133 1.00 9.54 50 VAL C C 1
ATOM 5360 O O . VAL C 1 50 ? 93.566 8.033 -22.175 1.00 10.64 50 VAL C O 1
ATOM 5364 N N . ASP C 1 51 ? 93.083 6.297 -20.855 1.00 10.66 51 ASP C N 1
ATOM 5365 C CA . ASP C 1 51 ? 93.664 5.345 -21.796 1.00 8.54 51 ASP C CA 1
ATOM 5366 C C . ASP C 1 51 ? 92.618 4.668 -22.686 1.00 10.78 51 ASP C C 1
ATOM 5367 O O . ASP C 1 51 ? 91.432 4.629 -22.346 1.00 12.36 51 ASP C O 1
ATOM 5372 N N . LYS C 1 52 ? 93.086 4.080 -23.786 1.00 9.20 52 LYS C N 1
ATOM 5373 C CA . LYS C 1 52 ? 92.225 3.447 -24.780 1.00 9.60 52 LYS C CA 1
ATOM 5374 C C . LYS C 1 52 ? 91.213 2.391 -24.374 1.00 8.82 52 LYS C C 1
ATOM 5375 O O . LYS C 1 52 ? 90.167 2.300 -25.015 1.00 9.60 52 LYS C O 1
ATOM 5381 N N . PHE C 1 53 ? 91.499 1.597 -23.342 1.00 7.85 53 PHE C N 1
ATOM 5382 C CA . PHE C 1 53 ? 90.555 0.560 -22.904 1.00 8.05 53 PHE C CA 1
ATOM 5383 C C . PHE C 1 53 ? 90.806 0.005 -21.495 1.00 8.08 53 PHE C C 1
ATOM 5384 O O . PHE C 1 53 ? 91.958 -0.118 -21.073 1.00 10.01 53 PHE C O 1
ATOM 5392 N N . SER C 1 54 ? 89.722 -0.361 -20.798 1.00 11.17 54 SER C N 1
ATOM 5393 C CA . SER C 1 54 ? 89.789 -0.934 -19.448 1.00 7.85 54 SER C CA 1
ATOM 5394 C C . SER C 1 54 ? 89.145 -2.311 -19.423 1.00 7.85 54 SER C C 1
ATOM 5395 O O . SER C 1 54 ? 89.459 -3.144 -18.578 1.00 7.85 54 SER C O 1
ATOM 5398 N N . LEU C 1 55 ? 88.217 -2.543 -20.335 1.00 7.85 55 LEU C N 1
ATOM 5399 C CA . LEU C 1 55 ? 87.531 -3.818 -20.382 1.00 7.85 55 LEU C CA 1
ATOM 5400 C C . LEU C 1 55 ? 87.685 -4.463 -21.735 1.00 8.00 55 LEU C C 1
ATOM 5401 O O . LEU C 1 55 ? 87.603 -3.801 -22.772 1.00 8.69 55 LEU C O 1
ATOM 5406 N N . VAL C 1 56 ? 87.957 -5.754 -21.728 1.00 7.85 56 VAL C N 1
ATOM 5407 C CA . VAL C 1 56 ? 88.086 -6.467 -22.969 1.00 9.84 56 VAL C CA 1
ATOM 5408 C C . VAL C 1 56 ? 87.262 -7.741 -22.859 1.00 8.48 56 VAL C C 1
ATOM 5409 O O . VAL C 1 56 ? 87.369 -8.485 -21.884 1.00 10.13 56 VAL C O 1
ATOM 5413 N N . LEU C 1 57 ? 86.331 -7.881 -23.791 1.00 8.82 57 LEU C N 1
ATOM 5414 C CA . LEU C 1 57 ? 85.431 -9.014 -23.853 1.00 9.97 57 LEU C CA 1
ATOM 5415 C C . LEU C 1 57 ? 85.893 -10.036 -24.882 1.00 11.58 57 LEU C C 1
ATOM 5416 O O . LEU C 1 57 ? 86.470 -9.678 -25.909 1.00 11.34 57 LEU C O 1
ATOM 5421 N N . ARG C 1 58 ? 85.641 -11.310 -24.602 1.00 12.27 58 ARG C N 1
ATOM 5422 C CA . ARG C 1 58 ? 85.987 -12.378 -25.530 1.00 12.10 58 ARG C CA 1
ATOM 5423 C C . ARG C 1 58 ? 85.070 -13.580 -25.362 1.00 12.05 58 ARG C C 1
ATOM 5424 O O . ARG C 1 58 ? 84.783 -14.008 -24.237 1.00 12.23 58 ARG C O 1
ATOM 5432 N N . GLU C 1 59 ? 84.541 -14.072 -26.477 1.00 13.22 59 GLU C N 1
ATOM 5433 C CA . GLU C 1 59 ? 83.658 -15.225 -26.418 1.00 15.76 59 GLU C CA 1
ATOM 5434 C C . GLU C 1 59 ? 84.432 -16.482 -26.034 1.00 14.44 59 GLU C C 1
ATOM 5435 O O . GLU C 1 59 ? 85.520 -16.761 -26.549 1.00 13.72 59 GLU C O 1
ATOM 5441 N N . ALA C 1 60 ? 83.877 -17.216 -25.091 1.00 13.10 60 ALA C N 1
ATOM 5442 C CA . ALA C 1 60 ? 84.476 -18.441 -24.624 1.00 11.81 60 ALA C CA 1
ATOM 5443 C C . ALA C 1 60 ? 83.313 -19.316 -24.218 1.00 16.17 60 ALA C C 1
ATOM 5444 O O . ALA C 1 60 ? 82.165 -18.863 -24.182 1.00 16.95 60 ALA C O 1
ATOM 5446 N N . ASP C 1 61 ? 83.614 -20.578 -23.946 1.00 18.47 61 ASP C N 1
ATOM 5447 C CA . ASP C 1 61 ? 82.614 -21.554 -23.529 1.00 23.18 61 ASP C CA 1
ATOM 5448 C C . ASP C 1 61 ? 81.996 -21.220 -22.172 1.00 22.18 61 ASP C C 1
ATOM 5449 O O . ASP C 1 61 ? 80.809 -21.438 -21.949 1.00 22.55 61 ASP C O 1
ATOM 5454 N N . GLU C 1 62 ? 82.806 -20.689 -21.266 1.00 22.05 62 GLU C N 1
ATOM 5455 C CA . GLU C 1 62 ? 82.315 -20.322 -19.946 1.00 20.62 62 GLU C CA 1
ATOM 5456 C C . GLU C 1 62 ? 82.615 -18.869 -19.651 1.00 17.32 62 GLU C C 1
ATOM 5457 O O . GLU C 1 62 ? 83.353 -18.220 -20.390 1.00 18.33 62 GLU C O 1
ATOM 5463 N N . PRO C 1 63 ? 81.960 -18.310 -18.625 1.00 15.00 63 PRO C N 1
ATOM 5464 C CA . PRO C 1 63 ? 82.180 -16.915 -18.244 1.00 14.83 63 PRO C CA 1
ATOM 5465 C C . PRO C 1 63 ? 83.306 -16.879 -17.213 1.00 15.01 63 PRO C C 1
ATOM 5466 O O . PRO C 1 63 ? 83.870 -17.925 -16.882 1.00 14.83 63 PRO C O 1
ATOM 5470 N N . GLY C 1 64 ? 83.653 -15.689 -16.730 1.00 13.22 64 GLY C N 1
ATOM 5471 C CA . GLY C 1 64 ? 84.711 -15.586 -15.743 1.00 11.49 64 GLY C CA 1
ATOM 5472 C C . GLY C 1 64 ? 85.770 -14.570 -16.096 1.00 9.68 64 GLY C C 1
ATOM 5473 O O . GLY C 1 64 ? 85.597 -13.779 -17.019 1.00 9.65 64 GLY C O 1
ATOM 5474 N N . MET C 1 65 ? 86.889 -14.618 -15.392 1.00 7.85 65 MET C N 1
ATOM 5475 C CA . MET C 1 65 ? 87.956 -13.665 -15.636 1.00 8.57 65 MET C CA 1
ATOM 5476 C C . MET C 1 65 ? 89.234 -14.304 -16.142 1.00 8.26 65 MET C C 1
ATOM 5477 O O . MET C 1 65 ? 89.731 -15.233 -15.524 1.00 12.01 65 MET C O 1
ATOM 5482 N N . ASP C 1 66 ? 89.773 -13.807 -17.252 1.00 9.51 66 ASP C N 1
ATOM 5483 C CA . ASP C 1 66 ? 91.028 -14.344 -17.776 1.00 11.99 66 ASP C CA 1
ATOM 5484 C C . ASP C 1 66 ? 92.209 -13.756 -16.998 1.00 12.87 66 ASP C C 1
ATOM 5485 O O . ASP C 1 66 ? 93.061 -14.484 -16.475 1.00 10.66 66 ASP C O 1
ATOM 5490 N N . PHE C 1 67 ? 92.249 -12.431 -16.923 1.00 12.17 67 PHE C N 1
ATOM 5491 C CA . PHE C 1 67 ? 93.290 -11.730 -16.188 1.00 10.77 67 PHE C CA 1
ATOM 5492 C C . PHE C 1 67 ? 92.825 -10.338 -15.774 1.00 8.52 67 PHE C C 1
ATOM 5493 O O . PHE C 1 67 ? 91.782 -9.858 -16.222 1.00 10.89 67 PHE C O 1
ATOM 5501 N N . MET C 1 68 ? 93.554 -9.743 -14.839 1.00 11.80 68 MET C N 1
ATOM 5502 C CA . MET C 1 68 ? 93.283 -8.390 -14.373 1.00 11.62 68 MET C CA 1
ATOM 5503 C C . MET C 1 68 ? 94.633 -7.695 -14.463 1.00 11.45 68 MET C C 1
ATOM 5504 O O . MET C 1 68 ? 95.637 -8.223 -13.981 1.00 13.94 68 MET C O 1
ATOM 5509 N N . GLY C 1 69 ? 94.681 -6.574 -15.170 1.00 9.30 69 GLY C N 1
ATOM 5510 C CA . GLY C 1 69 ? 95.930 -5.858 -15.302 1.00 9.44 69 GLY C CA 1
ATOM 5511 C C . GLY C 1 69 ? 95.948 -4.603 -14.458 1.00 8.95 69 GLY C C 1
ATOM 5512 O O . GLY C 1 69 ? 94.896 -4.014 -14.215 1.00 7.85 69 GLY C O 1
ATOM 5513 N N . PHE C 1 70 ? 97.135 -4.217 -13.996 1.00 7.85 70 PHE C N 1
ATOM 5514 C CA . PHE C 1 70 ? 97.339 -3.015 -13.189 1.00 7.85 70 PHE C CA 1
ATOM 5515 C C . PHE C 1 70 ? 98.406 -2.234 -13.927 1.00 7.85 70 PHE C C 1
ATOM 5516 O O . PHE C 1 70 ? 99.324 -2.831 -14.493 1.00 10.66 70 PHE C O 1
ATOM 5524 N N . LYS C 1 71 ? 98.295 -0.914 -13.939 1.00 7.85 71 LYS C N 1
ATOM 5525 C CA . LYS C 1 71 ? 99.288 -0.106 -14.618 1.00 9.10 71 LYS C CA 1
ATOM 5526 C C . LYS C 1 71 ? 100.292 0.455 -13.615 1.00 11.00 71 LYS C C 1
ATOM 5527 O O . LYS C 1 71 ? 99.915 0.877 -12.514 1.00 9.92 71 LYS C O 1
ATOM 5533 N N . VAL C 1 72 ? 101.572 0.391 -13.976 1.00 12.81 72 VAL C N 1
ATOM 5534 C CA . VAL C 1 72 ? 102.647 0.909 -13.144 1.00 13.67 72 VAL C CA 1
ATOM 5535 C C . VAL C 1 72 ? 103.132 2.227 -13.749 1.00 17.24 72 VAL C C 1
ATOM 5536 O O . VAL C 1 72 ? 102.929 2.480 -14.936 1.00 16.56 72 VAL C O 1
ATOM 5540 N N . VAL C 1 73 ? 103.778 3.056 -12.934 1.00 18.88 73 VAL C N 1
ATOM 5541 C CA . VAL C 1 73 ? 104.262 4.369 -13.362 1.00 19.65 73 VAL C CA 1
ATOM 5542 C C . VAL C 1 73 ? 105.113 4.419 -14.645 1.00 17.89 73 VAL C C 1
ATOM 5543 O O . VAL C 1 73 ? 104.780 5.151 -15.580 1.00 18.33 73 VAL C O 1
ATOM 5547 N N . ASP C 1 74 ? 106.240 3.710 -14.672 1.00 19.23 74 ASP C N 1
ATOM 5548 C CA . ASP C 1 74 ? 107.081 3.686 -15.877 1.00 18.31 74 ASP C CA 1
ATOM 5549 C C . ASP C 1 74 ? 107.695 2.325 -16.194 1.00 17.52 74 ASP C C 1
ATOM 5550 O O . ASP C 1 74 ? 107.530 1.360 -15.447 1.00 15.00 74 ASP C O 1
ATOM 5555 N N . GLU C 1 75 ? 108.409 2.264 -17.311 1.00 18.58 75 GLU C N 1
ATOM 5556 C CA . GLU C 1 75 ? 109.057 1.041 -17.758 1.00 18.04 75 GLU C CA 1
ATOM 5557 C C . GLU C 1 75 ? 109.998 0.488 -16.701 1.00 20.47 75 GLU C C 1
ATOM 5558 O O . GLU C 1 75 ? 110.079 -0.726 -16.512 1.00 18.05 75 GLU C O 1
ATOM 5564 N N . ASP C 1 76 ? 110.685 1.384 -15.998 1.00 18.57 76 ASP C N 1
ATOM 5565 C CA . ASP C 1 76 ? 111.617 0.980 -14.950 1.00 23.49 76 ASP C CA 1
ATOM 5566 C C . ASP C 1 76 ? 110.902 0.321 -13.787 1.00 20.54 76 ASP C C 1
ATOM 5567 O O . ASP C 1 76 ? 111.358 -0.700 -13.266 1.00 24.45 76 ASP C O 1
ATOM 5572 N N . ALA C 1 77 ? 109.780 0.898 -13.374 1.00 17.91 77 ALA C N 1
ATOM 5573 C CA . ALA C 1 77 ? 109.007 0.315 -12.289 1.00 12.86 77 ALA C CA 1
ATOM 5574 C C . ALA C 1 77 ? 108.561 -1.073 -12.741 1.00 10.18 77 ALA C C 1
ATOM 5575 O O . ALA C 1 77 ? 108.466 -1.991 -11.934 1.00 12.42 77 ALA C O 1
ATOM 5577 N N . LEU C 1 78 ? 108.351 -1.231 -14.046 1.00 8.59 78 LEU C N 1
ATOM 5578 C CA . LEU C 1 78 ? 107.924 -2.507 -14.611 1.00 9.90 78 LEU C CA 1
ATOM 5579 C C . LEU C 1 78 ? 109.045 -3.531 -14.535 1.00 12.42 78 LEU C C 1
ATOM 5580 O O . LEU C 1 78 ? 108.789 -4.715 -14.348 1.00 13.62 78 LEU C O 1
ATOM 5585 N N . ARG C 1 79 ? 110.285 -3.066 -14.677 1.00 15.86 79 ARG C N 1
ATOM 5586 C CA . ARG C 1 79 ? 111.466 -3.930 -14.640 1.00 14.36 79 ARG C CA 1
ATOM 5587 C C . ARG C 1 79 ? 111.765 -4.419 -13.239 1.00 15.01 79 ARG C C 1
ATOM 5588 O O . ARG C 1 79 ? 111.909 -5.624 -13.030 1.00 12.43 79 ARG C O 1
ATOM 5596 N N . GLN C 1 80 ? 111.875 -3.495 -12.283 1.00 12.68 80 GLN C N 1
ATOM 5597 C CA . GLN C 1 80 ? 112.167 -3.879 -10.900 1.00 15.35 80 GLN C CA 1
ATOM 5598 C C . GLN C 1 80 ? 111.134 -4.844 -10.339 1.00 14.23 80 GLN C C 1
ATOM 5599 O O . GLN C 1 80 ? 111.489 -5.779 -9.627 1.00 12.34 80 GLN C O 1
ATOM 5605 N N . LEU C 1 81 ? 109.868 -4.634 -10.692 1.00 13.38 81 LEU C N 1
ATOM 5606 C CA . LEU C 1 81 ? 108.782 -5.497 -10.243 1.00 12.68 81 LEU C CA 1
ATOM 5607 C C . LEU C 1 81 ? 108.954 -6.868 -10.909 1.00 13.42 81 LEU C C 1
ATOM 5608 O O . LEU C 1 81 ? 108.846 -7.918 -10.267 1.00 13.09 81 LEU C O 1
ATOM 5613 N N . GLU C 1 82 ? 109.281 -6.839 -12.192 1.00 10.62 82 GLU C N 1
ATOM 5614 C CA . GLU C 1 82 ? 109.504 -8.045 -12.969 1.00 14.65 82 GLU C CA 1
ATOM 5615 C C . GLU C 1 82 ? 110.616 -8.860 -12.301 1.00 15.88 82 GLU C C 1
ATOM 5616 O O . GLU C 1 82 ? 110.470 -10.069 -12.100 1.00 16.07 82 GLU C O 1
ATOM 5622 N N . ARG C 1 83 ? 111.692 -8.173 -11.910 1.00 14.87 83 ARG C N 1
ATOM 5623 C CA . ARG C 1 83 ? 112.842 -8.782 -11.241 1.00 12.58 83 ARG C CA 1
ATOM 5624 C C . ARG C 1 83 ? 112.404 -9.339 -9.903 1.00 11.66 83 ARG C C 1
ATOM 5625 O O . ARG C 1 83 ? 112.793 -10.439 -9.523 1.00 13.25 83 ARG C O 1
ATOM 5633 N N . ASP C 1 84 ? 111.622 -8.546 -9.176 1.00 12.50 84 ASP C N 1
ATOM 5634 C CA . ASP C 1 84 ? 111.146 -8.915 -7.850 1.00 15.41 84 ASP C CA 1
ATOM 5635 C C . ASP C 1 84 ? 110.211 -10.116 -7.855 1.00 15.80 84 ASP C C 1
ATOM 5636 O O . ASP C 1 84 ? 110.286 -10.956 -6.959 1.00 13.30 84 ASP C O 1
ATOM 5641 N N . LEU C 1 85 ? 109.341 -10.215 -8.853 1.00 12.19 85 LEU C N 1
ATOM 5642 C CA . LEU C 1 85 ? 108.438 -11.359 -8.942 1.00 13.12 85 LEU C CA 1
ATOM 5643 C C . LEU C 1 85 ? 109.275 -12.614 -9.179 1.00 13.96 85 LEU C C 1
ATOM 5644 O O . LEU C 1 85 ? 109.099 -13.625 -8.498 1.00 14.39 85 LEU C O 1
ATOM 5649 N N . MET C 1 86 ? 110.192 -12.542 -10.143 1.00 21.60 86 MET C N 1
ATOM 5650 C CA . MET C 1 86 ? 111.064 -13.677 -10.466 1.00 23.73 86 MET C CA 1
ATOM 5651 C C . MET C 1 86 ? 111.965 -14.068 -9.299 1.00 21.70 86 MET C C 1
ATOM 5652 O O . MET C 1 86 ? 112.070 -15.252 -8.964 1.00 19.97 86 MET C O 1
ATOM 5657 N N . ALA C 1 87 ? 112.591 -13.078 -8.662 1.00 20.55 87 ALA C N 1
ATOM 5658 C CA . ALA C 1 87 ? 113.465 -13.341 -7.517 1.00 20.18 87 ALA C CA 1
ATOM 5659 C C . ALA C 1 87 ? 112.649 -13.889 -6.355 1.00 22.69 87 ALA C C 1
ATOM 5660 O O . ALA C 1 87 ? 113.133 -14.695 -5.565 1.00 24.04 87 ALA C O 1
ATOM 5662 N N . TYR C 1 88 ? 111.392 -13.462 -6.270 1.00 23.64 88 TYR C N 1
ATOM 5663 C CA . TYR C 1 88 ? 110.493 -13.921 -5.215 1.00 22.08 88 TYR C CA 1
ATOM 5664 C C . TYR C 1 88 ? 110.208 -15.401 -5.446 1.00 21.74 88 TYR C C 1
ATOM 5665 O O . TYR C 1 88 ? 109.683 -16.090 -4.568 1.00 21.81 88 TYR C O 1
ATOM 5674 N N . GLY C 1 89 ? 110.555 -15.868 -6.643 1.00 22.36 89 GLY C N 1
ATOM 5675 C CA . GLY C 1 89 ? 110.353 -17.255 -7.016 1.00 25.50 89 GLY C CA 1
ATOM 5676 C C . GLY C 1 89 ? 109.052 -17.487 -7.762 1.00 25.79 89 GLY C C 1
ATOM 5677 O O . GLY C 1 89 ? 108.508 -18.588 -7.700 1.00 24.81 89 GLY C O 1
ATOM 5678 N N . CYS C 1 90 ? 108.559 -16.466 -8.471 1.00 21.53 90 CYS C N 1
ATOM 5679 C CA . CYS C 1 90 ? 107.303 -16.567 -9.224 1.00 23.01 90 CYS C CA 1
ATOM 5680 C C . CYS C 1 90 ? 107.481 -16.821 -10.720 1.00 21.48 90 CYS C C 1
ATOM 5681 O O . CYS C 1 90 ? 108.331 -16.209 -11.374 1.00 22.67 90 CYS C O 1
ATOM 5684 N N . ALA C 1 91 ? 106.658 -17.723 -11.252 1.00 21.65 91 ALA C N 1
ATOM 5685 C CA . ALA C 1 91 ? 106.675 -18.050 -12.671 1.00 16.98 91 ALA C CA 1
ATOM 5686 C C . ALA C 1 91 ? 106.071 -16.842 -13.376 1.00 16.55 91 ALA C C 1
ATOM 5687 O O . ALA C 1 91 ? 104.906 -16.502 -13.168 1.00 20.93 91 ALA C O 1
ATOM 5689 N N . VAL C 1 92 ? 106.880 -16.159 -14.163 1.00 15.98 92 VAL C N 1
ATOM 5690 C CA . VAL C 1 92 ? 106.413 -14.969 -14.852 1.00 15.49 92 VAL C CA 1
ATOM 5691 C C . VAL C 1 92 ? 106.297 -15.186 -16.354 1.00 14.75 92 VAL C C 1
ATOM 5692 O O . VAL C 1 92 ? 107.164 -15.788 -16.974 1.00 13.55 92 VAL C O 1
ATOM 5696 N N . GLU C 1 93 ? 105.183 -14.750 -16.921 1.00 12.64 93 GLU C N 1
ATOM 5697 C CA . GLU C 1 93 ? 104.975 -14.848 -18.349 1.00 9.43 93 GLU C CA 1
ATOM 5698 C C . GLU C 1 93 ? 105.070 -13.447 -18.944 1.00 10.36 93 GLU C C 1
ATOM 5699 O O . GLU C 1 93 ? 104.505 -12.493 -18.410 1.00 8.30 93 GLU C O 1
ATOM 5705 N N . GLN C 1 94 ? 105.812 -13.314 -20.031 1.00 9.36 94 GLN C N 1
ATOM 5706 C CA . GLN C 1 94 ? 105.970 -12.023 -20.672 1.00 13.90 94 GLN C CA 1
ATOM 5707 C C . GLN C 1 94 ? 105.261 -12.016 -22.013 1.00 12.36 94 GLN C C 1
ATOM 5708 O O . GLN C 1 94 ? 105.609 -12.793 -22.898 1.00 12.99 94 GLN C O 1
ATOM 5714 N N . LEU C 1 95 ? 104.234 -11.182 -22.141 1.00 12.94 95 LEU C N 1
ATOM 5715 C CA . LEU C 1 95 ? 103.499 -11.053 -23.394 1.00 11.85 95 LEU C CA 1
ATOM 5716 C C . LEU C 1 95 ? 104.152 -9.881 -24.111 1.00 13.56 95 LEU C C 1
ATOM 5717 O O . LEU C 1 95 ? 104.483 -8.873 -23.484 1.00 15.68 95 LEU C O 1
ATOM 5722 N N . PRO C 1 96 ? 104.381 -10.000 -25.421 1.00 14.26 96 PRO C N 1
ATOM 5723 C CA . PRO C 1 96 ? 105.007 -8.878 -26.119 1.00 14.59 96 PRO C CA 1
ATOM 5724 C C . PRO C 1 96 ? 104.016 -7.746 -26.300 1.00 13.55 96 PRO C C 1
ATOM 5725 O O . PRO C 1 96 ? 102.808 -7.941 -26.185 1.00 15.02 96 PRO C O 1
ATOM 5729 N N . ALA C 1 97 ? 104.532 -6.553 -26.555 1.00 12.77 97 ALA C N 1
ATOM 5730 C CA . ALA C 1 97 ? 103.674 -5.406 -26.796 1.00 16.39 97 ALA C CA 1
ATOM 5731 C C . ALA C 1 97 ? 102.915 -5.739 -28.077 1.00 18.66 97 ALA C C 1
ATOM 5732 O O . ALA C 1 97 ? 103.447 -6.433 -28.958 1.00 17.43 97 ALA C O 1
ATOM 5734 N N . GLY C 1 98 ? 101.663 -5.298 -28.158 1.00 18.31 98 GLY C N 1
ATOM 5735 C CA . GLY C 1 98 ? 100.868 -5.560 -29.342 1.00 14.59 98 GLY C CA 1
ATOM 5736 C C . GLY C 1 98 ? 100.029 -6.820 -29.276 1.00 16.74 98 GLY C C 1
ATOM 5737 O O . GLY C 1 98 ? 99.130 -7.009 -30.106 1.00 16.75 98 GLY C O 1
ATOM 5738 N N . GLU C 1 99 ? 100.323 -7.701 -28.323 1.00 17.36 99 GLU C N 1
ATOM 5739 C CA . GLU C 1 99 ? 99.549 -8.928 -28.185 1.00 19.99 99 GLU C CA 1
ATOM 5740 C C . GLU C 1 99 ? 98.103 -8.490 -27.903 1.00 20.20 99 GLU C C 1
ATOM 5741 O O . GLU C 1 99 ? 97.150 -9.081 -28.422 1.00 19.88 99 GLU C O 1
ATOM 5747 N N . LEU C 1 100 ? 97.950 -7.444 -27.089 1.00 18.45 100 LEU C N 1
ATOM 5748 C CA . LEU C 1 100 ? 96.638 -6.853 -26.810 1.00 15.73 100 LEU C CA 1
ATOM 5749 C C . LEU C 1 100 ? 96.707 -5.552 -27.610 1.00 16.74 100 LEU C C 1
ATOM 5750 O O . LEU C 1 100 ? 97.653 -4.777 -27.442 1.00 18.70 100 LEU C O 1
ATOM 5755 N N . ASN C 1 101 ? 95.762 -5.294 -28.465 1.00 16.88 101 ASN C N 1
ATOM 5756 C CA . ASN C 1 101 ? 95.766 -4.135 -29.369 1.00 19.27 101 ASN C CA 1
ATOM 5757 C C . ASN C 1 101 ? 95.987 -2.843 -28.576 1.00 20.45 101 ASN C C 1
ATOM 5758 O O . ASN C 1 101 ? 95.318 -2.589 -27.564 1.00 19.63 101 ASN C O 1
ATOM 5763 N N . SER C 1 102 ? 96.912 -2.013 -29.088 1.00 19.82 102 SER C N 1
ATOM 5764 C CA . SER C 1 102 ? 97.252 -0.715 -28.487 1.00 19.64 102 SER C CA 1
ATOM 5765 C C . SER C 1 102 ? 97.808 -0.786 -27.067 1.00 17.91 102 SER C C 1
ATOM 5766 O O . SER C 1 102 ? 97.762 0.202 -26.324 1.00 18.16 102 SER C O 1
ATOM 5769 N N . CYS C 1 103 ? 98.349 -1.934 -26.692 1.00 14.31 103 CYS C N 1
ATOM 5770 C CA . CYS C 1 103 ? 98.888 -2.090 -25.354 1.00 14.30 103 CYS C CA 1
ATOM 5771 C C . CYS C 1 103 ? 100.370 -2.444 -25.389 1.00 12.71 103 CYS C C 1
ATOM 5772 O O . CYS C 1 103 ? 100.835 -3.098 -26.334 1.00 13.87 103 CYS C O 1
ATOM 5775 N N . GLY C 1 104 ? 101.111 -1.948 -24.396 1.00 14.10 104 GLY C N 1
ATOM 5776 C CA . GLY C 1 104 ? 102.535 -2.209 -24.303 1.00 7.85 104 GLY C CA 1
ATOM 5777 C C . GLY C 1 104 ? 102.792 -3.625 -23.834 1.00 9.22 104 GLY C C 1
ATOM 5778 O O . GLY C 1 104 ? 101.880 -4.457 -23.792 1.00 8.37 104 GLY C O 1
ATOM 5779 N N . ARG C 1 105 ? 104.042 -3.910 -23.489 1.00 10.85 105 ARG C N 1
ATOM 5780 C CA . ARG C 1 105 ? 104.410 -5.245 -23.033 1.00 9.82 105 ARG C CA 1
ATOM 5781 C C . ARG C 1 105 ? 103.798 -5.531 -21.684 1.00 10.63 105 ARG C C 1
ATOM 5782 O O . ARG C 1 105 ? 103.606 -4.617 -20.880 1.00 12.96 105 ARG C O 1
ATOM 5790 N N . ARG C 1 106 ? 103.563 -6.805 -21.407 1.00 9.59 106 ARG C N 1
ATOM 5791 C CA . ARG C 1 106 ? 102.966 -7.195 -20.148 1.00 10.44 106 ARG C CA 1
ATOM 5792 C C . ARG C 1 106 ? 103.725 -8.306 -19.450 1.00 12.28 106 ARG C C 1
ATOM 5793 O O . ARG C 1 106 ? 104.372 -9.148 -20.094 1.00 10.75 106 ARG C O 1
ATOM 5801 N N . VAL C 1 107 ? 103.657 -8.280 -18.126 1.00 7.85 107 VAL C N 1
ATOM 5802 C CA . VAL C 1 107 ? 104.285 -9.279 -17.277 1.00 7.85 107 VAL C CA 1
ATOM 5803 C C . VAL C 1 107 ? 103.125 -9.852 -16.475 1.00 8.12 107 VAL C C 1
ATOM 5804 O O . VAL C 1 107 ? 102.550 -9.171 -15.637 1.00 10.07 107 VAL C O 1
ATOM 5808 N N . ARG C 1 108 ? 102.729 -11.075 -16.792 1.00 9.97 108 ARG C N 1
ATOM 5809 C CA . ARG C 1 108 ? 101.600 -11.702 -16.125 1.00 8.95 108 ARG C CA 1
ATOM 5810 C C . ARG C 1 108 ? 102.052 -12.752 -15.146 1.00 11.27 108 ARG C C 1
ATOM 5811 O O . ARG C 1 108 ? 103.098 -13.371 -15.323 1.00 14.07 108 ARG C O 1
ATOM 5819 N N . PHE C 1 109 ? 101.235 -12.988 -14.134 1.00 11.64 109 PHE C N 1
ATOM 5820 C CA . PHE C 1 109 ? 101.544 -13.983 -13.127 1.00 13.42 109 PHE C CA 1
ATOM 5821 C C . PHE C 1 109 ? 100.237 -14.443 -12.501 1.00 15.44 109 PHE C C 1
ATOM 5822 O O . PHE C 1 109 ? 99.239 -13.716 -12.512 1.00 17.06 109 PHE C O 1
ATOM 5830 N N . GLN C 1 110 ? 100.215 -15.677 -12.015 1.00 15.29 110 GLN C N 1
ATOM 5831 C CA . GLN C 1 110 ? 99.028 -16.200 -11.363 1.00 14.39 110 GLN C CA 1
ATOM 5832 C C . GLN C 1 110 ? 99.292 -16.177 -9.870 1.00 12.43 110 GLN C C 1
ATOM 5833 O O . GLN C 1 110 ? 100.287 -16.736 -9.419 1.00 13.56 110 GLN C O 1
ATOM 5839 N N . ALA C 1 111 ? 98.425 -15.512 -9.114 1.00 11.10 111 ALA C N 1
ATOM 5840 C CA . ALA C 1 111 ? 98.571 -15.415 -7.668 1.00 10.82 111 ALA C CA 1
ATOM 5841 C C . ALA C 1 111 ? 98.134 -16.719 -7.013 1.00 10.74 111 ALA C C 1
ATOM 5842 O O . ALA C 1 111 ? 97.307 -17.446 -7.566 1.00 10.71 111 ALA C O 1
ATOM 5844 N N . PRO C 1 112 ? 98.647 -17.012 -5.801 1.00 11.81 112 PRO C N 1
ATOM 5845 C CA . PRO C 1 112 ? 98.329 -18.228 -5.042 1.00 12.80 112 PRO C CA 1
ATOM 5846 C C . PRO C 1 112 ? 96.840 -18.585 -5.010 1.00 13.28 112 PRO C C 1
ATOM 5847 O O . PRO C 1 112 ? 96.484 -19.749 -5.165 1.00 16.61 112 PRO C O 1
ATOM 5851 N N . SER C 1 113 ? 95.980 -17.582 -4.840 1.00 12.12 113 SER C N 1
ATOM 5852 C CA . SER C 1 113 ? 94.536 -17.786 -4.795 1.00 10.44 113 SER C CA 1
ATOM 5853 C C . SER C 1 113 ? 93.966 -18.364 -6.093 1.00 9.53 113 SER C C 1
ATOM 5854 O O . SER C 1 113 ? 92.774 -18.646 -6.181 1.00 9.75 113 SER C O 1
ATOM 5857 N N . GLY C 1 114 ? 94.804 -18.459 -7.122 1.00 8.76 114 GLY C N 1
ATOM 5858 C CA . GLY C 1 114 ? 94.389 -19.016 -8.397 1.00 7.85 114 GLY C CA 1
ATOM 5859 C C . GLY C 1 114 ? 94.047 -18.040 -9.509 1.00 9.11 114 GLY C C 1
ATOM 5860 O O . GLY C 1 114 ? 93.701 -18.470 -10.607 1.00 12.22 114 GLY C O 1
ATOM 5861 N N . HIS C 1 115 ? 94.149 -16.737 -9.250 1.00 7.98 115 HIS C N 1
ATOM 5862 C CA . HIS C 1 115 ? 93.822 -15.720 -10.259 1.00 7.85 115 HIS C CA 1
ATOM 5863 C C . HIS C 1 115 ? 95.031 -15.149 -11.018 1.00 7.85 115 HIS C C 1
ATOM 5864 O O . HIS C 1 115 ? 96.139 -15.103 -10.498 1.00 7.85 115 HIS C O 1
ATOM 5871 N N . HIS C 1 116 ? 94.800 -14.648 -12.224 1.00 8.88 116 HIS C N 1
ATOM 5872 C CA . HIS C 1 116 ? 95.885 -14.072 -13.021 1.00 8.08 116 HIS C CA 1
ATOM 5873 C C . HIS C 1 116 ? 95.912 -12.562 -13.032 1.00 7.85 116 HIS C C 1
ATOM 5874 O O . HIS C 1 116 ? 94.947 -11.909 -13.425 1.00 7.85 116 HIS C O 1
ATOM 5881 N N . PHE C 1 117 ? 97.033 -12.013 -12.603 1.00 7.85 117 PHE C N 1
ATOM 5882 C CA . PHE C 1 117 ? 97.204 -10.579 -12.572 1.00 7.85 117 PHE C CA 1
ATOM 5883 C C . PHE C 1 117 ? 98.382 -10.259 -13.465 1.00 7.85 117 PHE C C 1
ATOM 5884 O O . PHE C 1 117 ? 99.218 -11.120 -13.732 1.00 7.96 117 PHE C O 1
ATOM 5892 N N . GLU C 1 118 ? 98.435 -9.039 -13.972 1.00 8.44 118 GLU C N 1
ATOM 5893 C CA . GLU C 1 118 ? 99.530 -8.652 -14.844 1.00 7.85 118 GLU C CA 1
ATOM 5894 C C . GLU C 1 118 ? 99.819 -7.158 -14.804 1.00 8.37 118 GLU C C 1
ATOM 5895 O O . GLU C 1 118 ? 98.906 -6.333 -14.668 1.00 7.85 118 GLU C O 1
ATOM 5901 N N . LEU C 1 119 ? 101.105 -6.826 -14.879 1.00 9.32 119 LEU C N 1
ATOM 5902 C CA . LEU C 1 119 ? 101.557 -5.445 -14.871 1.00 10.06 119 LEU C CA 1
ATOM 5903 C C . LEU C 1 119 ? 101.935 -5.013 -16.291 1.00 8.10 119 LEU C C 1
ATOM 5904 O O . LEU C 1 119 ? 102.342 -5.840 -17.112 1.00 9.52 119 LEU C O 1
ATOM 5909 N N . TYR C 1 120 ? 101.796 -3.720 -16.570 1.00 8.26 120 TYR C N 1
ATOM 5910 C CA . TYR C 1 120 ? 102.167 -3.160 -17.861 1.00 7.85 120 TYR C CA 1
ATOM 5911 C C . TYR C 1 120 ? 102.489 -1.688 -17.650 1.00 10.17 120 TYR C C 1
ATOM 5912 O O . TYR C 1 120 ? 101.857 -1.011 -16.840 1.00 7.85 120 TYR C O 1
ATOM 5921 N N . ALA C 1 121 ? 103.527 -1.217 -18.330 1.00 14.43 121 ALA C N 1
ATOM 5922 C CA . ALA C 1 121 ? 103.960 0.163 -18.187 1.00 14.55 121 ALA C CA 1
ATOM 5923 C C . ALA C 1 121 ? 103.156 1.169 -19.002 1.00 16.15 121 ALA C C 1
ATOM 5924 O O . ALA C 1 121 ? 102.951 2.296 -18.555 1.00 19.82 121 ALA C O 1
ATOM 5926 N N . ASP C 1 122 ? 102.679 0.787 -20.181 1.00 15.25 122 ASP C N 1
ATOM 5927 C CA . ASP C 1 122 ? 101.920 1.746 -20.973 1.00 19.58 122 ASP C CA 1
ATOM 5928 C C . ASP C 1 122 ? 100.835 1.184 -21.871 1.00 17.75 122 ASP C C 1
ATOM 5929 O O . ASP C 1 122 ? 100.792 -0.009 -22.147 1.00 19.80 122 ASP C O 1
ATOM 5934 N N . LYS C 1 123 ? 99.999 2.088 -22.361 1.00 15.72 123 LYS C N 1
ATOM 5935 C CA . LYS C 1 123 ? 98.878 1.776 -23.230 1.00 10.67 123 LYS C CA 1
ATOM 5936 C C . LYS C 1 123 ? 98.540 3.077 -23.962 1.00 9.93 123 LYS C C 1
ATOM 5937 O O . LYS C 1 123 ? 98.772 4.162 -23.429 1.00 8.05 123 LYS C O 1
ATOM 5943 N N . GLU C 1 124 ? 98.013 2.965 -25.177 1.00 9.36 124 GLU C N 1
ATOM 5944 C CA . GLU C 1 124 ? 97.665 4.124 -25.988 1.00 9.63 124 GLU C CA 1
ATOM 5945 C C . GLU C 1 124 ? 96.804 5.118 -25.215 1.00 11.18 124 GLU C C 1
ATOM 5946 O O . GLU C 1 124 ? 95.701 4.788 -24.762 1.00 10.51 124 GLU C O 1
ATOM 5952 N N . TYR C 1 125 ? 97.328 6.332 -25.062 1.00 11.65 125 TYR C N 1
ATOM 5953 C CA . TYR C 1 125 ? 96.653 7.412 -24.349 1.00 9.48 125 TYR C CA 1
ATOM 5954 C C . TYR C 1 125 ? 95.650 8.035 -25.284 1.00 8.55 125 TYR C C 1
ATOM 5955 O O . TYR C 1 125 ? 95.996 8.411 -26.407 1.00 11.38 125 TYR C O 1
ATOM 5964 N N . THR C 1 126 ? 94.427 8.197 -24.794 1.00 9.85 126 THR C N 1
ATOM 5965 C CA . THR C 1 126 ? 93.342 8.764 -25.586 1.00 9.89 126 THR C CA 1
ATOM 5966 C C . THR C 1 126 ? 92.690 10.022 -24.998 1.00 11.72 126 THR C C 1
ATOM 5967 O O . THR C 1 126 ? 92.045 10.781 -25.724 1.00 11.13 126 THR C O 1
ATOM 5971 N N . GLY C 1 127 ? 92.889 10.267 -23.707 1.00 7.85 127 GLY C N 1
ATOM 5972 C CA . GLY C 1 127 ? 92.261 11.412 -23.076 1.00 9.65 127 GLY C CA 1
ATOM 5973 C C . GLY C 1 127 ? 90.830 11.021 -22.718 1.00 12.35 127 GLY C C 1
ATOM 5974 O O . GLY C 1 127 ? 90.390 9.920 -23.072 1.00 11.57 127 GLY C O 1
ATOM 5975 N N . LYS C 1 128 ? 90.108 11.887 -22.005 1.00 8.86 128 LYS C N 1
ATOM 5976 C CA . LYS C 1 128 ? 88.734 11.578 -21.612 1.00 10.23 128 LYS C CA 1
ATOM 5977 C C . LYS C 1 128 ? 87.837 11.494 -22.833 1.00 12.41 128 LYS C C 1
ATOM 5978 O O . LYS C 1 128 ? 88.003 12.241 -23.803 1.00 14.04 128 LYS C O 1
ATOM 5984 N N . TRP C 1 129 ? 86.888 10.575 -22.800 1.00 13.74 129 TRP C N 1
ATOM 5985 C CA . TRP C 1 129 ? 86.013 10.426 -23.933 1.00 13.58 129 TRP C CA 1
ATOM 5986 C C . TRP C 1 129 ? 85.060 11.594 -24.070 1.00 11.50 129 TRP C C 1
ATOM 5987 O O . TRP C 1 129 ? 84.444 12.013 -23.098 1.00 13.41 129 TRP C O 1
ATOM 5998 N N . GLY C 1 130 ? 84.963 12.115 -25.292 1.00 11.53 130 GLY C N 1
ATOM 5999 C CA . GLY C 1 130 ? 84.070 13.225 -25.597 1.00 9.81 130 GLY C CA 1
ATOM 6000 C C . GLY C 1 130 ? 84.367 14.567 -24.961 1.00 11.08 130 GLY C C 1
ATOM 6001 O O . GLY C 1 130 ? 83.475 15.408 -24.855 1.00 10.28 130 GLY C O 1
ATOM 6002 N N . LEU C 1 131 ? 85.618 14.797 -24.586 1.00 10.74 131 LEU C N 1
ATOM 6003 C CA . LEU C 1 131 ? 85.988 16.048 -23.947 1.00 14.24 131 LEU C CA 1
ATOM 6004 C C . LEU C 1 131 ? 87.261 16.626 -24.543 1.00 14.73 131 LEU C C 1
ATOM 6005 O O . LEU C 1 131 ? 88.136 15.880 -24.978 1.00 18.15 131 LEU C O 1
ATOM 6010 N N . ASN C 1 132 ? 87.342 17.955 -24.592 1.00 19.53 132 ASN C N 1
ATOM 6011 C CA . ASN C 1 132 ? 88.522 18.651 -25.108 1.00 19.85 132 ASN C CA 1
ATOM 6012 C C . ASN C 1 132 ? 89.624 18.577 -24.071 1.00 22.22 132 ASN C C 1
ATOM 6013 O O . ASN C 1 132 ? 89.364 18.397 -22.878 1.00 21.18 132 ASN C O 1
ATOM 6018 N N . ASP C 1 133 ? 90.851 18.775 -24.531 1.00 22.69 133 ASP C N 1
ATOM 6019 C CA . ASP C 1 133 ? 92.034 18.762 -23.666 1.00 23.37 133 ASP C CA 1
ATOM 6020 C C . ASP C 1 133 ? 92.209 20.133 -23.016 1.00 16.08 133 ASP C C 1
ATOM 6021 O O . ASP C 1 133 ? 92.756 20.253 -21.930 1.00 16.89 133 ASP C O 1
ATOM 6026 N N . VAL C 1 134 ? 91.752 21.166 -23.707 1.00 12.86 134 VAL C N 1
ATOM 6027 C CA . VAL C 1 134 ? 91.848 22.521 -23.209 1.00 8.77 134 VAL C CA 1
ATOM 6028 C C . VAL C 1 134 ? 90.436 22.985 -22.935 1.00 8.25 134 VAL C C 1
ATOM 6029 O O . VAL C 1 134 ? 89.527 22.679 -23.707 1.00 7.85 134 VAL C O 1
ATOM 6033 N N . ASN C 1 135 ? 90.261 23.688 -21.818 1.00 7.85 135 ASN C N 1
ATOM 6034 C CA . ASN C 1 135 ? 88.969 24.215 -21.394 1.00 7.85 135 ASN C CA 1
ATOM 6035 C C . ASN C 1 135 ? 87.885 23.156 -21.517 1.00 7.85 135 ASN C C 1
ATOM 6036 O O . ASN C 1 135 ? 86.879 23.353 -22.185 1.00 10.30 135 ASN C O 1
ATOM 6041 N N . PRO C 1 136 ? 88.073 22.018 -20.847 1.00 7.85 136 PRO C N 1
ATOM 6042 C CA . PRO C 1 136 ? 87.107 20.924 -20.894 1.00 7.85 136 PRO C CA 1
ATOM 6043 C C . PRO C 1 136 ? 85.775 21.164 -20.177 1.00 10.90 136 PRO C C 1
ATOM 6044 O O . PRO C 1 136 ? 85.727 21.832 -19.139 1.00 9.10 136 PRO C O 1
ATOM 6048 N N . GLU C 1 137 ? 84.694 20.619 -20.741 1.00 9.77 137 GLU C N 1
ATOM 6049 C CA . GLU C 1 137 ? 83.360 20.735 -20.145 1.00 9.84 137 GLU C CA 1
ATOM 6050 C C . GLU C 1 137 ? 83.278 19.748 -18.987 1.00 7.91 137 GLU C C 1
ATOM 6051 O O . GLU C 1 137 ? 84.117 18.858 -18.866 1.00 10.60 137 GLU C O 1
ATOM 6057 N N . ALA C 1 138 ? 82.264 19.886 -18.143 1.00 7.85 138 ALA C N 1
ATOM 6058 C CA . ALA C 1 138 ? 82.133 18.996 -16.996 1.00 8.85 138 ALA C CA 1
ATOM 6059 C C . ALA C 1 138 ? 81.858 17.545 -17.375 1.00 9.84 138 ALA C C 1
ATOM 6060 O O . ALA C 1 138 ? 82.190 16.639 -16.609 1.00 9.76 138 ALA C O 1
ATOM 6062 N N . TRP C 1 139 ? 81.250 17.326 -18.541 1.00 7.85 139 TRP C N 1
ATOM 6063 C CA . TRP C 1 139 ? 80.947 15.977 -19.017 1.00 7.85 139 TRP C CA 1
ATOM 6064 C C . TRP C 1 139 ? 80.543 15.927 -20.484 1.00 7.85 139 TRP C C 1
ATOM 6065 O O . TRP C 1 139 ? 80.067 16.923 -21.038 1.00 7.85 139 TRP C O 1
ATOM 6076 N N . PRO C 1 140 ? 80.802 14.786 -21.153 1.00 7.85 140 PRO C N 1
ATOM 6077 C CA . PRO C 1 140 ? 80.467 14.590 -22.559 1.00 9.54 140 PRO C CA 1
ATOM 6078 C C . PRO C 1 140 ? 78.964 14.546 -22.685 1.00 13.19 140 PRO C C 1
ATOM 6079 O O . PRO C 1 140 ? 78.272 14.075 -21.781 1.00 15.52 140 PRO C O 1
ATOM 6083 N N . ARG C 1 141 ? 78.454 15.010 -23.813 1.00 19.17 141 ARG C N 1
ATOM 6084 C CA . ARG C 1 141 ? 77.015 15.071 -23.993 1.00 24.28 141 ARG C CA 1
ATOM 6085 C C . ARG C 1 141 ? 76.236 13.817 -24.367 1.00 25.67 141 ARG C C 1
ATOM 6086 O O . ARG C 1 141 ? 75.042 13.737 -24.055 1.00 27.69 141 ARG C O 1
ATOM 6094 N N . ASP C 1 142 ? 76.949 12.731 -24.944 1.00 22.97 142 ASP C N 1
ATOM 6095 C CA . ASP C 1 142 ? 76.037 11.664 -25.393 1.00 24.67 142 ASP C CA 1
ATOM 6096 C C . ASP C 1 142 ? 76.398 10.303 -24.776 1.00 23.90 142 ASP C C 1
ATOM 6097 O O . ASP C 1 142 ? 76.710 9.325 -25.473 1.00 22.89 142 ASP C O 1
ATOM 6102 N N . LEU C 1 143 ? 76.347 10.257 -23.478 1.00 20.33 143 LEU C N 1
ATOM 6103 C CA . LEU C 1 143 ? 76.621 9.028 -22.747 1.00 16.74 143 LEU C CA 1
ATOM 6104 C C . LEU C 1 143 ? 75.333 8.199 -22.691 1.00 14.64 143 LEU C C 1
ATOM 6105 O O . LEU C 1 143 ? 74.238 8.744 -22.466 1.00 16.43 143 LEU C O 1
ATOM 6110 N N . LYS C 1 144 ? 75.516 6.908 -22.907 1.00 17.69 144 LYS C N 1
ATOM 6111 C CA . LYS C 1 144 ? 74.424 5.920 -22.892 1.00 18.64 144 LYS C CA 1
ATOM 6112 C C . LYS C 1 144 ? 74.329 5.283 -21.505 1.00 19.42 144 LYS C C 1
ATOM 6113 O O . LYS C 1 144 ? 75.327 5.214 -20.770 1.00 23.92 144 LYS C O 1
ATOM 6119 N N . GLY C 1 145 ? 73.163 4.754 -21.169 1.00 10.95 145 GLY C N 1
ATOM 6120 C CA . GLY C 1 145 ? 72.887 3.995 -19.894 1.00 15.54 145 GLY C CA 1
ATOM 6121 C C . GLY C 1 145 ? 73.221 4.757 -18.572 1.00 7.85 145 GLY C C 1
ATOM 6122 O O . GLY C 1 145 ? 72.739 5.872 -18.322 1.00 10.57 145 GLY C O 1
ATOM 6123 N N . MET C 1 146 ? 74.047 4.085 -17.753 1.00 8.88 146 MET C N 1
ATOM 6124 C CA . MET C 1 146 ? 74.479 4.578 -16.417 1.00 7.85 146 MET C CA 1
ATOM 6125 C C . MET C 1 146 ? 75.702 5.485 -16.515 1.00 8.02 146 MET C C 1
ATOM 6126 O O . MET C 1 146 ? 76.044 6.191 -15.550 1.00 7.85 146 MET C O 1
ATOM 6131 N N . ALA C 1 147 ? 76.288 5.321 -17.634 1.00 7.85 147 ALA C N 1
ATOM 6132 C CA . ALA C 1 147 ? 77.473 6.102 -17.952 1.00 7.93 147 ALA C CA 1
ATOM 6133 C C . ALA C 1 147 ? 78.492 5.966 -16.835 1.00 7.85 147 ALA C C 1
ATOM 6134 O O . ALA C 1 147 ? 78.801 6.930 -16.129 1.00 7.85 147 ALA C O 1
ATOM 6136 N N . ALA C 1 148 ? 78.976 4.748 -16.651 1.00 7.85 148 ALA C N 1
ATOM 6137 C CA . ALA C 1 148 ? 79.957 4.493 -15.616 1.00 7.85 148 ALA C CA 1
ATOM 6138 C C . ALA C 1 148 ? 81.208 5.351 -15.821 1.00 7.85 148 ALA C C 1
ATOM 6139 O O . ALA C 1 148 ? 81.643 5.615 -16.943 1.00 7.85 148 ALA C O 1
ATOM 6141 N N . VAL C 1 149 ? 81.723 5.835 -14.704 1.00 7.85 149 VAL C N 1
ATOM 6142 C CA . VAL C 1 149 ? 82.890 6.683 -14.657 1.00 7.85 149 VAL C CA 1
ATOM 6143 C C . VAL C 1 149 ? 84.152 5.923 -14.991 1.00 8.59 149 VAL C C 1
ATOM 6144 O O . VAL C 1 149 ? 84.928 6.335 -15.854 1.00 7.85 149 VAL C O 1
ATOM 6148 N N . ARG C 1 150 ? 84.346 4.793 -14.328 1.00 7.85 150 ARG C N 1
ATOM 6149 C CA . ARG C 1 150 ? 85.555 4.034 -14.553 1.00 7.85 150 ARG C CA 1
ATOM 6150 C C . ARG C 1 150 ? 85.511 2.671 -13.917 1.00 7.85 150 ARG C C 1
ATOM 6151 O O . ARG C 1 150 ? 84.799 2.454 -12.935 1.00 7.85 150 ARG C O 1
ATOM 6159 N N . PHE C 1 151 ? 86.256 1.748 -14.517 1.00 7.85 151 PHE C N 1
ATOM 6160 C CA . PHE C 1 151 ? 86.397 0.397 -14.012 1.00 7.85 151 PHE C CA 1
ATOM 6161 C C . PHE C 1 151 ? 87.138 0.697 -12.711 1.00 7.85 151 PHE C C 1
ATOM 6162 O O . PHE C 1 151 ? 88.133 1.414 -12.694 1.00 7.85 151 PHE C O 1
ATOM 6170 N N . ASP C 1 152 ? 86.569 0.242 -11.610 1.00 7.85 152 ASP C N 1
ATOM 6171 C CA . ASP C 1 152 ? 87.116 0.545 -10.305 1.00 9.68 152 ASP C CA 1
ATOM 6172 C C . ASP C 1 152 ? 87.936 -0.531 -9.606 1.00 11.39 152 ASP C C 1
ATOM 6173 O O . ASP C 1 152 ? 89.034 -0.268 -9.121 1.00 9.61 152 ASP C O 1
ATOM 6178 N N . HIS C 1 153 ? 87.381 -1.728 -9.503 1.00 10.40 153 HIS C N 1
ATOM 6179 C CA . HIS C 1 153 ? 88.072 -2.811 -8.824 1.00 9.60 153 HIS C CA 1
ATOM 6180 C C . HIS C 1 153 ? 87.327 -4.093 -9.132 1.00 7.85 153 HIS C C 1
ATOM 6181 O O . HIS C 1 153 ? 86.364 -4.066 -9.905 1.00 7.85 153 HIS C O 1
ATOM 6188 N N . ALA C 1 154 ? 87.773 -5.180 -8.539 1.00 7.85 154 ALA C N 1
ATOM 6189 C CA . ALA C 1 154 ? 87.133 -6.471 -8.718 1.00 7.85 154 ALA C CA 1
ATOM 6190 C C . ALA C 1 154 ? 87.338 -7.275 -7.435 1.00 7.85 154 ALA C C 1
ATOM 6191 O O . ALA C 1 154 ? 88.339 -7.084 -6.761 1.00 7.85 154 ALA C O 1
ATOM 6193 N N . LEU C 1 155 ? 86.369 -8.119 -7.101 1.00 7.85 155 LEU C N 1
ATOM 6194 C CA . LEU C 1 155 ? 86.413 -8.961 -5.910 1.00 7.85 155 LEU C CA 1
ATOM 6195 C C . LEU C 1 155 ? 86.715 -10.396 -6.354 1.00 7.85 155 LEU C C 1
ATOM 6196 O O . LEU C 1 155 ? 85.951 -11.002 -7.123 1.00 7.85 155 LEU C O 1
ATOM 6201 N N . MET C 1 156 ? 87.826 -10.916 -5.878 1.00 7.86 156 MET C N 1
ATOM 6202 C CA . MET C 1 156 ? 88.266 -12.264 -6.194 1.00 8.25 156 MET C CA 1
ATOM 6203 C C . MET C 1 156 ? 87.932 -13.255 -5.085 1.00 8.89 156 MET C C 1
ATOM 6204 O O . MET C 1 156 ? 88.102 -12.964 -3.906 1.00 7.85 156 MET C O 1
ATOM 6209 N N . TYR C 1 157 ? 87.349 -14.369 -5.385 1.00 9.92 157 TYR C N 1
ATOM 6210 C CA . TYR C 1 157 ? 87.164 -15.472 -4.434 1.00 14.03 157 TYR C CA 1
ATOM 6211 C C . TYR C 1 157 ? 88.287 -16.483 -4.679 1.00 15.61 157 TYR C C 1
ATOM 6212 O O . TYR C 1 157 ? 88.364 -17.098 -5.753 1.00 15.88 157 TYR C O 1
ATOM 6221 N N . GLY C 1 158 ? 89.152 -16.633 -3.661 1.00 14.66 158 GLY C N 1
ATOM 6222 C CA . GLY C 1 158 ? 90.339 -17.523 -3.778 1.00 16.32 158 GLY C CA 1
ATOM 6223 C C . GLY C 1 158 ? 90.644 -18.342 -2.513 1.00 15.66 158 GLY C C 1
ATOM 6224 O O . GLY C 1 158 ? 90.008 -18.186 -1.462 1.00 15.13 158 GLY C O 1
ATOM 6225 N N . ASP C 1 159 ? 91.650 -19.199 -2.685 1.00 23.82 159 ASP C N 1
ATOM 6226 C CA . ASP C 1 159 ? 92.106 -20.133 -1.642 1.00 28.14 159 ASP C CA 1
ATOM 6227 C C . ASP C 1 159 ? 93.304 -19.614 -0.849 1.00 29.17 159 ASP C C 1
ATOM 6228 O O . ASP C 1 159 ? 93.532 -20.055 0.296 1.00 31.37 159 ASP C O 1
ATOM 6233 N N . GLU C 1 160 ? 94.384 -19.041 -1.288 1.00 26.05 160 GLU C N 1
ATOM 6234 C CA . GLU C 1 160 ? 95.550 -18.779 -0.391 1.00 26.15 160 GLU C CA 1
ATOM 6235 C C . GLU C 1 160 ? 95.735 -17.290 -0.128 1.00 26.38 160 GLU C C 1
ATOM 6236 O O . GLU C 1 160 ? 96.832 -16.746 -0.303 1.00 22.79 160 GLU C O 1
ATOM 6242 N N . LEU C 1 161 ? 94.853 -16.951 0.882 1.00 22.74 161 LEU C N 1
ATOM 6243 C CA . LEU C 1 161 ? 94.865 -15.516 1.099 1.00 18.68 161 LEU C CA 1
ATOM 6244 C C . LEU C 1 161 ? 96.153 -14.978 1.716 1.00 17.37 161 LEU C C 1
ATOM 6245 O O . LEU C 1 161 ? 96.613 -13.912 1.320 1.00 18.06 161 LEU C O 1
ATOM 6250 N N . PRO C 1 162 ? 96.758 -15.703 2.683 1.00 16.89 162 PRO C N 1
ATOM 6251 C CA . PRO C 1 162 ? 98.003 -15.249 3.323 1.00 17.28 162 PRO C CA 1
ATOM 6252 C C . PRO C 1 162 ? 99.149 -15.114 2.325 1.00 18.54 162 PRO C C 1
ATOM 6253 O O . PRO C 1 162 ? 99.861 -14.106 2.298 1.00 18.78 162 PRO C O 1
ATOM 6257 N N . ALA C 1 163 ? 99.324 -16.152 1.515 1.00 20.95 163 ALA C N 1
ATOM 6258 C CA . ALA C 1 163 ? 100.355 -16.177 0.484 1.00 19.91 163 ALA C CA 1
ATOM 6259 C C . ALA C 1 163 ? 100.064 -15.025 -0.472 1.00 19.99 163 ALA C C 1
ATOM 6260 O O . ALA C 1 163 ? 100.961 -14.253 -0.813 1.00 23.51 163 ALA C O 1
ATOM 6262 N N . THR C 1 164 ? 98.797 -14.897 -0.865 1.00 17.20 164 THR C N 1
ATOM 6263 C CA . THR C 1 164 ? 98.356 -13.834 -1.760 1.00 13.17 164 THR C CA 1
ATOM 6264 C C . THR C 1 164 ? 98.613 -12.465 -1.127 1.00 11.18 164 THR C C 1
ATOM 6265 O O . THR C 1 164 ? 99.044 -11.529 -1.802 1.00 8.14 164 THR C O 1
ATOM 6269 N N . TYR C 1 165 ? 98.392 -12.376 0.181 1.00 9.54 165 TYR C N 1
ATOM 6270 C CA . TYR C 1 165 ? 98.593 -11.143 0.926 1.00 7.85 165 TYR C CA 1
ATOM 6271 C C . TYR C 1 165 ? 100.045 -10.701 0.872 1.00 9.74 165 TYR C C 1
ATOM 6272 O O . TYR C 1 165 ? 100.343 -9.544 0.569 1.00 8.81 165 TYR C O 1
ATOM 6281 N N . ASP C 1 166 ? 100.954 -11.625 1.158 1.00 11.26 166 ASP C N 1
ATOM 6282 C CA . ASP C 1 166 ? 102.374 -11.304 1.126 1.00 13.93 166 ASP C CA 1
ATOM 6283 C C . ASP C 1 166 ? 102.787 -10.871 -0.266 1.00 12.70 166 ASP C C 1
ATOM 6284 O O . ASP C 1 166 ? 103.516 -9.891 -0.425 1.00 11.33 166 ASP C O 1
ATOM 6289 N N . LEU C 1 167 ? 102.270 -11.561 -1.277 1.00 11.23 167 LEU C N 1
ATOM 6290 C CA . LEU C 1 167 ? 102.604 -11.242 -2.658 1.00 11.01 167 LEU C CA 1
ATOM 6291 C C . LEU C 1 167 ? 102.190 -9.815 -3.010 1.00 12.74 167 LEU C C 1
ATOM 6292 O O . LEU C 1 167 ? 102.995 -9.040 -3.548 1.00 14.95 167 LEU C O 1
ATOM 6297 N N . PHE C 1 168 ? 100.960 -9.451 -2.656 1.00 12.76 168 PHE C N 1
ATOM 6298 C CA . PHE C 1 168 ? 100.455 -8.121 -2.954 1.00 12.18 168 PHE C CA 1
ATOM 6299 C C . PHE C 1 168 ? 101.009 -6.967 -2.136 1.00 14.49 168 PHE C C 1
ATOM 6300 O O . PHE C 1 168 ? 101.029 -5.830 -2.612 1.00 12.89 168 PHE C O 1
ATOM 6308 N N . THR C 1 169 ? 101.481 -7.240 -0.927 1.00 10.41 169 THR C N 1
ATOM 6309 C CA . THR C 1 169 ? 102.024 -6.171 -0.112 1.00 10.77 169 THR C CA 1
ATOM 6310 C C . THR C 1 169 ? 103.531 -6.089 -0.273 1.00 12.65 169 THR C C 1
ATOM 6311 O O . THR C 1 169 ? 104.061 -5.134 -0.858 1.00 15.38 169 THR C O 1
ATOM 6315 N N . LYS C 1 170 ? 104.220 -7.133 0.159 1.00 14.82 170 LYS C N 1
ATOM 6316 C CA . LYS C 1 170 ? 105.670 -7.162 0.073 1.00 17.11 170 LYS C CA 1
ATOM 6317 C C . LYS C 1 170 ? 106.227 -6.946 -1.333 1.00 13.18 170 LYS C C 1
ATOM 6318 O O . LYS C 1 170 ? 107.145 -6.160 -1.512 1.00 15.79 170 LYS C O 1
ATOM 6324 N N . VAL C 1 171 ? 105.644 -7.597 -2.334 1.00 12.20 171 VAL C N 1
ATOM 6325 C CA . VAL C 1 171 ? 106.147 -7.474 -3.700 1.00 11.89 171 VAL C CA 1
ATOM 6326 C C . VAL C 1 171 ? 105.491 -6.404 -4.584 1.00 12.26 171 VAL C C 1
ATOM 6327 O O . VAL C 1 171 ? 106.190 -5.675 -5.290 1.00 14.69 171 VAL C O 1
ATOM 6331 N N . LEU C 1 172 ? 104.167 -6.285 -4.549 1.00 11.93 172 LEU C N 1
ATOM 6332 C CA . LEU C 1 172 ? 103.510 -5.297 -5.401 1.00 10.54 172 LEU C CA 1
ATOM 6333 C C . LEU C 1 172 ? 103.284 -3.886 -4.832 1.00 9.52 172 LEU C C 1
ATOM 6334 O O . LEU C 1 172 ? 102.898 -2.967 -5.564 1.00 11.72 172 LEU C O 1
ATOM 6339 N N . GLY C 1 173 ? 103.534 -3.703 -3.542 1.00 7.85 173 GLY C N 1
ATOM 6340 C CA . GLY C 1 173 ? 103.380 -2.389 -2.950 1.00 11.34 173 GLY C CA 1
ATOM 6341 C C . GLY C 1 173 ? 101.976 -1.960 -2.585 1.00 11.97 173 GLY C C 1
ATOM 6342 O O . GLY C 1 173 ? 101.697 -0.757 -2.577 1.00 10.50 173 GLY C O 1
ATOM 6343 N N . PHE C 1 174 ? 101.082 -2.929 -2.391 1.00 9.96 174 PHE C N 1
ATOM 6344 C CA . PHE C 1 174 ? 99.700 -2.662 -1.981 1.00 8.71 174 PHE C CA 1
ATOM 6345 C C . PHE C 1 174 ? 99.722 -2.615 -0.450 1.00 10.68 174 PHE C C 1
ATOM 6346 O O . PHE C 1 174 ? 100.748 -2.922 0.168 1.00 9.91 174 PHE C O 1
ATOM 6354 N N . TYR C 1 175 ? 98.602 -2.240 0.161 1.00 9.00 175 TYR C N 1
ATOM 6355 C CA . TYR C 1 175 ? 98.487 -2.236 1.617 1.00 10.09 175 TYR C CA 1
ATOM 6356 C C . TYR C 1 175 ? 97.023 -2.496 1.927 1.00 12.77 175 TYR C C 1
ATOM 6357 O O . TYR C 1 175 ? 96.163 -2.064 1.165 1.00 12.39 175 TYR C O 1
ATOM 6366 N N . LEU C 1 176 ? 96.710 -3.284 2.953 1.00 9.66 176 LEU C N 1
ATOM 6367 C CA . LEU C 1 176 ? 95.292 -3.473 3.205 1.00 13.53 176 LEU C CA 1
ATOM 6368 C C . LEU C 1 176 ? 94.690 -2.334 3.991 1.00 13.12 176 LEU C C 1
ATOM 6369 O O . LEU C 1 176 ? 95.260 -1.861 4.979 1.00 13.80 176 LEU C O 1
ATOM 6374 N N . ALA C 1 177 ? 93.607 -1.810 3.438 1.00 12.68 177 ALA C N 1
ATOM 6375 C CA . ALA C 1 177 ? 92.889 -0.730 4.052 1.00 10.88 177 ALA C CA 1
ATOM 6376 C C . ALA C 1 177 ? 91.855 -1.322 5.011 1.00 12.44 177 ALA C C 1
ATOM 6377 O O . ALA C 1 177 ? 91.557 -0.737 6.060 1.00 13.26 177 ALA C O 1
ATOM 6379 N N . GLU C 1 178 ? 91.344 -2.506 4.665 1.00 12.40 178 GLU C N 1
ATOM 6380 C CA . GLU C 1 178 ? 90.327 -3.198 5.460 1.00 14.26 178 GLU C CA 1
ATOM 6381 C C . GLU C 1 178 ? 90.509 -4.719 5.489 1.00 12.96 178 GLU C C 1
ATOM 6382 O O . GLU C 1 178 ? 91.314 -5.264 4.733 1.00 14.13 178 GLU C O 1
ATOM 6388 N N . GLN C 1 179 ? 89.728 -5.398 6.329 1.00 9.59 179 GLN C N 1
ATOM 6389 C CA . GLN C 1 179 ? 89.814 -6.851 6.478 1.00 8.70 179 GLN C CA 1
ATOM 6390 C C . GLN C 1 179 ? 88.680 -7.367 7.352 1.00 10.81 179 GLN C C 1
ATOM 6391 O O . GLN C 1 179 ? 87.999 -6.574 8.005 1.00 11.99 179 GLN C O 1
ATOM 6397 N N . VAL C 1 180 ? 88.435 -8.677 7.318 1.00 9.01 180 VAL C N 1
ATOM 6398 C CA . VAL C 1 180 ? 87.444 -9.280 8.211 1.00 11.01 180 VAL C CA 1
ATOM 6399 C C . VAL C 1 180 ? 88.167 -10.457 8.859 1.00 11.77 180 VAL C C 1
ATOM 6400 O O . VAL C 1 180 ? 88.859 -11.229 8.184 1.00 13.00 180 VAL C O 1
ATOM 6404 N N . LEU C 1 181 ? 88.116 -10.498 10.181 1.00 14.82 181 LEU C N 1
ATOM 6405 C CA . LEU C 1 181 ? 88.765 -11.546 10.957 1.00 14.15 181 LEU C CA 1
ATOM 6406 C C . LEU C 1 181 ? 87.724 -12.479 11.514 1.00 14.87 181 LEU C C 1
ATOM 6407 O O . LEU C 1 181 ? 86.635 -12.039 11.879 1.00 12.72 181 LEU C O 1
ATOM 6412 N N . ASP C 1 182 ? 88.061 -13.760 11.589 1.00 14.71 182 ASP C N 1
ATOM 6413 C CA . ASP C 1 182 ? 87.131 -14.731 12.135 1.00 17.39 182 ASP C CA 1
ATOM 6414 C C . ASP C 1 182 ? 87.334 -14.914 13.633 1.00 18.05 182 ASP C C 1
ATOM 6415 O O . ASP C 1 182 ? 88.093 -14.181 14.270 1.00 16.82 182 ASP C O 1
ATOM 6420 N N . GLU C 1 183 ? 86.695 -15.950 14.158 1.00 22.62 183 GLU C N 1
ATOM 6421 C CA . GLU C 1 183 ? 86.747 -16.302 15.569 1.00 28.69 183 GLU C CA 1
ATOM 6422 C C . GLU C 1 183 ? 88.180 -16.358 16.111 1.00 30.46 183 GLU C C 1
ATOM 6423 O O . GLU C 1 183 ? 88.530 -15.647 17.056 1.00 26.69 183 GLU C O 1
ATOM 6429 N N . ASN C 1 184 ? 89.031 -17.178 15.431 1.00 29.88 184 ASN C N 1
ATOM 6430 C CA . ASN C 1 184 ? 90.397 -17.393 15.937 1.00 28.29 184 ASN C CA 1
ATOM 6431 C C . ASN C 1 184 ? 91.365 -16.378 15.305 1.00 28.56 184 ASN C C 1
ATOM 6432 O O . ASN C 1 184 ? 92.578 -16.628 15.198 1.00 30.09 184 ASN C O 1
ATOM 6437 N N . GLY C 1 185 ? 90.906 -15.139 15.042 1.00 25.23 185 GLY C N 1
ATOM 6438 C CA . GLY C 1 185 ? 91.760 -14.064 14.546 1.00 23.99 185 GLY C CA 1
ATOM 6439 C C . GLY C 1 185 ? 92.421 -14.281 13.196 1.00 18.65 185 GLY C C 1
ATOM 6440 O O . GLY C 1 185 ? 93.460 -13.697 12.912 1.00 21.41 185 GLY C O 1
ATOM 6441 N N . THR C 1 186 ? 91.801 -15.097 12.355 1.00 15.26 186 THR C N 1
ATOM 6442 C CA . THR C 1 186 ? 92.303 -15.414 11.019 1.00 11.72 186 THR C CA 1
ATOM 6443 C C . THR C 1 186 ? 91.681 -14.499 9.941 1.00 11.55 186 THR C C 1
ATOM 6444 O O . THR C 1 186 ? 90.451 -14.404 9.827 1.00 13.01 186 THR C O 1
ATOM 6448 N N . ARG C 1 187 ? 92.532 -13.842 9.154 1.00 11.42 187 ARG C N 1
ATOM 6449 C CA . ARG C 1 187 ? 92.088 -12.933 8.090 1.00 12.23 187 ARG C CA 1
ATOM 6450 C C . ARG C 1 187 ? 91.314 -13.680 7.001 1.00 11.45 187 ARG C C 1
ATOM 6451 O O . ARG C 1 187 ? 91.889 -14.395 6.189 1.00 13.86 187 ARG C O 1
ATOM 6459 N N . VAL C 1 188 ? 90.010 -13.453 6.971 1.00 12.54 188 VAL C N 1
ATOM 6460 C CA . VAL C 1 188 ? 89.100 -14.119 6.054 1.00 12.89 188 VAL C CA 1
ATOM 6461 C C . VAL C 1 188 ? 88.791 -13.310 4.797 1.00 13.62 188 VAL C C 1
ATOM 6462 O O . VAL C 1 188 ? 88.223 -13.822 3.823 1.00 12.78 188 VAL C O 1
ATOM 6466 N N . ALA C 1 189 ? 89.134 -12.033 4.829 1.00 11.76 189 ALA C N 1
ATOM 6467 C CA . ALA C 1 189 ? 88.903 -11.167 3.685 1.00 12.33 189 ALA C CA 1
ATOM 6468 C C . ALA C 1 189 ? 89.907 -10.058 3.796 1.00 11.59 189 ALA C C 1
ATOM 6469 O O . ALA C 1 189 ? 90.216 -9.607 4.900 1.00 11.60 189 ALA C O 1
ATOM 6471 N N . GLN C 1 190 ? 90.443 -9.652 2.654 1.00 13.53 190 GLN C N 1
ATOM 6472 C CA . GLN C 1 190 ? 91.430 -8.587 2.612 1.00 13.03 190 GLN C CA 1
ATOM 6473 C C . GLN C 1 190 ? 91.103 -7.605 1.506 1.00 13.64 190 GLN C C 1
ATOM 6474 O O . GLN C 1 190 ? 90.815 -8.005 0.369 1.00 14.61 190 GLN C O 1
ATOM 6480 N N . PHE C 1 191 ? 91.051 -6.326 1.869 1.00 12.06 191 PHE C N 1
ATOM 6481 C CA . PHE C 1 191 ? 90.774 -5.264 0.909 1.00 10.46 191 PHE C CA 1
ATOM 6482 C C . PHE C 1 191 ? 92.049 -4.464 0.744 1.00 7.85 191 PHE C C 1
ATOM 6483 O O . PHE C 1 191 ? 92.456 -3.695 1.619 1.00 7.85 191 PHE C O 1
ATOM 6491 N N . LEU C 1 192 ? 92.706 -4.726 -0.376 1.00 7.85 192 LEU C N 1
ATOM 6492 C CA . LEU C 1 192 ? 93.977 -4.117 -0.702 1.00 7.85 192 LEU C CA 1
ATOM 6493 C C . LEU C 1 192 ? 93.913 -2.825 -1.510 1.00 7.85 192 LEU C C 1
ATOM 6494 O O . LEU C 1 192 ? 93.301 -2.760 -2.576 1.00 7.85 192 LEU C O 1
ATOM 6499 N N . SER C 1 193 ? 94.551 -1.796 -0.969 1.00 7.85 193 SER C N 1
ATOM 6500 C CA . SER C 1 193 ? 94.593 -0.491 -1.583 1.00 7.85 193 SER C CA 1
ATOM 6501 C C . SER C 1 193 ? 95.977 -0.136 -2.125 1.00 7.85 193 SER C C 1
ATOM 6502 O O . SER C 1 193 ? 97.007 -0.589 -1.607 1.00 7.85 193 SER C O 1
ATOM 6505 N N . LEU C 1 194 ? 95.974 0.711 -3.152 1.00 7.85 194 LEU C N 1
ATOM 6506 C CA . LEU C 1 194 ? 97.171 1.183 -3.830 1.00 8.35 194 LEU C CA 1
ATOM 6507 C C . LEU C 1 194 ? 97.529 2.615 -3.389 1.00 13.12 194 LEU C C 1
ATOM 6508 O O . LEU C 1 194 ? 98.710 2.951 -3.270 1.00 14.11 194 LEU C O 1
ATOM 6513 N N . SER C 1 195 ? 96.519 3.456 -3.158 1.00 15.88 195 SER C N 1
ATOM 6514 C CA . SER C 1 195 ? 96.756 4.836 -2.713 1.00 20.39 195 SER C CA 1
ATOM 6515 C C . SER C 1 195 ? 95.705 5.428 -1.756 1.00 18.99 195 SER C C 1
ATOM 6516 O O . SER C 1 195 ? 95.955 5.531 -0.555 1.00 19.21 195 SER C O 1
ATOM 6519 N N . THR C 1 196 ? 94.535 5.793 -2.271 1.00 15.52 196 THR C N 1
ATOM 6520 C CA . THR C 1 196 ? 93.510 6.388 -1.419 1.00 14.63 196 THR C CA 1
ATOM 6521 C C . THR C 1 196 ? 92.207 5.600 -1.365 1.00 13.72 196 THR C C 1
ATOM 6522 O O . THR C 1 196 ? 91.420 5.724 -0.417 1.00 14.26 196 THR C O 1
ATOM 6526 N N . LYS C 1 197 ? 91.980 4.780 -2.382 1.00 14.49 197 LYS C N 1
ATOM 6527 C CA . LYS C 1 197 ? 90.765 3.981 -2.458 1.00 11.30 197 LYS C CA 1
ATOM 6528 C C . LYS C 1 197 ? 90.650 2.969 -1.324 1.00 10.86 197 LYS C C 1
ATOM 6529 O O . LYS C 1 197 ? 91.641 2.506 -0.776 1.00 10.95 197 LYS C O 1
ATOM 6535 N N . ALA C 1 198 ? 89.409 2.635 -0.974 1.00 13.96 198 ALA C N 1
ATOM 6536 C CA . ALA C 1 198 ? 89.141 1.671 0.089 1.00 14.87 198 ALA C CA 1
ATOM 6537 C C . ALA C 1 198 ? 89.729 0.325 -0.310 1.00 14.48 198 ALA C C 1
ATOM 6538 O O . ALA C 1 198 ? 90.061 -0.501 0.544 1.00 16.51 198 ALA C O 1
ATOM 6540 N N . HIS C 1 199 ? 89.816 0.114 -1.611 1.00 14.79 199 HIS C N 1
ATOM 6541 C CA . HIS C 1 199 ? 90.366 -1.104 -2.167 1.00 12.65 199 HIS C CA 1
ATOM 6542 C C . HIS C 1 199 ? 90.403 -1.018 -3.691 1.00 11.16 199 HIS C C 1
ATOM 6543 O O . HIS C 1 199 ? 89.471 -0.474 -4.297 1.00 8.68 199 HIS C O 1
ATOM 6550 N N . ASP C 1 200 ? 91.497 -1.513 -4.271 1.00 7.85 200 ASP C N 1
ATOM 6551 C CA . ASP C 1 200 ? 91.720 -1.529 -5.715 1.00 7.85 200 ASP C CA 1
ATOM 6552 C C . ASP C 1 200 ? 91.534 -2.955 -6.224 1.00 7.85 200 ASP C C 1
ATOM 6553 O O . ASP C 1 200 ? 91.306 -3.190 -7.407 1.00 7.85 200 ASP C O 1
ATOM 6558 N N . VAL C 1 201 ? 91.624 -3.898 -5.295 1.00 7.85 201 VAL C N 1
ATOM 6559 C CA . VAL C 1 201 ? 91.469 -5.319 -5.564 1.00 7.85 201 VAL C CA 1
ATOM 6560 C C . VAL C 1 201 ? 91.215 -5.954 -4.188 1.00 7.85 201 VAL C C 1
ATOM 6561 O O . VAL C 1 201 ? 91.691 -5.441 -3.175 1.00 7.85 201 VAL C O 1
ATOM 6565 N N . ALA C 1 202 ? 90.386 -6.992 -4.131 1.00 7.85 202 ALA C N 1
ATOM 6566 C CA . ALA C 1 202 ? 90.065 -7.652 -2.855 1.00 7.85 202 ALA C CA 1
ATOM 6567 C C . ALA C 1 202 ? 89.933 -9.157 -3.007 1.00 8.72 202 ALA C C 1
ATOM 6568 O O . ALA C 1 202 ? 89.589 -9.649 -4.080 1.00 10.03 202 ALA C O 1
ATOM 6570 N N . PHE C 1 203 ? 90.204 -9.889 -1.932 1.00 9.60 203 PHE C N 1
ATOM 6571 C CA . PHE C 1 203 ? 90.113 -11.352 -1.945 1.00 11.21 203 PHE C CA 1
ATOM 6572 C C . PHE C 1 203 ? 89.319 -11.869 -0.730 1.00 12.93 203 PHE C C 1
ATOM 6573 O O . PHE C 1 203 ? 89.589 -11.471 0.413 1.00 12.76 203 PHE C O 1
ATOM 6581 N N . ILE C 1 204 ? 88.330 -12.722 -0.981 1.00 11.19 204 ILE C N 1
ATOM 6582 C CA . ILE C 1 204 ? 87.520 -13.336 0.077 1.00 10.90 204 ILE C CA 1
ATOM 6583 C C . ILE C 1 204 ? 87.780 -14.835 -0.029 1.00 11.10 204 ILE C C 1
ATOM 6584 O O . ILE C 1 204 ? 87.763 -15.388 -1.139 1.00 12.48 204 ILE C O 1
ATOM 6589 N N . HIS C 1 205 ? 88.038 -15.494 1.102 1.00 11.05 205 HIS C N 1
ATOM 6590 C CA . HIS C 1 205 ? 88.328 -16.928 1.073 1.00 11.51 205 HIS C CA 1
ATOM 6591 C C . HIS C 1 205 ? 87.229 -17.787 0.474 1.00 12.31 205 HIS C C 1
ATOM 6592 O O . HIS C 1 205 ? 86.055 -17.686 0.813 1.00 10.21 205 HIS C O 1
ATOM 6599 N N . HIS C 1 206 ? 87.657 -18.687 -0.389 1.00 12.72 206 HIS C N 1
ATOM 6600 C CA . HIS C 1 206 ? 86.772 -19.600 -1.068 1.00 12.91 206 HIS C CA 1
ATOM 6601 C C . HIS C 1 206 ? 87.601 -20.861 -1.253 1.00 12.33 206 HIS C C 1
ATOM 6602 O O . HIS C 1 206 ? 88.795 -20.779 -1.522 1.00 15.02 206 HIS C O 1
ATOM 6609 N N . PRO C 1 207 ? 87.003 -22.036 -1.010 1.00 14.67 207 PRO C N 1
ATOM 6610 C CA . PRO C 1 207 ? 87.616 -23.374 -1.125 1.00 14.86 207 PRO C CA 1
ATOM 6611 C C . PRO C 1 207 ? 88.200 -23.671 -2.494 1.00 15.76 207 PRO C C 1
ATOM 6612 O O . PRO C 1 207 ? 89.136 -24.459 -2.630 1.00 12.59 207 PRO C O 1
ATOM 6616 N N . GLU C 1 208 ? 87.599 -23.070 -3.509 1.00 15.18 208 GLU C N 1
ATOM 6617 C CA . GLU C 1 208 ? 88.046 -23.248 -4.876 1.00 18.69 208 GLU C CA 1
ATOM 6618 C C . GLU C 1 208 ? 88.772 -21.988 -5.320 1.00 17.18 208 GLU C C 1
ATOM 6619 O O . GLU C 1 208 ? 88.368 -20.868 -4.983 1.00 16.64 208 GLU C O 1
ATOM 6625 N N . LYS C 1 209 ? 89.857 -22.188 -6.054 1.00 17.86 209 LYS C N 1
ATOM 6626 C CA . LYS C 1 209 ? 90.674 -21.097 -6.554 1.00 16.98 209 LYS C CA 1
ATOM 6627 C C . LYS C 1 209 ? 90.102 -20.557 -7.847 1.00 16.59 209 LYS C C 1
ATOM 6628 O O . LYS C 1 209 ? 89.233 -21.181 -8.455 1.00 17.92 209 LYS C O 1
ATOM 6634 N N . GLY C 1 210 ? 90.593 -19.386 -8.243 1.00 17.18 210 GLY C N 1
ATOM 6635 C CA . GLY C 1 210 ? 90.207 -18.780 -9.507 1.00 18.81 210 GLY C CA 1
ATOM 6636 C C . GLY C 1 210 ? 88.899 -18.044 -9.718 1.00 19.66 210 GLY C C 1
ATOM 6637 O O . GLY C 1 210 ? 88.810 -17.252 -10.664 1.00 18.50 210 GLY C O 1
ATOM 6638 N N . ARG C 1 211 ? 87.933 -18.232 -8.821 1.00 19.56 211 ARG C N 1
ATOM 6639 C CA . ARG C 1 211 ? 86.608 -17.606 -8.919 1.00 17.81 211 ARG C CA 1
ATOM 6640 C C . ARG C 1 211 ? 86.592 -16.083 -9.002 1.00 12.95 211 ARG C C 1
ATOM 6641 O O . ARG C 1 211 ? 87.329 -15.412 -8.272 1.00 12.71 211 ARG C O 1
ATOM 6649 N N . LEU C 1 212 ? 85.752 -15.549 -9.888 1.00 9.32 212 LEU C N 1
ATOM 6650 C CA . LEU C 1 212 ? 85.582 -14.107 -10.044 1.00 9.05 212 LEU C CA 1
ATOM 6651 C C . LEU C 1 212 ? 84.217 -13.850 -9.438 1.00 12.81 212 LEU C C 1
ATOM 6652 O O . LEU C 1 212 ? 83.226 -14.460 -9.851 1.00 11.55 212 LEU C O 1
ATOM 6657 N N . HIS C 1 213 ? 84.176 -12.987 -8.427 1.00 10.39 213 HIS C N 1
ATOM 6658 C CA . HIS C 1 213 ? 82.923 -12.657 -7.774 1.00 11.77 213 HIS C CA 1
ATOM 6659 C C . HIS C 1 213 ? 82.176 -11.569 -8.543 1.00 12.47 213 HIS C C 1
ATOM 6660 O O . HIS C 1 213 ? 80.991 -11.721 -8.846 1.00 13.45 213 HIS C O 1
ATOM 6667 N N . HIS C 1 214 ? 82.855 -10.452 -8.797 1.00 12.91 214 HIS C N 1
ATOM 6668 C CA . HIS C 1 214 ? 82.270 -9.335 -9.535 1.00 11.44 214 HIS C CA 1
ATOM 6669 C C . HIS C 1 214 ? 83.352 -8.366 -9.947 1.00 9.95 214 HIS C C 1
ATOM 6670 O O . HIS C 1 214 ? 84.446 -8.361 -9.374 1.00 9.78 214 HIS C O 1
ATOM 6677 N N . VAL C 1 215 ? 83.028 -7.552 -10.940 1.00 8.09 215 VAL C N 1
ATOM 6678 C CA . VAL C 1 215 ? 83.911 -6.506 -11.426 1.00 9.15 215 VAL C CA 1
ATOM 6679 C C . VAL C 1 215 ? 83.065 -5.257 -11.168 1.00 10.32 215 VAL C C 1
ATOM 6680 O O . VAL C 1 215 ? 81.840 -5.311 -11.345 1.00 10.67 215 VAL C O 1
ATOM 6684 N N . SER C 1 216 ? 83.678 -4.172 -10.693 1.00 8.82 216 SER C N 1
ATOM 6685 C CA . SER C 1 216 ? 82.934 -2.950 -10.385 1.00 7.85 216 SER C CA 1
ATOM 6686 C C . SER C 1 216 ? 83.248 -1.753 -11.233 1.00 7.85 216 SER C C 1
ATOM 6687 O O . SER C 1 216 ? 84.385 -1.520 -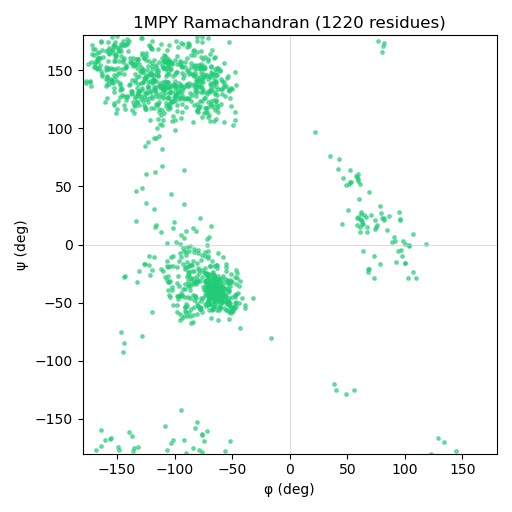11.629 1.00 7.85 216 SER C O 1
ATOM 6690 N N . PHE C 1 217 ? 82.233 -0.932 -11.418 1.00 7.85 217 PHE C N 1
ATOM 6691 C CA . PHE C 1 217 ? 82.370 0.293 -12.167 1.00 7.85 217 PHE C CA 1
ATOM 6692 C C . PHE C 1 217 ? 81.881 1.383 -11.238 1.00 7.85 217 PHE C C 1
ATOM 6693 O O . PHE C 1 217 ? 81.016 1.164 -10.374 1.00 7.85 217 PHE C O 1
ATOM 6701 N N . HIS C 1 218 ? 82.505 2.539 -11.361 1.00 7.85 218 HIS C N 1
ATOM 6702 C CA . HIS C 1 218 ? 82.183 3.654 -10.515 1.00 7.85 218 HIS C CA 1
ATOM 6703 C C . HIS C 1 218 ? 81.088 4.525 -11.081 1.00 7.85 218 HIS C C 1
ATOM 6704 O O . HIS C 1 218 ? 81.062 4.810 -12.268 1.00 7.85 218 HIS C O 1
ATOM 6711 N N . LEU C 1 219 ? 80.188 4.947 -10.212 1.00 7.85 219 LEU C N 1
ATOM 6712 C CA . LEU C 1 219 ? 79.109 5.830 -10.584 1.00 7.85 219 LEU C CA 1
ATOM 6713 C C . LEU C 1 219 ? 79.304 6.978 -9.610 1.00 8.51 219 LEU C C 1
ATOM 6714 O O . LEU C 1 219 ? 79.718 6.753 -8.473 1.00 7.85 219 LEU C O 1
ATOM 6719 N N . GLU C 1 220 ? 79.046 8.207 -10.047 1.00 9.55 220 GLU C N 1
ATOM 6720 C CA . GLU C 1 220 ? 79.266 9.349 -9.174 1.00 12.09 220 GLU C CA 1
ATOM 6721 C C . GLU C 1 220 ? 78.404 9.520 -7.928 1.00 10.66 220 GLU C C 1
ATOM 6722 O O . GLU C 1 220 ? 78.946 9.663 -6.839 1.00 10.01 220 GLU C O 1
ATOM 6728 N N . THR C 1 221 ? 77.081 9.547 -8.068 1.00 12.93 221 THR C N 1
ATOM 6729 C CA . THR C 1 221 ? 76.223 9.752 -6.896 1.00 11.49 221 THR C CA 1
ATOM 6730 C C . THR C 1 221 ? 75.183 8.687 -6.577 1.00 12.68 221 THR C C 1
ATOM 6731 O O . THR C 1 221 ? 74.931 7.776 -7.372 1.00 13.32 221 THR C O 1
ATOM 6735 N N . TRP C 1 222 ? 74.560 8.839 -5.406 1.00 12.70 222 TRP C N 1
ATOM 6736 C CA . TRP C 1 222 ? 73.519 7.930 -4.907 1.00 11.61 222 TRP C CA 1
ATOM 6737 C C . TRP C 1 222 ? 72.303 8.002 -5.848 1.00 10.94 222 TRP C C 1
ATOM 6738 O O . TRP C 1 222 ? 71.635 6.991 -6.103 1.00 12.02 222 TRP C O 1
ATOM 6749 N N . GLU C 1 223 ? 72.058 9.189 -6.406 1.00 10.02 223 GLU C N 1
ATOM 6750 C CA . GLU C 1 223 ? 70.949 9.371 -7.328 1.00 7.85 223 GLU C CA 1
ATOM 6751 C C . GLU C 1 223 ? 71.239 8.693 -8.664 1.00 9.99 223 GLU C C 1
ATOM 6752 O O . GLU C 1 223 ? 70.312 8.270 -9.358 1.00 10.84 223 GLU C O 1
ATOM 6758 N N . ASP C 1 224 ? 72.522 8.568 -9.010 1.00 11.95 224 ASP C N 1
ATOM 6759 C CA . ASP C 1 224 ? 72.931 7.888 -10.243 1.00 13.85 224 ASP C CA 1
ATOM 6760 C C . ASP C 1 224 ? 72.685 6.408 -10.036 1.00 11.35 224 ASP C C 1
ATOM 6761 O O . ASP C 1 224 ? 72.330 5.704 -10.981 1.00 10.78 224 ASP C O 1
ATOM 6766 N N . LEU C 1 225 ? 72.915 5.939 -8.806 1.00 8.64 225 LEU C N 1
ATOM 6767 C CA . LEU C 1 225 ? 72.682 4.541 -8.455 1.00 7.85 225 LEU C CA 1
ATOM 6768 C C . LEU C 1 225 ? 71.211 4.274 -8.715 1.00 8.06 225 LEU C C 1
ATOM 6769 O O . LEU C 1 225 ? 70.849 3.266 -9.322 1.00 7.85 225 LEU C O 1
ATOM 6774 N N . LEU C 1 226 ? 70.375 5.211 -8.267 1.00 9.05 226 LEU C N 1
ATOM 6775 C CA . LEU C 1 226 ? 68.936 5.127 -8.446 1.00 9.60 226 LEU C CA 1
ATOM 6776 C C . LEU C 1 226 ? 68.583 5.060 -9.922 1.00 7.85 226 LEU C C 1
ATOM 6777 O O . LEU C 1 226 ? 67.748 4.243 -10.318 1.00 7.89 226 LEU C O 1
ATOM 6782 N N . ARG C 1 227 ? 69.210 5.912 -10.736 1.00 7.85 227 ARG C N 1
ATOM 6783 C CA . ARG C 1 227 ? 68.941 5.904 -12.172 1.00 7.85 227 ARG C CA 1
ATOM 6784 C C . ARG C 1 227 ? 69.387 4.576 -12.786 1.00 7.85 227 ARG C C 1
ATOM 6785 O O . ARG C 1 227 ? 68.701 4.010 -13.642 1.00 7.85 227 ARG C O 1
ATOM 6793 N N . ALA C 1 228 ? 70.524 4.074 -12.319 1.00 7.85 228 ALA C N 1
ATOM 6794 C CA . ALA C 1 228 ? 71.064 2.811 -12.788 1.00 7.85 228 ALA C CA 1
ATOM 6795 C C . ALA C 1 228 ? 70.071 1.674 -12.504 1.00 7.85 228 ALA C C 1
ATOM 6796 O O . ALA C 1 228 ? 69.829 0.831 -13.365 1.00 7.85 228 ALA C O 1
ATOM 6798 N N . ALA C 1 229 ? 69.461 1.676 -11.321 1.00 7.85 229 ALA C N 1
ATOM 6799 C CA . ALA C 1 229 ? 68.499 0.638 -10.951 1.00 7.85 229 ALA C CA 1
ATOM 6800 C C . ALA C 1 229 ? 67.186 0.755 -11.720 1.00 7.85 229 ALA C C 1
ATOM 6801 O O . ALA C 1 229 ? 66.475 -0.234 -11.910 1.00 7.85 229 ALA C O 1
ATOM 6803 N N . ASP C 1 230 ? 66.820 1.972 -12.100 1.00 7.91 230 ASP C N 1
ATOM 6804 C CA . ASP C 1 230 ? 65.604 2.163 -12.872 1.00 7.85 230 ASP C CA 1
ATOM 6805 C C . ASP C 1 230 ? 65.839 1.544 -14.248 1.00 9.22 230 ASP C C 1
ATOM 6806 O O . ASP C 1 230 ? 64.970 0.832 -14.776 1.00 8.86 230 ASP C O 1
ATOM 6811 N N . LEU C 1 231 ? 67.039 1.783 -14.789 1.00 7.85 231 LEU C N 1
ATOM 6812 C CA . LEU C 1 231 ? 67.445 1.257 -16.084 1.00 7.85 231 LEU C CA 1
ATOM 6813 C C . LEU C 1 231 ? 67.378 -0.263 -16.066 1.00 7.85 231 LEU C C 1
ATOM 6814 O O . LEU C 1 231 ? 66.781 -0.872 -16.945 1.00 7.85 231 LEU C O 1
ATOM 6819 N N . ILE C 1 232 ? 67.973 -0.865 -15.045 1.00 7.85 232 ILE C N 1
ATOM 6820 C CA . ILE C 1 232 ? 67.984 -2.310 -14.877 1.00 7.85 232 ILE C CA 1
ATOM 6821 C C . ILE C 1 232 ? 66.596 -2.926 -15.054 1.00 7.85 232 ILE C C 1
ATOM 6822 O O . ILE C 1 232 ? 66.462 -3.924 -15.752 1.00 7.85 232 ILE C O 1
ATOM 6827 N N . SER C 1 233 ? 65.565 -2.310 -14.479 1.00 8.26 233 SER C N 1
ATOM 6828 C CA . SER C 1 233 ? 64.188 -2.812 -14.601 1.00 9.15 233 SER C CA 1
ATOM 6829 C C . SER C 1 233 ? 63.634 -2.657 -16.018 1.00 7.85 233 SER C C 1
ATOM 6830 O O . SER C 1 233 ? 63.029 -3.581 -16.564 1.00 7.85 233 SER C O 1
ATOM 6833 N N . MET C 1 234 ? 63.861 -1.487 -16.611 1.00 10.95 234 MET C N 1
ATOM 6834 C CA . MET C 1 234 ? 63.404 -1.178 -17.965 1.00 10.04 234 MET C CA 1
ATOM 6835 C C . MET C 1 234 ? 64.115 -2.059 -18.990 1.00 14.02 234 MET C C 1
ATOM 6836 O O . MET C 1 234 ? 63.604 -2.332 -20.080 1.00 16.31 234 MET C O 1
ATOM 6841 N N . THR C 1 235 ? 65.328 -2.467 -18.635 1.00 14.21 235 THR C N 1
ATOM 6842 C CA . THR C 1 235 ? 66.158 -3.311 -19.471 1.00 15.93 235 THR C CA 1
ATOM 6843 C C . THR C 1 235 ? 65.843 -4.780 -19.172 1.00 17.63 235 THR C C 1
ATOM 6844 O O . THR C 1 235 ? 66.023 -5.659 -20.025 1.00 17.30 235 THR C O 1
ATOM 6848 N N . ASP C 1 236 ? 65.323 -5.017 -17.969 1.00 19.35 236 ASP C N 1
ATOM 6849 C CA . ASP C 1 236 ? 64.981 -6.348 -17.485 1.00 20.11 236 ASP C CA 1
ATOM 6850 C C . ASP C 1 236 ? 66.235 -7.175 -17.238 1.00 17.95 236 ASP C C 1
ATOM 6851 O O . ASP C 1 236 ? 66.331 -8.340 -17.630 1.00 16.80 236 ASP C O 1
ATOM 6856 N N . THR C 1 237 ? 67.208 -6.546 -16.595 1.00 16.86 237 THR C N 1
ATOM 6857 C CA . THR C 1 237 ? 68.465 -7.195 -16.268 1.00 13.61 237 THR C CA 1
ATOM 6858 C C . THR C 1 237 ? 68.319 -7.912 -14.936 1.00 12.94 237 THR C C 1
ATOM 6859 O O . THR C 1 237 ? 67.562 -7.484 -14.067 1.00 13.79 237 THR C O 1
ATOM 6863 N N . SER C 1 238 ? 69.020 -9.024 -14.786 1.00 17.00 238 SER C N 1
ATOM 6864 C CA . SER C 1 238 ? 68.964 -9.761 -13.537 1.00 18.26 238 SER C CA 1
ATOM 6865 C C . SER C 1 238 ? 69.698 -8.969 -12.461 1.00 19.84 238 SER C C 1
ATOM 6866 O O . SER C 1 238 ? 70.877 -8.638 -12.603 1.00 21.25 238 SER C O 1
ATOM 6869 N N . ILE C 1 239 ? 68.960 -8.592 -11.429 1.00 18.13 239 ILE C N 1
ATOM 6870 C CA . ILE C 1 239 ? 69.518 -7.837 -10.327 1.00 18.46 239 ILE C CA 1
ATOM 6871 C C . ILE C 1 239 ? 69.786 -8.802 -9.179 1.00 17.33 239 ILE C C 1
ATOM 6872 O O . ILE C 1 239 ? 69.000 -9.717 -8.947 1.00 20.63 239 ILE C O 1
ATOM 6877 N N . ASP C 1 240 ? 70.937 -8.656 -8.530 1.00 17.31 240 ASP C N 1
ATOM 6878 C CA . ASP C 1 240 ? 71.284 -9.498 -7.388 1.00 15.98 240 ASP C CA 1
ATOM 6879 C C . ASP C 1 240 ? 70.836 -8.822 -6.085 1.00 13.96 240 ASP C C 1
ATOM 6880 O O . ASP C 1 240 ? 69.997 -9.353 -5.364 1.00 12.21 240 ASP C O 1
ATOM 6885 N N . ILE C 1 241 ? 71.379 -7.645 -5.795 1.00 12.59 241 ILE C N 1
ATOM 6886 C CA . ILE C 1 241 ? 71.026 -6.936 -4.570 1.00 15.50 241 ILE C CA 1
ATOM 6887 C C . ILE C 1 241 ? 70.958 -5.407 -4.791 1.00 14.45 241 ILE C C 1
ATOM 6888 O O . ILE C 1 241 ? 71.931 -4.768 -5.203 1.00 15.29 241 ILE C O 1
ATOM 6893 N N . GLY C 1 242 ? 69.743 -4.881 -4.607 1.00 17.55 242 GLY C N 1
ATOM 6894 C CA . GLY C 1 242 ? 69.412 -3.474 -4.828 1.00 15.71 242 GLY C CA 1
ATOM 6895 C C . GLY C 1 242 ? 70.179 -2.392 -4.101 1.00 18.25 242 GLY C C 1
ATOM 6896 O O . GLY C 1 242 ? 71.140 -2.712 -3.404 1.00 22.09 242 GLY C O 1
ATOM 6897 N N . PRO C 1 243 ? 69.808 -1.101 -4.287 1.00 16.35 243 PRO C N 1
ATOM 6898 C CA . PRO C 1 243 ? 70.426 0.079 -3.670 1.00 13.99 243 PRO C CA 1
ATOM 6899 C C . PRO C 1 243 ? 70.606 -0.122 -2.177 1.00 12.90 243 PRO C C 1
ATOM 6900 O O . PRO C 1 243 ? 69.648 -0.094 -1.406 1.00 16.96 243 PRO C O 1
ATOM 6904 N N . THR C 1 244 ? 71.846 -0.326 -1.770 1.00 13.01 244 THR C N 1
ATOM 6905 C CA . THR C 1 244 ? 72.137 -0.561 -0.378 1.00 14.35 244 THR C CA 1
ATOM 6906 C C . THR C 1 244 ? 73.523 -0.013 -0.083 1.00 17.13 244 THR C C 1
ATOM 6907 O O . THR C 1 244 ? 74.151 0.636 -0.928 1.00 13.02 244 THR C O 1
ATOM 6911 N N . ARG C 1 245 ? 73.979 -0.261 1.135 1.00 16.03 245 ARG C N 1
ATOM 6912 C CA . ARG C 1 245 ? 75.282 0.181 1.577 1.00 18.35 245 ARG C CA 1
ATOM 6913 C C . ARG C 1 245 ? 76.021 -0.985 2.227 1.00 16.77 245 ARG C C 1
ATOM 6914 O O . ARG C 1 245 ? 75.401 -1.854 2.851 1.00 16.32 245 ARG C O 1
ATOM 6922 N N . HIS C 1 246 ? 77.335 -1.011 2.035 1.00 17.22 246 HIS C N 1
ATOM 6923 C CA . HIS C 1 246 ? 78.188 -2.028 2.625 1.00 14.83 246 HIS C CA 1
ATOM 6924 C C . HIS C 1 246 ? 78.661 -1.551 3.993 1.00 14.38 246 HIS C C 1
ATOM 6925 O O . HIS C 1 246 ? 78.458 -0.398 4.363 1.00 16.01 246 HIS C O 1
ATOM 6932 N N . GLY C 1 247 ? 79.280 -2.459 4.740 1.00 14.59 247 GLY C N 1
ATOM 6933 C CA . GLY C 1 247 ? 79.839 -2.129 6.038 1.00 13.75 247 GLY C CA 1
ATOM 6934 C C . GLY C 1 247 ? 81.301 -1.876 5.730 1.00 10.93 247 GLY C C 1
ATOM 6935 O O . GLY C 1 247 ? 81.896 -0.886 6.157 1.00 12.78 247 GLY C O 1
ATOM 6936 N N . LEU C 1 248 ? 81.879 -2.796 4.968 1.00 13.29 248 LEU C N 1
ATOM 6937 C CA . LEU C 1 248 ? 83.261 -2.682 4.530 1.00 11.93 248 LEU C CA 1
ATOM 6938 C C . LEU C 1 248 ? 83.209 -1.631 3.429 1.00 12.84 248 LEU C C 1
ATOM 6939 O O . LEU C 1 248 ? 82.327 -1.681 2.564 1.00 14.11 248 LEU C O 1
ATOM 6944 N N . THR C 1 249 ? 84.129 -0.673 3.489 1.00 11.84 249 THR C N 1
ATOM 6945 C CA . THR C 1 249 ? 84.232 0.440 2.543 1.00 10.45 249 THR C CA 1
ATOM 6946 C C . THR C 1 249 ? 83.117 1.474 2.752 1.00 10.90 249 THR C C 1
ATOM 6947 O O . THR C 1 249 ? 83.327 2.664 2.541 1.00 11.02 249 THR C O 1
ATOM 6951 N N . HIS C 1 250 ? 81.966 1.023 3.247 1.00 11.16 250 HIS C N 1
ATOM 6952 C CA . HIS C 1 250 ? 80.806 1.887 3.483 1.00 11.51 250 HIS C CA 1
ATOM 6953 C C . HIS C 1 250 ? 80.244 2.518 2.194 1.00 11.14 250 HIS C C 1
ATOM 6954 O O . HIS C 1 250 ? 79.475 3.481 2.247 1.00 9.91 250 HIS C O 1
ATOM 6961 N N . GLY C 1 251 ? 80.609 1.941 1.048 1.00 10.21 251 GLY C N 1
ATOM 6962 C CA . GLY C 1 251 ? 80.141 2.437 -0.238 1.00 11.91 251 GLY C CA 1
ATOM 6963 C C . GLY C 1 251 ? 78.749 1.958 -0.637 1.00 10.46 251 GLY C C 1
ATOM 6964 O O . GLY C 1 251 ? 78.319 0.852 -0.272 1.00 9.53 251 GLY C O 1
ATOM 6965 N N . LYS C 1 252 ? 78.032 2.810 -1.363 1.00 10.66 252 LYS C N 1
ATOM 6966 C CA . LYS C 1 252 ? 76.684 2.502 -1.834 1.00 10.38 252 LYS C CA 1
ATOM 6967 C C . LYS C 1 252 ? 76.828 1.598 -3.059 1.00 9.94 252 LYS C C 1
ATOM 6968 O O . LYS C 1 252 ? 77.629 1.884 -3.941 1.00 8.13 252 LYS C O 1
ATOM 6974 N N . THR C 1 253 ? 76.021 0.550 -3.158 1.00 7.85 253 THR C N 1
ATOM 6975 C CA . THR C 1 253 ? 76.200 -0.393 -4.251 1.00 7.85 253 THR C CA 1
ATOM 6976 C C . THR C 1 253 ? 74.939 -1.053 -4.811 1.00 7.85 253 THR C C 1
ATOM 6977 O O . THR C 1 253 ? 73.870 -0.977 -4.220 1.00 7.85 253 THR C O 1
ATOM 6981 N N . ILE C 1 254 ? 75.092 -1.678 -5.977 1.00 8.64 254 ILE C N 1
ATOM 6982 C CA . ILE C 1 254 ? 74.032 -2.436 -6.651 1.00 7.86 254 ILE C CA 1
ATOM 6983 C C . ILE C 1 254 ? 74.728 -3.548 -7.427 1.00 7.85 254 ILE C C 1
ATOM 6984 O O . ILE C 1 254 ? 75.627 -3.281 -8.228 1.00 7.85 254 ILE C O 1
ATOM 6989 N N . TYR C 1 255 ? 74.344 -4.791 -7.162 1.00 9.35 255 TYR C N 1
ATOM 6990 C CA . TYR C 1 255 ? 74.916 -5.936 -7.862 1.00 7.85 255 TYR C CA 1
ATOM 6991 C C . TYR C 1 255 ? 73.905 -6.443 -8.882 1.00 7.85 255 TYR C C 1
ATOM 6992 O O . TYR C 1 255 ? 72.727 -6.620 -8.554 1.00 9.57 255 TYR C O 1
ATOM 7001 N N . PHE C 1 256 ? 74.353 -6.655 -10.114 1.00 8.05 256 PHE C N 1
ATOM 7002 C CA . PHE C 1 256 ? 73.494 -7.178 -11.182 1.00 7.85 256 PHE C CA 1
ATOM 7003 C C . PHE C 1 256 ? 74.335 -8.090 -12.073 1.00 9.19 256 PHE C C 1
ATOM 7004 O O . PHE C 1 256 ? 75.544 -8.200 -11.856 1.00 9.65 256 PHE C O 1
ATOM 7012 N N . PHE C 1 257 ? 73.729 -8.748 -13.059 1.00 9.50 257 PHE C N 1
ATOM 7013 C CA . PHE C 1 257 ? 74.502 -9.656 -13.911 1.00 9.19 257 PHE C CA 1
ATOM 7014 C C . PHE C 1 257 ? 74.493 -9.337 -15.400 1.00 9.64 257 PHE C C 1
ATOM 7015 O O . PHE C 1 257 ? 73.503 -8.805 -15.928 1.00 8.19 257 PHE C O 1
ATOM 7023 N N . ASP C 1 258 ? 75.601 -9.641 -16.077 1.00 9.45 258 ASP C N 1
ATOM 7024 C CA . ASP C 1 258 ? 75.645 -9.450 -17.520 1.00 11.40 258 ASP C CA 1
ATOM 7025 C C . ASP C 1 258 ? 74.987 -10.714 -18.091 1.00 13.94 258 ASP C C 1
ATOM 7026 O O . ASP C 1 258 ? 74.826 -11.696 -17.361 1.00 17.88 258 ASP C O 1
ATOM 7031 N N . PRO C 1 259 ? 74.638 -10.734 -19.395 1.00 14.41 259 PRO C N 1
ATOM 7032 C CA . PRO C 1 259 ? 73.993 -11.899 -20.020 1.00 14.79 259 PRO C CA 1
ATOM 7033 C C . PRO C 1 259 ? 74.696 -13.255 -19.907 1.00 14.86 259 PRO C C 1
ATOM 7034 O O . PRO C 1 259 ? 74.078 -14.299 -20.138 1.00 16.13 259 PRO C O 1
ATOM 7038 N N . SER C 1 260 ? 75.980 -13.243 -19.566 1.00 16.32 260 SER C N 1
ATOM 7039 C CA . SER C 1 260 ? 76.734 -14.481 -19.432 1.00 13.41 260 SER C CA 1
ATOM 7040 C C . SER C 1 260 ? 76.863 -14.966 -17.986 1.00 13.28 260 SER C C 1
ATOM 7041 O O . SER C 1 260 ? 77.523 -15.978 -17.721 1.00 12.42 260 SER C O 1
ATOM 7044 N N . GLY C 1 261 ? 76.240 -14.241 -17.055 1.00 10.75 261 GLY C N 1
ATOM 7045 C CA . GLY C 1 261 ? 76.276 -14.631 -15.658 1.00 9.10 261 GLY C CA 1
ATOM 7046 C C . GLY C 1 261 ? 77.316 -13.935 -14.804 1.00 10.39 261 GLY C C 1
ATOM 7047 O O . GLY C 1 261 ? 77.317 -14.094 -13.580 1.00 9.75 261 GLY C O 1
ATOM 7048 N N . ASN C 1 262 ? 78.217 -13.193 -15.446 1.00 7.85 262 ASN C N 1
ATOM 7049 C CA . ASN C 1 262 ? 79.245 -12.441 -14.713 1.00 7.85 262 ASN C CA 1
ATOM 7050 C C . ASN C 1 262 ? 78.596 -11.318 -13.906 1.00 9.28 262 ASN C C 1
ATOM 7051 O O . ASN C 1 262 ? 77.759 -10.565 -14.423 1.00 10.66 262 ASN C O 1
ATOM 7056 N N . ARG C 1 263 ? 78.985 -11.206 -12.651 1.00 11.36 263 ARG C N 1
ATOM 7057 C CA . ARG C 1 263 ? 78.423 -10.145 -11.821 1.00 14.36 263 ARG C CA 1
ATOM 7058 C C . ARG C 1 263 ? 79.012 -8.775 -12.121 1.00 12.71 263 ARG C C 1
ATOM 7059 O O . ARG C 1 263 ? 80.214 -8.679 -12.455 1.00 15.17 263 ARG C O 1
ATOM 7067 N N . ASN C 1 264 ? 78.191 -7.766 -12.072 1.00 10.29 264 ASN C N 1
ATOM 7068 C CA . ASN C 1 264 ? 78.623 -6.374 -12.314 1.00 8.80 264 ASN C CA 1
ATOM 7069 C C . ASN C 1 264 ? 78.156 -5.515 -11.097 1.00 11.12 264 ASN C C 1
ATOM 7070 O O . ASN C 1 264 ? 76.950 -5.629 -10.747 1.00 11.41 264 ASN C O 1
ATOM 7075 N N . GLU C 1 265 ? 79.041 -4.775 -10.474 1.00 7.85 265 GLU C N 1
ATOM 7076 C CA . GLU C 1 265 ? 78.596 -3.961 -9.356 1.00 7.85 265 GLU C CA 1
ATOM 7077 C C . GLU C 1 265 ? 78.831 -2.530 -9.782 1.00 7.85 265 GLU C C 1
ATOM 7078 O O . GLU C 1 265 ? 79.816 -2.151 -10.470 1.00 7.85 265 GLU C O 1
ATOM 7084 N N . VAL C 1 266 ? 77.881 -1.660 -9.427 1.00 7.85 266 VAL C N 1
ATOM 7085 C CA . VAL C 1 266 ? 77.886 -0.274 -9.722 1.00 8.25 266 VAL C CA 1
ATOM 7086 C C . VAL C 1 266 ? 77.778 0.353 -8.358 1.00 7.85 266 VAL C C 1
ATOM 7087 O O . VAL C 1 266 ? 76.918 0.016 -7.539 1.00 7.85 266 VAL C O 1
ATOM 7091 N N . PHE C 1 267 ? 78.759 1.195 -8.050 1.00 7.85 267 PHE C N 1
ATOM 7092 C CA . PHE C 1 267 ? 78.782 1.847 -6.763 1.00 11.63 267 PHE C CA 1
ATOM 7093 C C . PHE C 1 267 ? 79.335 3.278 -6.714 1.00 9.89 267 PHE C C 1
ATOM 7094 O O . PHE C 1 267 ? 79.923 3.778 -7.670 1.00 9.15 267 PHE C O 1
ATOM 7102 N N . CYS C 1 268 ? 79.180 3.890 -5.546 1.00 13.22 268 CYS C N 1
ATOM 7103 C CA . CYS C 1 268 ? 79.647 5.244 -5.307 1.00 14.86 268 CYS C CA 1
ATOM 7104 C C . CYS C 1 268 ? 79.967 5.476 -3.829 1.00 17.90 268 CYS C C 1
ATOM 7105 O O . CYS C 1 268 ? 79.524 4.722 -2.947 1.00 14.68 268 CYS C O 1
ATOM 7108 N N . GLY C 1 269 ? 80.803 6.488 -3.607 1.00 18.75 269 GLY C N 1
ATOM 7109 C CA . GLY C 1 269 ? 81.215 6.923 -2.284 1.00 21.91 269 GLY C CA 1
ATOM 7110 C C . GLY C 1 269 ? 81.584 6.000 -1.137 1.00 24.66 269 GLY C C 1
ATOM 7111 O O . GLY C 1 269 ? 80.899 5.986 -0.107 1.00 26.75 269 GLY C O 1
ATOM 7112 N N . GLY C 1 270 ? 82.665 5.246 -1.285 1.00 22.67 270 GLY C N 1
ATOM 7113 C CA . GLY C 1 270 ? 83.093 4.400 -0.186 1.00 25.63 270 GLY C CA 1
ATOM 7114 C C . GLY C 1 270 ? 83.858 5.300 0.775 1.00 22.50 270 GLY C C 1
ATOM 7115 O O . GLY C 1 270 ? 83.606 6.505 0.832 1.00 22.93 270 GLY C O 1
ATOM 7116 N N . ASP C 1 271 ? 84.786 4.729 1.532 1.00 24.16 271 ASP C N 1
ATOM 7117 C CA . ASP C 1 271 ? 85.598 5.514 2.453 1.00 22.04 2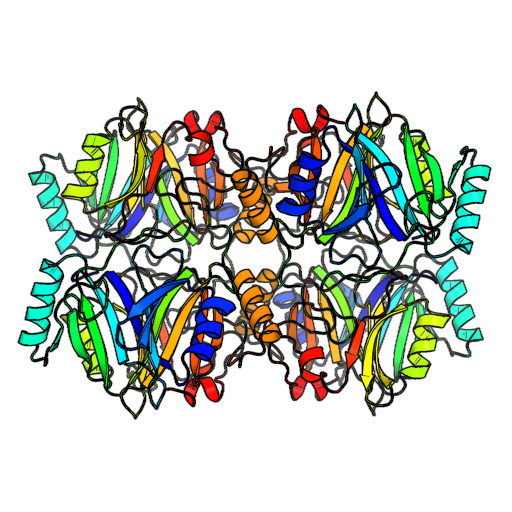71 ASP C CA 1
ATOM 7118 C C . ASP C 1 271 ? 86.996 5.669 1.861 1.00 19.28 271 ASP C C 1
ATOM 7119 O O . ASP C 1 271 ? 87.380 4.929 0.951 1.00 18.34 271 ASP C O 1
ATOM 7124 N N . TYR C 1 272 ? 87.680 6.698 2.304 1.00 15.80 272 TYR C N 1
ATOM 7125 C CA . TYR C 1 272 ? 89.060 6.807 1.817 1.00 11.46 272 TYR C CA 1
ATOM 7126 C C . TYR C 1 272 ? 90.030 6.399 2.921 1.00 10.63 272 TYR C C 1
ATOM 7127 O O . TYR C 1 272 ? 89.634 6.181 4.073 1.00 10.45 272 TYR C O 1
ATOM 7136 N N . ASN C 1 273 ? 91.274 6.291 2.531 1.00 7.85 273 ASN C N 1
ATOM 7137 C CA . ASN C 1 273 ? 92.357 5.943 3.459 1.00 8.44 273 ASN C CA 1
ATOM 7138 C C . ASN C 1 273 ? 93.707 6.291 2.839 1.00 7.85 273 ASN C C 1
ATOM 7139 O O . ASN C 1 273 ? 93.801 6.592 1.640 1.00 7.85 273 ASN C O 1
ATOM 7144 N N . TYR C 1 274 ? 94.683 6.249 3.709 1.00 7.85 274 TYR C N 1
ATOM 7145 C CA . TYR C 1 274 ? 96.075 6.533 3.373 1.00 7.85 274 TYR C CA 1
ATOM 7146 C C . TYR C 1 274 ? 96.956 5.465 4.007 1.00 11.33 274 TYR C C 1
ATOM 7147 O O . TYR C 1 274 ? 96.541 4.793 4.967 1.00 9.40 274 TYR C O 1
ATOM 7156 N N . PRO C 1 275 ? 98.103 5.198 3.500 1.00 13.55 275 PRO C N 1
ATOM 7157 C CA . PRO C 1 275 ? 9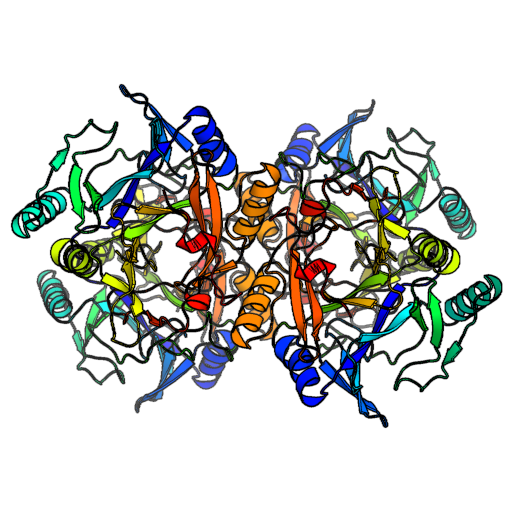8.979 4.157 4.038 1.00 15.25 275 PRO C CA 1
ATOM 7158 C C . PRO C 1 275 ? 99.153 4.148 5.564 1.00 15.66 275 PRO C C 1
ATOM 7159 O O . PRO C 1 275 ? 99.467 3.104 6.135 1.00 20.26 275 PRO C O 1
ATOM 7163 N N . ASP C 1 276 ? 98.947 5.289 6.221 1.00 15.30 276 ASP C N 1
ATOM 7164 C CA . ASP C 1 276 ? 99.122 5.367 7.675 1.00 14.29 276 ASP C CA 1
ATOM 7165 C C . ASP C 1 276 ? 97.915 5.017 8.561 1.00 13.78 276 ASP C C 1
ATOM 7166 O O . ASP C 1 276 ? 98.031 4.995 9.791 1.00 12.56 276 ASP C O 1
ATOM 7171 N N . HIS C 1 277 ? 96.756 4.785 7.945 1.00 13.40 277 HIS C N 1
ATOM 7172 C CA . HIS C 1 277 ? 95.558 4.418 8.692 1.00 11.45 277 HIS C CA 1
ATOM 7173 C C . HIS C 1 277 ? 95.673 2.941 9.071 1.00 11.85 277 HIS C C 1
ATOM 7174 O O . HIS C 1 277 ? 96.196 2.138 8.306 1.00 8.90 277 HIS C O 1
ATOM 7181 N N . LYS C 1 278 ? 95.180 2.586 10.251 1.00 15.25 278 LYS C N 1
ATOM 7182 C CA . LYS C 1 278 ? 95.168 1.190 10.695 1.00 16.13 278 LYS C CA 1
ATOM 7183 C C . LYS C 1 278 ? 94.017 0.514 9.937 1.00 18.42 278 LYS C C 1
ATOM 7184 O O . LYS C 1 278 ? 92.934 1.095 9.779 1.00 17.87 278 LYS C O 1
ATOM 7190 N N . PRO C 1 279 ? 94.222 -0.726 9.475 1.00 19.54 279 PRO C N 1
ATOM 7191 C CA . PRO C 1 279 ? 93.146 -1.391 8.739 1.00 18.09 279 PRO C CA 1
ATOM 7192 C C . PRO C 1 279 ? 91.848 -1.480 9.509 1.00 17.76 279 PRO C C 1
ATOM 7193 O O . PRO C 1 279 ? 91.835 -1.909 10.665 1.00 19.10 279 PRO C O 1
ATOM 7197 N N . VAL C 1 280 ? 90.769 -1.020 8.883 1.00 15.96 280 VAL C N 1
ATOM 7198 C CA . VAL C 1 280 ? 89.459 -1.086 9.512 1.00 15.09 280 VAL C CA 1
ATOM 7199 C C . VAL C 1 280 ? 89.167 -2.583 9.591 1.00 13.05 280 VAL C C 1
ATOM 7200 O O . VAL C 1 280 ? 89.502 -3.350 8.675 1.00 13.92 280 VAL C O 1
ATOM 7204 N N . THR C 1 281 ? 88.642 -3.009 10.729 1.00 10.79 281 THR C N 1
ATOM 7205 C CA . THR C 1 281 ? 88.379 -4.412 10.939 1.00 10.07 281 THR C CA 1
ATOM 7206 C C . THR C 1 281 ? 86.913 -4.696 11.155 1.00 10.89 281 THR C C 1
ATOM 7207 O O . THR C 1 281 ? 86.191 -3.889 11.733 1.00 9.57 281 THR C O 1
ATOM 7211 N N . TRP C 1 282 ? 86.468 -5.812 10.591 1.00 11.23 282 TRP C N 1
ATOM 7212 C CA . TRP C 1 282 ? 85.100 -6.280 10.730 1.00 13.29 282 TRP C CA 1
ATOM 7213 C C . TRP C 1 282 ? 85.262 -7.701 11.215 1.00 12.87 282 TRP C C 1
ATOM 7214 O O . TRP C 1 282 ? 86.270 -8.343 10.926 1.00 13.20 282 TRP C O 1
ATOM 7225 N N . THR C 1 283 ? 84.317 -8.178 12.008 1.00 14.98 283 THR C N 1
ATOM 7226 C CA . THR C 1 283 ? 84.423 -9.524 12.541 1.00 13.68 283 THR C CA 1
ATOM 7227 C C . THR C 1 283 ? 83.426 -10.467 11.887 1.00 16.59 283 THR C C 1
ATOM 7228 O O . THR C 1 283 ? 82.446 -10.025 11.294 1.00 15.33 283 THR C O 1
ATOM 7232 N N . THR C 1 284 ? 83.669 -11.767 12.010 1.00 16.44 284 THR C N 1
ATOM 7233 C CA . THR C 1 284 ? 82.798 -12.759 11.392 1.00 17.29 284 THR C CA 1
ATOM 7234 C C . THR C 1 284 ? 81.386 -12.806 11.976 1.00 19.07 284 THR C C 1
ATOM 7235 O O . THR C 1 284 ? 80.438 -13.073 11.240 1.00 18.95 284 THR C O 1
ATOM 7239 N N . ASP C 1 285 ? 81.226 -12.522 13.271 1.00 19.92 285 ASP C N 1
ATOM 7240 C CA . ASP C 1 285 ? 79.889 -12.540 13.891 1.00 23.43 285 ASP C CA 1
ATOM 7241 C C . ASP C 1 285 ? 79.003 -11.429 13.321 1.00 24.65 285 ASP C C 1
ATOM 7242 O O . ASP C 1 285 ? 77.771 -11.525 13.314 1.00 23.62 285 ASP C O 1
ATOM 7247 N N . GLN C 1 286 ? 79.664 -10.401 12.801 1.00 25.36 286 GLN C N 1
ATOM 7248 C CA . GLN C 1 286 ? 79.014 -9.244 12.208 1.00 22.98 286 GLN C CA 1
ATOM 7249 C C . GLN C 1 286 ? 79.017 -9.308 10.682 1.00 21.02 286 GLN C C 1
ATOM 7250 O O . GLN C 1 286 ? 78.738 -8.313 10.014 1.00 22.56 286 GLN C O 1
ATOM 7256 N N . LEU C 1 287 ? 79.324 -10.477 10.131 1.00 21.31 287 LEU C N 1
ATOM 7257 C CA . LEU C 1 287 ? 79.380 -10.647 8.684 1.00 19.18 287 LEU C CA 1
ATOM 7258 C C . LEU C 1 287 ? 78.177 -10.072 7.943 1.00 17.10 287 LEU C C 1
ATOM 7259 O O . LEU C 1 287 ? 78.350 -9.311 6.992 1.00 18.77 287 LEU C O 1
ATOM 7264 N N . GLY C 1 288 ? 76.969 -10.422 8.377 1.00 13.51 288 GLY C N 1
ATOM 7265 C CA . GLY C 1 288 ? 75.779 -9.922 7.717 1.00 10.40 288 GLY C CA 1
ATOM 7266 C C . GLY C 1 288 ? 75.837 -8.429 7.461 1.00 13.13 288 GLY C C 1
ATOM 7267 O O . GLY C 1 288 ? 75.611 -7.962 6.344 1.00 12.26 288 GLY C O 1
ATOM 7268 N N . LYS C 1 289 ? 76.173 -7.681 8.502 1.00 14.53 289 LYS C N 1
ATOM 7269 C CA . LYS C 1 289 ? 76.271 -6.238 8.420 1.00 15.82 289 LYS C CA 1
ATOM 7270 C C . LYS C 1 289 ? 77.512 -5.761 7.653 1.00 18.38 289 LYS C C 1
ATOM 7271 O O . LYS C 1 289 ? 77.481 -4.702 7.007 1.00 19.34 289 LYS C O 1
ATOM 7277 N N . ALA C 1 290 ? 78.603 -6.524 7.724 1.00 16.21 290 ALA C N 1
ATOM 7278 C CA . ALA C 1 290 ? 79.844 -6.161 7.030 1.00 16.17 290 ALA C CA 1
ATOM 7279 C C . ALA C 1 290 ? 79.620 -6.057 5.512 1.00 14.21 290 ALA C C 1
ATOM 7280 O O . ALA C 1 290 ? 80.206 -5.203 4.828 1.00 14.13 290 ALA C O 1
ATOM 7282 N N . ILE C 1 291 ? 78.745 -6.924 5.010 1.00 14.58 291 ILE C N 1
ATOM 7283 C CA . ILE C 1 291 ? 78.390 -6.983 3.596 1.00 13.81 291 ILE C CA 1
ATOM 7284 C C . ILE C 1 291 ? 77.194 -6.082 3.323 1.00 13.37 291 ILE C C 1
ATOM 7285 O O . ILE C 1 291 ? 77.256 -5.209 2.464 1.00 13.23 291 ILE C O 1
ATOM 7290 N N . PHE C 1 292 ? 76.096 -6.325 4.024 1.00 15.08 292 PHE C N 1
ATOM 7291 C CA . PHE C 1 292 ? 74.893 -5.522 3.861 1.00 16.69 292 PHE C CA 1
ATOM 7292 C C . PHE C 1 292 ? 74.630 -4.797 5.172 1.00 17.03 292 PHE C C 1
ATOM 7293 O O . PHE C 1 292 ? 74.147 -5.381 6.137 1.00 16.57 292 PHE C O 1
ATOM 7301 N N . TYR C 1 293 ? 75.022 -3.530 5.200 1.00 15.53 293 TYR C N 1
ATOM 7302 C CA . TYR C 1 293 ? 74.891 -2.680 6.365 1.00 13.85 293 TYR C CA 1
ATOM 7303 C C . TYR C 1 293 ? 73.447 -2.424 6.740 1.00 13.30 293 TYR C C 1
ATOM 7304 O O . TYR C 1 293 ? 73.065 -2.568 7.895 1.00 16.39 293 TYR C O 1
ATOM 7313 N N . HIS C 1 294 ? 72.640 -2.052 5.756 1.00 14.88 294 HIS C N 1
ATOM 7314 C CA . HIS C 1 294 ? 71.235 -1.745 5.994 1.00 14.72 294 HIS C CA 1
ATOM 7315 C C . HIS C 1 294 ? 70.396 -2.931 6.496 1.00 19.96 294 HIS C C 1
ATOM 7316 O O . HIS C 1 294 ? 69.612 -2.793 7.441 1.00 15.91 294 HIS C O 1
ATOM 7323 N N . ASP C 1 295 ? 70.578 -4.080 5.850 1.00 22.76 295 ASP C N 1
ATOM 7324 C CA . ASP C 1 295 ? 69.833 -5.307 6.153 1.00 24.13 295 ASP C CA 1
ATOM 7325 C C . ASP C 1 295 ? 70.457 -6.170 7.246 1.00 22.53 295 ASP C C 1
ATOM 7326 O O . ASP C 1 295 ? 69.773 -6.967 7.891 1.00 25.27 295 ASP C O 1
ATOM 7331 N N . ARG C 1 296 ? 71.769 -6.048 7.392 1.00 20.74 296 ARG C N 1
ATOM 7332 C CA . ARG C 1 296 ? 72.533 -6.791 8.380 1.00 19.44 296 ARG C CA 1
ATOM 7333 C C . ARG C 1 296 ? 72.525 -8.317 8.235 1.00 21.82 296 ARG C C 1
ATOM 7334 O O . ARG C 1 296 ? 72.852 -9.035 9.187 1.00 22.10 296 ARG C O 1
ATOM 7342 N N . ILE C 1 297 ? 72.222 -8.814 7.035 1.00 22.80 297 ILE C N 1
ATOM 7343 C CA . ILE C 1 297 ? 72.203 -10.261 6.778 1.00 22.38 297 ILE C CA 1
ATOM 7344 C C . ILE C 1 297 ? 72.629 -10.591 5.343 1.00 22.55 297 ILE C C 1
ATOM 7345 O O . ILE C 1 297 ? 72.377 -9.813 4.422 1.00 24.32 297 ILE C O 1
ATOM 7350 N N . LEU C 1 298 ? 73.279 -11.741 5.160 1.00 23.61 298 LEU C N 1
ATOM 7351 C CA . LEU C 1 298 ? 73.756 -12.167 3.837 1.00 26.82 298 LEU C CA 1
ATOM 7352 C C . LEU C 1 298 ? 72.665 -12.772 2.952 1.00 25.76 298 LEU C C 1
ATOM 7353 O O . LEU C 1 298 ? 71.684 -13.299 3.461 1.00 23.22 298 LEU C O 1
ATOM 7358 N N . ASN C 1 299 ? 72.848 -12.707 1.634 1.00 25.47 299 ASN C N 1
ATOM 7359 C CA . ASN C 1 299 ? 71.865 -13.256 0.701 1.00 26.45 299 ASN C CA 1
ATOM 7360 C C . ASN C 1 299 ? 72.452 -14.307 -0.252 1.00 27.78 299 ASN C C 1
ATOM 7361 O O . ASN C 1 299 ? 73.542 -14.124 -0.790 1.00 29.76 299 ASN C O 1
ATOM 7366 N N . GLU C 1 300 ? 71.732 -15.419 -0.409 1.00 29.06 300 GLU C N 1
ATOM 7367 C CA . GLU C 1 300 ? 72.103 -16.559 -1.260 1.00 30.01 300 GLU C CA 1
ATOM 7368 C C . GLU C 1 300 ? 73.194 -16.283 -2.298 1.00 28.46 300 GLU C C 1
ATOM 7369 O O . GLU C 1 300 ? 74.371 -16.587 -2.093 1.00 25.55 300 GLU C O 1
ATOM 7375 N N . ARG C 1 301 ? 72.777 -15.675 -3.403 1.00 25.30 301 ARG C N 1
ATOM 7376 C CA . ARG C 1 301 ? 73.645 -15.331 -4.516 1.00 24.75 301 ARG C CA 1
ATOM 7377 C C . ARG C 1 301 ? 74.917 -14.594 -4.150 1.00 23.00 301 ARG C C 1
ATOM 7378 O O . ARG C 1 301 ? 75.923 -14.731 -4.838 1.00 20.30 301 ARG C O 1
ATOM 7386 N N . PHE C 1 302 ? 74.862 -13.784 -3.097 1.00 25.31 302 PHE C N 1
ATOM 7387 C CA . PHE C 1 302 ? 76.037 -13.044 -2.671 1.00 25.87 302 PHE C CA 1
ATOM 7388 C C . PHE C 1 302 ? 77.203 -13.993 -2.547 1.00 26.22 302 PHE C C 1
ATOM 7389 O O . PHE C 1 302 ? 78.248 -13.782 -3.156 1.00 25.77 302 PHE C O 1
ATOM 7397 N N . MET C 1 303 ? 77.022 -15.021 -1.725 1.00 30.82 303 MET C N 1
ATOM 7398 C CA . MET C 1 303 ? 78.078 -15.991 -1.479 1.00 33.29 303 MET C CA 1
ATOM 7399 C C . MET C 1 303 ? 78.070 -17.203 -2.408 1.00 33.87 303 MET C C 1
ATOM 7400 O O . MET C 1 303 ? 79.126 -17.692 -2.794 1.00 32.38 303 MET C O 1
ATOM 7405 N N . THR C 1 304 ? 76.887 -17.699 -2.753 1.00 33.47 30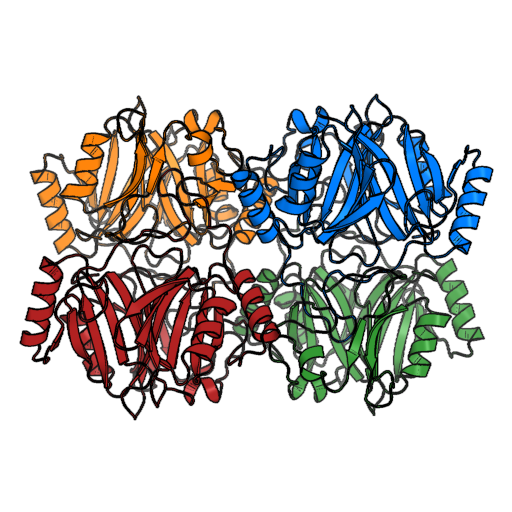4 THR C N 1
ATOM 7406 C CA . THR C 1 304 ? 76.778 -18.864 -3.630 1.00 32.36 304 THR C CA 1
ATOM 7407 C C . THR C 1 304 ? 77.360 -18.577 -5.007 1.00 29.63 304 THR C C 1
ATOM 7408 O O . THR C 1 304 ? 78.345 -19.181 -5.418 1.00 31.22 304 THR C O 1
ATOM 7412 N N . VAL C 1 305 ? 76.724 -17.652 -5.713 1.00 25.58 305 VAL C N 1
ATOM 7413 C CA . VAL C 1 305 ? 77.108 -17.285 -7.068 1.00 22.88 305 VAL C CA 1
ATOM 7414 C C . VAL C 1 305 ? 78.466 -16.597 -7.272 1.00 22.49 305 VAL C C 1
ATOM 7415 O O . VAL C 1 305 ? 78.737 -15.540 -6.707 1.00 20.05 305 VAL C O 1
ATOM 7419 N N . LEU C 1 306 ? 79.318 -17.272 -8.047 1.00 21.11 306 LEU C N 1
ATOM 7420 C CA . LEU C 1 306 ? 80.656 -16.822 -8.448 1.00 16.97 306 LEU C CA 1
ATOM 7421 C C . LEU C 1 306 ? 80.709 -17.166 -9.938 1.00 15.61 306 LEU C C 1
ATOM 7422 O O . LEU C 1 306 ? 79.749 -17.720 -10.474 1.00 16.69 306 LEU C O 1
ATOM 7427 N N . THR C 1 307 ? 81.838 -16.923 -10.590 1.00 15.73 307 THR C N 1
ATOM 7428 C CA . THR C 1 307 ? 81.937 -17.201 -12.021 1.00 14.74 307 THR C CA 1
ATOM 7429 C C . THR C 1 307 ? 83.390 -17.549 -12.402 1.00 16.53 307 THR C C 1
ATOM 7430 O O . THR C 1 307 ? 84.278 -17.338 -11.548 1.00 17.53 307 THR C O 1
ATOM 7435 N N . MET D 1 1 ? 39.105 16.370 -2.879 1.00 24.07 1 MET D N 1
ATOM 7436 C CA . MET D 1 1 ? 38.802 17.782 -2.507 1.00 21.94 1 MET D CA 1
ATOM 7437 C C . MET D 1 1 ? 37.451 18.233 -3.061 1.00 23.72 1 MET D C 1
ATOM 7438 O O . MET D 1 1 ? 37.057 19.377 -2.883 1.00 22.23 1 MET D O 1
ATOM 7443 N N . ASN D 1 2 ? 36.706 17.315 -3.662 1.00 23.95 2 ASN D N 1
ATOM 7444 C CA . ASN D 1 2 ? 35.418 17.686 -4.263 1.00 26.43 2 ASN D CA 1
ATOM 7445 C C . ASN D 1 2 ? 34.399 18.003 -3.169 1.00 24.50 2 ASN D C 1
ATOM 7446 O O . ASN D 1 2 ? 33.673 19.005 -3.246 1.00 22.03 2 ASN D O 1
ATOM 7451 N N . LYS D 1 3 ? 34.327 17.199 -2.113 1.00 19.05 3 LYS D N 1
ATOM 7452 C CA . LYS D 1 3 ? 33.379 17.468 -1.043 1.00 19.20 3 LYS D CA 1
ATOM 7453 C C . LYS D 1 3 ? 33.978 18.326 0.073 1.00 15.82 3 LYS D C 1
ATOM 7454 O O . LYS D 1 3 ? 33.324 18.603 1.084 1.00 16.67 3 LYS D O 1
ATOM 7460 N N . GLY D 1 4 ? 35.205 18.793 -0.152 1.00 13.81 4 GLY D N 1
ATOM 7461 C CA . GLY D 1 4 ? 35.880 19.642 0.814 1.00 9.29 4 GLY D CA 1
ATOM 7462 C C . GLY D 1 4 ? 36.813 18.910 1.752 1.00 8.08 4 GLY D C 1
ATOM 7463 O O . GLY D 1 4 ? 37.107 19.418 2.833 1.00 8.76 4 GLY D O 1
ATOM 7464 N N . VAL D 1 5 ? 37.252 17.712 1.363 1.00 8.06 5 VAL D N 1
ATOM 7465 C CA . VAL D 1 5 ? 38.170 16.919 2.186 1.00 7.85 5 VAL D CA 1
ATOM 7466 C C . VAL D 1 5 ? 39.583 17.251 1.710 1.00 7.86 5 VAL D C 1
ATOM 7467 O O . VAL D 1 5 ? 39.899 17.069 0.529 1.00 8.34 5 VAL D O 1
ATOM 7471 N N . MET D 1 6 ? 40.410 17.754 2.630 1.00 9.29 6 MET D N 1
ATOM 7472 C CA . MET D 1 6 ? 41.781 18.175 2.333 1.00 10.12 6 MET D CA 1
ATOM 7473 C C . MET D 1 6 ? 42.914 17.160 2.465 1.00 9.80 6 MET D C 1
ATOM 7474 O O . MET D 1 6 ? 43.676 16.969 1.515 1.00 14.56 6 MET D O 1
ATOM 7479 N N . ARG D 1 7 ? 43.076 16.585 3.658 1.00 10.63 7 ARG D N 1
ATOM 7480 C CA . ARG D 1 7 ? 44.171 15.647 3.914 1.00 8.25 7 ARG D CA 1
ATOM 7481 C C . ARG D 1 7 ? 44.004 14.826 5.202 1.00 9.35 7 ARG D C 1
ATOM 7482 O O . ARG D 1 7 ? 43.192 15.155 6.072 1.00 7.85 7 ARG D O 1
ATOM 7490 N N . PRO D 1 8 ? 44.800 13.753 5.343 1.00 7.99 8 PRO D N 1
ATOM 7491 C CA . PRO D 1 8 ? 44.721 12.922 6.546 1.00 9.77 8 PRO D CA 1
ATOM 7492 C C . PRO D 1 8 ? 45.338 13.756 7.677 1.00 7.85 8 PRO D C 1
ATOM 7493 O O . PRO D 1 8 ? 46.455 14.250 7.545 1.00 7.85 8 PRO D O 1
ATOM 7497 N N . GLY D 1 9 ? 44.624 13.842 8.818 1.00 7.85 9 GLY D N 1
ATOM 7498 C CA . GLY D 1 9 ? 44.995 14.787 9.883 1.00 7.85 9 GLY D CA 1
ATOM 7499 C C . GLY D 1 9 ? 45.610 14.047 11.087 1.00 7.85 9 GLY D C 1
ATOM 7500 O O . GLY D 1 9 ? 46.455 14.581 11.815 1.00 8.04 9 GLY D O 1
ATOM 7501 N N . HIS D 1 10 ? 45.180 12.819 11.299 1.00 7.85 10 HIS D N 1
ATOM 7502 C CA . HIS D 1 10 ? 45.706 12.013 12.413 1.00 7.85 10 HIS D CA 1
ATOM 7503 C C . HIS D 1 10 ? 45.289 10.551 12.267 1.00 7.85 10 HIS D C 1
ATOM 7504 O O . HIS D 1 10 ? 44.319 10.222 11.577 1.00 9.66 10 HIS D O 1
ATOM 7511 N N . VAL D 1 11 ? 46.060 9.723 12.930 1.00 7.85 11 VAL D N 1
ATOM 7512 C CA . VAL D 1 11 ? 45.855 8.276 12.950 1.00 7.85 11 VAL D CA 1
ATOM 7513 C C . VAL D 1 11 ? 46.261 7.739 14.310 1.00 7.85 11 VAL D C 1
ATOM 7514 O O . VAL D 1 11 ? 47.199 8.255 14.933 1.00 7.90 11 VAL D O 1
ATOM 7518 N N . GLN D 1 12 ? 45.371 6.980 14.897 1.00 7.85 12 GLN D N 1
ATOM 7519 C CA . GLN D 1 12 ? 45.644 6.487 16.237 1.00 7.85 12 GLN D CA 1
ATOM 7520 C C . GLN D 1 12 ? 46.099 5.048 16.209 1.00 7.85 12 GLN D C 1
ATOM 7521 O O . GLN D 1 12 ? 45.314 4.142 15.917 1.00 7.85 12 GLN D O 1
ATOM 7527 N N . LEU D 1 13 ? 47.374 4.857 16.536 1.00 7.85 13 LEU D N 1
ATOM 7528 C CA . LEU D 1 13 ? 48.004 3.548 16.552 1.00 7.85 13 LEU D CA 1
ATOM 7529 C C . LEU D 1 13 ? 48.093 2.917 17.934 1.00 7.85 13 LEU D C 1
ATOM 7530 O O . LEU D 1 13 ? 48.433 3.585 18.903 1.00 7.85 13 LEU D O 1
ATOM 7535 N N . ARG D 1 14 ? 47.780 1.630 18.012 1.00 7.85 14 ARG D N 1
ATOM 7536 C CA . ARG D 1 14 ? 47.863 0.885 19.259 1.00 7.85 14 ARG D CA 1
ATOM 7537 C C . ARG D 1 14 ? 49.277 0.384 19.294 1.00 7.85 14 ARG D C 1
ATOM 7538 O O . ARG D 1 14 ? 49.797 -0.058 18.268 1.00 7.85 14 ARG D O 1
ATOM 7546 N N . VAL D 1 15 ? 49.904 0.483 20.457 1.00 7.85 15 VAL D N 1
ATOM 7547 C CA . VAL D 1 15 ? 51.274 0.026 20.629 1.00 9.73 15 VAL D CA 1
ATOM 7548 C C . VAL D 1 15 ? 51.258 -0.797 21.910 1.00 12.19 15 VAL D C 1
ATOM 7549 O O . VAL D 1 15 ? 50.355 -0.629 22.723 1.00 12.70 15 VAL D O 1
ATOM 7553 N N . LEU D 1 16 ? 52.209 -1.713 22.079 1.00 13.52 16 LEU D N 1
ATOM 7554 C CA . LEU D 1 16 ? 52.249 -2.514 23.297 1.00 12.86 16 LEU D CA 1
ATOM 7555 C C . LEU D 1 16 ? 52.939 -1.779 24.453 1.00 15.05 16 LEU D C 1
ATOM 7556 O O . LEU D 1 16 ? 52.460 -1.817 25.586 1.00 16.97 16 LEU D O 1
ATOM 7561 N N . ASP D 1 17 ? 54.074 -1.137 24.174 1.00 15.58 17 ASP D N 1
ATOM 7562 C CA . ASP D 1 17 ? 54.809 -0.397 25.193 1.00 14.20 17 ASP D CA 1
ATOM 7563 C C . ASP D 1 17 ? 55.043 1.025 24.716 1.00 13.91 17 ASP D C 1
ATOM 7564 O O . ASP D 1 17 ? 55.768 1.256 23.744 1.00 12.28 17 ASP D O 1
ATOM 7569 N N . MET D 1 18 ? 54.487 1.974 25.464 1.00 13.28 18 MET D N 1
ATOM 7570 C CA . MET D 1 18 ? 54.592 3.393 25.144 1.00 13.49 18 MET D CA 1
ATOM 7571 C C . MET D 1 18 ? 56.024 3.889 25.182 1.00 12.59 18 MET D C 1
ATOM 7572 O O . MET D 1 18 ? 56.404 4.737 24.385 1.00 12.82 18 MET D O 1
ATOM 7577 N N . SER D 1 19 ? 56.811 3.353 26.108 1.00 13.78 19 SER D N 1
ATOM 7578 C CA . SER D 1 19 ? 58.206 3.752 26.265 1.00 13.20 19 SER D CA 1
ATOM 7579 C C . SER D 1 19 ? 59.071 3.372 25.073 1.00 13.87 19 SER D C 1
ATOM 7580 O O . SER D 1 19 ? 59.818 4.196 24.562 1.00 15.43 19 SER D O 1
ATOM 7583 N N . LYS D 1 20 ? 58.974 2.129 24.618 1.00 15.55 20 LYS D N 1
ATOM 7584 C CA . LYS D 1 20 ? 59.772 1.715 23.475 1.00 15.50 20 LYS D CA 1
ATOM 7585 C C . LYS D 1 20 ? 59.239 2.363 22.212 1.00 11.92 20 LYS D C 1
ATOM 7586 O O . LYS D 1 20 ? 60.001 2.788 21.352 1.00 12.55 20 LYS D O 1
ATOM 7592 N N . ALA D 1 21 ? 57.921 2.478 22.131 1.00 12.75 21 ALA D N 1
ATOM 7593 C CA . ALA D 1 21 ? 57.276 3.082 20.981 1.00 10.57 21 ALA D CA 1
ATOM 7594 C C . ALA D 1 21 ? 57.655 4.556 20.869 1.00 9.92 21 ALA D C 1
ATOM 7595 O O . ALA D 1 21 ? 57.980 5.038 19.782 1.00 13.18 21 ALA D O 1
ATOM 7597 N N . LEU D 1 22 ? 57.657 5.260 21.994 1.00 9.32 22 LEU D N 1
ATOM 7598 C CA . LEU D 1 22 ? 57.989 6.681 22.005 1.00 11.34 22 LEU D CA 1
ATOM 7599 C C . LEU D 1 22 ? 59.417 6.924 21.551 1.00 12.95 22 LEU D C 1
ATOM 7600 O O . LEU D 1 22 ? 59.702 7.840 20.775 1.00 13.04 22 LEU D O 1
ATOM 7605 N N . GLU D 1 23 ? 60.314 6.095 22.059 1.00 14.78 23 GLU D N 1
ATOM 7606 C CA . GLU D 1 23 ? 61.728 6.161 21.719 1.00 17.06 23 GLU D CA 1
ATOM 7607 C C . GLU D 1 23 ? 61.881 5.976 20.203 1.00 13.77 23 GLU D C 1
ATOM 7608 O O . GLU D 1 23 ? 62.685 6.655 19.561 1.00 15.29 23 GLU D O 1
ATOM 7614 N N . HIS D 1 24 ? 61.040 5.119 19.630 1.00 9.91 24 HIS D N 1
ATOM 7615 C CA . HIS D 1 24 ? 61.044 4.849 18.196 1.00 8.98 24 HIS D CA 1
ATOM 7616 C C . HIS D 1 24 ? 60.536 6.042 17.362 1.00 9.82 24 HIS D C 1
ATOM 7617 O O . HIS D 1 24 ? 61.236 6.538 16.476 1.00 8.91 24 HIS D O 1
ATOM 7624 N N . TYR D 1 25 ? 59.322 6.502 17.649 1.00 9.84 25 TYR D N 1
ATOM 7625 C CA . TYR D 1 25 ? 58.724 7.612 16.915 1.00 7.85 25 TYR D CA 1
ATOM 7626 C C . TYR D 1 25 ? 59.370 8.971 17.090 1.00 7.85 25 TYR D C 1
ATOM 7627 O O . TYR D 1 25 ? 59.243 9.822 16.202 1.00 7.85 25 TYR D O 1
ATOM 7636 N N . VAL D 1 26 ? 60.063 9.191 18.208 1.00 7.85 26 VAL D N 1
ATOM 7637 C CA . VAL D 1 26 ? 60.705 10.485 18.412 1.00 7.85 26 VAL D CA 1
ATOM 7638 C C . VAL D 1 26 ? 62.208 10.484 18.157 1.00 7.85 26 VAL D C 1
ATOM 7639 O O . VAL D 1 26 ? 62.730 11.408 17.548 1.00 7.85 26 VAL D O 1
ATOM 7643 N N . GLU D 1 27 ? 62.901 9.431 18.561 1.00 7.85 27 GLU D N 1
ATOM 7644 C CA . GLU D 1 27 ? 64.336 9.402 18.358 1.00 7.85 27 GLU D CA 1
ATOM 7645 C C . GLU D 1 27 ? 64.741 8.887 16.975 1.00 8.26 27 GLU D C 1
ATOM 7646 O O . GLU D 1 27 ? 65.780 9.285 16.433 1.00 7.99 27 GLU D O 1
ATOM 7652 N N . LEU D 1 28 ? 63.924 8.005 16.407 1.00 7.85 28 LEU D N 1
ATOM 7653 C CA . LEU D 1 28 ? 64.211 7.450 15.096 1.00 7.85 28 LEU D CA 1
ATOM 7654 C C . LEU D 1 28 ? 63.479 8.246 14.039 1.00 7.85 28 LEU D C 1
ATOM 7655 O O . LEU D 1 28 ? 64.106 8.801 13.149 1.00 7.85 28 LEU D O 1
ATOM 7660 N N . LEU D 1 29 ? 62.155 8.299 14.120 1.00 7.85 29 LEU D N 1
ATOM 7661 C CA . LEU D 1 29 ? 61.403 9.041 13.122 1.00 7.85 29 LEU D CA 1
ATOM 7662 C C . LEU D 1 29 ? 61.608 10.539 13.246 1.00 7.85 29 LEU D C 1
ATOM 7663 O O . LEU D 1 29 ? 61.501 11.275 12.266 1.00 7.85 29 LEU D O 1
ATOM 7668 N N . GLY D 1 30 ? 61.931 10.991 14.447 1.00 7.85 30 GLY D N 1
ATOM 7669 C CA . GLY D 1 30 ? 62.158 12.408 14.652 1.00 7.85 30 GLY D CA 1
ATOM 7670 C C . GLY D 1 30 ? 60.881 13.208 14.754 1.00 7.85 30 GLY D C 1
ATOM 7671 O O . GLY D 1 30 ? 60.826 14.343 14.277 1.00 9.38 30 GLY D O 1
ATOM 7672 N N . LEU D 1 31 ? 59.840 12.589 15.314 1.00 9.58 31 LEU D N 1
ATOM 7673 C CA . LEU D 1 31 ? 58.538 13.223 15.503 1.00 7.85 31 LEU D CA 1
ATOM 7674 C C . LEU D 1 31 ? 58.554 14.007 16.815 1.00 7.85 31 LEU D C 1
ATOM 7675 O O . LEU D 1 31 ? 59.294 13.675 17.748 1.00 7.85 31 LEU D O 1
ATOM 7680 N N . ILE D 1 32 ? 57.735 15.047 16.892 1.00 7.85 32 ILE D N 1
ATOM 7681 C CA . ILE D 1 32 ? 57.675 15.871 18.087 1.00 7.85 32 ILE D CA 1
ATOM 7682 C C . ILE D 1 32 ? 56.482 15.529 18.977 1.00 7.93 32 ILE D C 1
ATOM 7683 O O . ILE D 1 32 ? 55.342 15.483 18.511 1.00 9.32 32 ILE D O 1
ATOM 7688 N N . GLU D 1 33 ? 56.776 15.263 20.250 1.00 9.71 33 GLU D N 1
ATOM 7689 C CA . GLU D 1 33 ? 55.792 14.936 21.279 1.00 7.85 33 GLU D CA 1
ATOM 7690 C C . GLU D 1 33 ? 55.174 16.267 21.711 1.00 7.85 33 GLU D C 1
ATOM 7691 O O . GLU D 1 33 ? 55.872 17.162 22.189 1.00 9.01 33 GLU D O 1
ATOM 7697 N N . MET D 1 34 ? 53.876 16.413 21.488 1.00 7.85 34 MET D N 1
ATOM 7698 C CA . MET D 1 34 ? 53.168 17.649 21.808 1.00 7.85 34 MET D CA 1
ATOM 7699 C C . MET D 1 34 ? 52.287 17.673 23.061 1.00 7.85 34 MET D C 1
ATOM 7700 O O . MET D 1 34 ? 52.150 18.722 23.687 1.00 7.85 34 MET D O 1
ATOM 7705 N N . ASP D 1 35 ? 51.696 16.544 23.439 1.00 7.85 35 ASP D N 1
ATOM 7706 C CA . ASP D 1 35 ? 50.768 16.563 24.563 1.00 7.85 35 ASP D CA 1
ATOM 7707 C C . ASP D 1 35 ? 50.493 15.146 25.111 1.00 8.75 35 ASP D C 1
ATOM 7708 O O . ASP D 1 35 ? 50.957 14.148 24.550 1.00 7.85 35 ASP D O 1
ATOM 7713 N N . ARG D 1 36 ? 49.750 15.080 26.216 1.00 11.56 36 ARG D N 1
ATOM 7714 C CA . ARG D 1 36 ? 49.378 13.833 26.886 1.00 10.29 36 ARG D CA 1
ATOM 7715 C C . ARG D 1 36 ? 48.054 14.017 27.631 1.00 9.48 36 ARG D C 1
ATOM 7716 O O . ARG D 1 36 ? 47.865 15.031 28.311 1.00 11.87 36 ARG D O 1
ATOM 7724 N N . ASP D 1 37 ? 47.131 13.063 27.500 1.00 9.60 37 ASP D N 1
ATOM 7725 C CA . ASP D 1 37 ? 45.848 13.183 28.186 1.00 7.91 37 ASP D CA 1
ATOM 7726 C C . ASP D 1 37 ? 45.692 12.246 29.384 1.00 10.47 37 ASP D C 1
ATOM 7727 O O . ASP D 1 37 ? 46.608 11.481 29.718 1.00 8.12 37 ASP D O 1
ATOM 7732 N N . ASP D 1 38 ? 44.509 12.273 29.994 1.00 9.84 38 ASP D N 1
ATOM 7733 C CA . ASP D 1 38 ? 44.209 11.438 31.152 1.00 11.47 38 ASP D CA 1
ATOM 7734 C C . ASP D 1 38 ? 44.005 9.962 30.818 1.00 11.79 38 ASP D C 1
ATOM 7735 O O . ASP D 1 38 ? 43.808 9.140 31.708 1.00 11.51 38 ASP D O 1
ATOM 7740 N N . GLN D 1 39 ? 43.984 9.629 29.533 1.00 14.82 39 GLN D N 1
ATOM 7741 C CA . GLN D 1 39 ? 43.815 8.240 29.138 1.00 15.28 39 GLN D CA 1
ATOM 7742 C C . GLN D 1 39 ? 45.160 7.576 28.878 1.00 15.03 39 GLN D C 1
ATOM 7743 O O . GLN D 1 39 ? 45.238 6.401 28.543 1.00 14.26 39 GLN D O 1
ATOM 7749 N N . GLY D 1 40 ? 46.225 8.351 29.055 1.00 11.44 40 GLY D N 1
ATOM 7750 C CA . GLY D 1 40 ? 47.571 7.843 28.882 1.00 9.58 40 GLY D CA 1
ATOM 7751 C C . GLY D 1 40 ? 48.072 7.795 27.461 1.00 7.85 40 GLY D C 1
ATOM 7752 O O . GLY D 1 40 ? 48.974 7.017 27.161 1.00 10.02 40 GLY D O 1
ATOM 7753 N N . ARG D 1 41 ? 47.488 8.605 26.585 1.00 7.85 41 ARG D N 1
ATOM 7754 C CA . ARG D 1 41 ? 47.918 8.641 25.192 1.00 7.85 41 ARG D CA 1
ATOM 7755 C C . ARG D 1 41 ? 48.842 9.818 25.019 1.00 7.85 41 ARG D C 1
ATOM 7756 O O . ARG D 1 41 ? 48.702 10.818 25.722 1.00 7.85 41 ARG D O 1
ATOM 7764 N N . VAL D 1 42 ? 49.797 9.683 24.109 1.00 7.85 42 VAL D N 1
ATOM 7765 C CA . VAL D 1 42 ? 50.722 10.759 23.805 1.00 7.85 42 VAL D CA 1
ATOM 7766 C C . VAL D 1 42 ? 50.489 11.176 22.352 1.00 7.85 42 VAL D C 1
ATOM 7767 O O . VAL D 1 42 ? 50.239 10.328 21.487 1.00 7.85 42 VAL D O 1
ATOM 7771 N N . TYR D 1 43 ? 50.455 12.494 22.143 1.00 7.85 43 TYR D N 1
ATOM 7772 C CA . TYR D 1 43 ? 50.212 13.129 20.846 1.00 7.85 43 TYR D CA 1
ATOM 7773 C C . TYR D 1 43 ? 51.508 13.655 20.235 1.00 7.85 43 TYR D C 1
ATOM 7774 O O . TYR D 1 43 ? 52.266 14.353 20.905 1.00 7.85 43 TYR D O 1
ATOM 7783 N N . LEU D 1 44 ? 51.749 13.336 18.967 1.00 7.85 44 LEU D N 1
ATOM 7784 C CA . LEU D 1 44 ? 52.967 13.753 18.265 1.00 7.85 44 LEU D CA 1
ATOM 7785 C C . LEU D 1 44 ? 52.684 14.432 16.939 1.00 7.85 44 LEU D C 1
ATOM 7786 O O . LEU D 1 44 ? 51.599 14.290 16.368 1.00 7.85 44 LEU D O 1
ATOM 7791 N N . LYS D 1 45 ? 53.681 15.133 16.414 1.00 7.85 45 LYS D N 1
ATOM 7792 C CA . LYS D 1 45 ? 53.521 15.814 15.133 1.00 7.85 45 LYS D CA 1
ATOM 7793 C C . LYS D 1 45 ? 54.824 15.851 14.332 1.00 7.85 45 LYS D C 1
ATOM 7794 O O . LYS D 1 45 ? 55.871 15.399 14.789 1.00 7.85 45 LYS D O 1
ATOM 7800 N N . ALA D 1 46 ? 54.721 16.312 13.098 1.00 7.85 46 ALA D N 1
ATOM 7801 C CA . ALA D 1 46 ? 55.872 16.470 12.237 1.00 7.85 46 ALA D CA 1
ATOM 7802 C C . ALA D 1 46 ? 56.062 17.987 12.224 1.00 7.85 46 ALA D C 1
ATOM 7803 O O . ALA D 1 46 ? 55.120 18.744 12.490 1.00 7.85 46 ALA D O 1
ATOM 7805 N N . TRP D 1 47 ? 57.264 18.437 11.898 1.00 7.85 47 TRP D N 1
ATOM 7806 C CA . TRP D 1 47 ? 57.558 19.858 11.927 1.00 7.85 47 TRP D CA 1
ATOM 7807 C C . TRP D 1 47 ? 57.030 20.735 10.798 1.00 7.85 47 TRP D C 1
ATOM 7808 O O . TRP D 1 47 ? 56.957 21.943 10.963 1.00 7.85 47 TRP D O 1
ATOM 7819 N N . THR D 1 48 ? 56.712 20.165 9.640 1.00 7.85 48 THR D N 1
ATOM 7820 C CA . THR D 1 48 ? 56.194 20.984 8.543 1.00 7.85 48 THR D CA 1
ATOM 7821 C C . THR D 1 48 ? 54.702 21.158 8.740 1.00 7.85 48 THR D C 1
ATOM 7822 O O . THR D 1 48 ? 54.061 21.975 8.071 1.00 8.08 48 THR D O 1
ATOM 7826 N N . GLU D 1 49 ? 54.149 20.343 9.632 1.00 7.85 49 GLU D N 1
ATOM 7827 C CA . GLU D 1 49 ? 52.730 20.379 9.932 1.00 7.85 49 GLU D CA 1
ATOM 7828 C C . GLU D 1 49 ? 52.333 21.560 10.789 1.00 7.85 49 GLU D C 1
ATOM 7829 O O . GLU D 1 49 ? 53.010 21.928 11.738 1.00 7.85 49 GLU D O 1
ATOM 7835 N N . VAL D 1 50 ? 51.193 22.129 10.445 1.00 7.85 50 VAL D N 1
ATOM 7836 C CA . VAL D 1 50 ? 50.660 23.305 11.094 1.00 7.85 50 VAL D CA 1
ATOM 7837 C C . VAL D 1 50 ? 49.758 23.056 12.322 1.00 7.85 50 VAL D C 1
ATOM 7838 O O . VAL D 1 50 ? 49.655 23.919 13.191 1.00 9.35 50 VAL D O 1
ATOM 7842 N N . ASP D 1 51 ? 49.103 21.899 12.400 1.00 7.85 51 ASP D N 1
ATOM 7843 C CA . ASP D 1 51 ? 48.247 21.605 13.545 1.00 7.85 51 ASP D CA 1
ATOM 7844 C C . ASP D 1 51 ? 48.987 20.955 14.710 1.00 7.85 51 ASP D C 1
ATOM 7845 O O . ASP D 1 51 ? 50.149 20.570 14.582 1.00 9.26 51 ASP D O 1
ATOM 7850 N N . LYS D 1 52 ? 48.269 20.791 15.821 1.00 9.04 52 LYS D N 1
ATOM 7851 C CA . LYS D 1 52 ? 48.799 20.210 17.051 1.00 9.06 52 LYS D CA 1
ATOM 7852 C C . LYS D 1 52 ? 49.406 18.837 16.862 1.00 8.78 52 LYS D C 1
ATOM 7853 O O . LYS D 1 52 ? 50.568 18.613 17.199 1.00 8.53 52 LYS D O 1
ATOM 7859 N N . PHE D 1 53 ? 48.621 17.907 16.334 1.00 7.85 53 PHE D N 1
ATOM 7860 C CA . PHE D 1 53 ? 49.108 16.551 16.156 1.00 8.56 53 PHE D CA 1
ATOM 7861 C C . PHE D 1 53 ? 48.670 15.856 14.869 1.00 10.78 53 PHE D C 1
ATOM 7862 O O . PHE D 1 53 ? 47.855 16.385 14.101 1.00 7.85 53 PHE D O 1
ATOM 7870 N N . SER D 1 54 ? 49.247 14.672 14.648 1.00 9.01 54 SER D N 1
ATOM 7871 C CA . SER D 1 54 ? 48.961 13.826 13.500 1.00 7.85 54 SER D CA 1
ATOM 7872 C C . SER D 1 54 ? 48.991 12.379 13.956 1.00 7.85 54 SER D C 1
ATOM 7873 O O . SER D 1 54 ? 48.308 11.525 13.401 1.00 7.94 54 SER D O 1
ATOM 7876 N N . LEU D 1 55 ? 49.755 12.099 14.999 1.00 7.85 55 LEU D N 1
ATOM 7877 C CA . LEU D 1 55 ? 49.844 10.736 15.499 1.00 7.85 55 LEU D CA 1
ATOM 7878 C C . LEU D 1 55 ? 49.563 10.645 16.982 1.00 7.85 55 LEU D C 1
ATOM 7879 O O . LEU D 1 55 ? 50.167 11.349 17.774 1.00 7.85 55 LEU D O 1
ATOM 7884 N N . VAL D 1 56 ? 48.588 9.842 17.356 1.00 7.85 56 VAL D N 1
ATOM 7885 C CA . VAL D 1 56 ? 48.322 9.673 18.762 1.00 7.85 56 VAL D CA 1
ATOM 7886 C C . VAL D 1 56 ? 48.565 8.206 19.088 1.00 10.60 56 VAL D C 1
ATOM 7887 O O . VAL D 1 56 ? 47.993 7.307 18.449 1.00 7.85 56 VAL D O 1
ATOM 7891 N N . LEU D 1 57 ? 49.545 7.986 19.965 1.00 9.25 57 LEU D N 1
ATOM 7892 C CA . LEU D 1 57 ? 49.919 6.658 20.419 1.00 8.82 57 LEU D CA 1
ATOM 7893 C C . LEU D 1 57 ? 49.000 6.228 21.559 1.00 8.38 57 LEU D C 1
ATOM 7894 O O . LEU D 1 57 ? 48.562 7.051 22.373 1.00 10.93 57 LEU D O 1
ATOM 7899 N N . ARG D 1 58 ? 48.692 4.939 21.604 1.00 10.13 58 ARG D N 1
ATOM 7900 C CA . ARG D 1 58 ? 47.820 4.397 22.633 1.00 9.03 58 ARG D CA 1
ATOM 7901 C C . ARG D 1 58 ? 48.284 3.001 23.030 1.00 12.09 58 ARG D C 1
ATOM 7902 O O . ARG D 1 58 ? 48.358 2.093 22.202 1.00 13.24 58 ARG D O 1
ATOM 7910 N N . GLU D 1 59 ? 48.617 2.841 24.302 1.00 11.68 59 GLU D N 1
ATOM 7911 C CA . GLU D 1 59 ? 49.107 1.571 24.808 1.00 14.71 59 GLU D CA 1
ATOM 7912 C C . GLU D 1 59 ? 47.979 0.562 24.923 1.00 11.23 59 GLU D C 1
ATOM 7913 O O . GLU D 1 59 ? 47.026 0.771 25.681 1.00 10.97 59 GLU D O 1
ATOM 7919 N N . ALA D 1 60 ? 48.093 -0.522 24.160 1.00 12.30 60 ALA D N 1
ATOM 7920 C CA . ALA D 1 60 ? 47.093 -1.578 24.137 1.00 10.51 60 ALA D CA 1
ATOM 7921 C C . ALA D 1 60 ? 47.707 -2.970 24.266 1.00 11.39 60 ALA D C 1
ATOM 7922 O O . ALA D 1 60 ? 48.898 -3.118 24.524 1.00 13.11 60 ALA D O 1
ATOM 7924 N N . ASP D 1 61 ? 46.869 -3.991 24.128 1.00 19.12 61 ASP D N 1
ATOM 7925 C CA . ASP D 1 61 ? 47.311 -5.382 24.219 1.00 23.11 61 ASP D CA 1
ATOM 7926 C C . ASP D 1 61 ? 47.590 -5.935 22.832 1.00 24.27 61 ASP D C 1
ATOM 7927 O O . ASP D 1 61 ? 48.070 -7.055 22.676 1.00 20.92 61 ASP D O 1
ATOM 7932 N N . GLU D 1 62 ? 47.249 -5.149 21.823 1.00 19.03 62 GLU D N 1
ATOM 7933 C CA . GLU D 1 62 ? 47.473 -5.532 20.443 1.00 20.12 62 GLU D CA 1
ATOM 7934 C C . GLU D 1 62 ? 47.845 -4.291 19.660 1.00 16.92 62 GLU D C 1
ATOM 7935 O O . GLU D 1 62 ? 47.473 -3.185 20.039 1.00 21.91 62 GLU D O 1
ATOM 7941 N N . PRO D 1 63 ? 48.704 -4.444 18.646 1.00 15.14 63 PRO D N 1
ATOM 7942 C CA . PRO D 1 63 ? 49.087 -3.290 17.841 1.00 13.08 63 PRO D CA 1
ATOM 7943 C C . PRO D 1 63 ? 47.986 -3.136 16.796 1.00 14.43 63 PRO D C 1
ATOM 7944 O O . PRO D 1 63 ? 46.996 -3.871 16.836 1.00 10.98 63 PRO D O 1
ATOM 7948 N N . GLY D 1 64 ? 48.155 -2.200 15.870 1.00 13.20 64 GLY D N 1
ATOM 7949 C CA . GLY D 1 64 ? 47.151 -2.003 14.846 1.00 12.96 64 GLY D CA 1
ATOM 7950 C C . GLY D 1 64 ? 46.645 -0.584 14.863 1.00 13.87 64 GLY D C 1
ATOM 7951 O O . GLY D 1 64 ? 47.091 0.217 15.684 1.00 16.24 64 GLY D O 1
ATOM 7952 N N . MET D 1 65 ? 45.715 -0.264 13.973 1.00 11.92 65 MET D N 1
ATOM 7953 C CA . MET D 1 65 ? 45.175 1.083 13.903 1.00 12.16 65 MET D CA 1
ATOM 7954 C C . MET D 1 65 ? 43.734 1.133 14.367 1.00 11.67 65 MET D C 1
ATOM 7955 O O . MET D 1 65 ? 42.935 0.280 13.999 1.00 15.06 65 MET D O 1
ATOM 7960 N N . ASP D 1 66 ? 43.401 2.153 15.149 1.00 13.88 66 ASP D N 1
ATOM 7961 C CA . ASP D 1 66 ? 42.036 2.332 15.635 1.00 13.03 66 ASP D CA 1
ATOM 7962 C C . ASP D 1 66 ? 41.203 3.083 14.610 1.00 12.12 66 ASP D C 1
ATOM 7963 O O . ASP D 1 66 ? 40.124 2.634 14.227 1.00 10.38 66 ASP D O 1
ATOM 7968 N N . PHE D 1 67 ? 41.688 4.261 14.225 1.00 7.85 67 PHE D N 1
ATOM 7969 C CA . PHE D 1 67 ? 41.003 5.104 13.265 1.00 7.85 67 PHE D CA 1
ATOM 7970 C C . PHE D 1 67 ? 41.966 6.063 12.592 1.00 7.85 67 PHE D C 1
ATOM 7971 O O . PHE D 1 67 ? 43.083 6.258 13.053 1.00 7.85 67 PHE D O 1
ATOM 7979 N N . MET D 1 68 ? 41.528 6.645 11.489 1.00 7.85 68 MET D N 1
ATOM 7980 C CA . MET D 1 68 ? 42.328 7.587 10.736 1.00 7.85 68 MET D CA 1
ATOM 7981 C C . MET D 1 68 ? 41.396 8.752 10.427 1.00 7.85 68 MET D C 1
ATOM 7982 O O . MET D 1 68 ? 40.295 8.553 9.902 1.00 8.87 68 MET D O 1
ATOM 7987 N N . GLY D 1 69 ? 41.811 9.958 10.791 1.00 7.85 69 GLY D N 1
ATOM 7988 C CA . GLY D 1 69 ? 40.974 11.116 10.560 1.00 7.85 69 GLY D CA 1
ATOM 7989 C C . GLY D 1 69 ? 41.478 12.109 9.541 1.00 7.85 69 GLY D C 1
ATOM 7990 O O . GLY D 1 69 ? 42.658 12.452 9.554 1.00 7.85 69 GLY D O 1
ATOM 7991 N N . PHE D 1 70 ? 40.572 12.572 8.680 1.00 7.85 70 PHE D N 1
ATOM 7992 C CA . PHE D 1 70 ? 40.867 13.547 7.633 1.00 7.85 70 PHE D CA 1
ATOM 7993 C C . PHE D 1 70 ? 40.278 14.903 8.003 1.00 7.85 70 PHE D C 1
ATOM 7994 O O . PHE D 1 70 ? 39.120 14.997 8.431 1.00 7.85 70 PHE D O 1
ATOM 8002 N N . LYS D 1 71 ? 41.065 15.955 7.834 1.00 7.85 71 LYS D N 1
ATOM 8003 C CA . LYS D 1 71 ? 40.586 17.285 8.148 1.00 7.85 71 LYS D CA 1
ATOM 8004 C C . LYS D 1 71 ? 39.891 17.905 6.930 1.00 7.85 71 LYS D C 1
ATOM 8005 O O . LYS D 1 71 ? 40.364 17.767 5.791 1.00 7.85 71 LYS D O 1
ATOM 8011 N N . VAL D 1 72 ? 38.748 18.545 7.161 1.00 7.85 72 VAL D N 1
ATOM 8012 C CA . VAL D 1 72 ? 38.002 19.173 6.082 1.00 7.85 72 VAL D CA 1
ATOM 8013 C C . VAL D 1 72 ? 38.135 20.694 6.084 1.00 7.85 72 VAL D C 1
ATOM 8014 O O . VAL D 1 72 ? 38.446 21.299 7.108 1.00 7.85 72 VAL D O 1
ATOM 8018 N N . VAL D 1 73 ? 37.889 21.292 4.924 1.00 9.23 73 VAL D N 1
ATOM 8019 C CA . VAL D 1 73 ? 37.992 22.737 4.710 1.00 11.44 73 VAL D CA 1
ATOM 8020 C C . VAL D 1 73 ? 37.339 23.614 5.776 1.00 12.42 73 VAL D C 1
ATOM 8021 O O . VAL D 1 73 ? 37.887 24.650 6.144 1.00 11.43 73 VAL D O 1
ATOM 8025 N N . ASP D 1 74 ? 36.147 23.234 6.230 1.00 13.64 74 ASP D N 1
ATOM 8026 C CA . ASP D 1 74 ? 35.457 24.003 7.259 1.00 11.14 74 ASP D CA 1
ATOM 8027 C C . ASP D 1 74 ? 34.311 23.267 7.946 1.00 10.22 74 ASP D C 1
ATOM 8028 O O . ASP D 1 74 ? 34.065 22.086 7.700 1.00 8.73 74 ASP D O 1
ATOM 8033 N N . GLU D 1 75 ? 33.599 24.004 8.788 1.00 11.66 75 GLU D N 1
ATOM 8034 C CA . GLU D 1 75 ? 32.466 23.497 9.545 1.00 13.68 75 GLU D CA 1
ATOM 8035 C C . GLU D 1 75 ? 31.293 23.154 8.624 1.00 12.19 75 GLU D C 1
ATOM 8036 O O . GLU D 1 75 ? 30.683 22.087 8.757 1.00 11.29 75 GLU D O 1
ATOM 8042 N N . ASP D 1 76 ? 30.989 24.066 7.698 1.00 13.58 76 ASP D N 1
ATOM 8043 C CA . ASP D 1 76 ? 29.915 23.883 6.724 1.00 12.43 76 ASP D CA 1
ATOM 8044 C C . ASP D 1 76 ? 30.104 22.496 6.098 1.00 14.97 76 ASP D C 1
ATOM 8045 O O . ASP D 1 76 ? 29.217 21.644 6.168 1.00 16.01 76 ASP D O 1
ATOM 8050 N N . ALA D 1 77 ? 31.305 22.259 5.572 1.00 14.80 77 ALA D N 1
ATOM 8051 C CA . ALA D 1 77 ? 31.679 20.993 4.939 1.00 14.66 77 ALA D CA 1
ATOM 8052 C C . ALA D 1 77 ? 31.409 19.813 5.862 1.00 10.77 77 ALA D C 1
ATOM 8053 O O . ALA D 1 77 ? 30.791 18.832 5.463 1.00 11.43 77 ALA D O 1
ATOM 8055 N N . LEU D 1 78 ? 31.842 19.924 7.108 1.00 11.59 78 LEU D N 1
ATOM 8056 C CA . LEU D 1 78 ? 31.617 18.858 8.075 1.00 12.46 78 LEU D CA 1
ATOM 8057 C C . LEU D 1 78 ? 30.123 18.505 8.216 1.00 14.96 78 LEU D C 1
ATOM 8058 O O . LEU D 1 78 ? 29.756 17.329 8.331 1.00 12.84 78 LEU D O 1
ATOM 8063 N N . ARG D 1 79 ? 29.265 19.525 8.189 1.00 14.38 79 ARG D N 1
ATOM 8064 C CA . ARG D 1 79 ? 27.820 19.321 8.300 1.00 14.77 79 ARG D CA 1
ATOM 8065 C C . ARG D 1 79 ? 27.297 18.573 7.085 1.00 12.40 79 ARG D C 1
ATOM 8066 O O . ARG D 1 79 ? 26.536 17.612 7.212 1.00 11.67 79 ARG D O 1
ATOM 8074 N N . GLN D 1 80 ? 27.691 19.057 5.911 1.00 13.82 80 GLN D N 1
ATOM 8075 C CA . GLN D 1 80 ? 27.305 18.482 4.631 1.00 14.78 80 GLN D CA 1
ATOM 8076 C C . GLN D 1 80 ? 27.721 17.011 4.583 1.00 14.01 80 GLN D C 1
ATOM 8077 O O . GLN D 1 80 ? 26.882 16.129 4.409 1.00 13.60 80 GLN D O 1
ATOM 8083 N N . LEU D 1 81 ? 29.005 16.753 4.821 1.00 15.08 81 LEU D N 1
ATOM 8084 C CA . LEU D 1 81 ? 29.549 15.401 4.811 1.00 11.29 81 LEU D CA 1
ATOM 8085 C C . LEU D 1 81 ? 28.840 14.438 5.758 1.00 12.41 81 LEU D C 1
ATOM 8086 O O . LEU D 1 81 ? 28.576 13.298 5.383 1.00 12.07 81 LEU D O 1
ATOM 8091 N N . GLU D 1 82 ? 28.546 14.864 6.983 1.00 12.79 82 GLU D N 1
ATOM 8092 C CA . GLU D 1 82 ? 27.873 13.956 7.914 1.00 16.71 82 GLU D CA 1
ATOM 8093 C C . GLU D 1 82 ? 26.446 13.650 7.474 1.00 18.26 82 GLU D C 1
ATOM 8094 O O . GLU D 1 82 ? 25.954 12.537 7.665 1.00 16.75 82 GLU D O 1
ATOM 8100 N N . ARG D 1 83 ? 25.791 14.628 6.860 1.00 17.13 83 ARG D N 1
ATOM 8101 C CA . ARG D 1 83 ? 24.442 14.420 6.365 1.00 19.40 83 ARG D CA 1
ATOM 8102 C C . ARG D 1 83 ? 24.482 13.424 5.211 1.00 18.75 83 ARG D C 1
ATOM 8103 O O . ARG D 1 83 ? 23.700 12.472 5.172 1.00 20.77 83 ARG D O 1
ATOM 8111 N N . ASP D 1 84 ? 25.420 13.631 4.292 1.00 17.75 84 ASP D N 1
ATOM 8112 C CA . ASP D 1 84 ? 25.575 12.763 3.129 1.00 17.89 84 ASP D CA 1
ATOM 8113 C C . ASP D 1 84 ? 25.818 11.314 3.519 1.00 16.02 84 ASP D C 1
ATOM 8114 O O . ASP D 1 84 ? 25.259 10.403 2.910 1.00 12.22 84 ASP D O 1
ATOM 8119 N N . LEU D 1 85 ? 26.663 11.108 4.524 1.00 18.77 85 LEU D N 1
ATOM 8120 C CA . LEU D 1 85 ? 26.974 9.772 5.014 1.00 14.87 85 LEU D CA 1
ATOM 8121 C C . LEU D 1 85 ? 25.682 9.090 5.447 1.00 17.61 85 LEU D C 1
ATOM 8122 O O . LEU D 1 85 ? 25.397 7.972 5.024 1.00 19.83 85 LEU D O 1
ATOM 8127 N N . MET D 1 86 ? 24.878 9.785 6.245 1.00 17.54 86 MET D N 1
ATOM 8128 C CA . MET D 1 86 ? 23.612 9.235 6.723 1.00 23.69 86 MET D CA 1
ATOM 8129 C C . MET D 1 86 ? 22.640 8.939 5.578 1.00 24.83 86 MET D C 1
ATOM 8130 O O . MET D 1 86 ? 21.919 7.947 5.611 1.00 22.13 86 MET D O 1
ATOM 8135 N N . ALA D 1 87 ? 22.635 9.797 4.563 1.00 26.31 87 ALA D N 1
ATOM 8136 C CA . ALA D 1 87 ? 21.782 9.611 3.384 1.00 26.22 87 ALA D CA 1
ATOM 8137 C C . ALA D 1 87 ? 22.253 8.374 2.605 1.00 24.24 87 ALA D C 1
ATOM 8138 O O . ALA D 1 87 ? 21.453 7.649 2.009 1.00 27.23 87 ALA D O 1
ATOM 8140 N N . TYR D 1 88 ? 23.564 8.146 2.612 1.00 23.34 88 TYR D N 1
ATOM 8141 C CA . TYR D 1 88 ? 24.151 6.994 1.943 1.00 21.67 88 TYR D CA 1
ATOM 8142 C C . TYR D 1 88 ? 23.708 5.785 2.744 1.00 21.70 88 TYR D C 1
ATOM 8143 O O . TYR D 1 88 ? 23.743 4.660 2.256 1.00 23.31 88 TYR D O 1
ATOM 8152 N N . GLY D 1 89 ? 23.277 6.026 3.977 1.00 18.59 89 GLY D N 1
ATOM 8153 C CA . GLY D 1 89 ? 22.830 4.944 4.831 1.00 22.29 89 GLY D CA 1
ATOM 8154 C C . GLY D 1 89 ? 23.918 4.518 5.791 1.00 20.76 89 GLY D C 1
ATOM 8155 O O . GLY D 1 89 ? 23.764 3.558 6.534 1.00 22.10 89 GLY D O 1
ATOM 8156 N N . CYS D 1 90 ? 25.048 5.209 5.747 1.00 27.20 90 CYS D N 1
ATOM 8157 C CA . CYS D 1 90 ? 26.150 4.896 6.638 1.00 26.02 90 CYS D CA 1
ATOM 8158 C C . CYS D 1 90 ? 25.878 5.430 8.038 1.00 28.66 90 CYS D C 1
ATOM 8159 O O . CYS D 1 90 ? 25.467 6.584 8.202 1.00 26.65 90 CYS D O 1
ATOM 8162 N N . ALA D 1 91 ? 26.076 4.567 9.034 1.00 25.79 91 ALA D N 1
ATOM 8163 C CA . ALA D 1 91 ? 25.885 4.920 10.440 1.00 27.53 91 ALA D CA 1
ATOM 8164 C C . ALA D 1 91 ? 27.105 5.696 10.945 1.00 26.44 91 ALA D C 1
ATOM 8165 O O . ALA D 1 91 ? 28.216 5.165 10.995 1.00 26.73 91 ALA D O 1
ATOM 8167 N N . VAL D 1 92 ? 26.883 6.964 11.268 1.00 23.48 92 VAL D N 1
ATOM 8168 C CA . VAL D 1 92 ? 27.916 7.870 11.759 1.00 23.32 92 VAL D CA 1
ATOM 8169 C C . VAL D 1 92 ? 28.001 7.795 13.288 1.00 25.19 92 VAL D C 1
ATOM 8170 O O . VAL D 1 92 ? 27.068 7.324 13.936 1.00 24.93 92 VAL D O 1
ATOM 8174 N N . GLU D 1 93 ? 29.126 8.236 13.846 1.00 24.73 93 GLU D N 1
ATOM 8175 C CA . GLU D 1 93 ? 29.356 8.254 15.287 1.00 22.86 93 GLU D CA 1
ATOM 8176 C C . GLU D 1 93 ? 29.865 9.652 15.587 1.00 21.12 93 GLU D C 1
ATOM 8177 O O . GLU D 1 93 ? 30.751 10.142 14.898 1.00 23.80 93 GLU D O 1
ATOM 8183 N N . GLN D 1 94 ? 29.305 10.301 16.599 1.00 22.11 94 GLN D N 1
ATOM 8184 C CA . GLN D 1 94 ? 29.712 11.683 16.890 1.00 20.80 94 GLN D CA 1
ATOM 8185 C C . GLN D 1 94 ? 30.620 11.718 18.124 1.00 18.46 94 GLN D C 1
ATOM 8186 O O . GLN D 1 94 ? 30.259 11.217 19.199 1.00 18.31 94 GLN D O 1
ATOM 8192 N N . LEU D 1 95 ? 31.799 12.321 17.972 1.00 18.65 95 LEU D N 1
ATOM 8193 C CA . LEU D 1 95 ? 32.768 12.460 19.055 1.00 14.65 95 LEU D CA 1
ATOM 8194 C C . LEU D 1 95 ? 32.851 13.942 19.397 1.00 14.48 95 LEU D C 1
ATOM 8195 O O . LEU D 1 95 ? 33.349 14.735 18.603 1.00 14.56 95 LEU D O 1
ATOM 8200 N N . PRO D 1 96 ? 32.366 14.345 20.579 1.00 10.91 96 PRO D N 1
ATOM 8201 C CA . PRO D 1 96 ? 32.439 15.766 20.928 1.00 10.28 96 PRO D CA 1
ATOM 8202 C C . PRO D 1 96 ? 33.863 16.308 21.026 1.00 7.85 96 PRO D C 1
ATOM 8203 O O . PRO D 1 96 ? 34.801 15.573 21.305 1.00 8.17 96 PRO D O 1
ATOM 8207 N N . ALA D 1 97 ? 34.015 17.597 20.765 1.00 9.88 97 ALA D N 1
ATOM 8208 C CA . ALA D 1 97 ? 35.317 18.249 20.835 1.00 10.82 97 ALA D CA 1
ATOM 8209 C C . ALA D 1 97 ? 35.917 18.065 22.225 1.00 11.13 97 ALA D C 1
ATOM 8210 O O . ALA D 1 97 ? 35.227 18.222 23.229 1.00 14.66 97 ALA D O 1
ATOM 8212 N N . GLY D 1 98 ? 37.195 17.727 22.291 1.00 11.09 98 GLY D N 1
ATOM 8213 C CA . GLY D 1 98 ? 37.807 17.540 23.587 1.00 11.66 98 GLY D CA 1
ATOM 8214 C C . GLY D 1 98 ? 38.093 16.097 23.970 1.00 13.68 98 GLY D C 1
ATOM 8215 O O . GLY D 1 98 ? 38.966 15.872 24.807 1.00 14.94 98 GLY D O 1
ATOM 8216 N N . GLU D 1 99 ? 37.382 15.118 23.402 1.00 13.62 99 GLU D N 1
ATOM 8217 C CA . GLU D 1 99 ? 37.657 13.724 23.743 1.00 12.64 99 GLU D CA 1
ATOM 8218 C C . GLU D 1 99 ? 39.095 13.409 23.286 1.00 12.72 99 GLU D C 1
ATOM 8219 O O . GLU D 1 99 ? 39.796 12.586 23.891 1.00 12.75 99 GLU D O 1
ATOM 8225 N N . LEU D 1 100 ? 39.529 14.090 22.226 1.00 9.87 100 LEU D N 1
ATOM 8226 C CA . LEU D 1 100 ? 40.896 13.976 21.737 1.00 8.68 100 LEU D CA 1
ATOM 8227 C C . LEU D 1 100 ? 41.417 15.364 22.027 1.00 8.42 100 LEU D C 1
ATOM 8228 O O . LEU D 1 100 ? 40.907 16.354 21.505 1.00 9.20 100 LEU D O 1
ATOM 8233 N N . ASN D 1 101 ? 42.380 15.456 22.869 1.00 11.37 101 ASN D N 1
ATOM 8234 C CA . ASN D 1 101 ? 42.916 16.736 23.353 1.00 12.53 101 ASN D CA 1
ATOM 8235 C C . ASN D 1 101 ? 43.290 17.641 22.173 1.00 13.69 101 ASN D C 1
ATOM 8236 O O . ASN D 1 101 ? 43.950 17.211 21.215 1.00 16.34 101 ASN D O 1
ATOM 8241 N N . SER D 1 102 ? 42.839 18.882 22.288 1.00 17.64 102 SER D N 1
ATOM 8242 C CA . SER D 1 102 ? 43.105 19.905 21.288 1.00 16.89 102 SER D CA 1
ATOM 8243 C C . SER D 1 102 ? 42.506 19.627 19.905 1.00 15.93 102 SER D C 1
ATOM 8244 O O . SER D 1 102 ? 42.890 20.252 18.909 1.00 15.79 102 SER D O 1
ATOM 8247 N N . CYS D 1 103 ? 41.538 18.718 19.850 1.00 10.57 103 CYS D N 1
ATOM 8248 C CA . CYS D 1 103 ? 40.883 18.392 18.596 1.00 8.87 103 CYS D CA 1
ATOM 8249 C C . CYS D 1 103 ? 39.414 18.747 18.717 1.00 7.85 103 CYS D C 1
ATOM 8250 O O . CYS D 1 103 ? 38.843 18.659 19.806 1.00 7.85 103 CYS D O 1
ATOM 8253 N N . GLY D 1 104 ? 38.817 19.208 17.623 1.00 7.85 104 GLY D N 1
ATOM 8254 C CA . GLY D 1 104 ? 37.413 19.567 17.639 1.00 7.85 104 GLY D CA 1
ATOM 8255 C C . GLY D 1 104 ? 36.530 18.339 17.601 1.00 7.85 104 GLY D C 1
ATOM 8256 O O . GLY D 1 104 ? 36.986 17.226 17.903 1.00 7.85 104 GLY D O 1
ATOM 8257 N N . ARG D 1 105 ? 35.255 18.540 17.261 1.00 9.77 105 ARG D N 1
ATOM 8258 C CA . ARG D 1 105 ? 34.292 17.436 17.178 1.00 7.85 105 ARG D CA 1
ATOM 8259 C C . ARG D 1 105 ? 34.560 16.631 15.929 1.00 7.85 105 ARG D C 1
ATOM 8260 O O . ARG D 1 105 ? 35.026 17.177 14.926 1.00 7.85 105 ARG D O 1
ATOM 8268 N N . ARG D 1 106 ? 34.223 15.352 15.965 1.00 7.85 106 ARG D N 1
ATOM 8269 C CA . ARG D 1 106 ? 34.491 14.490 14.832 1.00 7.85 106 ARG D CA 1
ATOM 8270 C C . ARG D 1 106 ? 33.327 13.597 14.457 1.00 7.85 106 ARG D C 1
ATOM 8271 O O . ARG D 1 106 ? 32.487 13.266 15.281 1.00 7.98 106 ARG D O 1
ATOM 8279 N N . VAL D 1 107 ? 33.292 13.210 13.193 1.00 8.16 107 VAL D N 1
ATOM 8280 C CA . VAL D 1 107 ? 32.237 12.372 12.644 1.00 7.85 107 VAL D CA 1
ATOM 8281 C C . VAL D 1 107 ? 32.863 11.039 12.266 1.00 7.85 107 VAL D C 1
ATOM 8282 O O . VAL D 1 107 ? 33.422 10.903 11.183 1.00 9.06 107 VAL D O 1
ATOM 8286 N N . ARG D 1 108 ? 32.815 10.073 13.170 1.00 7.85 108 ARG D N 1
ATOM 8287 C CA . ARG D 1 108 ? 33.395 8.763 12.907 1.00 7.85 108 ARG D CA 1
ATOM 8288 C C . ARG D 1 108 ? 32.435 7.853 12.147 1.00 9.78 108 ARG D C 1
ATOM 8289 O O . ARG D 1 108 ? 31.219 7.953 12.312 1.00 8.14 108 ARG D O 1
ATOM 8297 N N . PHE D 1 109 ? 32.989 6.990 11.297 1.00 8.40 109 PHE D N 1
ATOM 8298 C CA . PHE D 1 109 ? 32.212 6.026 10.516 1.00 9.19 109 PHE D CA 1
ATOM 8299 C C . PHE D 1 109 ? 33.115 4.849 10.111 1.00 10.27 109 PHE D C 1
ATOM 8300 O O . PHE D 1 109 ? 34.334 4.998 9.987 1.00 9.39 109 PHE D O 1
ATOM 8308 N N . GLN D 1 110 ? 32.528 3.671 9.938 1.00 12.74 110 GLN D N 1
ATOM 8309 C CA . GLN D 1 110 ? 33.298 2.489 9.547 1.00 10.33 110 GLN D CA 1
ATOM 8310 C C . GLN D 1 110 ? 33.086 2.097 8.088 1.00 10.08 110 GLN D C 1
ATOM 8311 O O . GLN D 1 110 ? 31.977 1.737 7.695 1.00 15.32 110 GLN D O 1
ATOM 8317 N N . ALA D 1 111 ? 34.150 2.153 7.295 1.00 8.48 111 ALA D N 1
ATOM 8318 C CA . ALA D 1 111 ? 34.091 1.786 5.884 1.00 8.08 111 ALA D CA 1
ATOM 8319 C C . ALA D 1 111 ? 33.848 0.282 5.809 1.00 9.54 111 ALA D C 1
ATOM 8320 O O . ALA D 1 111 ? 34.251 -0.447 6.714 1.00 8.83 111 ALA D O 1
ATOM 8322 N N . PRO D 1 112 ? 33.231 -0.209 4.712 1.00 8.83 112 PRO D N 1
ATOM 8323 C CA . PRO D 1 112 ? 32.938 -1.640 4.525 1.00 9.23 112 PRO D CA 1
ATOM 8324 C C . PRO D 1 112 ? 34.091 -2.604 4.825 1.00 7.85 112 PRO D C 1
ATOM 8325 O O . PRO D 1 112 ? 33.869 -3.698 5.345 1.00 8.99 112 PRO D O 1
ATOM 8329 N N . SER D 1 113 ? 35.322 -2.178 4.552 1.00 9.14 113 SER D N 1
ATOM 8330 C CA . SER D 1 113 ? 36.511 -3.001 4.794 1.00 9.39 113 SER D CA 1
ATOM 8331 C C . SER D 1 113 ? 36.919 -3.203 6.273 1.00 7.93 113 SER D C 1
ATOM 8332 O O . SER D 1 113 ? 37.975 -3.759 6.555 1.00 7.85 113 SER D O 1
ATOM 8335 N N . GLY D 1 114 ? 36.111 -2.704 7.203 1.00 11.92 114 GLY D N 1
ATOM 8336 C CA . GLY D 1 114 ? 36.394 -2.855 8.624 1.00 8.24 114 GLY D CA 1
ATOM 8337 C C . GLY D 1 114 ? 37.194 -1.754 9.309 1.00 10.22 114 GLY D C 1
ATOM 8338 O O . GLY D 1 114 ? 37.507 -1.858 10.494 1.00 12.07 114 GLY D O 1
ATOM 8339 N N . HIS D 1 115 ? 37.533 -0.701 8.578 1.00 7.85 115 HIS D N 1
ATOM 8340 C CA . HIS D 1 115 ? 38.316 0.387 9.150 1.00 7.85 115 HIS D CA 1
ATOM 8341 C C . HIS D 1 115 ? 37.474 1.591 9.526 1.00 7.92 115 HIS D C 1
ATOM 8342 O O . HIS D 1 115 ? 36.535 1.942 8.814 1.00 7.85 115 HIS D O 1
ATOM 8349 N N . HIS D 1 116 ? 37.855 2.257 10.614 1.00 9.40 116 HIS D N 1
ATOM 8350 C CA . HIS D 1 116 ? 37.146 3.444 11.087 1.00 10.94 116 HIS D CA 1
ATOM 8351 C C . HIS D 1 116 ? 37.823 4.707 10.597 1.00 9.46 116 HIS D C 1
ATOM 8352 O O . HIS D 1 116 ? 39.029 4.879 10.776 1.00 10.24 116 HIS D O 1
ATOM 8359 N N . PHE D 1 117 ? 37.062 5.568 9.938 1.00 11.33 117 PHE D N 1
ATOM 8360 C CA . PHE D 1 117 ? 37.600 6.832 9.462 1.00 11.72 117 PHE D CA 1
ATOM 8361 C C . PHE D 1 117 ? 36.764 7.925 10.088 1.00 12.91 117 PHE D C 1
ATOM 8362 O O . PHE D 1 117 ? 35.644 7.676 10.547 1.00 14.38 117 PHE D O 1
ATOM 8370 N N . GLU D 1 118 ? 37.318 9.122 10.175 1.00 10.83 118 GLU D N 1
ATOM 8371 C CA . GLU D 1 118 ? 36.578 10.223 10.767 1.00 11.10 118 GLU D CA 1
ATOM 8372 C C . GLU D 1 118 ? 37.005 11.531 10.180 1.00 11.05 118 GLU D C 1
ATOM 8373 O O . GLU D 1 118 ? 38.154 11.694 9.788 1.00 10.44 118 GLU D O 1
ATOM 8379 N N . LEU D 1 119 ? 36.043 12.432 10.055 1.00 8.83 119 LEU D N 1
ATOM 8380 C CA . LEU D 1 119 ? 36.287 13.751 9.518 1.00 10.46 119 LEU D CA 1
ATOM 8381 C C . LEU D 1 119 ? 36.258 14.699 10.697 1.00 7.85 119 LEU D C 1
ATOM 8382 O O . LEU D 1 119 ? 35.631 14.408 11.717 1.00 7.85 119 LEU D O 1
ATOM 8387 N N . TYR D 1 120 ? 36.960 15.816 10.566 1.00 9.50 120 TYR D N 1
ATOM 8388 C CA . TYR D 1 120 ? 36.973 16.838 11.600 1.00 7.85 120 TYR D CA 1
ATOM 8389 C C . TYR D 1 120 ? 37.280 18.155 10.903 1.00 7.85 120 TYR D C 1
ATOM 8390 O O . TYR D 1 120 ? 38.055 18.196 9.946 1.00 7.85 120 TYR D O 1
ATOM 8399 N N . ALA D 1 121 ? 36.584 19.207 11.312 1.00 9.42 121 ALA D N 1
ATOM 8400 C CA . ALA D 1 121 ? 36.766 20.512 10.698 1.00 9.28 121 ALA D CA 1
ATOM 8401 C C . ALA D 1 121 ? 37.906 21.302 11.313 1.00 9.80 121 ALA D C 1
ATOM 8402 O O . ALA D 1 121 ? 38.514 22.130 10.645 1.00 10.82 121 ALA D O 1
ATOM 8404 N N . ASP D 1 122 ? 38.200 21.078 12.586 1.00 7.85 122 ASP D N 1
ATOM 8405 C CA . ASP D 1 122 ? 39.298 21.816 13.185 1.00 9.81 122 ASP D CA 1
ATOM 8406 C C . ASP D 1 122 ? 40.070 21.168 14.346 1.00 8.71 122 ASP D C 1
ATOM 8407 O O . ASP D 1 122 ? 39.613 20.216 14.976 1.00 7.85 122 ASP D O 1
ATOM 8412 N N . LYS D 1 123 ? 41.275 21.682 14.569 1.00 9.05 123 LYS D N 1
ATOM 8413 C CA . LYS D 1 123 ? 42.191 21.207 15.596 1.00 7.85 123 LYS D CA 1
ATOM 8414 C C . LYS D 1 123 ? 43.051 22.407 15.989 1.00 7.85 123 LYS D C 1
ATOM 8415 O O . LYS D 1 123 ? 43.102 23.396 15.257 1.00 7.85 123 LYS D O 1
ATOM 8421 N N . GLU D 1 124 ? 43.719 22.325 17.132 1.00 7.85 124 GLU D N 1
ATOM 8422 C CA . GLU D 1 124 ? 44.556 23.416 17.595 1.00 7.85 124 GLU D CA 1
ATOM 8423 C C . GLU D 1 124 ? 45.740 23.680 16.660 1.00 10.71 124 GLU D C 1
ATOM 8424 O O . GLU D 1 124 ? 46.544 22.787 16.362 1.00 7.85 124 GLU D O 1
ATOM 8430 N N . TYR D 1 125 ? 45.822 24.924 16.198 1.00 12.10 125 TYR D N 1
ATOM 8431 C CA . TYR D 1 125 ? 46.870 25.380 15.292 1.00 10.26 125 TYR D CA 1
ATOM 8432 C C . TYR D 1 125 ? 48.041 25.852 16.132 1.00 7.99 125 TYR D C 1
ATOM 8433 O O . TYR D 1 125 ? 47.882 26.689 17.018 1.00 12.43 125 TYR D O 1
ATOM 8442 N N . THR D 1 126 ? 49.210 25.293 15.867 1.00 7.85 126 THR D N 1
ATOM 8443 C CA . THR D 1 126 ? 50.414 25.662 16.587 1.00 7.98 126 THR D CA 1
ATOM 8444 C C . THR D 1 126 ? 51.449 26.155 15.590 1.00 10.80 126 THR D C 1
ATOM 8445 O O . THR D 1 126 ? 52.462 26.748 15.966 1.00 11.88 126 THR D O 1
ATOM 8449 N N . GLY D 1 127 ? 51.165 25.966 14.307 1.00 10.01 127 GLY D N 1
ATOM 8450 C CA . GLY D 1 127 ? 52.109 26.380 13.288 1.00 10.97 127 GLY D CA 1
ATOM 8451 C C . GLY D 1 127 ? 53.259 25.390 13.189 1.00 9.82 127 GLY D C 1
ATOM 8452 O O . GLY D 1 127 ? 53.344 24.452 13.993 1.00 12.18 127 GLY D O 1
ATOM 8453 N N . LYS D 1 128 ? 54.141 25.605 12.214 1.00 8.26 128 LYS D N 1
ATOM 8454 C CA . LYS D 1 128 ? 55.293 24.733 11.992 1.00 7.85 128 LYS D CA 1
ATOM 8455 C C . LYS D 1 128 ? 56.226 24.657 13.194 1.00 7.85 128 LYS D C 1
ATOM 8456 O O . LYS D 1 128 ? 56.474 25.654 13.872 1.00 7.85 128 LYS D O 1
ATOM 8462 N N . TRP D 1 129 ? 56.766 23.470 13.437 1.00 7.85 129 TRP D N 1
ATOM 8463 C CA . TRP D 1 129 ? 57.650 23.272 14.566 1.00 9.43 129 TRP D CA 1
ATOM 8464 C C . TRP D 1 129 ? 58.994 23.962 14.443 1.00 10.50 129 TRP D C 1
ATOM 8465 O O . TRP D 1 129 ? 59.608 23.971 13.378 1.00 10.34 129 TRP D O 1
ATOM 8476 N N . GLY D 1 130 ? 59.420 24.556 15.560 1.00 12.01 130 GLY D N 1
ATOM 8477 C CA . GLY D 1 130 ? 60.698 25.245 15.655 1.00 14.81 130 GLY D CA 1
ATOM 8478 C C . GLY D 1 130 ? 60.999 26.268 14.584 1.00 17.58 130 GLY D C 1
ATOM 8479 O O . GLY D 1 130 ? 62.167 26.539 14.273 1.00 18.11 130 GLY D O 1
ATOM 8480 N N . LEU D 1 131 ? 59.945 26.885 14.068 1.00 17.37 131 LEU D N 1
ATOM 8481 C CA . LEU D 1 131 ? 60.085 27.862 13.008 1.00 19.31 131 LEU D CA 1
ATOM 8482 C C . LEU D 1 131 ? 59.201 29.076 13.214 1.00 19.25 131 LEU D C 1
ATOM 8483 O O . LEU D 1 131 ? 58.007 28.959 13.495 1.00 19.87 131 LEU D O 1
ATOM 8488 N N . ASN D 1 132 ? 59.814 30.244 13.116 1.00 19.25 132 ASN D N 1
ATOM 8489 C CA . ASN D 1 132 ? 59.091 31.490 13.260 1.00 22.97 132 ASN D CA 1
ATOM 8490 C C . ASN D 1 132 ? 58.107 31.632 12.113 1.00 24.17 132 ASN D C 1
ATOM 8491 O O . ASN D 1 132 ? 58.261 30.987 11.076 1.00 23.71 132 ASN D O 1
ATOM 8496 N N . ASP D 1 133 ? 57.106 32.480 12.284 1.00 25.94 133 ASP D N 1
ATOM 8497 C CA . ASP D 1 133 ? 56.107 32.661 11.233 1.00 29.84 133 ASP D CA 1
ATOM 8498 C C . ASP D 1 133 ? 56.377 33.819 10.283 1.00 27.06 133 ASP D C 1
ATOM 8499 O O . ASP D 1 133 ? 55.683 33.969 9.277 1.00 27.16 133 ASP D O 1
ATOM 8504 N N . VAL D 1 134 ? 57.342 34.665 10.633 1.00 21.68 134 VAL D N 1
ATOM 8505 C CA . VAL D 1 134 ? 57.713 35.784 9.780 1.00 17.65 134 VAL D CA 1
ATOM 8506 C C . VAL D 1 134 ? 59.172 35.593 9.407 1.00 15.44 134 VAL D C 1
ATOM 8507 O O . VAL D 1 134 ? 60.024 35.362 10.274 1.00 14.84 134 VAL D O 1
ATOM 8511 N N . ASN D 1 135 ? 59.436 35.650 8.108 1.00 12.48 135 ASN D N 1
ATOM 8512 C CA . ASN D 1 135 ? 60.772 35.416 7.540 1.00 10.24 135 ASN D CA 1
ATOM 8513 C C . ASN D 1 135 ? 61.311 34.077 8.035 1.00 9.02 135 ASN D C 1
ATOM 8514 O O . ASN D 1 135 ? 62.459 33.994 8.504 1.00 11.79 135 ASN D O 1
ATOM 8519 N N . PRO D 1 136 ? 60.537 33.000 7.841 1.00 9.21 136 PRO D N 1
ATOM 8520 C CA . PRO D 1 136 ? 60.841 31.659 8.334 1.00 10.63 136 PRO D CA 1
ATOM 8521 C C . PRO D 1 136 ? 62.154 31.127 7.768 1.00 11.94 136 PRO D C 1
ATOM 8522 O O . PRO D 1 136 ? 62.417 31.295 6.535 1.00 10.65 136 PRO D O 1
ATOM 8526 N N . GLU D 1 137 ? 62.848 30.282 8.493 1.00 8.61 137 GLU D N 1
ATOM 8527 C CA . GLU D 1 137 ? 64.041 29.624 7.998 1.00 9.62 137 GLU D CA 1
ATOM 8528 C C . GLU D 1 137 ? 63.628 28.442 7.140 1.00 9.22 137 GLU D C 1
ATOM 8529 O O . GLU D 1 137 ? 62.482 28.011 7.170 1.00 8.91 137 GLU D O 1
ATOM 8535 N N . ALA D 1 138 ? 64.571 27.907 6.385 1.00 7.85 138 ALA D N 1
ATOM 8536 C CA . ALA D 1 138 ? 64.306 26.762 5.529 1.00 7.85 138 ALA D CA 1
ATOM 8537 C C . ALA D 1 138 ? 63.920 25.504 6.327 1.00 7.85 138 ALA D C 1
ATOM 8538 O O . ALA D 1 138 ? 63.182 24.659 5.830 1.00 10.58 138 ALA D O 1
ATOM 8540 N N . TRP D 1 139 ? 64.428 25.388 7.555 1.00 12.14 139 TRP D N 1
ATOM 8541 C CA . TRP D 1 139 ? 64.153 24.255 8.450 1.00 10.32 139 TRP D CA 1
ATOM 8542 C C . TRP D 1 139 ? 64.573 24.542 9.904 1.00 13.10 139 TRP D C 1
ATOM 8543 O O . TRP D 1 139 ? 65.337 25.487 10.155 1.00 12.75 139 TRP D O 1
ATOM 8554 N N . PRO D 1 140 ? 64.030 23.784 10.881 1.00 13.03 140 PRO D N 1
ATOM 8555 C CA . PRO D 1 140 ? 64.314 23.911 12.316 1.00 16.08 140 PRO D CA 1
ATOM 8556 C C . PRO D 1 140 ? 65.699 23.347 12.642 1.00 19.36 140 PRO D C 1
ATOM 8557 O O . PRO D 1 140 ? 66.085 22.284 12.148 1.00 18.85 140 PRO D O 1
ATOM 8561 N N . ARG D 1 141 ? 66.378 23.989 13.580 1.00 24.03 141 ARG D N 1
ATOM 8562 C CA . ARG D 1 141 ? 67.740 23.613 13.922 1.00 23.26 141 ARG D CA 1
ATOM 8563 C C . ARG D 1 141 ? 68.032 22.371 14.768 1.00 23.92 141 ARG D C 1
ATOM 8564 O O . ARG D 1 141 ? 69.090 21.750 14.606 1.00 24.48 141 ARG D O 1
ATOM 8572 N N . ASP D 1 142 ? 67.113 21.969 15.639 1.00 22.45 142 ASP D N 1
ATOM 8573 C CA . ASP D 1 142 ? 67.404 20.809 16.482 1.00 26.51 142 ASP D CA 1
ATOM 8574 C C . ASP D 1 142 ? 66.494 19.577 16.299 1.00 24.54 142 ASP D C 1
ATOM 8575 O O . ASP D 1 142 ? 65.815 19.146 17.241 1.00 25.47 142 ASP D O 1
ATOM 8580 N N . LEU D 1 143 ? 66.507 18.992 15.101 1.00 20.32 143 LEU D N 1
ATOM 8581 C CA . LEU D 1 143 ? 65.671 17.822 14.807 1.00 16.36 143 LEU D CA 1
ATOM 8582 C C . LEU D 1 143 ? 66.372 16.496 15.073 1.00 15.94 143 LEU D C 1
ATOM 8583 O O . LEU D 1 143 ? 67.582 16.382 14.897 1.00 17.87 143 LEU D O 1
ATOM 8588 N N . LYS D 1 144 ? 65.603 15.502 15.509 1.00 11.54 144 LYS D N 1
ATOM 8589 C CA . LYS D 1 144 ? 66.139 14.188 15.822 1.00 11.39 144 LYS D CA 1
ATOM 8590 C C . LYS D 1 144 ? 65.892 13.130 14.748 1.00 11.84 144 LYS D C 1
ATOM 8591 O O . LYS D 1 144 ? 64.955 13.231 13.953 1.00 12.42 144 LYS D O 1
ATOM 8597 N N . GLY D 1 145 ? 66.754 12.117 14.742 1.00 14.96 145 GLY D N 1
ATOM 8598 C CA . GLY D 1 145 ? 66.639 11.007 13.810 1.00 10.66 145 GLY D CA 1
ATOM 8599 C C . GLY D 1 145 ? 66.446 11.345 12.351 1.00 10.66 145 GLY D C 1
ATOM 8600 O O . GLY D 1 145 ? 67.206 12.138 11.796 1.00 11.67 145 GLY D O 1
ATOM 8601 N N . MET D 1 146 ? 65.426 10.732 11.749 1.00 10.24 146 MET D N 1
ATOM 8602 C CA . MET D 1 146 ? 65.081 10.897 10.335 1.00 10.09 146 MET D CA 1
ATOM 8603 C C . MET D 1 146 ? 64.490 12.263 9.989 1.00 9.45 146 MET D C 1
ATOM 8604 O O . MET D 1 146 ? 64.566 12.694 8.835 1.00 10.09 146 MET D O 1
ATOM 8609 N N . ALA D 1 147 ? 63.883 12.915 10.977 1.00 8.82 147 ALA D N 1
ATOM 8610 C CA . ALA D 1 147 ? 63.248 14.226 10.803 1.00 7.85 147 ALA D CA 1
ATOM 8611 C C . ALA D 1 147 ? 62.167 14.182 9.733 1.00 7.85 147 ALA D C 1
ATOM 8612 O O . ALA D 1 147 ? 62.214 14.932 8.757 1.00 7.85 147 ALA D O 1
ATOM 8614 N N . ALA D 1 148 ? 61.186 13.309 9.934 1.00 7.85 148 ALA D N 1
ATOM 8615 C CA . ALA D 1 148 ? 60.088 13.143 8.991 1.00 7.85 148 ALA D CA 1
ATOM 8616 C C . ALA D 1 148 ? 59.420 14.466 8.677 1.00 7.85 148 ALA D C 1
ATOM 8617 O O . ALA D 1 148 ? 59.130 15.240 9.581 1.00 7.85 148 ALA D O 1
ATOM 8619 N N . VAL D 1 149 ? 59.175 14.737 7.403 1.00 7.85 149 VAL D N 1
ATOM 8620 C CA . VAL D 1 149 ? 58.525 15.985 7.025 1.00 7.85 149 VAL D CA 1
ATOM 8621 C C . VAL D 1 149 ? 57.053 16.021 7.455 1.00 7.85 149 VAL D C 1
ATOM 8622 O O . VAL D 1 149 ? 56.630 16.970 8.093 1.00 7.85 149 VAL D O 1
ATOM 8626 N N . ARG D 1 150 ? 56.299 14.960 7.189 1.00 7.85 150 ARG D N 1
ATOM 8627 C CA . ARG D 1 150 ? 54.896 14.935 7.571 1.00 7.85 150 ARG D CA 1
ATOM 8628 C C . ARG D 1 150 ? 54.266 13.550 7.474 1.00 7.85 150 ARG D C 1
ATOM 8629 O O . ARG D 1 150 ? 54.807 12.659 6.826 1.00 8.11 150 ARG D O 1
ATOM 8637 N N . PHE D 1 151 ? 53.156 13.354 8.178 1.00 7.85 151 PHE D N 1
ATOM 8638 C CA . PHE D 1 151 ? 52.419 12.099 8.119 1.00 7.85 151 PHE D CA 1
ATOM 8639 C C . PHE D 1 151 ? 51.758 12.148 6.738 1.00 7.85 151 PHE D C 1
ATOM 8640 O O . PHE D 1 151 ? 50.913 13.007 6.470 1.00 7.85 151 PHE D O 1
ATOM 8648 N N . ASP D 1 152 ? 52.165 11.246 5.855 1.00 7.85 152 ASP D N 1
ATOM 8649 C CA . ASP D 1 152 ? 51.651 11.245 4.495 1.00 8.22 152 ASP D CA 1
ATOM 8650 C C . ASP D 1 152 ? 50.368 10.475 4.185 1.00 7.85 152 ASP D C 1
ATOM 8651 O O . ASP D 1 152 ? 49.413 11.043 3.669 1.00 7.85 152 ASP D O 1
ATOM 8656 N N . HIS D 1 153 ? 50.347 9.181 4.458 1.00 7.85 153 HIS D N 1
ATOM 8657 C CA . HIS D 1 153 ? 49.161 8.395 4.167 1.00 7.85 153 HIS D CA 1
ATOM 8658 C C . HIS D 1 153 ? 49.238 7.087 4.923 1.00 7.85 153 HIS D C 1
ATOM 8659 O O . HIS D 1 153 ? 49.989 6.957 5.881 1.00 7.85 153 HIS D O 1
ATOM 8666 N N . ALA D 1 154 ? 48.473 6.108 4.463 1.00 7.85 154 ALA D N 1
ATOM 8667 C CA . ALA D 1 154 ? 48.441 4.787 5.069 1.00 7.85 154 ALA D CA 1
ATOM 8668 C C . ALA D 1 154 ? 47.745 3.860 4.080 1.00 7.85 154 ALA D C 1
ATOM 8669 O O . ALA D 1 154 ? 46.974 4.313 3.235 1.00 7.85 154 ALA D O 1
ATOM 8671 N N . LEU D 1 155 ? 48.095 2.581 4.129 1.00 7.85 155 LEU D N 1
ATOM 8672 C CA . LEU D 1 155 ? 47.519 1.590 3.237 1.00 7.85 155 LEU D CA 1
ATOM 8673 C C . LEU D 1 155 ? 46.758 0.578 4.083 1.00 7.85 155 LEU D C 1
ATOM 8674 O O . LEU D 1 155 ? 47.287 0.056 5.074 1.00 7.85 155 LEU D O 1
ATOM 8679 N N . MET D 1 156 ? 45.532 0.277 3.672 1.00 7.85 156 MET D N 1
ATOM 8680 C CA . MET D 1 156 ? 44.694 -0.650 4.408 1.00 9.36 156 MET D CA 1
ATOM 8681 C C . MET D 1 156 ? 44.363 -1.976 3.728 1.00 8.89 156 MET D C 1
ATOM 8682 O O . MET D 1 156 ? 44.033 -2.014 2.540 1.00 12.24 156 MET D O 1
ATOM 8687 N N . TYR D 1 157 ? 44.455 -3.060 4.489 1.00 9.87 157 TYR D N 1
ATOM 8688 C CA . TYR D 1 157 ? 44.131 -4.375 3.971 1.00 10.22 157 TYR D CA 1
ATOM 8689 C C . TYR D 1 157 ? 42.720 -4.661 4.420 1.00 12.79 157 TYR D C 1
ATOM 8690 O O . TYR D 1 157 ? 42.421 -4.637 5.618 1.00 11.93 157 TYR D O 1
ATOM 8699 N N . GLY D 1 158 ? 41.837 -4.876 3.457 1.00 11.23 158 GLY D N 1
ATOM 8700 C CA . GLY D 1 158 ? 40.468 -5.106 3.819 1.00 12.30 158 GLY D CA 1
ATOM 8701 C C . GLY D 1 158 ? 39.646 -5.835 2.807 1.00 16.23 158 GLY D C 1
ATOM 8702 O O . GLY D 1 158 ? 39.943 -5.876 1.612 1.00 14.02 158 GLY D O 1
ATOM 8703 N N . ASP D 1 159 ? 38.499 -6.245 3.317 1.00 21.52 159 ASP D N 1
ATOM 8704 C CA . ASP D 1 159 ? 37.508 -7.033 2.628 1.00 23.75 159 ASP D CA 1
ATOM 8705 C C . ASP D 1 159 ? 36.644 -6.462 1.494 1.00 23.15 159 ASP D C 1
ATOM 8706 O O . ASP D 1 159 ? 36.583 -7.061 0.417 1.00 26.87 159 ASP D O 1
ATOM 8711 N N . GLU D 1 160 ? 35.981 -5.328 1.691 1.00 22.09 160 GLU D N 1
ATOM 8712 C CA . GLU D 1 160 ? 35.085 -4.845 0.637 1.00 21.69 160 GLU D CA 1
ATOM 8713 C C . GLU D 1 160 ? 35.437 -3.596 -0.132 1.00 23.69 160 GLU D C 1
ATOM 8714 O O . GLU D 1 160 ? 34.678 -2.616 -0.140 1.00 20.50 160 GLU D O 1
ATOM 8720 N N . LEU D 1 161 ? 36.504 -3.708 -0.914 1.00 20.16 161 LEU D N 1
ATOM 8721 C CA . LEU D 1 161 ? 37.004 -2.606 -1.718 1.00 19.86 161 LEU D CA 1
ATOM 8722 C C . LEU D 1 161 ? 35.959 -1.929 -2.604 1.00 19.16 161 LEU D C 1
ATOM 8723 O O . LEU D 1 161 ? 35.822 -0.708 -2.588 1.00 20.57 161 LEU D O 1
ATOM 8728 N N . PRO D 1 162 ? 35.203 -2.712 -3.384 1.00 18.30 162 PRO D N 1
ATOM 8729 C CA . PRO D 1 162 ? 34.180 -2.145 -4.267 1.00 17.92 162 PRO D CA 1
ATOM 8730 C C . PRO D 1 162 ? 33.248 -1.110 -3.627 1.00 19.28 162 PRO D C 1
ATOM 8731 O O . PRO D 1 162 ? 33.118 0.005 -4.134 1.00 21.28 162 PRO D O 1
ATOM 8735 N N . ALA D 1 163 ? 32.605 -1.476 -2.519 1.00 20.01 163 ALA D N 1
ATOM 8736 C CA . ALA D 1 163 ? 31.693 -0.579 -1.809 1.00 17.10 163 ALA D CA 1
ATOM 8737 C C . ALA D 1 163 ? 32.453 0.565 -1.126 1.00 18.99 163 ALA D C 1
ATOM 8738 O O . ALA D 1 163 ? 31.937 1.675 -0.975 1.00 19.94 163 ALA D O 1
ATOM 8740 N N . THR D 1 164 ? 33.679 0.277 -0.697 1.00 18.43 164 THR D N 1
ATOM 8741 C CA . THR D 1 164 ? 34.536 1.271 -0.061 1.00 16.23 164 THR D CA 1
ATOM 8742 C C . THR D 1 164 ? 34.879 2.335 -1.104 1.00 14.09 164 THR D C 1
ATOM 8743 O O . THR D 1 164 ? 34.925 3.532 -0.803 1.00 13.82 164 THR D O 1
ATOM 8747 N N . TYR D 1 165 ? 35.051 1.887 -2.342 1.00 8.85 165 TYR D N 1
ATOM 8748 C CA . TYR D 1 165 ? 35.365 2.765 -3.461 1.00 9.94 165 TYR D CA 1
ATOM 8749 C C . TYR D 1 165 ? 34.256 3.815 -3.640 1.00 7.85 165 TYR D C 1
ATOM 8750 O O . TYR D 1 165 ? 34.538 5.007 -3.755 1.00 7.85 165 TYR D O 1
ATOM 8759 N N . ASP D 1 166 ? 33.001 3.372 -3.639 1.00 9.71 166 ASP D N 1
ATOM 8760 C CA . ASP D 1 166 ? 31.868 4.279 -3.790 1.00 7.85 166 ASP D CA 1
ATOM 8761 C C . ASP D 1 166 ? 31.825 5.217 -2.611 1.00 7.85 166 ASP D C 1
ATOM 8762 O O . ASP D 1 166 ? 31.645 6.419 -2.767 1.00 7.85 166 ASP D O 1
ATOM 8767 N N . LEU D 1 167 ? 31.971 4.648 -1.421 1.00 9.05 167 LEU D N 1
ATOM 8768 C CA . LEU D 1 167 ? 31.956 5.419 -0.186 1.00 12.09 167 LEU D CA 1
ATOM 8769 C C . LEU D 1 167 ? 32.943 6.583 -0.301 1.00 12.87 167 LEU D C 1
ATOM 8770 O O . LEU D 1 167 ? 32.543 7.748 -0.202 1.00 11.80 167 LEU D O 1
ATOM 8775 N N . PHE D 1 168 ? 34.197 6.274 -0.629 1.00 12.86 168 PHE D N 1
ATOM 8776 C CA . PHE D 1 168 ? 35.233 7.299 -0.746 1.00 11.03 168 PHE D CA 1
ATOM 8777 C C . PHE D 1 168 ? 35.179 8.256 -1.916 1.00 9.83 168 PHE D C 1
ATOM 8778 O O . PHE D 1 168 ? 35.485 9.435 -1.750 1.00 11.34 168 PHE D O 1
ATOM 8786 N N . THR D 1 169 ? 34.809 7.777 -3.094 1.00 8.94 169 THR D N 1
ATOM 8787 C CA . THR D 1 169 ? 34.737 8.672 -4.242 1.00 11.18 169 THR D CA 1
ATOM 8788 C C . THR D 1 169 ? 33.406 9.421 -4.292 1.00 12.32 169 THR D C 1
ATOM 8789 O O . THR D 1 169 ? 33.371 10.632 -4.486 1.00 15.89 169 THR D O 1
ATOM 8793 N N . LYS D 1 170 ? 32.314 8.712 -4.043 1.00 14.32 170 LYS D N 1
ATOM 8794 C CA . LYS D 1 170 ? 30.992 9.319 -4.104 1.00 16.02 170 LYS D CA 1
ATOM 8795 C C . LYS D 1 170 ? 30.558 10.195 -2.924 1.00 16.76 170 LYS D C 1
ATOM 8796 O O . LYS D 1 170 ? 30.078 11.304 -3.141 1.00 13.65 170 LYS D O 1
ATOM 8802 N N . VAL D 1 171 ? 30.708 9.732 -1.684 1.00 15.97 171 VAL D N 1
ATOM 8803 C CA . VAL D 1 171 ? 30.285 10.580 -0.560 1.00 18.45 171 VAL D CA 1
ATOM 8804 C C . VAL D 1 171 ? 31.402 11.462 0.017 1.00 17.19 171 VAL D C 1
ATOM 8805 O O . VAL D 1 171 ? 31.179 12.631 0.319 1.00 19.23 171 VAL D O 1
ATOM 8809 N N . LEU D 1 172 ? 32.617 10.932 0.085 1.00 13.10 172 LEU D N 1
ATOM 8810 C CA . LEU D 1 172 ? 33.742 11.679 0.631 1.00 10.11 172 LEU D CA 1
ATOM 8811 C C . LEU D 1 172 ? 34.461 12.590 -0.357 1.00 7.85 172 LEU D C 1
ATOM 8812 O O . LEU D 1 172 ? 35.232 13.451 0.055 1.00 9.87 172 LEU D O 1
ATOM 8817 N N . GLY D 1 173 ? 34.259 12.368 -1.654 1.00 7.85 173 GLY D N 1
ATOM 8818 C CA . GLY D 1 173 ? 34.893 13.197 -2.673 1.00 7.85 173 GLY D CA 1
ATOM 8819 C C . GLY D 1 173 ? 36.332 12.929 -3.094 1.00 7.85 173 GLY D C 1
ATOM 8820 O O . GLY D 1 173 ? 37.012 13.844 -3.588 1.00 7.85 173 GLY D O 1
ATOM 8821 N N . PHE D 1 174 ? 36.828 11.720 -2.851 1.00 10.03 174 PHE D N 1
ATOM 8822 C CA . PHE D 1 174 ? 38.192 11.351 -3.249 1.00 7.85 174 PHE D CA 1
ATOM 8823 C C . PHE D 1 174 ? 38.114 10.995 -4.725 1.00 7.85 174 PHE D C 1
ATOM 8824 O O . PHE D 1 174 ? 37.028 11.009 -5.303 1.00 9.34 174 PHE D O 1
ATOM 8832 N N . TYR D 1 175 ? 39.249 10.655 -5.330 1.00 7.85 175 TYR D N 1
ATOM 8833 C CA . TYR D 1 175 ? 39.270 10.255 -6.734 1.00 7.85 175 TYR D CA 1
ATOM 8834 C C . TYR D 1 175 ? 40.349 9.209 -6.968 1.00 7.85 175 TYR D C 1
ATOM 8835 O O . TYR D 1 175 ? 41.455 9.325 -6.441 1.00 7.85 175 TYR D O 1
ATOM 8844 N N . LEU D 1 176 ? 40.002 8.158 -7.708 1.00 9.12 176 LEU D N 1
ATOM 8845 C CA . LEU D 1 176 ? 40.931 7.068 -8.014 1.00 9.12 176 LEU D CA 1
ATOM 8846 C C . LEU D 1 176 ? 42.123 7.600 -8.816 1.00 7.88 176 LEU D C 1
ATOM 8847 O O . LEU D 1 176 ? 41.956 8.194 -9.882 1.00 11.14 176 LEU D O 1
ATOM 8852 N N . ALA D 1 177 ? 43.315 7.451 -8.248 1.00 11.08 177 ALA D N 1
ATOM 8853 C CA . ALA D 1 177 ? 44.557 7.917 -8.869 1.00 8.00 177 ALA D CA 1
ATOM 8854 C C . ALA D 1 177 ? 45.272 6.801 -9.630 1.00 12.41 177 ALA D C 1
ATOM 8855 O O . ALA D 1 177 ? 45.793 7.011 -10.729 1.00 11.20 177 ALA D O 1
ATOM 8857 N N . GLU D 1 178 ? 45.343 5.626 -9.015 1.00 11.02 178 GLU D N 1
ATOM 8858 C CA . GLU D 1 178 ? 45.983 4.468 -9.621 1.00 9.68 178 GLU D CA 1
ATOM 8859 C C . GLU D 1 178 ? 45.233 3.250 -9.153 1.00 8.46 178 GLU D C 1
ATOM 8860 O O . GLU D 1 178 ? 44.544 3.299 -8.139 1.00 10.92 178 GLU D O 1
ATOM 8866 N N . GLN D 1 179 ? 45.420 2.147 -9.859 1.00 9.97 179 GLN D N 1
ATOM 8867 C CA . GLN D 1 179 ? 44.751 0.907 -9.526 1.00 9.42 179 GLN D CA 1
ATOM 8868 C C . GLN D 1 179 ? 45.465 -0.244 -10.186 1.00 12.14 179 GLN D C 1
ATOM 8869 O O . GLN D 1 179 ? 46.261 -0.056 -11.113 1.00 10.88 179 GLN D O 1
ATOM 8875 N N . VAL D 1 180 ? 45.198 -1.435 -9.671 1.00 11.33 180 VAL D N 1
ATOM 8876 C CA . VAL D 1 180 ? 45.743 -2.665 -10.220 1.00 15.11 180 VAL D CA 1
ATOM 8877 C C . VAL D 1 180 ? 44.559 -3.600 -10.323 1.00 14.87 180 VAL D C 1
ATOM 8878 O O . VAL D 1 180 ? 43.814 -3.791 -9.350 1.00 14.33 180 VAL D O 1
ATOM 8882 N N . LEU D 1 181 ? 44.332 -4.070 -11.545 1.00 17.37 181 LEU D N 1
ATOM 8883 C CA . LEU D 1 181 ? 43.236 -4.968 -11.864 1.00 15.74 181 LEU D CA 1
ATOM 8884 C C . LEU D 1 181 ? 43.764 -6.362 -12.134 1.00 15.15 181 LEU D C 1
ATOM 8885 O O . LEU D 1 181 ? 44.905 -6.525 -12.564 1.00 16.18 181 LEU D O 1
ATOM 8890 N N . ASP D 1 182 ? 42.942 -7.366 -11.852 1.00 20.21 182 ASP D N 1
ATOM 8891 C CA . ASP D 1 182 ? 43.321 -8.745 -12.131 1.00 23.30 182 ASP D CA 1
ATOM 8892 C C . ASP D 1 182 ? 42.713 -9.126 -13.470 1.00 24.87 182 ASP D C 1
ATOM 8893 O O . ASP D 1 182 ? 41.886 -8.394 -14.002 1.00 23.18 182 ASP D O 1
ATOM 8898 N N . GLU D 1 183 ? 43.118 -10.279 -13.985 1.00 27.60 183 GLU D N 1
ATOM 8899 C CA . GLU D 1 183 ? 42.663 -10.835 -15.263 1.00 30.33 183 GLU D CA 1
ATOM 8900 C C . GLU D 1 183 ? 41.235 -10.540 -15.730 1.00 29.85 183 GLU D C 1
ATOM 8901 O O . GLU D 1 183 ? 41.009 -10.235 -16.903 1.00 29.15 183 GLU D O 1
ATOM 8907 N N . ASN D 1 184 ? 40.267 -10.673 -14.830 1.00 27.52 184 ASN D N 1
ATOM 8908 C CA . ASN D 1 184 ? 38.875 -10.444 -15.198 1.00 26.20 184 ASN D CA 1
ATOM 8909 C C . ASN D 1 184 ? 38.525 -8.964 -15.186 1.00 23.46 184 ASN D C 1
ATOM 8910 O O . ASN D 1 184 ? 37.355 -8.597 -15.259 1.00 25.58 184 ASN D O 1
ATOM 8915 N N . GLY D 1 185 ? 39.544 -8.119 -15.100 1.00 22.30 185 GLY D N 1
ATOM 8916 C CA . GLY D 1 185 ? 39.330 -6.684 -15.061 1.00 23.50 185 GLY D CA 1
ATOM 8917 C C . GLY D 1 185 ? 38.786 -6.256 -13.712 1.00 21.68 185 GLY D C 1
ATOM 8918 O O . GLY D 1 185 ? 38.179 -5.194 -13.583 1.00 22.81 185 GLY D O 1
ATOM 8919 N N . THR D 1 186 ? 39.003 -7.091 -12.701 1.00 23.28 186 THR D N 1
ATOM 8920 C CA . THR D 1 186 ? 38.535 -6.814 -11.348 1.00 22.74 186 THR D CA 1
ATOM 8921 C C . THR D 1 186 ? 39.561 -6.050 -10.516 1.00 21.17 186 THR D C 1
ATOM 8922 O O . THR D 1 186 ? 40.675 -6.533 -10.286 1.00 22.58 186 THR D O 1
ATOM 8926 N N . ARG D 1 187 ? 39.183 -4.846 -10.093 1.00 19.21 187 ARG D N 1
ATOM 8927 C CA . ARG D 1 187 ? 40.060 -4.001 -9.281 1.00 19.61 187 ARG D CA 1
ATOM 8928 C C . ARG D 1 187 ? 40.390 -4.669 -7.953 1.00 16.50 187 ARG D C 1
ATOM 8929 O O . ARG D 1 187 ? 39.530 -4.819 -7.079 1.00 18.01 187 ARG D O 1
ATOM 8937 N N . VAL D 1 188 ? 41.658 -5.004 -7.787 1.00 12.38 188 VAL D N 1
ATOM 8938 C CA . VAL D 1 188 ? 42.099 -5.673 -6.592 1.00 10.20 188 VAL D CA 1
ATOM 8939 C C . VAL D 1 188 ?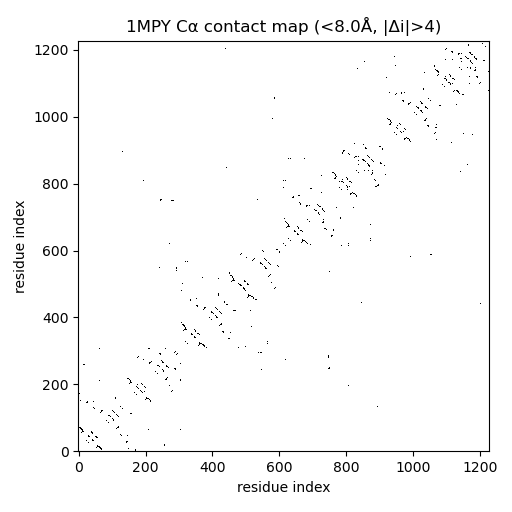 42.796 -4.711 -5.615 1.00 8.16 188 VAL D C 1
ATOM 8940 O O . VAL D 1 188 ? 43.067 -5.047 -4.461 1.00 7.85 188 VAL D O 1
ATOM 8944 N N . ALA D 1 189 ? 43.065 -3.500 -6.075 1.00 7.85 189 ALA D N 1
ATOM 8945 C CA . ALA D 1 189 ? 43.693 -2.494 -5.231 1.00 7.85 189 ALA D CA 1
ATOM 8946 C C . ALA D 1 189 ? 43.415 -1.111 -5.807 1.00 7.85 189 ALA D C 1
ATOM 8947 O O . ALA D 1 189 ? 43.508 -0.889 -7.016 1.00 7.85 189 ALA D O 1
ATOM 8949 N N . GLN D 1 190 ? 43.105 -0.192 -4.917 1.00 7.85 190 GLN D N 1
ATOM 8950 C CA . GLN D 1 190 ? 42.728 1.162 -5.334 1.00 9.93 190 GLN D CA 1
ATOM 8951 C C . GLN D 1 190 ? 43.507 2.195 -4.509 1.00 9.96 190 GLN D C 1
ATOM 8952 O O . GLN D 1 190 ? 43.639 2.068 -3.282 1.00 11.60 190 GLN D O 1
ATOM 8958 N N . PHE D 1 191 ? 44.113 3.164 -5.204 1.00 7.85 191 PHE D N 1
ATOM 8959 C CA . PHE D 1 191 ? 44.885 4.239 -4.579 1.00 8.90 191 PHE D CA 1
ATOM 8960 C C . PHE D 1 191 ? 44.118 5.535 -4.812 1.00 9.24 191 PHE D C 1
ATOM 8961 O O . PHE D 1 191 ? 44.118 6.079 -5.922 1.00 7.85 191 PHE D O 1
ATOM 8969 N N . LEU D 1 192 ? 43.447 6.000 -3.759 1.00 9.88 192 LEU D N 1
ATOM 8970 C CA . LEU D 1 192 ? 42.615 7.200 -3.811 1.00 8.71 192 LEU D CA 1
ATOM 8971 C C . LEU D 1 192 ? 43.303 8.490 -3.391 1.00 7.85 192 LEU D C 1
ATOM 8972 O O . LEU D 1 192 ? 43.949 8.547 -2.344 1.00 7.85 192 LEU D O 1
ATOM 8977 N N . SER D 1 193 ? 43.142 9.520 -4.216 1.00 7.85 193 SER D N 1
ATOM 8978 C CA . SER D 1 193 ? 43.731 10.832 -3.978 1.00 7.85 193 SER D CA 1
ATOM 8979 C C . SER D 1 193 ? 42.680 11.879 -3.618 1.00 8.62 193 SER D C 1
ATOM 8980 O O . SER D 1 193 ? 41.506 11.738 -3.936 1.00 8.59 193 SER D O 1
ATOM 8983 N N . LEU D 1 194 ? 43.133 12.940 -2.964 1.00 11.17 194 LEU D N 1
ATOM 8984 C CA . LEU D 1 194 ? 42.287 14.049 -2.554 1.00 10.79 194 LEU D CA 1
ATOM 8985 C C . LEU D 1 194 ? 42.538 15.270 -3.463 1.00 12.93 194 LEU D C 1
ATOM 8986 O O . LEU D 1 194 ? 41.589 15.960 -3.845 1.00 13.75 194 LEU D O 1
ATOM 8991 N N . SER D 1 195 ? 43.804 15.510 -3.823 1.00 13.56 195 SER D N 1
ATOM 8992 C CA . SER D 1 195 ? 44.188 16.642 -4.675 1.00 15.76 195 SER D CA 1
ATOM 8993 C C . SER D 1 195 ? 45.337 16.336 -5.663 1.00 18.48 195 SER D C 1
ATOM 8994 O O . SER D 1 195 ? 45.075 15.993 -6.814 1.00 19.90 195 SER D O 1
ATOM 8997 N N . THR D 1 196 ? 46.593 16.442 -5.225 1.00 12.95 196 THR D N 1
ATOM 8998 C CA . THR D 1 196 ? 47.726 16.198 -6.117 1.00 11.03 196 THR D CA 1
ATOM 8999 C C . THR D 1 196 ? 48.564 14.952 -5.806 1.00 9.27 196 THR D C 1
ATOM 9000 O O . THR D 1 196 ? 49.306 14.467 -6.674 1.00 10.46 196 THR D O 1
ATOM 9004 N N . LYS D 1 197 ? 48.485 14.469 -4.576 1.00 7.85 197 LYS D N 1
ATOM 9005 C CA . LYS D 1 197 ? 49.232 13.297 -4.152 1.00 7.85 197 LYS D CA 1
ATOM 9006 C C . LYS D 1 197 ? 48.773 12.030 -4.857 1.00 8.93 197 LYS D C 1
ATOM 9007 O O . LYS D 1 197 ? 47.588 11.886 -5.134 1.00 7.85 197 LYS D O 1
ATOM 9013 N N . ALA D 1 198 ? 49.712 11.117 -5.109 1.00 9.34 198 ALA D N 1
ATOM 9014 C CA . ALA D 1 198 ? 49.417 9.849 -5.772 1.00 9.38 198 ALA D CA 1
ATOM 9015 C C . ALA D 1 198 ? 48.318 9.143 -5.000 1.00 11.20 198 ALA D C 1
ATOM 9016 O O . ALA D 1 198 ? 47.550 8.372 -5.570 1.00 13.78 198 ALA D O 1
ATOM 9018 N N . HIS D 1 199 ? 48.287 9.386 -3.698 1.00 10.63 199 HIS D N 1
ATOM 9019 C CA . HIS D 1 199 ? 47.287 8.792 -2.833 1.00 12.03 199 HIS D CA 1
ATOM 9020 C C . HIS D 1 199 ? 47.341 9.340 -1.415 1.00 10.85 199 HIS D C 1
ATOM 9021 O O . HIS D 1 199 ? 48.420 9.619 -0.900 1.00 9.75 199 HIS D O 1
ATOM 9028 N N . ASP D 1 200 ? 46.154 9.543 -0.841 1.00 9.60 200 ASP D N 1
ATOM 9029 C CA . ASP D 1 200 ? 45.982 10.047 0.521 1.00 9.08 200 ASP D CA 1
ATOM 9030 C C . ASP D 1 200 ? 45.525 8.897 1.424 1.00 9.86 200 ASP D C 1
ATOM 9031 O O . ASP D 1 200 ? 45.554 8.990 2.644 1.00 10.48 200 ASP D O 1
ATOM 9036 N N . VAL D 1 201 ? 45.099 7.818 0.787 1.00 10.33 201 VAL D N 1
ATOM 9037 C CA . VAL D 1 201 ? 44.659 6.601 1.453 1.00 11.94 201 VAL D CA 1
ATOM 9038 C C . VAL D 1 201 ? 44.635 5.546 0.345 1.00 13.89 201 VAL D C 1
ATOM 9039 O O . VAL D 1 201 ? 44.563 5.892 -0.844 1.00 12.73 201 VAL D O 1
ATOM 9043 N N . ALA D 1 202 ? 44.781 4.279 0.715 1.00 12.11 202 ALA D N 1
ATOM 9044 C CA . ALA D 1 202 ? 44.780 3.209 -0.270 1.00 14.30 202 ALA D CA 1
ATOM 9045 C C . ALA D 1 202 ? 44.301 1.918 0.358 1.00 10.17 202 ALA D C 1
ATOM 9046 O O . ALA D 1 202 ? 44.543 1.666 1.536 1.00 13.83 202 ALA D O 1
ATOM 9048 N N . PHE D 1 203 ? 43.607 1.110 -0.426 1.00 8.64 203 PHE D N 1
ATOM 9049 C CA . PHE D 1 203 ? 43.088 -0.151 0.064 1.00 7.85 203 PHE D CA 1
ATOM 9050 C C . PHE D 1 203 ? 43.523 -1.273 -0.851 1.00 9.33 203 PHE D C 1
ATOM 9051 O O . PHE D 1 203 ? 43.578 -1.109 -2.073 1.00 9.35 203 PHE D O 1
ATOM 9059 N N . ILE D 1 204 ? 43.880 -2.399 -0.257 1.00 8.80 204 ILE D N 1
ATOM 9060 C CA . ILE D 1 204 ? 44.268 -3.566 -1.029 1.00 11.69 204 ILE D CA 1
ATOM 9061 C C . ILE D 1 204 ? 43.428 -4.710 -0.487 1.00 12.55 204 ILE D C 1
ATOM 9062 O O . ILE D 1 204 ? 43.249 -4.842 0.729 1.00 14.19 204 ILE D O 1
ATOM 9067 N N . HIS D 1 205 ? 42.860 -5.496 -1.390 1.00 14.70 205 HIS D N 1
ATOM 9068 C CA . HIS D 1 205 ? 41.999 -6.581 -0.981 1.00 15.61 205 HIS D CA 1
ATOM 9069 C C . HIS D 1 205 ? 42.601 -7.638 -0.075 1.00 17.39 205 HIS D C 1
ATOM 9070 O O . HIS D 1 205 ? 43.617 -8.264 -0.387 1.00 17.88 205 HIS D O 1
ATOM 9077 N N . HIS D 1 206 ? 41.888 -7.894 0.995 1.00 14.94 206 HIS D N 1
ATOM 9078 C CA . HIS D 1 206 ? 42.301 -8.881 1.984 1.00 16.61 206 HIS D CA 1
ATOM 9079 C C . HIS D 1 206 ? 41.062 -9.559 2.556 1.00 21.00 206 HIS D C 1
ATOM 9080 O O . HIS D 1 206 ? 40.055 -8.890 2.841 1.00 18.59 206 HIS D O 1
ATOM 9087 N N . PRO D 1 207 ? 41.069 -10.900 2.660 1.00 23.23 207 PRO D N 1
ATOM 9088 C CA . PRO D 1 207 ? 39.970 -11.665 3.246 1.00 20.65 207 PRO D CA 1
ATOM 9089 C C . PRO D 1 207 ? 39.516 -11.250 4.628 1.00 17.79 207 PRO D C 1
ATOM 9090 O O . PRO D 1 207 ? 38.276 -11.269 4.885 1.00 18.37 207 PRO D O 1
ATOM 9094 N N . GLU D 1 208 ? 40.412 -10.885 5.505 1.00 16.91 208 GLU D N 1
ATOM 9095 C CA . GLU D 1 208 ? 39.993 -10.440 6.842 1.00 17.95 208 GLU D CA 1
ATOM 9096 C C . GLU D 1 208 ? 40.007 -8.905 6.887 1.00 15.91 208 GLU D C 1
ATOM 9097 O O . GLU D 1 208 ? 40.892 -8.254 6.318 1.00 17.66 208 GLU D O 1
ATOM 9103 N N . LYS D 1 209 ? 38.944 -8.345 7.452 1.00 12.39 209 LYS D N 1
ATOM 9104 C CA . LYS D 1 209 ? 38.772 -6.909 7.554 1.00 11.36 209 LYS D CA 1
ATOM 9105 C C . LYS D 1 209 ? 39.730 -6.282 8.551 1.00 13.14 209 LYS D C 1
ATOM 9106 O O . LYS D 1 209 ? 40.526 -6.984 9.165 1.00 12.21 209 LYS D O 1
ATOM 9112 N N . GLY D 1 210 ? 39.661 -4.953 8.669 1.00 12.07 210 GLY D N 1
ATOM 9113 C CA . GLY D 1 210 ? 40.450 -4.196 9.637 1.00 13.10 210 GLY D CA 1
ATOM 9114 C C . GLY D 1 210 ? 41.961 -4.041 9.579 1.00 11.86 210 GLY D C 1
ATOM 9115 O O . GLY D 1 210 ? 42.489 -3.073 10.125 1.00 13.44 210 GLY D O 1
ATOM 9116 N N . ARG D 1 211 ? 42.652 -4.964 8.920 1.00 13.86 211 ARG D N 1
ATOM 9117 C CA . ARG D 1 211 ? 44.109 -4.942 8.802 1.00 13.25 211 ARG D CA 1
ATOM 9118 C C . ARG D 1 211 ? 44.756 -3.616 8.409 1.00 10.74 211 ARG D C 1
ATOM 9119 O O . ARG D 1 211 ? 44.197 -2.832 7.631 1.00 12.41 211 ARG D O 1
ATOM 9127 N N . LEU D 1 212 ? 45.963 -3.399 8.916 1.00 9.93 212 LEU D N 1
ATOM 9128 C CA . LEU D 1 212 ? 46.732 -2.194 8.636 1.00 9.37 212 LEU D CA 1
ATOM 9129 C C . LEU D 1 212 ? 48.070 -2.635 8.086 1.00 10.22 212 LEU D C 1
ATOM 9130 O O . LEU D 1 212 ? 48.836 -3.334 8.758 1.00 9.93 212 LEU D O 1
ATOM 9135 N N . HIS D 1 213 ? 48.333 -2.277 6.837 1.00 10.65 213 HIS D N 1
ATOM 9136 C CA . HIS D 1 213 ? 49.599 -2.638 6.237 1.00 11.84 213 HIS D CA 1
ATOM 9137 C C . HIS D 1 213 ? 50.683 -1.713 6.788 1.00 10.90 213 HIS D C 1
ATOM 9138 O O . HIS D 1 213 ? 51.668 -2.179 7.356 1.00 15.08 213 HIS D O 1
ATOM 9145 N N . HIS D 1 214 ? 50.515 -0.408 6.617 1.00 10.07 214 HIS D N 1
ATOM 9146 C CA . HIS D 1 214 ? 51.505 0.537 7.121 1.00 10.44 214 HIS D CA 1
ATOM 9147 C C . HIS D 1 214 ? 51.011 1.976 7.133 1.00 9.80 214 HIS D C 1
ATOM 9148 O O . HIS D 1 214 ? 50.032 2.303 6.456 1.00 8.26 214 HIS D O 1
ATOM 9155 N N . VAL D 1 215 ? 51.685 2.801 7.940 1.00 9.05 215 VAL D N 1
ATOM 9156 C CA . VAL D 1 215 ? 51.430 4.235 8.080 1.00 7.85 215 VAL D CA 1
ATOM 9157 C C . VAL D 1 215 ? 52.689 4.875 7.483 1.00 7.85 215 VAL D C 1
ATOM 9158 O O . VAL D 1 215 ? 53.796 4.502 7.860 1.00 7.85 215 VAL D O 1
ATOM 9162 N N . SER D 1 216 ? 52.525 5.823 6.565 1.00 7.85 216 SER D N 1
ATOM 9163 C CA . SER D 1 216 ? 53.663 6.450 5.901 1.00 7.85 216 SER D CA 1
ATOM 9164 C C . SER D 1 216 ? 53.977 7.873 6.285 1.00 7.85 216 SER D C 1
ATOM 9165 O O . SER D 1 216 ? 53.082 8.691 6.429 1.00 7.85 216 SER D O 1
ATOM 9168 N N . PHE D 1 217 ? 55.271 8.166 6.385 1.00 8.36 217 PHE D N 1
ATOM 9169 C CA . PHE D 1 217 ? 55.772 9.495 6.715 1.00 7.85 217 PHE D CA 1
ATOM 9170 C C . PHE D 1 217 ? 56.594 9.959 5.530 1.00 7.85 217 PHE D C 1
ATOM 9171 O O . PHE D 1 217 ? 57.371 9.193 4.949 1.00 7.85 217 PHE D O 1
ATOM 9179 N N . HIS D 1 218 ? 56.364 11.193 5.119 1.00 7.85 218 HIS D N 1
ATOM 9180 C CA . HIS D 1 218 ? 57.068 11.725 3.983 1.00 7.85 218 HIS D CA 1
ATOM 9181 C C . HIS D 1 218 ? 58.448 12.259 4.319 1.00 7.85 218 HIS D C 1
ATOM 9182 O O . HIS D 1 218 ? 58.643 12.928 5.335 1.00 7.85 218 HIS D O 1
ATOM 9189 N N . LEU D 1 219 ? 59.413 11.902 3.484 1.00 7.85 219 LEU D N 1
ATOM 9190 C CA . LEU D 1 219 ? 60.786 12.361 3.621 1.00 7.85 219 LEU D CA 1
ATOM 9191 C C . LEU D 1 219 ? 60.981 13.212 2.386 1.00 7.85 219 LEU D C 1
ATOM 9192 O O . LEU D 1 219 ? 60.145 13.185 1.487 1.00 8.15 219 LEU D O 1
ATOM 9197 N N . GLU D 1 220 ? 62.051 13.982 2.318 1.00 7.85 220 GLU D N 1
ATOM 9198 C CA . GLU D 1 220 ? 62.202 14.849 1.166 1.00 7.85 220 GLU D CA 1
ATOM 9199 C C . GLU D 1 220 ? 62.951 14.348 -0.065 1.00 9.22 220 GLU D C 1
ATOM 9200 O O . GLU D 1 220 ? 62.414 14.398 -1.178 1.00 7.85 220 GLU D O 1
ATOM 9206 N N . THR D 1 221 ? 64.182 13.877 0.136 1.00 11.56 221 THR D N 1
ATOM 9207 C CA . THR D 1 221 ? 65.028 13.420 -0.958 1.00 10.19 221 THR D CA 1
ATOM 9208 C C . THR D 1 221 ? 65.454 11.962 -0.870 1.00 9.29 221 THR D C 1
ATOM 9209 O O . THR D 1 221 ? 65.329 11.332 0.180 1.00 9.29 221 THR D O 1
ATOM 9213 N N . TRP D 1 222 ? 66.016 11.468 -1.973 1.00 7.85 222 TRP D N 1
ATOM 9214 C CA . TRP D 1 222 ? 66.519 10.100 -2.083 1.00 9.65 222 TRP D CA 1
ATOM 9215 C C . TRP D 1 222 ? 67.659 9.888 -1.078 1.00 9.96 222 TRP D C 1
ATOM 9216 O O . TRP D 1 222 ? 67.776 8.827 -0.468 1.00 9.04 222 TRP D O 1
ATOM 9227 N N . GLU D 1 223 ? 68.476 10.917 -0.888 1.00 9.41 223 GLU D N 1
ATOM 9228 C CA . GLU D 1 223 ? 69.589 10.864 0.057 1.00 7.85 223 GLU D CA 1
ATOM 9229 C C . GLU D 1 223 ? 69.069 10.853 1.474 1.00 7.85 223 GLU D C 1
ATOM 9230 O O . GLU D 1 223 ? 69.748 10.376 2.381 1.00 7.85 223 GLU D O 1
ATOM 9236 N N . ASP D 1 224 ? 67.879 11.405 1.672 1.00 7.85 224 ASP D N 1
ATOM 9237 C CA . ASP D 1 224 ? 67.279 11.403 2.991 1.00 7.85 224 ASP D CA 1
ATOM 9238 C C . ASP D 1 224 ? 66.888 9.986 3.311 1.00 8.77 224 ASP D C 1
ATOM 9239 O O . ASP D 1 224 ? 66.900 9.591 4.471 1.00 8.88 224 ASP D O 1
ATOM 9244 N N . LEU D 1 225 ? 66.556 9.222 2.270 1.00 7.89 225 LEU D N 1
ATOM 9245 C CA . LEU D 1 225 ? 66.184 7.821 2.421 1.00 7.85 225 LEU D CA 1
ATOM 9246 C C . LEU D 1 225 ? 67.411 7.009 2.785 1.00 7.85 225 LEU D C 1
ATOM 9247 O O . LEU D 1 225 ? 67.322 6.058 3.567 1.00 7.85 225 LEU D O 1
ATOM 9252 N N . LEU D 1 226 ? 68.553 7.376 2.207 1.00 7.85 226 LEU D N 1
ATOM 9253 C CA . LEU D 1 226 ? 69.795 6.680 2.488 1.00 7.85 226 LEU D CA 1
ATOM 9254 C C . LEU D 1 226 ? 70.194 6.881 3.946 1.00 7.85 226 LEU D C 1
ATOM 9255 O O . LEU D 1 226 ? 70.793 5.995 4.563 1.00 7.85 226 LEU D O 1
ATOM 9260 N N . ARG D 1 227 ? 69.851 8.042 4.498 1.00 8.68 227 ARG D N 1
ATOM 9261 C CA . ARG D 1 227 ? 70.182 8.335 5.881 1.00 10.40 227 ARG D CA 1
ATOM 9262 C C . ARG D 1 227 ? 69.295 7.552 6.825 1.00 9.00 227 ARG D C 1
ATOM 9263 O O . ARG D 1 227 ? 69.767 7.002 7.812 1.00 9.97 227 ARG D O 1
ATOM 9271 N N . ALA D 1 228 ? 68.007 7.504 6.518 1.00 7.85 228 ALA D N 1
ATOM 9272 C CA . ALA D 1 228 ? 67.055 6.772 7.335 1.00 7.85 228 ALA D CA 1
ATOM 9273 C C . ALA D 1 228 ? 67.491 5.313 7.427 1.00 9.21 228 ALA D C 1
ATOM 9274 O O . ALA D 1 228 ? 67.494 4.721 8.510 1.00 7.85 228 ALA D O 1
ATOM 9276 N N . ALA D 1 229 ? 67.895 4.746 6.291 1.00 8.47 229 ALA D N 1
ATOM 9277 C CA . ALA D 1 229 ? 68.341 3.358 6.247 1.00 7.85 229 ALA D CA 1
ATOM 9278 C C . ALA D 1 229 ? 69.545 3.174 7.177 1.00 7.85 229 ALA D C 1
ATOM 9279 O O . ALA D 1 229 ? 69.598 2.204 7.944 1.00 8.55 229 ALA D O 1
ATOM 9281 N N . ASP D 1 230 ? 70.495 4.111 7.134 1.00 7.85 230 ASP D N 1
ATOM 9282 C CA . ASP D 1 230 ? 71.668 4.044 8.010 1.00 7.85 230 ASP D CA 1
ATOM 9283 C C . ASP D 1 230 ? 71.197 3.997 9.455 1.00 7.85 230 ASP D C 1
ATOM 9284 O O . ASP D 1 230 ? 71.690 3.196 10.245 1.00 7.85 230 ASP D O 1
ATOM 9289 N N . LEU D 1 231 ? 70.233 4.859 9.776 1.00 8.61 231 LEU D N 1
ATOM 9290 C CA . LEU D 1 231 ? 69.671 4.951 11.117 1.00 7.85 231 LEU D CA 1
ATOM 9291 C C . LEU D 1 231 ? 68.949 3.673 11.523 1.00 7.85 231 LEU D C 1
ATOM 9292 O O . LEU D 1 231 ? 69.122 3.206 12.646 1.00 7.85 231 LEU D O 1
ATOM 9297 N N . ILE D 1 232 ? 68.170 3.090 10.614 1.00 7.85 232 ILE D N 1
ATOM 9298 C CA . ILE D 1 232 ? 67.472 1.847 10.925 1.00 7.85 232 ILE D CA 1
ATOM 9299 C C . ILE D 1 232 ? 68.531 0.825 11.308 1.00 7.85 232 ILE D C 1
ATOM 9300 O O . ILE D 1 232 ? 68.407 0.148 12.319 1.00 10.20 232 ILE D O 1
ATOM 9305 N N . SER D 1 233 ? 69.614 0.776 10.548 1.00 7.85 233 SER D N 1
ATOM 9306 C CA . SER D 1 233 ? 70.693 -0.154 10.852 1.00 8.08 233 SER D CA 1
ATOM 9307 C C . SER D 1 233 ? 71.353 0.223 12.172 1.00 7.85 233 SER D C 1
ATOM 9308 O O . SER D 1 233 ? 71.530 -0.622 13.055 1.00 9.77 233 SER D O 1
ATOM 9311 N N . MET D 1 234 ? 71.677 1.508 12.306 1.00 9.84 234 MET D N 1
ATOM 9312 C CA . MET D 1 234 ? 72.346 2.060 13.484 1.00 9.65 234 MET D CA 1
ATOM 9313 C C . MET D 1 234 ? 71.649 1.791 14.790 1.00 11.33 234 MET D C 1
ATOM 9314 O O . MET D 1 234 ? 72.287 1.398 15.758 1.00 11.42 234 MET D O 1
ATOM 9319 N N . THR D 1 235 ? 70.344 2.035 14.816 1.00 13.73 235 THR D N 1
ATOM 9320 C CA . THR D 1 235 ? 69.535 1.839 16.011 1.00 10.41 235 THR D CA 1
ATOM 9321 C C . THR D 1 235 ? 68.960 0.433 16.072 1.00 14.12 235 THR D C 1
ATOM 9322 O O . THR D 1 235 ? 68.091 0.136 16.899 1.00 17.12 235 THR D O 1
ATOM 9326 N N . ASP D 1 236 ? 69.460 -0.428 15.196 1.00 14.39 236 ASP D N 1
ATOM 9327 C CA . ASP D 1 236 ? 69.034 -1.814 15.117 1.00 17.80 236 ASP D CA 1
ATOM 9328 C C . ASP D 1 236 ? 67.525 -2.027 15.079 1.00 15.47 236 ASP D C 1
ATOM 9329 O O . ASP D 1 236 ? 66.964 -2.820 15.845 1.00 14.71 236 ASP D O 1
ATOM 9334 N N . THR D 1 237 ? 66.883 -1.316 14.163 1.00 9.54 237 THR D N 1
ATOM 9335 C CA . THR D 1 237 ? 65.454 -1.391 13.967 1.00 7.85 237 THR D CA 1
ATOM 9336 C C . THR D 1 237 ? 65.207 -2.472 12.925 1.00 7.85 237 THR D C 1
ATOM 9337 O O . THR D 1 237 ? 66.099 -2.813 12.159 1.00 7.85 237 THR D O 1
ATOM 9341 N N . SER D 1 238 ? 64.009 -3.040 12.932 1.00 9.25 238 SER D N 1
ATOM 9342 C CA . SER D 1 238 ? 63.640 -4.071 11.978 1.00 11.96 238 SER D CA 1
ATOM 9343 C C . SER D 1 238 ? 63.241 -3.463 10.638 1.00 12.77 238 SER D C 1
ATOM 9344 O O . SER D 1 238 ? 62.296 -2.670 10.553 1.00 11.49 238 SER D O 1
ATOM 9347 N N . ILE D 1 239 ? 63.962 -3.864 9.597 1.00 12.66 239 ILE D N 1
ATOM 9348 C CA . ILE D 1 239 ? 63.744 -3.379 8.243 1.00 12.89 239 ILE D CA 1
ATOM 9349 C C . ILE D 1 239 ? 63.048 -4.426 7.363 1.00 11.99 239 ILE D C 1
ATOM 9350 O O . ILE D 1 239 ? 63.418 -5.596 7.370 1.00 14.41 239 ILE D O 1
ATOM 9355 N N . ASP D 1 240 ? 61.986 -4.001 6.683 1.00 15.34 240 ASP D N 1
ATOM 9356 C CA . ASP D 1 240 ? 61.199 -4.862 5.801 1.00 16.68 240 ASP D CA 1
ATOM 9357 C C . ASP D 1 240 ? 61.685 -4.764 4.350 1.00 17.63 240 ASP D C 1
ATOM 9358 O O . ASP D 1 240 ? 61.809 -5.774 3.660 1.00 18.90 240 ASP D O 1
ATOM 9363 N N . ILE D 1 241 ? 61.945 -3.545 3.888 1.00 20.13 241 ILE D N 1
ATOM 9364 C CA . ILE D 1 241 ? 62.401 -3.316 2.521 1.00 21.93 241 ILE D CA 1
ATOM 9365 C C . ILE D 1 241 ? 63.339 -2.104 2.540 1.00 23.86 241 ILE D C 1
ATOM 9366 O O . ILE D 1 241 ? 62.998 -1.069 3.122 1.00 22.51 241 ILE D O 1
ATOM 9371 N N . GLY D 1 242 ? 64.544 -2.279 1.988 1.00 22.22 242 GLY D N 1
ATOM 9372 C CA . GLY D 1 242 ? 65.545 -1.216 1.946 1.00 19.92 242 GLY D CA 1
ATOM 9373 C C . GLY D 1 242 ? 65.267 -0.169 0.887 1.00 17.90 242 GLY D C 1
ATOM 9374 O O . GLY D 1 242 ? 64.251 -0.269 0.193 1.00 20.59 242 GLY D O 1
ATOM 9375 N N . PRO D 1 243 ? 66.145 0.845 0.726 1.00 17.73 243 PRO D N 1
ATOM 9376 C CA . PRO D 1 243 ? 65.936 1.897 -0.277 1.00 15.58 243 PRO D CA 1
ATOM 9377 C C . PRO D 1 243 ? 65.609 1.347 -1.662 1.00 15.79 243 PRO D C 1
ATOM 9378 O O . PRO D 1 243 ? 66.491 0.849 -2.371 1.00 12.38 243 PRO D O 1
ATOM 9382 N N . THR D 1 244 ? 64.335 1.413 -2.030 1.00 10.89 244 THR D N 1
ATOM 9383 C CA . THR D 1 244 ? 63.903 0.932 -3.334 1.00 10.99 244 THR D CA 1
ATOM 9384 C C . THR D 1 244 ? 62.872 1.899 -3.919 1.00 11.32 244 THR D C 1
ATOM 9385 O O . THR D 1 244 ? 62.766 3.050 -3.489 1.00 10.71 244 THR D O 1
ATOM 9389 N N . ARG D 1 245 ? 62.104 1.433 -4.887 1.00 11.44 245 ARG D N 1
ATOM 9390 C CA . ARG D 1 245 ? 61.110 2.261 -5.542 1.00 12.65 245 ARG D CA 1
ATOM 9391 C C . ARG D 1 245 ? 59.929 1.395 -5.951 1.00 11.10 245 ARG D C 1
ATOM 9392 O O . ARG D 1 245 ? 60.115 0.254 -6.375 1.00 12.51 245 ARG D O 1
ATOM 9400 N N . HIS D 1 246 ? 58.720 1.909 -5.771 1.00 13.30 246 HIS D N 1
ATOM 9401 C CA . HIS D 1 246 ? 57.521 1.171 -6.152 1.00 12.87 246 HIS D CA 1
ATOM 9402 C C . HIS D 1 246 ? 57.239 1.424 -7.618 1.00 13.81 246 HIS D C 1
ATOM 9403 O O . HIS D 1 246 ? 57.665 2.440 -8.170 1.00 16.69 246 HIS D O 1
ATOM 9410 N N . GLY D 1 247 ? 56.521 0.501 -8.248 1.00 18.04 247 GLY D N 1
ATOM 9411 C CA . GLY D 1 247 ? 56.122 0.697 -9.631 1.00 15.46 247 GLY D CA 1
ATOM 9412 C C . GLY D 1 247 ? 54.901 1.597 -9.520 1.00 14.12 247 GLY D C 1
ATOM 9413 O O . GLY D 1 247 ? 54.770 2.597 -10.230 1.00 16.73 247 GLY D O 1
ATOM 9414 N N . LEU D 1 248 ? 54.013 1.234 -8.592 1.00 14.06 248 LEU D N 1
ATOM 9415 C CA . LEU D 1 248 ? 52.804 1.997 -8.294 1.00 14.30 248 LEU D CA 1
ATOM 9416 C C . LEU D 1 248 ? 53.305 3.263 -7.629 1.00 19.14 248 LEU D C 1
ATOM 9417 O O . LEU D 1 248 ? 54.193 3.202 -6.779 1.00 20.94 248 LEU D O 1
ATOM 9422 N N . THR D 1 249 ? 52.809 4.405 -8.092 1.00 18.46 249 THR D N 1
ATOM 9423 C CA . THR D 1 249 ? 53.178 5.728 -7.578 1.00 17.14 249 THR D CA 1
ATOM 9424 C C . THR D 1 249 ? 54.646 6.114 -7.779 1.00 14.20 249 THR D C 1
ATOM 9425 O O . THR D 1 249 ? 55.023 7.260 -7.526 1.00 15.78 249 THR D O 1
ATOM 9429 N N . HIS D 1 250 ? 55.445 5.180 -8.294 1.00 12.48 250 HIS D N 1
ATOM 9430 C CA . HIS D 1 250 ? 56.875 5.387 -8.551 1.00 12.59 250 HIS D CA 1
ATOM 9431 C C . HIS D 1 250 ? 57.686 6.063 -7.438 1.00 12.14 250 HIS D C 1
ATOM 9432 O O . HIS D 1 250 ? 58.795 6.531 -7.676 1.00 11.30 250 HIS D O 1
ATOM 9439 N N . GLY D 1 251 ? 57.146 6.080 -6.221 1.00 11.37 251 GLY D N 1
ATOM 9440 C CA . GLY D 1 251 ? 57.843 6.692 -5.101 1.00 7.85 251 GLY D CA 1
ATOM 9441 C C . GLY D 1 251 ? 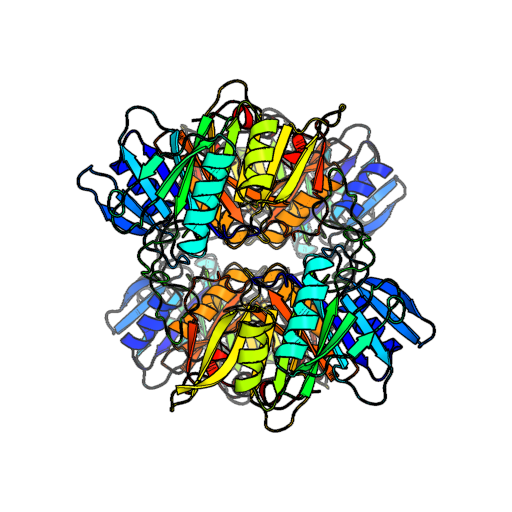58.937 5.795 -4.544 1.00 7.85 251 GLY D C 1
ATOM 9442 O O . GLY D 1 251 ? 58.858 4.557 -4.646 1.00 7.85 251 GLY D O 1
ATOM 9443 N N . LYS D 1 252 ? 59.954 6.422 -3.957 1.00 7.85 252 LYS D N 1
ATOM 9444 C CA . LYS D 1 252 ? 61.101 5.722 -3.378 1.00 7.85 252 LYS D CA 1
ATOM 9445 C C . LYS D 1 252 ? 60.731 5.363 -1.949 1.00 8.57 252 LYS D C 1
ATOM 9446 O O . LYS D 1 252 ? 60.373 6.246 -1.167 1.00 7.85 252 LYS D O 1
ATOM 9452 N N . THR D 1 253 ? 60.937 4.106 -1.568 1.00 7.85 253 THR D N 1
ATOM 9453 C CA . THR D 1 253 ? 60.483 3.672 -0.258 1.00 7.85 253 THR D CA 1
ATOM 9454 C C . THR D 1 253 ? 61.375 2.765 0.572 1.00 7.85 253 THR D C 1
ATOM 9455 O O . THR D 1 253 ? 62.241 2.061 0.048 1.00 9.43 253 THR D O 1
ATOM 9459 N N . ILE D 1 254 ? 61.134 2.800 1.881 1.00 10.02 254 ILE D N 1
ATOM 9460 C CA . ILE D 1 254 ? 61.815 1.949 2.850 1.00 12.35 254 ILE D CA 1
ATOM 9461 C C . ILE D 1 254 ? 60.749 1.563 3.873 1.00 14.20 254 ILE D C 1
ATOM 9462 O O . ILE D 1 254 ? 60.032 2.430 4.387 1.00 13.21 254 ILE D O 1
ATOM 9467 N N . TYR D 1 255 ? 60.611 0.261 4.111 1.00 13.87 255 TYR D N 1
ATOM 9468 C CA . TYR D 1 255 ? 59.640 -0.275 5.063 1.00 14.39 255 TYR D CA 1
ATOM 9469 C C . TYR D 1 255 ? 60.369 -0.806 6.296 1.00 11.19 255 TYR D C 1
ATOM 9470 O O . TYR D 1 255 ? 61.407 -1.461 6.171 1.00 11.41 255 TYR D O 1
ATOM 9479 N N . PHE D 1 256 ? 59.841 -0.498 7.477 1.00 9.43 256 PHE D N 1
ATOM 9480 C CA . PHE D 1 256 ? 60.413 -0.945 8.742 1.00 7.85 256 PHE D CA 1
ATOM 9481 C C . PHE D 1 256 ? 59.325 -1.039 9.802 1.00 7.85 256 PHE D C 1
ATOM 9482 O O . PHE D 1 256 ? 58.195 -0.610 9.574 1.00 7.85 256 PHE D O 1
ATOM 9490 N N . PHE D 1 257 ? 59.653 -1.600 10.959 1.00 7.85 257 PHE D N 1
ATOM 9491 C CA . PHE D 1 257 ? 58.654 -1.769 12.009 1.00 7.85 257 PHE D CA 1
ATOM 9492 C C . PHE D 1 257 ? 58.963 -1.003 13.289 1.00 8.08 257 PHE D C 1
ATOM 9493 O O . PHE D 1 257 ? 60.100 -0.597 13.521 1.00 7.85 257 PHE D O 1
ATOM 9501 N N . ASP D 1 258 ? 57.935 -0.750 14.091 1.00 8.59 258 ASP D N 1
ATOM 9502 C CA . ASP D 1 258 ? 58.125 -0.080 15.373 1.00 10.66 258 ASP D CA 1
ATOM 9503 C C . ASP D 1 258 ? 58.258 -1.190 16.429 1.00 12.68 258 ASP D C 1
ATOM 9504 O O . ASP D 1 258 ? 58.089 -2.375 16.111 1.00 15.45 258 ASP D O 1
ATOM 9509 N N . PRO D 1 259 ? 58.570 -0.839 17.685 1.00 14.15 259 PRO D N 1
ATOM 9510 C CA . PRO D 1 259 ? 58.709 -1.860 18.731 1.00 14.34 259 PRO D CA 1
ATOM 9511 C C . PRO D 1 259 ? 57.470 -2.770 18.909 1.00 15.67 259 PRO D C 1
ATOM 9512 O O . PRO D 1 259 ? 57.580 -3.867 19.465 1.00 17.69 259 PRO D O 1
ATOM 9516 N N . SER D 1 260 ? 56.297 -2.291 18.487 1.00 11.48 260 SER D N 1
ATOM 9517 C CA . SER D 1 260 ? 55.064 -3.059 18.597 1.00 12.42 260 SER D CA 1
ATOM 9518 C C . SER D 1 260 ? 54.752 -3.901 17.359 1.00 13.21 260 SER D C 1
ATOM 9519 O O . SER D 1 260 ? 53.773 -4.653 17.364 1.00 13.75 260 SER D O 1
ATOM 9522 N N . GLY D 1 261 ? 55.550 -3.760 16.297 1.00 13.97 261 GLY D N 1
ATOM 9523 C CA . GLY D 1 261 ? 55.311 -4.518 15.072 1.00 8.86 261 GLY D CA 1
ATOM 9524 C C . GLY D 1 261 ? 54.531 -3.805 13.959 1.00 12.50 261 GLY D C 1
ATOM 9525 O O . GLY D 1 261 ? 54.271 -4.382 12.906 1.00 12.21 261 GLY D O 1
ATOM 9526 N N . ASN D 1 262 ? 54.050 -2.581 14.240 1.00 10.31 262 ASN D N 1
ATOM 9527 C CA . ASN D 1 262 ? 53.411 -1.851 13.140 1.00 11.39 262 ASN D CA 1
ATOM 9528 C C . ASN D 1 262 ? 54.456 -1.484 12.110 1.00 11.10 262 ASN D C 1
ATOM 9529 O O . ASN D 1 262 ? 55.623 -1.268 12.457 1.00 11.50 262 ASN D O 1
ATOM 9534 N N . ARG D 1 263 ? 54.078 -1.461 10.869 1.00 11.40 263 ARG D N 1
ATOM 9535 C CA . ARG D 1 263 ? 55.047 -1.145 9.851 1.00 8.46 263 ARG D CA 1
ATOM 9536 C C . ARG D 1 263 ? 54.900 0.304 9.488 1.00 8.23 263 ARG D C 1
ATOM 9537 O O . ARG D 1 263 ? 53.787 0.792 9.314 1.00 8.50 263 ARG D O 1
ATOM 9545 N N . ASN D 1 264 ? 56.018 1.014 9.509 1.00 8.05 264 ASN D N 1
ATOM 9546 C CA . ASN D 1 264 ? 56.025 2.408 9.144 1.00 7.85 264 ASN D CA 1
ATOM 9547 C C . ASN D 1 264 ? 56.679 2.460 7.777 1.00 7.85 264 ASN D C 1
ATOM 9548 O O . ASN D 1 264 ? 57.482 1.581 7.443 1.00 7.85 264 ASN D O 1
ATOM 9553 N N . GLU D 1 265 ? 56.269 3.383 6.923 1.00 7.85 265 GLU D N 1
ATOM 9554 C CA . GLU D 1 265 ? 56.983 3.508 5.655 1.00 7.85 265 GLU D CA 1
ATOM 9555 C C . GLU D 1 265 ? 57.472 4.927 5.558 1.00 7.85 265 GLU D C 1
ATOM 9556 O O . GLU D 1 265 ? 56.794 5.881 5.944 1.00 7.85 265 GLU D O 1
ATOM 9562 N N . VAL D 1 266 ? 58.708 5.038 5.139 1.00 7.85 266 VAL D N 1
ATOM 9563 C CA . VAL D 1 266 ? 59.316 6.332 4.984 1.00 7.85 266 VAL D CA 1
ATOM 9564 C C . VAL D 1 266 ? 59.579 6.414 3.477 1.00 9.61 266 VAL D C 1
ATOM 9565 O O . VAL D 1 266 ? 60.050 5.440 2.870 1.00 10.96 266 VAL D O 1
ATOM 9569 N N . PHE D 1 267 ? 59.175 7.510 2.849 1.00 8.18 267 PHE D N 1
ATOM 9570 C CA . PHE D 1 267 ? 59.353 7.605 1.409 1.00 9.94 267 PHE D CA 1
ATOM 9571 C C . PHE D 1 267 ? 59.379 9.023 0.858 1.00 10.06 267 PHE D C 1
ATOM 9572 O O . PHE D 1 267 ? 58.991 9.975 1.536 1.00 11.17 267 PHE D O 1
ATOM 9580 N N . CYS D 1 268 ? 59.757 9.144 -0.409 1.00 9.27 268 CYS D N 1
ATOM 9581 C CA . CYS D 1 268 ? 59.815 10.438 -1.046 1.00 7.85 268 CYS D CA 1
ATOM 9582 C C . CYS D 1 268 ? 59.579 10.346 -2.538 1.00 7.85 268 CYS D C 1
ATOM 9583 O O . CYS D 1 268 ? 59.464 9.256 -3.096 1.00 7.85 268 CYS D O 1
ATOM 9586 N N . GLY D 1 269 ? 59.413 11.521 -3.139 1.00 9.74 269 GLY D N 1
ATOM 9587 C CA . GLY D 1 269 ? 59.204 11.669 -4.569 1.00 11.23 269 GLY D CA 1
ATOM 9588 C C . GLY D 1 269 ? 58.419 10.670 -5.393 1.00 13.57 269 GLY D C 1
ATOM 9589 O O . GLY D 1 269 ? 58.996 9.888 -6.152 1.00 15.22 269 GLY D O 1
ATOM 9590 N N . GLY D 1 270 ? 57.098 10.711 -5.273 1.00 15.65 270 GLY D N 1
ATOM 9591 C CA . GLY D 1 270 ? 56.284 9.815 -6.067 1.00 18.31 270 GLY D CA 1
ATOM 9592 C C . GLY D 1 270 ? 55.850 10.522 -7.340 1.00 19.01 270 GLY D C 1
ATOM 9593 O O . GLY D 1 270 ? 56.603 11.275 -7.960 1.00 19.99 270 GLY D O 1
ATOM 9594 N N . ASP D 1 271 ? 54.625 10.265 -7.753 1.00 18.48 271 ASP D N 1
ATOM 9595 C CA . ASP D 1 271 ? 54.107 10.920 -8.926 1.00 16.66 271 ASP D CA 1
ATOM 9596 C C . ASP D 1 271 ? 52.937 11.765 -8.438 1.00 15.40 271 ASP D C 1
ATOM 9597 O O . ASP D 1 271 ? 52.366 11.506 -7.370 1.00 16.81 271 ASP D O 1
ATOM 9602 N N . TYR D 1 272 ? 52.654 12.787 -9.103 1.00 12.37 272 TYR D N 1
ATOM 9603 C CA . TYR D 1 272 ? 51.522 13.672 -8.805 1.00 11.62 272 TYR D CA 1
ATOM 9604 C C . TYR D 1 272 ? 50.445 13.488 -9.867 1.00 11.97 272 TYR D C 1
ATOM 9605 O O . TYR D 1 272 ? 50.711 13.015 -10.973 1.00 9.98 272 TYR D O 1
ATOM 9614 N N . ASN D 1 273 ? 49.218 13.824 -9.514 1.00 9.36 273 ASN D N 1
ATOM 9615 C CA . ASN D 1 273 ? 48.127 13.777 -10.499 1.00 10.39 273 ASN D CA 1
ATOM 9616 C C . ASN D 1 273 ? 47.068 14.833 -10.160 1.00 7.85 273 ASN D C 1
ATOM 9617 O O . ASN D 1 273 ? 47.219 15.612 -9.204 1.00 7.85 273 ASN D O 1
ATOM 9622 N N . TYR D 1 274 ? 46.059 14.875 -10.986 1.00 7.85 274 TYR D N 1
ATOM 9623 C CA . TYR D 1 274 ? 44.963 15.835 -10.857 1.00 7.85 274 TYR D CA 1
ATOM 9624 C C . TYR D 1 274 ? 43.641 15.133 -11.124 1.00 7.85 274 TYR D C 1
ATOM 9625 O O . TYR D 1 274 ? 43.600 14.118 -11.833 1.00 7.85 274 TYR D O 1
ATOM 9634 N N . PRO D 1 275 ? 42.545 15.669 -10.610 1.00 7.85 275 PRO D N 1
ATOM 9635 C CA . PRO D 1 275 ? 41.204 15.100 -10.776 1.00 7.85 275 PRO D CA 1
ATOM 9636 C C . PRO D 1 275 ? 40.867 14.619 -12.199 1.00 7.85 275 PRO D C 1
ATOM 9637 O O . PRO D 1 275 ? 40.175 13.615 -12.386 1.00 7.85 275 PRO D O 1
ATOM 9641 N N . ASP D 1 276 ? 41.370 15.346 -13.192 1.00 9.73 276 ASP D N 1
ATOM 9642 C CA . ASP D 1 276 ? 41.116 15.055 -14.601 1.00 9.90 276 ASP D CA 1
ATOM 9643 C C . ASP D 1 276 ? 42.059 14.053 -15.248 1.00 7.85 276 ASP D C 1
ATOM 9644 O O . ASP D 1 276 ? 41.933 13.773 -16.438 1.00 14.07 276 ASP D O 1
ATOM 9649 N N . HIS D 1 277 ? 43.030 13.556 -14.484 1.00 10.90 277 HIS D N 1
ATOM 9650 C CA . HIS D 1 277 ? 43.987 12.570 -14.984 1.00 7.97 277 HIS D CA 1
ATOM 9651 C C . HIS D 1 277 ? 43.363 11.199 -14.965 1.00 8.76 277 HIS D C 1
ATOM 9652 O O . HIS D 1 277 ? 42.674 10.840 -14.007 1.00 7.85 277 HIS D O 1
ATOM 9659 N N . LYS D 1 278 ? 43.634 10.414 -16.000 1.00 9.86 278 LYS D N 1
ATOM 9660 C CA . LYS D 1 278 ? 43.102 9.060 -16.048 1.00 10.54 278 LYS D CA 1
ATOM 9661 C C . LYS D 1 278 ? 43.980 8.177 -15.169 1.00 11.07 278 LYS D C 1
ATOM 9662 O O . LYS D 1 278 ? 45.209 8.316 -15.158 1.00 10.20 278 LYS D O 1
ATOM 9668 N N . PRO D 1 279 ? 43.359 7.250 -14.423 1.00 11.51 279 PRO D N 1
ATOM 9669 C CA . PRO D 1 279 ? 44.059 6.332 -13.518 1.00 11.27 279 PRO D CA 1
ATOM 9670 C C . PRO D 1 279 ? 45.144 5.511 -14.197 1.00 9.31 279 PRO D C 1
ATOM 9671 O O . PRO D 1 279 ? 44.938 4.991 -15.296 1.00 13.36 279 PRO D O 1
ATOM 9675 N N . VAL D 1 280 ? 46.297 5.391 -13.552 1.00 8.21 280 VAL D N 1
ATOM 9676 C CA . VAL D 1 280 ? 47.340 4.561 -14.116 1.00 9.26 280 VAL D CA 1
ATOM 9677 C C . VAL D 1 280 ? 46.939 3.133 -13.719 1.00 9.94 280 VAL D C 1
ATOM 9678 O O . VAL D 1 280 ? 46.393 2.905 -12.635 1.00 7.85 280 VAL D O 1
ATOM 9682 N N . THR D 1 281 ? 47.151 2.185 -14.617 1.00 10.62 281 THR D N 1
ATOM 9683 C CA . THR D 1 281 ? 46.773 0.812 -14.335 1.00 9.32 281 THR D CA 1
ATOM 9684 C C . THR D 1 281 ? 47.938 -0.158 -14.328 1.00 8.87 281 THR D C 1
ATOM 9685 O O . THR D 1 281 ? 48.843 -0.069 -15.160 1.00 7.85 281 THR D O 1
ATOM 9689 N N . TRP D 1 282 ? 47.944 -1.023 -13.321 1.00 10.46 282 TRP D N 1
ATOM 9690 C CA . TRP D 1 282 ? 48.942 -2.072 -13.192 1.00 12.13 282 TRP D CA 1
ATOM 9691 C C . TRP D 1 282 ? 48.121 -3.343 -13.228 1.00 12.43 282 TRP D C 1
ATOM 9692 O O . TRP D 1 282 ? 46.931 -3.324 -12.895 1.00 11.82 282 TRP D O 1
ATOM 9703 N N . THR D 1 283 ? 48.710 -4.424 -13.716 1.00 10.91 283 THR D N 1
ATOM 9704 C CA . THR D 1 283 ? 47.993 -5.686 -13.778 1.00 11.79 283 THR D CA 1
ATOM 9705 C C . THR D 1 283 ? 48.561 -6.699 -12.802 1.00 13.57 283 THR D C 1
ATOM 9706 O O . THR D 1 283 ? 49.708 -6.594 -12.359 1.00 12.28 283 THR D O 1
ATOM 9710 N N . THR D 1 284 ? 47.762 -7.707 -12.499 1.00 15.98 284 THR D N 1
ATOM 9711 C CA . THR D 1 284 ? 48.166 -8.734 -11.564 1.00 14.79 284 THR D CA 1
ATOM 9712 C C . THR D 1 284 ? 49.381 -9.519 -12.050 1.00 14.10 284 THR D C 1
ATOM 9713 O O . THR D 1 284 ? 50.218 -9.928 -11.243 1.00 15.02 284 THR D O 1
ATOM 9717 N N . ASP D 1 285 ? 49.507 -9.686 -13.366 1.00 16.23 285 ASP D N 1
ATOM 9718 C CA . ASP D 1 285 ? 50.631 -10.438 -13.933 1.00 22.73 285 ASP D CA 1
ATOM 9719 C C . ASP D 1 285 ? 51.973 -9.683 -13.822 1.00 22.43 285 ASP D C 1
ATOM 9720 O O . ASP D 1 285 ? 53.047 -10.247 -14.054 1.00 18.23 285 ASP D O 1
ATOM 9725 N N . GLN D 1 286 ? 51.876 -8.402 -13.465 1.00 22.05 286 GLN D N 1
ATOM 9726 C CA . GLN D 1 286 ? 53.019 -7.519 -13.262 1.00 18.21 286 GLN D CA 1
ATOM 9727 C C . GLN D 1 286 ? 53.007 -7.083 -11.804 1.00 17.60 286 GLN D C 1
ATOM 9728 O O . GLN D 1 286 ? 53.700 -6.139 -11.439 1.00 21.97 286 GLN D O 1
ATOM 9734 N N . LEU D 1 287 ? 52.234 -7.781 -10.974 1.00 17.11 287 LEU D N 1
ATOM 9735 C CA . LEU D 1 287 ? 52.091 -7.439 -9.561 1.00 18.77 287 LEU D CA 1
ATOM 9736 C C . LEU D 1 287 ? 53.406 -7.346 -8.813 1.00 21.00 287 LEU D C 1
ATOM 9737 O O . LEU D 1 287 ? 53.555 -6.507 -7.916 1.00 20.32 287 LEU D O 1
ATOM 9742 N N . GLY D 1 288 ? 54.369 -8.173 -9.206 1.00 19.65 288 GLY D N 1
ATOM 9743 C CA . GLY D 1 288 ? 55.671 -8.141 -8.562 1.00 18.95 288 GLY D CA 1
ATOM 9744 C C . GLY D 1 288 ? 56.357 -6.805 -8.781 1.00 16.44 288 GLY D C 1
ATOM 9745 O O . GLY D 1 288 ? 56.871 -6.192 -7.847 1.00 17.20 288 GLY D O 1
ATOM 9746 N N . LYS D 1 289 ? 56.322 -6.339 -10.023 1.00 15.59 289 LYS D N 1
ATOM 9747 C CA . LYS D 1 289 ? 56.934 -5.075 -10.412 1.00 14.15 289 LYS D CA 1
ATOM 9748 C C . LYS D 1 289 ? 56.068 -3.874 -10.020 1.00 14.78 289 LYS D C 1
ATOM 9749 O O . LYS D 1 289 ? 56.552 -2.750 -9.870 1.00 12.15 289 LYS D O 1
ATOM 9755 N N . ALA D 1 290 ? 54.771 -4.112 -9.888 1.00 17.70 290 ALA D N 1
ATOM 9756 C CA . ALA D 1 290 ? 53.848 -3.062 -9.489 1.00 14.41 290 ALA D CA 1
ATOM 9757 C C . ALA D 1 290 ? 54.289 -2.592 -8.111 1.00 17.13 290 ALA D C 1
ATOM 9758 O O . ALA D 1 290 ? 54.415 -1.398 -7.867 1.00 17.48 290 ALA D O 1
ATOM 9760 N N . ILE D 1 291 ? 54.562 -3.549 -7.226 1.00 17.10 291 ILE D N 1
ATOM 9761 C CA . ILE D 1 291 ? 54.989 -3.246 -5.864 1.00 15.63 291 ILE D CA 1
ATOM 9762 C C . ILE D 1 291 ? 56.482 -2.937 -5.750 1.00 14.40 291 ILE D C 1
ATOM 9763 O O . ILE D 1 291 ? 56.848 -1.984 -5.074 1.00 15.04 291 ILE D O 1
ATOM 9768 N N . PHE D 1 292 ? 57.336 -3.726 -6.400 1.00 16.90 292 PHE D N 1
ATOM 9769 C CA . PHE D 1 292 ? 58.787 -3.524 -6.324 1.00 17.36 292 PHE D CA 1
ATOM 9770 C C . PHE D 1 292 ? 59.406 -3.330 -7.698 1.00 16.55 292 PHE D C 1
ATOM 9771 O O . PHE D 1 292 ? 59.917 -4.268 -8.305 1.00 16.89 292 PHE D O 1
ATOM 9779 N N . TYR D 1 293 ? 59.432 -2.077 -8.128 1.00 14.50 293 TYR D N 1
ATOM 9780 C CA . TYR D 1 293 ? 59.943 -1.686 -9.427 1.00 11.89 293 TYR D CA 1
ATOM 9781 C C . TYR D 1 293 ? 61.297 -2.290 -9.786 1.00 13.97 293 TYR D C 1
ATOM 9782 O O . TYR D 1 293 ? 61.476 -2.815 -10.882 1.00 12.99 293 TYR D O 1
ATOM 9791 N N . HIS D 1 294 ? 62.227 -2.262 -8.838 1.00 14.12 294 HIS D N 1
ATOM 9792 C CA . HIS D 1 294 ? 63.584 -2.744 -9.065 1.00 17.49 294 HIS D CA 1
ATOM 9793 C C . HIS D 1 294 ? 63.789 -4.250 -9.180 1.00 19.13 294 HIS D C 1
ATOM 9794 O O . HIS D 1 294 ? 64.438 -4.713 -10.109 1.00 19.90 294 HIS D O 1
ATOM 9801 N N . ASP D 1 295 ? 63.257 -4.997 -8.217 1.00 23.34 295 ASP D N 1
ATOM 9802 C CA . ASP D 1 295 ? 63.402 -6.452 -8.161 1.00 25.83 295 ASP D CA 1
ATOM 9803 C C . ASP D 1 295 ? 62.383 -7.191 -9.019 1.00 25.31 295 ASP D C 1
ATOM 9804 O O . ASP D 1 295 ? 62.644 -8.292 -9.514 1.00 24.94 295 ASP D O 1
ATOM 9809 N N . ARG D 1 296 ? 61.201 -6.594 -9.127 1.00 22.59 296 ARG D N 1
ATOM 9810 C CA . ARG D 1 296 ? 60.089 -7.134 -9.895 1.00 19.78 296 ARG D CA 1
ATOM 9811 C C . ARG D 1 296 ? 59.507 -8.422 -9.316 1.00 23.62 296 ARG D C 1
ATOM 9812 O O . ARG D 1 296 ? 58.756 -9.134 -9.990 1.00 24.26 296 ARG D O 1
ATOM 9820 N N . ILE D 1 297 ? 59.847 -8.711 -8.061 1.00 22.86 297 ILE D N 1
ATOM 9821 C CA . ILE D 1 297 ? 59.324 -9.885 -7.362 1.00 24.62 297 ILE D CA 1
ATOM 9822 C C . ILE D 1 297 ? 58.735 -9.483 -6.011 1.00 25.29 297 ILE D C 1
ATOM 9823 O O . ILE D 1 297 ? 59.166 -8.500 -5.397 1.00 24.68 297 ILE D O 1
ATOM 9828 N N . LEU D 1 298 ? 57.731 -10.241 -5.572 1.00 27.52 298 LEU D N 1
ATOM 9829 C CA . LEU D 1 298 ? 57.060 -9.998 -4.298 1.00 28.00 298 LEU D CA 1
ATOM 9830 C C . LEU D 1 298 ? 57.857 -10.470 -3.089 1.00 29.63 298 LEU D C 1
ATOM 9831 O O . LEU D 1 298 ? 58.652 -11.404 -3.173 1.00 30.47 298 LEU D O 1
ATOM 9836 N N . ASN D 1 299 ? 57.603 -9.821 -1.960 1.00 31.26 299 ASN D N 1
ATOM 9837 C CA . ASN D 1 299 ? 58.259 -10.118 -0.693 1.00 28.66 299 ASN D CA 1
ATOM 9838 C C . ASN D 1 299 ? 57.256 -10.827 0.232 1.00 25.57 299 ASN D C 1
ATOM 9839 O O . ASN D 1 299 ? 56.082 -10.446 0.293 1.00 27.44 299 ASN D O 1
ATOM 9844 N N . GLU D 1 300 ? 57.722 -11.867 0.919 1.00 24.60 300 GLU D N 1
ATOM 9845 C CA . GLU D 1 300 ? 56.895 -12.639 1.850 1.00 26.46 300 GLU D CA 1
ATOM 9846 C C . GLU D 1 300 ? 56.214 -11.732 2.865 1.00 25.98 300 GLU D C 1
ATOM 9847 O O . GLU D 1 300 ? 54.992 -11.646 2.903 1.00 23.39 300 GLU D O 1
ATOM 9853 N N . ARG D 1 301 ? 57.020 -11.073 3.702 1.00 26.49 301 ARG D N 1
ATOM 9854 C CA . ARG D 1 301 ? 56.486 -10.155 4.707 1.00 25.38 301 ARG D CA 1
ATOM 9855 C C . ARG D 1 301 ? 55.537 -9.141 4.077 1.00 25.62 301 ARG D C 1
ATOM 9856 O O . ARG D 1 301 ? 54.360 -9.099 4.448 1.00 24.91 301 ARG D O 1
ATOM 9864 N N . PHE D 1 302 ? 56.027 -8.390 3.090 1.00 23.75 302 PHE D N 1
ATOM 9865 C CA . PHE D 1 302 ? 55.191 -7.382 2.461 1.00 29.67 302 PHE D CA 1
ATOM 9866 C C . PHE D 1 302 ? 53.724 -7.733 2.168 1.00 29.86 302 PHE D C 1
ATOM 9867 O O . PHE D 1 302 ? 52.893 -6.837 2.354 1.00 24.48 302 PHE D O 1
ATOM 9875 N N . MET D 1 303 ? 53.358 -8.907 1.605 1.00 33.50 303 MET D N 1
ATOM 9876 C CA . MET D 1 303 ? 51.893 -9.147 1.426 1.00 39.00 303 MET D CA 1
ATOM 9877 C C . MET D 1 303 ? 51.292 -9.859 2.640 1.00 38.48 303 MET D C 1
ATOM 9878 O O . MET D 1 303 ? 50.086 -9.877 2.749 1.00 38.92 303 MET D O 1
ATOM 9883 N N . THR D 1 304 ? 52.100 -10.553 3.460 1.00 37.86 304 THR D N 1
ATOM 9884 C CA . THR D 1 304 ? 51.537 -11.331 4.577 1.00 34.36 304 THR D CA 1
ATOM 9885 C C . THR D 1 304 ? 51.572 -10.789 6.010 1.00 32.10 304 THR D C 1
ATOM 9886 O O . THR D 1 304 ? 50.816 -11.274 6.862 1.00 33.61 304 THR D O 1
ATOM 9890 N N . VAL D 1 305 ? 52.423 -9.818 6.297 1.00 28.99 305 VAL D N 1
ATOM 9891 C CA . VAL D 1 305 ? 52.555 -9.282 7.656 1.00 24.96 305 VAL D CA 1
ATOM 9892 C C . VAL D 1 305 ? 51.816 -7.955 7.918 1.00 22.41 305 VAL D C 1
ATOM 9893 O O . VAL D 1 305 ? 52.331 -6.902 7.594 1.00 21.79 305 VAL D O 1
ATOM 9897 N N . LEU D 1 306 ? 50.619 -8.027 8.512 1.00 20.30 306 LEU D N 1
ATOM 9898 C CA . LEU D 1 306 ? 49.787 -6.852 8.835 1.00 13.95 306 LEU D CA 1
ATOM 9899 C C . LEU D 1 306 ? 49.528 -6.743 10.346 1.00 13.74 306 LEU D C 1
ATOM 9900 O O . LEU D 1 306 ? 49.910 -7.624 11.124 1.00 15.93 306 LEU D O 1
ATOM 9905 N N . THR D 1 307 ? 48.872 -5.654 10.745 1.00 14.54 307 THR D N 1
ATOM 9906 C CA . THR D 1 307 ? 48.482 -5.424 12.141 1.00 15.13 307 THR D CA 1
ATOM 9907 C C . THR D 1 307 ? 47.021 -4.932 12.213 1.00 15.19 307 THR D C 1
ATOM 9908 O O . THR D 1 307 ? 46.298 -5.061 11.203 1.00 14.31 307 THR D O 1
#

InterPro domains:
  IPR000486 Extradiol ring-cleavage dioxygenase, class I /II [PS00082] (244-265)
  IPR004360 Glyoxalase/fosfomycin resistance/dioxygenase domain [PF00903] (150-266)
  IPR017624 Catechol 2,3 dioxygenase [TIGR03211] (4-307)
  IPR029068 Glyoxalase/Bleomycin resistance protein/Dihydroxybiphenyl dioxygenase [G3DSA:3.10.180.10] (1-149)
  IPR029068 Glyoxalase/Bleomycin resistance protein/Dihydroxybiphenyl dioxygenase [G3DSA:3.10.180.10] (150-307)
  IPR029068 Glyoxalase/Bleomycin resistance protein/Dihydroxybiphenyl dioxygenase [SSF54593] (4-272)
  IPR037523 Vicinal oxygen chelate (VOC), core domain [PS51819] (7-122)
  IPR037523 Vicinal oxygen chelate (VOC), core domain [PS51819] (150-269)
  IPR051332 Fosfomycin Resistance Enzymes [PTHR36113] (10-121)
  IPR054560 Metapyrocatechase-like, N-terminal domain [PF22247] (65-124)

Sequence (1228 aa):
MNKGVMRPGHVQLRVLDMSKALEHYVELLGLIEMDRDDQGRVYLKAWTEVDKFSLVLREADEPGMDFMGFKVVDEDALRQLERDLMAYGCAVEQLPAGELNSCGRRVRFQAPSGHHFELYADKEYTGKWGLNDVNPEAWPRDLKGMAAVRFDHALMYGDELPATYDLFTKVLGFYLAEQVLDENGTRVAQFLSLSTKAHDVAFIHHPEKGRLHHVSFHLETWEDLLRAADLISMTDTSIDIGPTRHGLTHGKTIYFFDPSGNRNEVFCGGDYNYPDHKPVTWTTDQLGKAIFYHDRILNERFMTVLTMNKGVMRPGHVQLRVLDMSKALEHYVELLGLIEMDRDDQGRVYLKAWTEVDKFSLVLREADEPGMDFMGFKVVDEDALRQLERDLMAYGCAVEQLPAGELNSCGRRVRFQAPSGHHFELYADKEYTGKWGLNDVNPEAWPRDLKGMAAVRFDHALMYGDELPATYDLFTKVLGFYLAEQVLDENGTRVAQFLSLSTKAHDVAFIHHPEKGRLHHVSFHLETWEDLLRAADLISMTDTSIDIGPTRHGLTHGKTIYFFDPSGNRNEVFCGGDYNYPDHKPVTWTTDQLGKAIFYHDRILNERFMTVLTMNKGVMRPGHVQLRVLDMSKALEHYVELLGLIEMDRDDQGRVYLKAWTEVDKFSLVLREADEPGMDFMGFKVVDEDALRQLERDLMAYGCAVEQLPAGELNSCGRRVRFQAPSGHHFELYADKEYTGKWGLNDVNPEAWPRDLKGMAAVRFDHALMYGDELPATYDLFTKVLGFYLAEQVLDENGTRVAQFLSLSTKAHDVAFIHHPEKGRLHHVSFHLETWEDLLRAADLISMTDTSIDIGPTRHGLTHGKTIYFFDPSGNRNEVFCGGDYNYPDHKPVTWTTDQLGKAIFYHDRILNERFMTVLTMNKGVMRPGHVQLRVLDMSKALEHYVELLGLIEMDRDDQGRVYLKAWTEVDKFSLVLREADEPGMDFMGFKVVDEDALRQLERDLMAYGCAVEQLPAGELNSCGRRVRFQAPSGHHFELYADKEYTGKWGLNDVNPEAWPRDLKGMAAVRFDHALMYGDELPATYDLFTKVLGFYLAEQVLDENGTRVAQFLSLSTKAHDVAFIHHPEKGRLHHVSFHLETWEDLLRAADLISMTDTSIDIGPTRHGLTHGKTIYFFDPSGNRNEVFCGGDYNYPDHKPVTWTTDQLGKAIFYHDRILNERFMTVLT

B-factor: mean 14.26, std 7.98, range [7.85, 83.71]

Radius of gyration: 31.67 Å; Cα contacts (8 Å, |Δi|>4): 3321; chains: 4; bounding box: 99×74×71 Å